Protein 6JWS (pdb70)

Organism: Plasmodium falciparum (NCBI:txid5833)

InterPro domains:
  IPR000489 Pterin-binding domain [PF00809] (393-620)
  IPR000489 Pterin-binding domain [PS00793] (425-438)
  IPR000489 Pterin-binding domain [PS50972] (389-698)
  IPR000550 7,8-Dihydro-6-hydroxymethylpterin-pyrophosphokinase, HPPK [PF01288] (160-219)
  IPR006390 Dihydropteroate synthase domain [TIGR01496] (391-618)
  IPR011005 Dihydropteroate synthase-like superfamily [G3DSA:3.20.20.20] (385-706)
  IPR011005 Dihydropteroate synthase-like superfamily [SSF51717] (377-703)
  IPR035907 7,8-Dihydro-6-hydroxymethylpterin-pyrophosphokinase HPPK superfamily [G3DSA:3.30.70.560] (131-362)
  IPR035907 7,8-Dihydro-6-hydroxymethylpterin-pyrophosphokinase HPPK superfamily [SSF55083] (159-226)
  IPR045031 Dihydropteroate synthase-like [PTHR20941] (89-705)

Solvent-accessible surface area: 53868 Å² total; per-residue (Å²): 202,68,122,21,41,26,162,104,136,73,64,13,3,0,0,0,10,0,6,6,83,51,120,183,38,1,6,60,9,0,13,1,0,1,16,0,0,24,53,0,0,8,36,2,2,10,2,0,7,0,3,9,6,56,124,118,91,87,8,72,110,28,20,139,130,27,18,109,18,108,70,146,91,97,139,118,43,44,118,123,6,113,71,21,54,38,12,62,143,74,24,204,54,95,141,21,69,16,178,80,41,91,57,115,73,10,89,117,33,7,83,92,42,26,80,145,55,97,132,127,173,214,121,106,90,0,7,0,0,0,0,0,42,1,34,0,22,1,0,8,1,0,21,0,0,0,40,1,0,24,30,26,2,132,115,18,72,2,25,7,0,0,0,10,43,10,9,0,18,50,118,127,17,157,23,114,133,85,30,1,92,97,1,0,24,35,0,0,90,31,159,129,8,130,107,8,9,78,75,1,34,123,65,9,109,65,7,10,0,1,37,9,36,2,42,88,115,15,14,4,1,13,0,0,19,29,12,3,29,131,2,80,0,85,11,16,135,48,36,0,99,53,26,14,72,116,50,36,64,135,51,116,160,109,133,131,79,86,22,115,132,68,11,69,42,0,3,0,8,57,81,140,29,25,43,18,37,96,126,15,8,5,0,0,8,8,70,0,77,71,112,51,138,150,0,4,113,68,0,49,77,0,26,113,22,24,8,31,1,0,1,0,5,1,99,42,25,30,52,106,44,153,99,67,137,195,72,60,17,82,66,16,0,0,39,1,2,77,40,4,53,115,47,32,77,66,72,150,124,108,135,130,96,95,124,37,74,5,29,5,0,0,17,3,45,58,69,123,7,0,80,46,0,4,86,65,89,9,6,17,3,0,4,1,20,7,0,0,63,93,47,48,66,0,2,49,14,1,52,79,179,56,80,10,2,0,0,0,2,7,9,47,83,37,68,37,90,49,5,32,148,74,20,130,34,156,25,14,5,18,51,0,39,74,52,1,48,107,34,5,87,41,0,4,26,6,4,0,2,26,0,7,0,0,2,6,0,1,0,12,18,0,5,115,54,84,36,0,8,67,4,1,28,15,4,71,13,4,78,92,38,0,2,4,0,4,4,12,85,47,86,3,0,52,80,12,27,116,180,157,177,114,89,79,100,68,27,59,25,8,0,0,5,5,0,0,0,0,14,0,38,72,79,112,2,0,1,0,40,3,40,13,0,6,0,3,54,2,0,12,19,0,0,71,53,8,84,85,120,169,188,155,131,106,9,54,31,170,124,152,38,67,4,3,0,0,0,10,0,7,5,71,56,124,167,24,0,7,65,8,0,12,1,0,1,12,0,0,31,60,0,0,10,40,4,2,10,2,0,7,0,2,10,8,31,22,82,154,135,140,102,61,4,84,106,27,30,138,116,35,23,123,17,99,73,153,100,73,93,122,45,41,125,125,7,102,74,26,51,33,9,65,136,84,29,168,44,107,118,21,55,16,176,91,44,88,60,107,70,7,65,105,36,6,78,80,22,20,91,109,60,71,104,95,126,162,150,113,112,77,0,8,0,0,0,0,0,47,2,35,0,4,1,0,6,0,0,18,0,0,0,40,2,0,31,49,28,5,164,106,17,77,2,25,7,0,0,0,6,51,4,8,0,14,51,137,142,22,154,26,102,115,94,33,1,109,104,2,0,27,38,1,0,102,37,167,81,109,128,24,4,68,86,1,37,100,71,4,113,66,6,10,0,0,34,13,29,4,66,75,87,4,9,4,3,9,0,0,19,26,14,4,28,124,2,83,2,83,13,10,136,48,27,0,98,49,22,15,80,78,45,31,48,127,30,117,134,130,153,118,66,70,28,104,117,87,12,68,45,0,2,0,9,58,70,131,29,26,44,19,37,99,117,14,9,4,0,0,13,2,38,1,18,84,23,4,38,29,70,65,31,126,149,40,66,48,158,104,2,7,124,57,0,60,81,0,30,130,41,22,8,32,1,0,1,0,8,2,85,32,24,30,52,118,52,142,60,46,126,193,47,58,25,83,59,3,0,0,43,0,2,73,31,5,57,115,70,40,99,97,95,200,47,184,154,129,105,75,140,54,82,6,28,6,0,0,15,3,60,57,57,110,7,0,84,47,0,3,82,69,82,8,6,18,3,0,4,0,20,6,0,0,66,81,45,46,65,0,0,53,20,0,25,75,183,55,81,8,2,0,0,1,1,7,10,56,80,32,74,28,91,63,5,30,181,68,23,131,32,146,73,17,9,102,48,0,40,71,68,1,40,127,34,4,83,37,0,4,23,3,5,0,1,21,0,5,0,0,1,7,0,1,0,10,20,0,5,102,50,81,35,0,9,97,4,1,33,33,4,87,15,3,77,93,32,0,4,4,0,5,4,14,68,46,90,2,0,56,81,5,35,156,75,16,101,6,16,156,77,44,122,161,31,131,108,140,53,21,59,98,72,1,56,18,7,0,0,4,4,0,0,0,1,17,0,35,76,80,116,2,0,1,0,51,2,53,12,0,7,10,3,46,2,0,12,21,0,1,71,48,8,80,106,81,212,69,117,84,22,44,73,85,32,127,110,47,39,86,134,196

Nearest PDB structures (foldseek):
  6jws-assembly1_B  TM=1.002E+00  e=0.000E+00  Plasmodium falciparum
  6jwt-assembly1_B  TM=9.919E-01  e=3.885E-101  Plasmodium falciparum
  6jwq-assembly1_B  TM=9.812E-01  e=7.278E-102  Plasmodium falciparum
  6jws-assembly1_A  TM=9.919E-01  e=5.835E-97  Plasmodium falciparum
  6kck-assembly1_A  TM=9.871E-01  e=2.348E-94  Plasmodium falciparum

Secondary structure (DSSP, 8-state):
--STT------EEEEEEEEE--STTHHHHHHHHHHHHHHHTEEEEEE--EEEE----HHHHHHHSPPPBSS-------S--HHHHHHHTT---PPPSSPP--HHHHHHHHHHHHHHHHTT----EEEEEEEEEE--SSHHHHHHHHHHHHHHT---EEEEEEETT--EEE-S----HHHHHHHHHHHB-----TTTHHHHHHH-S-EEES-TTTTT-HHHHHHHHHH-TT---TT-SS-HHHHHHHHHHHHHHHHS--GGGT-EEEE-SSSS-EETTS--EEEEEEE----HHHHHHHHHHHHHHT-SEEEEESS--STTPPP-SSS-HHHHHHHHHHHHHHHHHHTTSSGGGSS-PPEEEEE---HHHHHHHHHTT--SEEEETTTT-S-GGGGGGGEETTEE-EEEEE---S-TTTGGG----SSHHHHHHHHHHHHHHHHHHTT--GGGEEEE--TTSS--HHHHHHHHHTGGGGTTS-BEE--TT-HHHHTT-----HHHHHHHHHHHHHHHHHHHHHHT-SEEEES-HHHHHHHHHHHHHHH----/--GGG------EEEEEEEEES-STTHHHHHHHHHHHHHHHTEEEEEE--EEEE--S-----HHHHHHS-PPBSS-------S--HHHHHHHTT---PPPSSPPPPHHHHHHHHHHHHHHHHHHHH---EEEEEEEEEE--SSHHHHHHHHHHHHHHT---EEEEEEETB--EEE------HHHHHHHHHTTB-----HHHHHHTTT---EEES-TTTTT-HHHHHHHHHH-TT---TT-SS-HHHHHHHHHHHHHHHH---TTTTEEEEEESSSSEEETTS--EEEEEEEHHHHHHTTS--S--HHHHHHHHHHHHHHT-SEEEEESS--STTPPP-TTS-HHHHHHHHHHHHHHHHHS---SSSSSS-PPEEEEE---HHHHHHHHHTT--SEEEETTTT-S-GGGGGGGB-SS-B-EEEEE---S-TTTGGG----SSHHHHHHHHHHHHHHHHHHTT--GGGEEEE--TTSS--HHHHHHHHHTGGGGTTS-BEE--TT-HHHHTT------S--SS---HHHHHHHHHHHHHHHHHHHHHHHHT-SEEEES-HHHHHHHHHHHHHHH--S-TTHHHHHHHHHHT-

Structure (mmCIF, N/CA/C/O backbone):
data_6JWS
#
_entry.id   6JWS
#
_cell.length_a   100.909
_cell.length_b   136.761
_cell.length_c   138.958
_cell.angle_alpha   90.000
_cell.angle_beta   90.000
_cell.angle_gamma   90.000
#
_symmetry.space_group_name_H-M   'P 21 21 21'
#
loop_
_entity.id
_entity.type
_entity.pdbx_description
1 polymer '7,8-dihydro-6-hydroxymethylpterin pyrophosphokinase-dihydropteroate synthase'
2 non-polymer 'PTEROIC ACID'
3 non-polymer "ADENOSINE-5'-TRIPHOSPHATE"
4 non-polymer 'MAGNESIUM ION'
5 non-polymer 'CALCIUM ION'
6 non-polymer 'ACETATE ION'
7 water water
#
loop_
_atom_site.group_PDB
_atom_site.id
_atom_site.type_symbol
_atom_site.label_atom_id
_atom_site.label_alt_id
_atom_site.label_comp_id
_atom_site.label_asym_id
_atom_site.label_entity_id
_atom_site.label_seq_id
_atom_site.pdbx_PDB_ins_code
_atom_site.Cartn_x
_atom_site.Cartn_y
_atom_site.Cartn_z
_atom_site.occupancy
_atom_site.B_iso_or_equiv
_atom_site.auth_seq_id
_atom_site.auth_comp_id
_atom_site.auth_asym_id
_atom_site.auth_atom_id
_atom_site.pdbx_PDB_model_num
ATOM 1 N N . GLN A 1 5 ? -44.209 110.978 74.804 1.00 101.37 5 GLN A N 1
ATOM 2 C CA . GLN A 1 5 ? -44.277 109.776 73.917 1.00 102.62 5 GLN A CA 1
ATOM 3 C C . GLN A 1 5 ? -43.656 110.104 72.559 1.00 109.85 5 GLN A C 1
ATOM 4 O O . GLN A 1 5 ? -43.530 109.226 71.701 1.00 113.82 5 GLN A O 1
ATOM 10 N N . GLU A 1 6 ? -43.264 111.375 72.386 1.00 106.62 6 GLU A N 1
ATOM 11 C CA . GLU A 1 6 ? -42.754 111.883 71.121 1.00 102.54 6 GLU A CA 1
ATOM 12 C C . GLU A 1 6 ? -41.562 112.807 71.369 1.00 96.08 6 GLU A C 1
ATOM 13 O O . GLU A 1 6 ? -41.546 113.953 70.919 1.00 86.70 6 GLU A O 1
ATOM 19 N N . LEU A 1 7 ? -40.569 112.287 72.099 1.00 91.99 7 LEU A N 1
ATOM 20 C CA . LEU A 1 7 ? -39.250 112.897 72.173 1.00 89.15 7 LEU A CA 1
ATOM 21 C C . LEU A 1 7 ? -38.383 112.278 71.076 1.00 82.02 7 LEU A C 1
ATOM 22 O O . LEU A 1 7 ? -37.271 112.738 70.805 1.00 80.13 7 LEU A O 1
ATOM 27 N N . ILE A 1 8 ? -38.928 111.224 70.456 1.00 70.28 8 ILE A N 1
ATOM 28 C CA . ILE A 1 8 ? -38.324 110.529 69.334 1.00 59.85 8 ILE A CA 1
ATOM 29 C C . ILE A 1 8 ? -38.380 111.418 68.091 1.00 59.13 8 ILE A C 1
ATOM 30 O O . ILE A 1 8 ? -37.428 111.454 67.309 1.00 57.27 8 ILE A O 1
ATOM 35 N N . LEU A 1 9 ? -39.498 112.136 67.915 1.00 55.13 9 LEU A N 1
ATOM 36 C CA . LEU A 1 9 ? -39.691 112.944 66.722 1.00 56.14 9 LEU A CA 1
ATOM 37 C C . LEU A 1 9 ? -39.233 114.381 66.970 1.00 60.89 9 LEU A C 1
ATOM 38 O O . LEU A 1 9 ? -39.569 115.280 66.202 1.00 58.70 9 LEU A O 1
ATOM 43 N N . SER A 1 10 ? -38.436 114.573 68.030 1.00 68.69 10 SER A N 1
ATOM 44 C CA . SER A 1 10 ? -37.851 115.857 68.388 1.00 76.28 10 SER A CA 1
ATOM 45 C C . SER A 1 10 ? -37.072 116.434 67.208 1.00 82.32 10 SER A C 1
ATOM 46 O O . SER A 1 10 ? -36.348 115.709 66.526 1.00 80.43 10 SER A O 1
ATOM 49 N N . GLU A 1 11 ? -37.212 117.752 67.004 1.00 89.60 11 GLU A N 1
ATOM 50 C CA . GLU A 1 11 ? -36.654 118.427 65.840 1.00 92.85 11 GLU A CA 1
ATOM 51 C C . GLU A 1 11 ? -35.258 118.975 66.137 1.00 88.21 11 GLU A C 1
ATOM 52 O O . GLU A 1 11 ? -34.745 119.789 65.372 1.00 81.42 11 GLU A O 1
ATOM 58 N N . GLU A 1 12 ? -34.654 118.512 67.243 1.00 91.61 12 GLU A N 1
ATOM 59 C CA . GLU A 1 12 ? -33.259 118.784 67.561 1.00 91.08 12 GLU A CA 1
ATOM 60 C C . GLU A 1 12 ? -32.371 118.036 66.568 1.00 83.82 12 GLU A C 1
ATOM 61 O O . GLU A 1 12 ? -32.124 116.842 66.732 1.00 80.99 12 GLU A O 1
ATOM 67 N N . ASN A 1 13 ? -31.913 118.754 65.533 1.00 76.13 13 ASN A N 1
ATOM 68 C CA . ASN A 1 13 ? -31.036 118.208 64.509 1.00 73.47 13 ASN A CA 1
ATOM 69 C C . ASN A 1 13 ? -29.703 117.814 65.142 1.00 68.29 13 ASN A C 1
ATOM 70 O O . ASN A 1 13 ? -28.949 118.656 65.634 1.00 64.51 13 ASN A O 1
ATOM 75 N N . LYS A 1 14 ? -29.442 116.505 65.140 1.00 61.62 14 LYS A N 1
ATOM 76 C CA . LYS A 1 14 ? -28.296 115.945 65.836 1.00 57.83 14 LYS A CA 1
ATOM 77 C C . LYS A 1 14 ? -27.447 115.168 64.842 1.00 44.38 14 LYS A C 1
ATOM 78 O O . LYS A 1 14 ? -27.937 114.779 63.791 1.00 42.61 14 LYS A O 1
ATOM 84 N N . THR A 1 15 ? -26.172 114.984 65.191 1.00 39.47 15 THR A N 1
ATOM 85 C CA . THR A 1 15 ? -25.251 114.203 64.388 1.00 36.28 15 THR A CA 1
ATOM 86 C C . THR A 1 15 ? -24.715 113.060 65.240 1.00 31.67 15 THR A C 1
ATOM 87 O O . THR A 1 15 ? -23.979 113.297 66.196 1.00 30.01 15 THR A O 1
ATOM 91 N N . ASN A 1 16 ? -25.074 111.830 64.863 1.00 23.65 16 ASN A N 1
ATOM 92 C CA . ASN A 1 16 ? -24.609 110.666 65.594 1.00 20.79 16 ASN A CA 1
ATOM 93 C C . ASN A 1 16 ? -23.720 109.823 64.687 1.00 20.21 16 ASN A C 1
ATOM 94 O O . ASN A 1 16 ? -23.628 110.091 63.484 1.00 21.74 16 ASN A O 1
ATOM 99 N N . ILE A 1 17 ? -23.081 108.818 65.291 1.00 17.23 17 ILE A N 1
ATOM 100 C CA . ILE A 1 17 ? -22.266 107.848 64.592 1.00 17.09 17 ILE A CA 1
ATOM 101 C C . ILE A 1 17 ? -22.882 106.472 64.802 1.00 17.49 17 ILE A C 1
ATOM 102 O O . ILE A 1 17 ? -22.953 106.015 65.940 1.00 18.61 17 ILE A O 1
ATOM 107 N N . ALA A 1 18 ? -23.194 105.788 63.693 1.00 16.89 18 ALA A N 1
ATOM 108 C CA . ALA A 1 18 ? -23.697 104.419 63.717 1.00 17.96 18 ALA A CA 1
ATOM 109 C C . ALA A 1 18 ? -22.773 103.512 62.903 1.00 17.96 18 ALA A C 1
ATOM 110 O O . ALA A 1 18 ? -22.191 103.944 61.904 1.00 19.03 18 ALA A O 1
ATOM 112 N N . VAL A 1 19 ? -22.666 102.255 63.344 1.00 17.55 19 VAL A N 1
ATOM 113 C CA . VAL A 1 19 ? -21.896 101.233 62.661 1.00 18.00 19 VAL A CA 1
ATOM 114 C C . VAL A 1 19 ? -22.866 100.122 62.267 1.00 19.48 19 VAL A C 1
ATOM 115 O O . VAL A 1 19 ? -23.566 99.592 63.126 1.00 20.25 19 VAL A O 1
ATOM 119 N N . LEU A 1 20 ? -22.926 99.809 60.967 1.00 19.15 20 LEU A N 1
ATOM 120 C CA . LEU A 1 20 ? -23.883 98.856 60.432 1.00 18.73 20 LEU A CA 1
ATOM 121 C C . LEU A 1 20 ? -23.174 97.618 59.900 1.00 19.98 20 LEU A C 1
ATOM 122 O O . LEU A 1 20 ? -22.048 97.703 59.428 1.00 19.61 20 LEU A O 1
ATOM 127 N N . ASN A 1 21 ? -23.895 96.488 59.914 1.00 20.50 21 ASN A N 1
ATOM 128 C CA . ASN A 1 21 ? -23.474 95.282 59.234 1.00 21.88 21 ASN A CA 1
ATOM 129 C C . ASN A 1 21 ? -24.463 95.037 58.100 1.00 23.26 21 ASN A C 1
ATOM 130 O O . ASN A 1 21 ? -25.669 95.062 58.318 1.00 25.69 21 ASN A O 1
ATOM 135 N N . LEU A 1 22 ? -23.956 94.859 56.876 1.00 24.08 22 LEU A N 1
ATOM 136 C CA . LEU A 1 22 ? -24.805 94.501 55.747 1.00 24.22 22 LEU A CA 1
ATOM 137 C C . LEU A 1 22 ? -24.460 93.061 55.377 1.00 24.73 22 LEU A C 1
ATOM 138 O O . LEU A 1 22 ? -23.282 92.749 55.222 1.00 25.28 22 LEU A O 1
ATOM 143 N N . GLY A 1 23 ? -25.487 92.206 55.232 1.00 25.92 23 GLY A N 1
ATOM 144 C CA . GLY A 1 23 ? -25.305 90.796 54.923 1.00 25.82 23 GLY A CA 1
ATOM 145 C C . GLY A 1 23 ? -26.288 90.292 53.867 1.00 28.49 23 GLY A C 1
ATOM 146 O O . GLY A 1 23 ? -27.443 90.706 53.822 1.00 29.28 23 GLY A O 1
ATOM 147 N N . THR A 1 24 ? -25.809 89.384 53.015 1.00 29.77 24 THR A N 1
ATOM 148 C CA . THR A 1 24 ? -26.636 88.699 52.036 1.00 31.93 24 THR A CA 1
ATOM 149 C C . THR A 1 24 ? -26.092 87.286 51.848 1.00 34.18 24 THR A C 1
ATOM 150 O O . THR A 1 24 ? -24.963 87.000 52.242 1.00 32.76 24 THR A O 1
ATOM 154 N N . ASN A 1 25 ? -26.900 86.413 51.241 1.00 37.65 25 ASN A N 1
ATOM 155 C CA . ASN A 1 25 ? -26.473 85.042 51.025 1.00 44.69 25 ASN A CA 1
ATOM 156 C C . ASN A 1 25 ? -26.443 84.740 49.531 1.00 44.48 25 ASN A C 1
ATOM 157 O O . ASN A 1 25 ? -26.025 83.655 49.144 1.00 49.90 25 ASN A O 1
ATOM 162 N N . ASP A 1 26 ? -26.869 85.702 48.703 1.00 44.04 26 ASP A N 1
ATOM 163 C CA . ASP A 1 26 ? -26.854 85.520 47.256 1.00 46.17 26 ASP A CA 1
ATOM 164 C C . ASP A 1 26 ? -25.488 85.918 46.701 1.00 47.86 26 ASP A C 1
ATOM 165 O O . ASP A 1 26 ? -25.200 87.103 46.544 1.00 46.08 26 ASP A O 1
ATOM 170 N N . ARG A 1 27 ? -24.683 84.907 46.354 1.00 49.85 27 ARG A N 1
ATOM 171 C CA . ARG A 1 27 ? -23.321 85.085 45.877 1.00 51.28 27 ARG A CA 1
ATOM 172 C C . ARG A 1 27 ? -23.321 85.792 44.526 1.00 49.53 27 ARG A C 1
ATOM 173 O O . ARG A 1 27 ? -22.487 86.657 44.270 1.00 49.69 27 ARG A O 1
ATOM 181 N N . ARG A 1 28 ? -24.254 85.401 43.658 1.00 54.24 28 ARG A N 1
ATOM 182 C CA . ARG A 1 28 ? -24.240 85.847 42.276 1.00 54.59 28 ARG A CA 1
ATOM 183 C C . ARG A 1 28 ? -24.517 87.349 42.216 1.00 50.11 28 ARG A C 1
ATOM 184 O O . ARG A 1 28 ? -23.960 88.040 41.365 1.00 49.26 28 ARG A O 1
ATOM 192 N N . ASN A 1 29 ? -25.366 87.846 43.127 1.00 45.32 29 ASN A N 1
ATOM 193 C CA . ASN A 1 29 ? -25.750 89.252 43.110 1.00 46.83 29 ASN A CA 1
ATOM 194 C C . ASN A 1 29 ? -25.284 89.988 44.371 1.00 42.25 29 ASN A C 1
ATOM 195 O O . ASN A 1 29 ? -25.789 91.070 44.660 1.00 43.55 29 ASN A O 1
ATOM 200 N N . ALA A 1 30 ? -24.310 89.427 45.103 1.00 35.24 30 ALA A N 1
ATOM 201 C CA . ALA A 1 30 ? -23.912 89.983 46.391 1.00 33.01 30 ALA A CA 1
ATOM 202 C C . ALA A 1 30 ? -23.538 91.462 46.271 1.00 30.61 30 ALA A C 1
ATOM 203 O O . ALA A 1 30 ? -23.883 92.265 47.132 1.00 30.69 30 ALA A O 1
ATOM 205 N N . VAL A 1 31 ? -22.856 91.817 45.181 1.00 29.77 31 VAL A N 1
ATOM 206 C CA . VAL A 1 31 ? -22.318 93.155 45.015 1.00 28.91 31 VAL A CA 1
ATOM 207 C C . VAL A 1 31 ? -23.468 94.121 44.757 1.00 29.92 31 VAL A C 1
ATOM 208 O O . VAL A 1 31 ? -23.557 95.169 45.405 1.00 28.28 31 VAL A O 1
ATOM 212 N N . LEU A 1 32 ? -24.357 93.745 43.829 1.00 29.35 32 LEU A N 1
ATOM 213 C CA . LEU A 1 32 ? -25.475 94.611 43.486 1.00 30.55 32 LEU A CA 1
ATOM 214 C C . LEU A 1 32 ? -26.360 94.848 44.711 1.00 27.44 32 LEU A C 1
ATOM 215 O O . LEU A 1 32 ? -26.824 95.967 44.931 1.00 26.72 32 LEU A O 1
ATOM 220 N N . ILE A 1 33 ? -26.573 93.781 45.491 1.00 25.08 33 ILE A N 1
ATOM 221 C CA . ILE A 1 33 ? -27.463 93.800 46.638 1.00 26.31 33 ILE A CA 1
ATOM 222 C C . ILE A 1 33 ? -26.868 94.669 47.745 1.00 24.89 33 ILE A C 1
ATOM 223 O O . ILE A 1 33 ? -27.551 95.549 48.256 1.00 25.50 33 ILE A O 1
ATOM 228 N N . LEU A 1 34 ? -25.600 94.423 48.107 1.00 23.78 34 LEU A N 1
ATOM 229 C CA . LEU A 1 34 ? -24.958 95.152 49.196 1.00 23.24 34 LEU A CA 1
ATOM 230 C C . LEU A 1 34 ? -24.718 96.615 48.818 1.00 22.53 34 LEU A C 1
ATOM 231 O O . LEU A 1 34 ? -24.887 97.510 49.644 1.00 22.28 34 LEU A O 1
ATOM 236 N N . GLU A 1 35 ? -24.381 96.869 47.552 1.00 22.76 35 GLU A N 1
ATOM 237 C CA . GLU A 1 35 ? -24.127 98.240 47.122 1.00 22.79 35 GLU A CA 1
ATOM 238 C C . GLU A 1 35 ? -25.444 98.991 46.978 1.00 23.25 35 GLU A C 1
ATOM 239 O O . GLU A 1 35 ? -25.476 100.203 47.208 1.00 22.21 35 GLU A O 1
ATOM 245 N N . THR A 1 36 ? -26.509 98.269 46.576 1.00 22.29 36 THR A N 1
ATOM 246 C CA . THR A 1 36 ? -27.839 98.866 46.587 1.00 22.32 36 THR A CA 1
ATOM 247 C C . THR A 1 36 ? -28.132 99.375 47.995 1.00 19.67 36 THR A C 1
ATOM 248 O O . THR A 1 36 ? -28.539 100.524 48.155 1.00 19.74 36 THR A O 1
ATOM 252 N N . ALA A 1 37 ? -27.871 98.526 48.998 1.00 19.13 37 ALA A N 1
ATOM 253 C CA . ALA A 1 37 ? -28.060 98.881 50.397 1.00 18.91 37 ALA A CA 1
ATOM 254 C C . ALA A 1 37 ? -27.201 100.094 50.785 1.00 19.48 37 ALA A C 1
ATOM 255 O O . ALA A 1 37 ? -27.703 100.999 51.441 1.00 20.33 37 ALA A O 1
ATOM 257 N N . LEU A 1 38 ? -25.924 100.141 50.362 1.00 19.76 38 LEU A N 1
ATOM 258 C CA . LEU A 1 38 ? -25.061 101.293 50.626 1.00 20.80 38 LEU A CA 1
ATOM 259 C C . LEU A 1 38 ? -25.676 102.588 50.085 1.00 20.91 38 LEU A C 1
ATOM 260 O O . LEU A 1 38 ? -25.728 103.604 50.780 1.00 20.06 38 LEU A O 1
ATOM 265 N N . HIS A 1 39 ? -26.148 102.540 48.839 1.00 21.25 39 HIS A N 1
ATOM 266 C CA . HIS A 1 39 ? -26.792 103.694 48.228 1.00 23.21 39 HIS A CA 1
ATOM 267 C C . HIS A 1 39 ? -27.962 104.165 49.084 1.00 23.85 39 HIS A C 1
ATOM 268 O O . HIS A 1 39 ? -28.124 105.366 49.283 1.00 22.52 39 HIS A O 1
ATOM 275 N N . LEU A 1 40 ? -28.739 103.202 49.609 1.00 22.42 40 LEU A N 1
ATOM 276 C CA . LEU A 1 40 ? -29.960 103.535 50.326 1.00 22.56 40 LEU A CA 1
ATOM 277 C C . LEU A 1 40 ? -29.610 104.055 51.715 1.00 21.35 40 LEU A C 1
ATOM 278 O O . LEU A 1 40 ? -30.338 104.887 52.246 1.00 22.02 40 LEU A O 1
ATOM 283 N N . VAL A 1 41 ? -28.489 103.576 52.263 1.00 19.22 41 VAL A N 1
ATOM 284 C CA . VAL A 1 41 ? -27.962 104.112 53.507 1.00 19.26 41 VAL A CA 1
ATOM 285 C C . VAL A 1 41 ? -27.518 105.561 53.308 1.00 19.70 41 VAL A C 1
ATOM 286 O O . VAL A 1 41 ? -27.772 106.399 54.170 1.00 18.98 41 VAL A O 1
ATOM 290 N N . GLU A 1 42 ? -26.809 105.834 52.199 1.00 20.84 42 GLU A N 1
ATOM 291 C CA . GLU A 1 42 ? -26.299 107.171 51.931 1.00 20.72 42 GLU A CA 1
ATOM 292 C C . GLU A 1 42 ? -27.480 108.106 51.707 1.00 20.49 42 GLU A C 1
ATOM 293 O O . GLU A 1 42 ? -27.423 109.276 52.069 1.00 20.05 42 GLU A O 1
ATOM 299 N N . LYS A 1 43 ? -28.544 107.578 51.084 1.00 21.36 43 LYS A N 1
ATOM 300 C CA . LYS A 1 43 ? -29.708 108.391 50.756 1.00 22.79 43 LYS A CA 1
ATOM 301 C C . LYS A 1 43 ? -30.539 108.679 52.010 1.00 22.57 43 LYS A C 1
ATOM 302 O O . LYS A 1 43 ? -30.973 109.809 52.205 1.00 21.61 43 LYS A O 1
ATOM 308 N N . TYR A 1 44 ? -30.741 107.651 52.850 1.00 20.79 44 TYR A N 1
ATOM 309 C CA . TYR A 1 44 ? -31.779 107.685 53.863 1.00 21.24 44 TYR A CA 1
ATOM 310 C C . TYR A 1 44 ? -31.234 107.883 55.284 1.00 21.09 44 TYR A C 1
ATOM 311 O O . TYR A 1 44 ? -32.005 108.271 56.166 1.00 20.13 44 TYR A O 1
ATOM 320 N N . LEU A 1 45 ? -29.934 107.627 55.520 1.00 19.33 45 LEU A N 1
ATOM 321 C CA . LEU A 1 45 ? -29.433 107.579 56.894 1.00 19.61 45 LEU A CA 1
ATOM 322 C C . LEU A 1 45 ? -28.355 108.626 57.197 1.00 19.30 45 LEU A C 1
ATOM 323 O O . LEU A 1 45 ? -28.162 108.989 58.351 1.00 20.66 45 LEU A O 1
ATOM 328 N N . GLY A 1 46 ? -27.594 109.060 56.195 1.00 19.39 46 GLY A N 1
ATOM 329 C CA . GLY A 1 46 ? -26.589 110.088 56.427 1.00 18.43 46 GLY A CA 1
ATOM 330 C C . GLY A 1 46 ? -25.396 109.908 55.497 1.00 17.22 46 GLY A C 1
ATOM 331 O O . GLY A 1 46 ? -25.585 109.676 54.313 1.00 17.72 46 GLY A O 1
ATOM 332 N N . LYS A 1 47 ? -24.182 109.976 56.049 1.00 15.97 47 LYS A N 1
ATOM 333 C CA . LYS A 1 47 ? -22.988 109.940 55.231 1.00 16.54 47 LYS A CA 1
ATOM 334 C C . LYS A 1 47 ? -22.111 108.748 55.616 1.00 16.18 47 LYS A C 1
ATOM 335 O O . LYS A 1 47 ? -21.729 108.617 56.779 1.00 16.77 47 LYS A O 1
ATOM 341 N N . ILE A 1 48 ? -21.755 107.918 54.624 1.00 14.16 48 ILE A N 1
ATOM 342 C CA . ILE A 1 48 ? -20.780 106.850 54.823 1.00 14.05 48 ILE A CA 1
ATOM 343 C C . ILE A 1 48 ? -19.371 107.450 54.864 1.00 13.54 48 ILE A C 1
ATOM 344 O O . ILE A 1 48 ? -18.949 108.145 53.934 1.00 14.34 48 ILE A O 1
ATOM 349 N N . ILE A 1 49 ? -18.639 107.151 55.940 1.00 12.68 49 ILE A N 1
ATOM 350 C CA . ILE A 1 49 ? -17.311 107.686 56.196 1.00 11.71 49 ILE A CA 1
ATOM 351 C C . ILE A 1 49 ? -16.345 106.539 56.498 1.00 12.26 49 ILE A C 1
ATOM 352 O O . ILE A 1 49 ? -15.195 106.777 56.890 1.00 12.44 49 ILE A O 1
ATOM 357 N N . ASN A 1 50 ? -16.811 105.291 56.368 1.00 11.73 50 ASN A N 1
ATOM 358 C CA . ASN A 1 50 ? -15.888 104.177 56.510 1.00 12.40 50 ASN A CA 1
ATOM 359 C C . ASN A 1 50 ? -16.569 102.907 56.040 1.00 13.22 50 ASN A C 1
ATOM 360 O O . ASN A 1 50 ? -17.790 102.807 56.133 1.00 14.57 50 ASN A O 1
ATOM 365 N N . THR A 1 51 ? -15.785 101.993 55.461 1.00 13.39 51 THR A N 1
ATOM 366 C CA . THR A 1 51 ? -16.305 100.718 54.992 1.00 14.18 51 THR A CA 1
ATOM 367 C C . THR A 1 51 ? -15.225 99.677 55.221 1.00 14.57 51 THR A C 1
ATOM 368 O O . THR A 1 51 ? -14.045 100.026 55.282 1.00 17.21 51 THR A O 1
ATOM 372 N N . SER A 1 52 ? -15.638 98.418 55.370 1.00 14.03 52 SER A N 1
ATOM 373 C CA . SER A 1 52 ? -14.712 97.305 55.474 1.00 13.89 52 SER A CA 1
ATOM 374 C C . SER A 1 52 ? -14.518 96.729 54.067 1.00 13.70 52 SER A C 1
ATOM 375 O O . SER A 1 52 ? -15.148 97.200 53.116 1.00 12.42 52 SER A O 1
ATOM 378 N N . TYR A 1 53 ? -13.648 95.719 53.931 1.00 13.24 53 TYR A N 1
ATOM 379 C CA . TYR A 1 53 ? -13.695 94.901 52.731 1.00 14.75 53 TYR A CA 1
ATOM 380 C C . TYR A 1 53 ? -15.012 94.128 52.725 1.00 16.22 53 TYR A C 1
ATOM 381 O O . TYR A 1 53 ? -15.718 94.072 53.732 1.00 16.40 53 TYR A O 1
ATOM 390 N N . LEU A 1 54 ? -15.350 93.596 51.553 1.00 18.29 54 LEU A N 1
ATOM 391 C CA . LEU A 1 54 ? -16.357 92.569 51.365 1.00 20.06 54 LEU A CA 1
ATOM 392 C C . LEU A 1 54 ? -15.747 91.209 51.728 1.00 20.22 54 LEU A C 1
ATOM 393 O O . LEU A 1 54 ? -14.590 90.950 51.389 1.00 20.23 54 LEU A O 1
ATOM 398 N N . TYR A 1 55 ? -16.535 90.328 52.367 1.00 20.14 55 TYR A N 1
ATOM 399 C CA . TYR A 1 55 ? -16.073 88.988 52.745 1.00 20.55 55 TYR A CA 1
ATOM 400 C C . TYR A 1 55 ? -17.082 87.894 52.413 1.00 21.68 55 TYR A C 1
ATOM 401 O O . TYR A 1 55 ? -18.292 88.079 52.527 1.00 19.96 55 TYR A O 1
ATOM 410 N N . GLU A 1 56 ? -16.542 86.762 51.944 1.00 24.05 56 GLU A N 1
ATOM 411 C CA . GLU A 1 56 ? -17.308 85.543 51.791 1.00 25.30 56 GLU A CA 1
ATOM 412 C C . GLU A 1 56 ? -17.078 84.723 53.046 1.00 28.68 56 GLU A C 1
ATOM 413 O O . GLU A 1 56 ? -15.948 84.355 53.355 1.00 27.72 56 GLU A O 1
ATOM 419 N N . THR A 1 57 ? -18.154 84.482 53.786 1.00 33.22 57 THR A N 1
ATOM 420 C CA . THR A 1 57 ? -17.965 83.934 55.113 1.00 40.80 57 THR A CA 1
ATOM 421 C C . THR A 1 57 ? -18.775 82.648 55.266 1.00 43.70 57 THR A C 1
ATOM 422 O O . THR A 1 57 ? -19.900 82.547 54.781 1.00 42.04 57 THR A O 1
ATOM 426 N N . VAL A 1 58 ? -18.143 81.649 55.886 1.00 50.42 58 VAL A N 1
ATOM 427 C CA . VAL A 1 58 ? -18.778 80.386 56.230 1.00 59.36 58 VAL A CA 1
ATOM 428 C C . VAL A 1 58 ? -19.233 80.473 57.687 1.00 63.90 58 VAL A C 1
ATOM 429 O O . VAL A 1 58 ? -18.405 80.687 58.573 1.00 65.16 58 VAL A O 1
ATOM 433 N N . PRO A 1 59 ? -20.550 80.306 57.973 1.00 67.89 59 PRO A N 1
ATOM 434 C CA . PRO A 1 59 ? -21.120 80.633 59.287 1.00 71.89 59 PRO A CA 1
ATOM 435 C C . PRO A 1 59 ? -20.715 79.733 60.470 1.00 72.70 59 PRO A C 1
ATOM 436 O O . PRO A 1 59 ? -20.187 78.657 60.234 1.00 75.46 59 PRO A O 1
ATOM 440 N N . VAL A 1 82 ? -33.923 90.190 41.240 1.00 89.27 82 VAL A N 1
ATOM 441 C CA . VAL A 1 82 ? -32.757 89.876 40.360 1.00 88.73 82 VAL A CA 1
ATOM 442 C C . VAL A 1 82 ? -32.393 91.119 39.541 1.00 90.07 82 VAL A C 1
ATOM 443 O O . VAL A 1 82 ? -31.217 91.456 39.412 1.00 84.17 82 VAL A O 1
ATOM 447 N N . ASN A 1 83 ? -33.418 91.814 39.028 1.00 91.80 83 ASN A N 1
ATOM 448 C CA . ASN A 1 83 ? -33.243 92.960 38.148 1.00 95.40 83 ASN A CA 1
ATOM 449 C C . ASN A 1 83 ? -34.345 93.993 38.399 1.00 94.55 83 ASN A C 1
ATOM 450 O O . ASN A 1 83 ? -34.385 95.041 37.752 1.00 87.17 83 ASN A O 1
ATOM 455 N N . TYR A 1 84 ? -35.245 93.684 39.341 1.00 93.28 84 TYR A N 1
ATOM 456 C CA . TYR A 1 84 ? -36.259 94.629 39.781 1.00 88.84 84 TYR A CA 1
ATOM 457 C C . TYR A 1 84 ? -35.620 95.683 40.681 1.00 80.95 84 TYR A C 1
ATOM 458 O O . TYR A 1 84 ? -36.244 96.697 40.992 1.00 74.35 84 TYR A O 1
ATOM 467 N N . ILE A 1 85 ? -34.376 95.412 41.096 1.00 72.80 85 ILE A N 1
ATOM 468 C CA . ILE A 1 85 ? -33.574 96.343 41.868 1.00 69.39 85 ILE A CA 1
ATOM 469 C C . ILE A 1 85 ? -33.350 97.594 41.022 1.00 66.10 85 ILE A C 1
ATOM 470 O O . ILE A 1 85 ? -33.483 98.711 41.522 1.00 63.73 85 ILE A O 1
ATOM 475 N N . ASN A 1 86 ? -33.080 97.385 39.726 1.00 63.51 86 ASN A N 1
ATOM 476 C CA . ASN A 1 86 ? -32.848 98.478 38.795 1.00 66.63 86 ASN A CA 1
ATOM 477 C C . ASN A 1 86 ? -34.065 99.400 38.742 1.00 64.46 86 ASN A C 1
ATOM 478 O O . ASN A 1 86 ? -33.910 100.618 38.724 1.00 61.53 86 ASN A O 1
ATOM 483 N N . GLU A 1 87 ? -35.261 98.798 38.722 1.00 65.12 87 GLU A N 1
ATOM 484 C CA . GLU A 1 87 ? -36.521 99.527 38.728 1.00 65.42 87 GLU A CA 1
ATOM 485 C C . GLU A 1 87 ? -36.666 100.308 40.034 1.00 55.71 87 GLU A C 1
ATOM 486 O O . GLU A 1 87 ? -36.870 101.520 40.004 1.00 54.73 87 GLU A O 1
ATOM 492 N N . LEU A 1 88 ? -36.560 99.605 41.170 1.00 45.47 88 LEU A N 1
ATOM 493 C CA . LEU A 1 88 ? -36.619 100.230 42.485 1.00 43.58 88 LEU A CA 1
ATOM 494 C C . LEU A 1 88 ? -35.821 101.536 42.498 1.00 39.66 88 LEU A C 1
ATOM 495 O O . LEU A 1 88 ? -36.362 102.590 42.821 1.00 34.01 88 LEU A O 1
ATOM 500 N N . MET A 1 89 ? -34.550 101.466 42.081 1.00 41.62 89 MET A N 1
ATOM 501 C CA . MET A 1 89 ? -33.652 102.609 42.180 1.00 46.53 89 MET A CA 1
ATOM 502 C C . MET A 1 89 ? -34.136 103.808 41.354 1.00 47.25 89 MET A C 1
ATOM 503 O O . MET A 1 89 ? -33.736 104.934 41.625 1.00 51.48 89 MET A O 1
ATOM 508 N N . GLN A 1 90 ? -35.031 103.584 40.383 1.00 50.03 90 GLN A N 1
ATOM 509 C CA . GLN A 1 90 ? -35.508 104.660 39.521 1.00 50.58 90 GLN A CA 1
ATOM 510 C C . GLN A 1 90 ? -36.669 105.423 40.163 1.00 48.25 90 GLN A C 1
ATOM 511 O O . GLN A 1 90 ? -36.945 106.555 39.775 1.00 54.25 90 GLN A O 1
ATOM 517 N N . ASN A 1 91 ? -37.343 104.808 41.146 1.00 48.98 91 ASN A N 1
ATOM 518 C CA . ASN A 1 91 ? -38.580 105.358 41.688 1.00 49.75 91 ASN A CA 1
ATOM 519 C C . ASN A 1 91 ? -38.536 105.447 43.214 1.00 44.73 91 ASN A C 1
ATOM 520 O O . ASN A 1 91 ? -39.488 105.062 43.888 1.00 44.27 91 ASN A O 1
ATOM 525 N N . LEU A 1 92 ? -37.439 105.979 43.758 1.00 40.23 92 LEU A N 1
ATOM 526 C CA . LEU A 1 92 ? -37.310 106.078 45.202 1.00 37.07 92 LEU A CA 1
ATOM 527 C C . LEU A 1 92 ? -37.997 107.349 45.670 1.00 34.23 92 LEU A C 1
ATOM 528 O O . LEU A 1 92 ? -37.971 108.359 44.978 1.00 31.93 92 LEU A O 1
ATOM 533 N N . GLU A 1 93 ? -38.570 107.279 46.868 1.00 35.12 93 GLU A N 1
ATOM 534 C CA . GLU A 1 93 ? -39.014 108.479 47.551 1.00 39.54 93 GLU A CA 1
ATOM 535 C C . GLU A 1 93 ? -37.776 109.269 47.969 1.00 36.44 93 GLU A C 1
ATOM 536 O O . GLU A 1 93 ? -36.768 108.669 48.327 1.00 36.68 93 GLU A O 1
ATOM 542 N N . GLU A 1 94 ? -37.853 110.603 47.894 1.00 36.11 94 GLU A N 1
ATOM 543 C CA . GLU A 1 94 ? -36.769 111.490 48.297 1.00 36.33 94 GLU A CA 1
ATOM 544 C C . GLU A 1 94 ? -36.621 111.471 49.819 1.00 33.03 94 GLU A C 1
ATOM 545 O O . GLU A 1 94 ? -37.607 111.359 50.541 1.00 30.85 94 GLU A O 1
ATOM 551 N N . SER A 1 95 ? -35.374 111.617 50.283 1.00 30.14 95 SER A N 1
ATOM 552 C CA . SER A 1 95 ? -35.057 111.907 51.673 1.00 28.70 95 SER A CA 1
ATOM 553 C C . SER A 1 95 ? -35.449 113.351 51.970 1.00 27.91 95 SER A C 1
ATOM 554 O O . SER A 1 95 ? -35.533 114.156 51.055 1.00 28.44 95 SER A O 1
ATOM 557 N N . LYS A 1 96 ? -35.645 113.667 53.249 1.00 27.13 96 LYS A N 1
ATOM 558 C CA . LYS A 1 96 ? -35.908 115.031 53.679 1.00 29.53 96 LYS A CA 1
ATOM 559 C C . LYS A 1 96 ? -34.597 115.685 54.101 1.00 28.40 96 LYS A C 1
ATOM 560 O O . LYS A 1 96 ? -34.576 116.851 54.479 1.00 27.32 96 LYS A O 1
ATOM 566 N N . TYR A 1 97 ? -33.502 114.915 54.073 1.00 27.59 97 TYR A N 1
ATOM 567 C CA . TYR A 1 97 ? -32.216 115.472 54.461 1.00 27.05 97 TYR A CA 1
ATOM 568 C C . TYR A 1 97 ? -31.314 115.629 53.238 1.00 27.17 97 TYR A C 1
ATOM 569 O O . TYR A 1 97 ? -31.382 114.823 52.303 1.00 23.90 97 TYR A O 1
ATOM 578 N N . GLU A 1 98 ? -30.434 116.641 53.297 1.00 27.10 98 GLU A N 1
ATOM 579 C CA . GLU A 1 98 ? -29.630 117.015 52.140 1.00 28.64 98 GLU A CA 1
ATOM 580 C C . GLU A 1 98 ? -28.441 116.068 51.972 1.00 29.35 98 GLU A C 1
ATOM 581 O O . GLU A 1 98 ? -27.997 115.420 52.923 1.00 27.49 98 GLU A O 1
ATOM 587 N N . GLU A 1 99 ? -27.953 115.992 50.728 1.00 27.31 99 GLU A N 1
ATOM 588 C CA . GLU A 1 99 ? -26.786 115.207 50.371 1.00 26.17 99 GLU A CA 1
ATOM 589 C C . GLU A 1 99 ? -25.651 116.136 49.909 1.00 26.98 99 GLU A C 1
ATOM 590 O O . GLU A 1 99 ? -25.692 116.625 48.781 1.00 31.89 99 GLU A O 1
ATOM 596 N N . ASN A 1 100 ? -24.627 116.355 50.753 1.00 24.80 100 ASN A N 1
ATOM 597 C CA . ASN A 1 100 ? -23.480 117.211 50.438 1.00 23.81 100 ASN A CA 1
ATOM 598 C C . ASN A 1 100 ? -22.295 116.387 49.926 1.00 23.72 100 ASN A C 1
ATOM 599 O O . ASN A 1 100 ? -21.838 115.465 50.583 1.00 23.23 100 ASN A O 1
ATOM 604 N N . LYS A 1 101 ? -21.751 116.742 48.760 1.00 23.38 101 LYS A N 1
ATOM 605 C CA . LYS A 1 101 ? -20.698 115.912 48.191 1.00 22.05 101 LYS A CA 1
ATOM 606 C C . LYS A 1 101 ? -19.303 116.494 48.390 1.00 19.93 101 LYS A C 1
ATOM 607 O O . LYS A 1 101 ? -18.334 115.872 47.977 1.00 20.57 101 LYS A O 1
ATOM 613 N N . GLU A 1 102 ? -19.174 117.697 48.965 1.00 19.66 102 GLU A N 1
ATOM 614 C CA . GLU A 1 102 ? -17.845 118.285 49.050 1.00 19.92 102 GLU A CA 1
ATOM 615 C C . GLU A 1 102 ? -16.927 117.315 49.786 1.00 18.94 102 GLU A C 1
ATOM 616 O O . GLU A 1 102 ? -17.372 116.584 50.661 1.00 18.23 102 GLU A O 1
ATOM 622 N N . LEU A 1 103 ? -15.652 117.290 49.399 1.00 18.91 103 LEU A N 1
ATOM 623 C CA . LEU A 1 103 ? -14.705 116.418 50.066 1.00 18.73 103 LEU A CA 1
ATOM 624 C C . LEU A 1 103 ? -14.498 116.918 51.488 1.00 19.61 103 LEU A C 1
ATOM 625 O O . LEU A 1 103 ? -14.497 118.119 51.719 1.00 19.53 103 LEU A O 1
ATOM 630 N N . ILE A 1 104 ? -14.352 115.982 52.431 1.00 19.41 104 ILE A N 1
ATOM 631 C CA . ILE A 1 104 ? -13.960 116.300 53.794 1.00 19.41 104 ILE A CA 1
ATOM 632 C C . ILE A 1 104 ? -12.598 115.663 54.034 1.00 20.40 104 ILE A C 1
ATOM 633 O O . ILE A 1 104 ? -12.230 114.692 53.366 1.00 20.44 104 ILE A O 1
ATOM 638 N N . ASP A 1 105 ? -11.872 116.201 55.009 1.00 21.86 105 ASP A N 1
ATOM 639 C CA . ASP A 1 105 ? -10.586 115.640 55.369 1.00 26.65 105 ASP A CA 1
ATOM 640 C C . ASP A 1 105 ? -10.612 115.143 56.814 1.00 27.52 105 ASP A C 1
ATOM 641 O O . ASP A 1 105 ? -9.682 114.460 57.235 1.00 27.37 105 ASP A O 1
ATOM 646 N N . LYS A 1 106 ? -11.705 115.439 57.536 1.00 30.47 106 LYS A N 1
ATOM 647 C CA . LYS A 1 106 ? -11.870 115.106 58.944 1.00 32.88 106 LYS A CA 1
ATOM 648 C C . LYS A 1 106 ? -13.360 115.013 59.282 1.00 30.71 106 LYS A C 1
ATOM 649 O O . LYS A 1 106 ? -14.185 115.665 58.646 1.00 28.68 106 LYS A O 1
ATOM 655 N N . CYS A 1 107 ? -13.695 114.214 60.302 1.00 27.07 107 CYS A N 1
ATOM 656 C CA . CYS A 1 107 ? -15.030 114.205 60.882 1.00 26.52 107 CYS A CA 1
ATOM 657 C C . CYS A 1 107 ? -14.927 114.160 62.405 1.00 26.25 107 CYS A C 1
ATOM 658 O O . CYS A 1 107 ? -14.528 113.143 62.981 1.00 24.13 107 CYS A O 1
ATOM 661 N N . GLU A 1 108 ? -15.282 115.282 63.048 1.00 29.34 108 GLU A N 1
ATOM 662 C CA . GLU A 1 108 ? -15.095 115.472 64.483 1.00 30.35 108 GLU A CA 1
ATOM 663 C C . GLU A 1 108 ? -15.890 114.438 65.282 1.00 27.34 108 GLU A C 1
ATOM 664 O O . GLU A 1 108 ? -15.366 113.807 66.200 1.00 26.02 108 GLU A O 1
ATOM 670 N N . GLU A 1 109 ? -17.162 114.255 64.919 1.00 25.73 109 GLU A N 1
ATOM 671 C CA . GLU A 1 109 ? -18.020 113.328 65.639 1.00 25.97 109 GLU A CA 1
ATOM 672 C C . GLU A 1 109 ? -17.440 111.918 65.562 1.00 25.82 109 GLU A C 1
ATOM 673 O O . GLU A 1 109 ? -17.532 111.151 66.516 1.00 25.00 109 GLU A O 1
ATOM 679 N N . TYR A 1 110 ? -16.836 111.588 64.414 1.00 24.33 110 TYR A N 1
ATOM 680 C CA . TYR A 1 110 ? -16.247 110.276 64.240 1.00 23.78 110 TYR A CA 1
ATOM 681 C C . TYR A 1 110 ? -15.068 110.116 65.189 1.00 23.07 110 TYR A C 1
ATOM 682 O O . TYR A 1 110 ? -14.936 109.073 65.813 1.00 23.01 110 TYR A O 1
ATOM 691 N N . GLU A 1 111 ? -14.213 111.139 65.274 1.00 24.51 111 GLU A N 1
ATOM 692 C CA . GLU A 1 111 ? -13.058 111.066 66.156 1.00 29.06 111 GLU A CA 1
ATOM 693 C C . GLU A 1 111 ? -13.548 110.931 67.594 1.00 27.90 111 GLU A C 1
ATOM 694 O O . GLU A 1 111 ? -12.914 110.261 68.400 1.00 27.39 111 GLU A O 1
ATOM 700 N N . THR A 1 112 ? -14.653 111.622 67.910 1.00 28.21 112 THR A N 1
ATOM 701 C CA . THR A 1 112 ? -15.236 111.553 69.235 1.00 28.85 112 THR A CA 1
ATOM 702 C C . THR A 1 112 ? -15.636 110.109 69.499 1.00 28.83 112 THR A C 1
ATOM 703 O O . THR A 1 112 ? -15.405 109.594 70.581 1.00 28.74 112 THR A O 1
ATOM 707 N N . PHE A 1 113 ? -16.223 109.470 68.482 1.00 27.38 113 PHE A N 1
ATOM 708 C CA . PHE A 1 113 ? -16.710 108.109 68.596 1.00 27.13 113 PHE A CA 1
ATOM 709 C C . PHE A 1 113 ? -15.547 107.133 68.758 1.00 28.60 113 PHE A C 1
ATOM 710 O O . PHE A 1 113 ? -15.643 106.203 69.556 1.00 29.95 113 PHE A O 1
ATOM 718 N N . LEU A 1 114 ? -14.453 107.347 68.013 1.00 29.05 114 LEU A N 1
ATOM 719 C CA . LEU A 1 114 ? -13.309 106.441 68.062 1.00 30.55 114 LEU A CA 1
ATOM 720 C C . LEU A 1 114 ? -12.675 106.413 69.451 1.00 34.22 114 LEU A C 1
ATOM 721 O O . LEU A 1 114 ? -12.326 105.342 69.940 1.00 34.93 114 LEU A O 1
ATOM 726 N N . LYS A 1 115 ? -12.473 107.588 70.057 1.00 39.04 115 LYS A N 1
ATOM 727 C CA . LYS A 1 115 ? -12.247 107.646 71.492 1.00 51.87 115 LYS A CA 1
ATOM 728 C C . LYS A 1 115 ? -13.595 107.340 72.137 1.00 56.84 115 LYS A C 1
ATOM 729 O O . LYS A 1 115 ? -14.573 107.133 71.429 1.00 68.66 115 LYS A O 1
ATOM 735 N N . ASN A 1 116 ? -13.685 107.295 73.464 1.00 59.01 116 ASN A N 1
ATOM 736 C CA . ASN A 1 116 ? -15.033 107.298 74.017 1.00 58.57 116 ASN A CA 1
ATOM 737 C C . ASN A 1 116 ? -15.317 108.698 74.547 1.00 56.63 116 ASN A C 1
ATOM 738 O O . ASN A 1 116 ? -15.566 108.892 75.736 1.00 55.88 116 ASN A O 1
ATOM 743 N N . GLY A 1 117 ? -15.226 109.668 73.629 1.00 51.33 117 GLY A N 1
ATOM 744 C CA . GLY A 1 117 ? -15.474 111.065 73.931 1.00 47.56 117 GLY A CA 1
ATOM 745 C C . GLY A 1 117 ? -16.909 111.276 74.401 1.00 52.40 117 GLY A C 1
ATOM 746 O O . GLY A 1 117 ? -17.752 110.379 74.268 1.00 45.57 117 GLY A O 1
ATOM 747 N N . LYS A 1 118 ? -17.156 112.481 74.934 1.00 53.93 118 LYS A N 1
ATOM 748 C CA . LYS A 1 118 ? -18.432 112.854 75.520 1.00 58.86 118 LYS A CA 1
ATOM 749 C C . LYS A 1 118 ? -19.435 113.138 74.406 1.00 55.02 118 LYS A C 1
ATOM 750 O O . LYS A 1 118 ? -19.164 113.933 73.506 1.00 54.98 118 LYS A O 1
ATOM 756 N N . VAL A 1 119 ? -20.593 112.473 74.481 1.00 49.65 119 VAL A N 1
ATOM 757 C CA . VAL A 1 119 ? -21.685 112.720 73.552 1.00 51.24 119 VAL A CA 1
ATOM 758 C C . VAL A 1 119 ? -22.976 112.929 74.343 1.00 50.74 119 VAL A C 1
ATOM 759 O O . VAL A 1 119 ? -23.051 112.555 75.514 1.00 46.27 119 VAL A O 1
ATOM 763 N N . ASP A 1 120 ? -23.977 113.530 73.678 1.00 50.17 120 ASP A N 1
ATOM 764 C CA . ASP A 1 120 ? -25.309 113.741 74.230 1.00 51.42 120 ASP A CA 1
ATOM 765 C C . ASP A 1 120 ? -25.866 112.419 74.760 1.00 49.57 120 ASP A C 1
ATOM 766 O O . ASP A 1 120 ? -25.587 111.350 74.206 1.00 44.58 120 ASP A O 1
ATOM 771 N N . ASN A 1 121 ? -26.671 112.519 75.829 1.00 45.02 121 ASN A N 1
ATOM 772 C CA . ASN A 1 121 ? -27.310 111.368 76.445 1.00 42.64 121 ASN A CA 1
ATOM 773 C C . ASN A 1 121 ? -28.279 110.738 75.445 1.00 37.89 121 ASN A C 1
ATOM 774 O O . ASN A 1 121 ? -28.898 111.418 74.622 1.00 31.25 121 ASN A O 1
ATOM 779 N N . SER A 1 122 ? -28.358 109.412 75.524 1.00 33.05 122 SER A N 1
ATOM 780 C CA . SER A 1 122 ? -29.267 108.602 74.740 1.00 30.11 122 SER A CA 1
ATOM 781 C C . SER A 1 122 ? -30.712 108.994 75.031 1.00 32.06 122 SER A C 1
ATOM 782 O O . SER A 1 122 ? -31.085 109.198 76.187 1.00 34.97 122 SER A O 1
ATOM 785 N N . ILE A 1 123 ? -31.527 109.098 73.976 1.00 32.83 123 ILE A N 1
ATOM 786 C CA . ILE A 1 123 ? -32.934 109.384 74.197 1.00 33.74 123 ILE A CA 1
ATOM 787 C C . ILE A 1 123 ? -33.669 108.088 74.533 1.00 33.36 123 ILE A C 1
ATOM 788 O O . ILE A 1 123 ? -34.746 108.139 75.119 1.00 35.52 123 ILE A O 1
ATOM 793 N N . LEU A 1 124 ? -33.089 106.946 74.149 1.00 31.12 124 LEU A N 1
ATOM 794 C CA . LEU A 1 124 ? -33.578 105.646 74.574 1.00 30.96 124 LEU A CA 1
ATOM 795 C C . LEU A 1 124 ? -32.882 105.264 75.877 1.00 33.16 124 LEU A C 1
ATOM 796 O O . LEU A 1 124 ? -31.681 105.498 76.040 1.00 33.46 124 LEU A O 1
ATOM 801 N N . LYS A 1 125 ? -33.658 104.658 76.785 1.00 31.58 125 LYS A N 1
ATOM 802 C CA . LYS A 1 125 ? -33.183 104.250 78.101 1.00 30.25 125 LYS A CA 1
ATOM 803 C C . LYS A 1 125 ? -32.082 103.204 77.950 1.00 27.27 125 LYS A C 1
ATOM 804 O O . LYS A 1 125 ? -32.241 102.236 77.202 1.00 25.91 125 LYS A O 1
ATOM 810 N N . GLU A 1 126 ? -30.998 103.399 78.706 1.00 26.00 126 GLU A N 1
ATOM 811 C CA . GLU A 1 126 ? -29.853 102.500 78.680 1.00 30.99 126 GLU A CA 1
ATOM 812 C C . GLU A 1 126 ? -29.980 101.442 79.777 1.00 35.28 126 GLU A C 1
ATOM 813 O O . GLU A 1 126 ? -30.707 101.639 80.751 1.00 40.62 126 GLU A O 1
ATOM 819 N N . VAL A 1 127 ? -29.282 100.313 79.577 1.00 37.35 127 VAL A N 1
ATOM 820 C CA . VAL A 1 127 ? -29.039 99.293 80.588 1.00 38.04 127 VAL A CA 1
ATOM 821 C C . VAL A 1 127 ? -27.549 99.300 80.929 1.00 42.07 127 VAL A C 1
ATOM 822 O O . VAL A 1 127 ? -26.735 99.752 80.128 1.00 42.95 127 VAL A O 1
ATOM 826 N N . ASN A 1 128 ? -27.193 98.788 82.118 1.00 42.68 128 ASN A N 1
ATOM 827 C CA . ASN A 1 128 ? -25.795 98.645 82.497 1.00 40.56 128 ASN A CA 1
ATOM 828 C C . ASN A 1 128 ? -25.216 97.365 81.896 1.00 40.44 128 ASN A C 1
ATOM 829 O O . ASN A 1 128 ? -25.933 96.571 81.277 1.00 35.10 128 ASN A O 1
ATOM 834 N N . VAL A 1 129 ? -23.904 97.188 82.113 1.00 42.28 129 VAL A N 1
ATOM 835 C CA . VAL A 1 129 ? -23.092 96.159 81.477 1.00 42.19 129 VAL A CA 1
ATOM 836 C C . VAL A 1 129 ? -23.632 94.779 81.845 1.00 44.76 129 VAL A C 1
ATOM 837 O O . VAL A 1 129 ? -23.866 93.946 80.965 1.00 45.35 129 VAL A O 1
ATOM 841 N N . GLU A 1 130 ? -23.854 94.571 83.154 1.00 50.12 130 GLU A N 1
ATOM 842 C CA . GLU A 1 130 ? -24.284 93.303 83.724 1.00 49.30 130 GLU A CA 1
ATOM 843 C C . GLU A 1 130 ? -25.603 92.880 83.087 1.00 48.35 130 GLU A C 1
ATOM 844 O O . GLU A 1 130 ? -25.726 91.749 82.621 1.00 45.90 130 GLU A O 1
ATOM 850 N N . ASN A 1 131 ? -26.576 93.804 83.077 1.00 47.18 131 ASN A N 1
ATOM 851 C CA . ASN A 1 131 ? -27.887 93.545 82.501 1.00 47.55 131 ASN A CA 1
ATOM 852 C C . ASN A 1 131 ? -27.755 93.231 81.014 1.00 47.17 131 ASN A C 1
ATOM 853 O O . ASN A 1 131 ? -28.357 92.265 80.537 1.00 45.60 131 ASN A O 1
ATOM 858 N N . TYR A 1 132 ? -26.966 94.057 80.305 1.00 44.31 132 TYR A N 1
ATOM 859 C CA . TYR A 1 132 ? -26.721 93.869 78.885 1.00 40.55 132 TYR A CA 1
ATOM 860 C C . TYR A 1 132 ? -26.124 92.488 78.656 1.00 36.69 132 TYR A C 1
ATOM 861 O O . TYR A 1 132 ? -26.625 91.722 77.832 1.00 32.16 132 TYR A O 1
ATOM 870 N N . LEU A 1 133 ? -25.052 92.181 79.396 1.00 37.88 133 LEU A N 1
ATOM 871 C CA . LEU A 1 133 ? -24.383 90.902 79.209 1.00 42.89 133 LEU A CA 1
ATOM 872 C C . LEU A 1 133 ? -25.352 89.757 79.497 1.00 45.84 133 LEU A C 1
ATOM 873 O O . LEU A 1 133 ? -25.293 88.712 78.846 1.00 49.42 133 LEU A O 1
ATOM 878 N N . LEU A 1 134 ? -26.255 89.977 80.459 1.00 48.16 134 LEU A N 1
ATOM 879 C CA . LEU A 1 134 ? -27.175 88.940 80.894 1.00 55.58 134 LEU A CA 1
ATOM 880 C C . LEU A 1 134 ? -28.223 88.715 79.805 1.00 53.20 134 LEU A C 1
ATOM 881 O O . LEU A 1 134 ? -28.480 87.576 79.415 1.00 54.05 134 LEU A O 1
ATOM 886 N N . GLU A 1 135 ? -28.793 89.817 79.299 1.00 50.95 135 GLU A N 1
ATOM 887 C CA . GLU A 1 135 ? -29.839 89.762 78.288 1.00 49.50 135 GLU A CA 1
ATOM 888 C C . GLU A 1 135 ? -29.280 89.253 76.961 1.00 47.77 135 GLU A C 1
ATOM 889 O O . GLU A 1 135 ? -29.974 88.543 76.234 1.00 44.81 135 GLU A O 1
ATOM 895 N N . CYS A 1 136 ? -28.034 89.630 76.644 1.00 48.02 136 CYS A N 1
ATOM 896 C CA . CYS A 1 136 ? -27.406 89.155 75.420 1.00 53.75 136 CYS A CA 1
ATOM 897 C C . CYS A 1 136 ? -27.211 87.642 75.480 1.00 52.38 136 CYS A C 1
ATOM 898 O O . CYS A 1 136 ? -27.588 86.929 74.551 1.00 47.25 136 CYS A O 1
ATOM 901 N N . ASN A 1 137 ? -26.634 87.168 76.592 1.00 57.54 137 ASN A N 1
ATOM 902 C CA . ASN A 1 137 ? -26.391 85.747 76.796 1.00 62.85 137 ASN A CA 1
ATOM 903 C C . ASN A 1 137 ? -27.712 84.982 76.719 1.00 58.54 137 ASN A C 1
ATOM 904 O O . ASN A 1 137 ? -27.757 83.879 76.185 1.00 64.18 137 ASN A O 1
ATOM 909 N N . ASN A 1 138 ? -28.790 85.595 77.215 1.00 59.25 138 ASN A N 1
ATOM 910 C CA . ASN A 1 138 ? -30.109 84.983 77.170 1.00 60.98 138 ASN A CA 1
ATOM 911 C C . ASN A 1 138 ? -30.563 84.753 75.730 1.00 59.49 138 ASN A C 1
ATOM 912 O O . ASN A 1 138 ? -31.105 83.693 75.420 1.00 63.76 138 ASN A O 1
ATOM 917 N N . ILE A 1 139 ? -30.347 85.750 74.860 1.00 57.50 139 ILE A N 1
ATOM 918 C CA . ILE A 1 139 ? -30.723 85.660 73.456 1.00 51.46 139 ILE A CA 1
ATOM 919 C C . ILE A 1 139 ? -29.869 84.599 72.761 1.00 50.08 139 ILE A C 1
ATOM 920 O O . ILE A 1 139 ? -30.366 83.867 71.904 1.00 49.63 139 ILE A O 1
ATOM 925 N N . ILE A 1 140 ? -28.584 84.515 73.129 1.00 48.94 140 ILE A N 1
ATOM 926 C CA . ILE A 1 140 ? -27.688 83.612 72.425 1.00 54.59 140 ILE A CA 1
ATOM 927 C C . ILE A 1 140 ? -28.099 82.167 72.706 1.00 57.43 140 ILE A C 1
ATOM 928 O O . ILE A 1 140 ? -28.268 81.391 71.769 1.00 55.99 140 ILE A O 1
ATOM 933 N N . VAL A 1 141 ? -28.281 81.826 73.990 1.00 61.92 141 VAL A N 1
ATOM 934 C CA . VAL A 1 141 ? -28.543 80.447 74.387 1.00 64.17 141 VAL A CA 1
ATOM 935 C C . VAL A 1 141 ? -29.866 79.979 73.780 1.00 64.58 141 VAL A C 1
ATOM 936 O O . VAL A 1 141 ? -29.935 78.889 73.209 1.00 63.75 141 VAL A O 1
ATOM 940 N N . LYS A 1 142 ? -30.886 80.841 73.858 1.00 65.79 142 LYS A N 1
ATOM 941 C CA . LYS A 1 142 ? -32.193 80.586 73.273 1.00 74.06 142 LYS A CA 1
ATOM 942 C C . LYS A 1 142 ? -32.070 80.303 71.772 1.00 79.04 142 LYS A C 1
ATOM 943 O O . LYS A 1 142 ? -32.909 79.605 71.205 1.00 78.07 142 LYS A O 1
ATOM 949 N N . ASN A 1 143 ? -31.016 80.838 71.138 1.00 85.62 143 ASN A N 1
ATOM 950 C CA . ASN A 1 143 ? -30.807 80.698 69.704 1.00 84.37 143 ASN A CA 1
ATOM 951 C C . ASN A 1 143 ? -29.940 79.475 69.403 1.00 83.74 143 ASN A C 1
ATOM 952 O O . ASN A 1 143 ? -30.099 78.859 68.351 1.00 78.97 143 ASN A O 1
ATOM 957 N N . ASP A 1 144 ? -29.033 79.137 70.331 1.00 89.84 144 ASP A N 1
ATOM 958 C CA . ASP A 1 144 ? -28.086 78.041 70.167 1.00 102.21 144 ASP A CA 1
ATOM 959 C C . ASP A 1 144 ? -28.813 76.708 69.985 1.00 110.86 144 ASP A C 1
ATOM 960 O O . ASP A 1 144 ? -28.303 75.815 69.308 1.00 113.13 144 ASP A O 1
ATOM 965 N N . GLU A 1 145 ? -30.003 76.583 70.590 1.00 115.22 145 GLU A N 1
ATOM 966 C CA . GLU A 1 145 ? -30.712 75.313 70.627 1.00 116.74 145 GLU A CA 1
ATOM 967 C C . GLU A 1 145 ? -31.831 75.271 69.586 1.00 113.03 145 GLU A C 1
ATOM 968 O O . GLU A 1 145 ? -32.342 74.194 69.282 1.00 111.80 145 GLU A O 1
ATOM 974 N N . ILE A 1 146 ? -32.210 76.439 69.048 1.00 108.14 146 ILE A N 1
ATOM 975 C CA . ILE A 1 146 ? -33.167 76.495 67.952 1.00 108.33 146 ILE A CA 1
ATOM 976 C C . ILE A 1 146 ? -32.506 75.924 66.699 1.00 113.73 146 ILE A C 1
ATOM 977 O O . ILE A 1 146 ? -33.129 75.164 65.958 1.00 115.33 146 ILE A O 1
ATOM 982 N N . MET A 1 147 ? -31.232 76.284 66.493 1.00 117.42 147 MET A N 1
ATOM 983 C CA . MET A 1 147 ? -30.461 75.819 65.351 1.00 120.00 147 MET A CA 1
ATOM 984 C C . MET A 1 147 ? -30.110 74.340 65.520 1.00 120.00 147 MET A C 1
ATOM 985 O O . MET A 1 147 ? -29.881 73.643 64.532 1.00 120.00 147 MET A O 1
ATOM 990 N N . LYS A 1 148 ? -30.071 73.877 66.777 1.00 120.00 148 LYS A N 1
ATOM 991 C CA . LYS A 1 148 ? -29.824 72.477 67.085 1.00 120.00 148 LYS A CA 1
ATOM 992 C C . LYS A 1 148 ? -31.159 71.774 67.372 1.00 120.00 148 LYS A C 1
ATOM 993 O O . LYS A 1 148 ? -32.035 71.815 66.481 1.00 118.99 148 LYS A O 1
ATOM 999 N N . SER A 1 161 ? -24.610 77.205 52.931 1.00 74.66 161 SER A N 1
ATOM 1000 C CA . SER A 1 161 ? -24.564 78.420 52.071 1.00 79.93 161 SER A CA 1
ATOM 1001 C C . SER A 1 161 ? -23.650 79.484 52.682 1.00 73.64 161 SER A C 1
ATOM 1002 O O . SER A 1 161 ? -23.539 79.603 53.902 1.00 77.37 161 SER A O 1
ATOM 1005 N N . TYR A 1 162 ? -23.000 80.256 51.805 1.00 65.58 162 TYR A N 1
ATOM 1006 C CA . TYR A 1 162 ? -22.056 81.289 52.201 1.00 54.85 162 TYR A CA 1
ATOM 1007 C C . TYR A 1 162 ? -22.783 82.607 52.469 1.00 44.33 162 TYR A C 1
ATOM 1008 O O . TYR A 1 162 ? -23.806 82.900 51.845 1.00 37.47 162 TYR A O 1
ATOM 1017 N N . PHE A 1 163 ? -22.217 83.402 53.386 1.00 38.70 163 PHE A N 1
ATOM 1018 C CA . PHE A 1 163 ? -22.646 84.775 53.604 1.00 40.80 163 PHE A CA 1
ATOM 1019 C C . PHE A 1 163 ? -21.626 85.764 53.031 1.00 35.20 163 PHE A C 1
ATOM 1020 O O . PHE A 1 163 ? -20.416 85.558 53.136 1.00 31.82 163 PHE A O 1
ATOM 1028 N N . TYR A 1 164 ? -22.155 86.855 52.470 1.00 30.17 164 TYR A N 1
ATOM 1029 C CA . TYR A 1 164 ? -21.397 87.993 51.978 1.00 29.42 164 TYR A CA 1
ATOM 1030 C C . TYR A 1 164 ? -21.669 89.187 52.885 1.00 27.07 164 TYR A C 1
ATOM 1031 O O . TYR A 1 164 ? -22.803 89.640 52.960 1.00 28.97 164 TYR A O 1
ATOM 1040 N N . ASN A 1 165 ? -20.612 89.692 53.530 1.00 25.16 165 ASN A N 1
ATOM 1041 C CA . ASN A 1 165 ? -20.694 90.640 54.631 1.00 26.37 165 ASN A CA 1
ATOM 1042 C C . ASN A 1 165 ? -19.887 91.908 54.338 1.00 24.78 165 ASN A C 1
ATOM 1043 O O . ASN A 1 165 ? -18.877 91.875 53.639 1.00 21.29 165 ASN A O 1
ATOM 1048 N N . LEU A 1 166 ? -20.300 93.008 54.970 1.00 22.84 166 LEU A N 1
ATOM 1049 C CA . LEU A 1 166 ? -19.654 94.296 54.834 1.00 24.85 166 LEU A CA 1
ATOM 1050 C C . LEU A 1 166 ? -20.151 95.167 55.977 1.00 23.17 166 LEU A C 1
ATOM 1051 O O . LEU A 1 166 ? -21.356 95.190 56.224 1.00 25.13 166 LEU A O 1
ATOM 1056 N N . THR A 1 167 ? -19.227 95.832 56.687 1.00 20.68 167 THR A N 1
ATOM 1057 C CA . THR A 1 167 ? -19.608 96.872 57.631 1.00 19.09 167 THR A CA 1
ATOM 1058 C C . THR A 1 167 ? -19.392 98.267 57.034 1.00 19.61 167 THR A C 1
ATOM 1059 O O . THR A 1 167 ? -18.592 98.438 56.116 1.00 18.45 167 THR A O 1
ATOM 1063 N N . VAL A 1 168 ? -20.159 99.242 57.552 1.00 19.01 168 VAL A N 1
ATOM 1064 C CA . VAL A 1 168 ? -20.089 100.649 57.205 1.00 20.49 168 VAL A CA 1
ATOM 1065 C C . VAL A 1 168 ? -20.209 101.477 58.485 1.00 19.35 168 VAL A C 1
ATOM 1066 O O . VAL A 1 168 ? -20.912 101.081 59.416 1.00 19.10 168 VAL A O 1
ATOM 1070 N N . VAL A 1 169 ? -19.480 102.603 58.526 1.00 17.89 169 VAL A N 1
ATOM 1071 C CA . VAL A 1 169 ? -19.685 103.659 59.511 1.00 17.09 169 VAL A CA 1
ATOM 1072 C C . VAL A 1 169 ? -20.488 104.768 58.842 1.00 17.41 169 VAL A C 1
ATOM 1073 O O . VAL A 1 169 ? -20.118 105.229 57.767 1.00 16.65 169 VAL A O 1
ATOM 1077 N N . VAL A 1 170 ? -21.573 105.185 59.500 1.00 18.19 170 VAL A N 1
ATOM 1078 C CA . VAL A 1 170 ? -22.472 106.197 58.982 1.00 18.44 170 VAL A CA 1
ATOM 1079 C C . VAL A 1 170 ? -22.554 107.336 59.987 1.00 20.10 170 VAL A C 1
ATOM 1080 O O . VAL A 1 170 ? -22.905 107.112 61.150 1.00 22.61 170 VAL A O 1
ATOM 1084 N N . LYS A 1 171 ? -22.236 108.556 59.526 1.00 19.88 171 LYS A N 1
ATOM 1085 C CA . LYS A 1 171 ? -22.539 109.756 60.286 1.00 19.49 171 LYS A CA 1
ATOM 1086 C C . LYS A 1 171 ? -23.996 110.069 59.990 1.00 20.21 171 LYS A C 1
ATOM 1087 O O . LYS A 1 171 ? -24.328 110.351 58.837 1.00 19.20 171 LYS A O 1
ATOM 1093 N N . THR A 1 172 ? -24.864 109.940 61.007 1.00 19.94 172 THR A N 1
ATOM 1094 C CA . THR A 1 172 ? -26.290 109.854 60.721 1.00 20.17 172 THR A CA 1
ATOM 1095 C C . THR A 1 172 ? -27.040 111.042 61.309 1.00 20.10 172 THR A C 1
ATOM 1096 O O . THR A 1 172 ? -26.694 111.533 62.373 1.00 20.96 172 THR A O 1
ATOM 1100 N N . PHE A 1 173 ? -28.075 111.485 60.589 1.00 19.81 173 PHE A N 1
ATOM 1101 C CA . PHE A 1 173 ? -28.983 112.508 61.083 1.00 21.17 173 PHE A CA 1
ATOM 1102 C C . PHE A 1 173 ? -30.161 111.869 61.835 1.00 23.01 173 PHE A C 1
ATOM 1103 O O . PHE A 1 173 ? -31.066 112.567 62.295 1.00 24.53 173 PHE A O 1
ATOM 1111 N N . VAL A 1 174 ? -30.160 110.539 61.960 1.00 22.05 174 VAL A N 1
ATOM 1112 C CA . VAL A 1 174 ? -31.213 109.859 62.703 1.00 23.55 174 VAL A CA 1
ATOM 1113 C C . VAL A 1 174 ? -30.946 109.994 64.207 1.00 23.23 174 VAL A C 1
ATOM 1114 O O . VAL A 1 174 ? -29.812 109.851 64.680 1.00 19.63 174 VAL A O 1
ATOM 1118 N N . ASN A 1 175 ? -32.022 110.329 64.937 1.00 25.88 175 ASN A N 1
ATOM 1119 C CA . ASN A 1 175 ? -31.971 110.772 66.327 1.00 26.71 175 ASN A CA 1
ATOM 1120 C C . ASN A 1 175 ? -31.495 109.651 67.252 1.00 23.38 175 ASN A C 1
ATOM 1121 O O . ASN A 1 175 ? -30.801 109.905 68.238 1.00 22.84 175 ASN A O 1
ATOM 1126 N N . ASP A 1 176 ? -31.912 108.415 66.952 1.00 20.72 176 ASP A N 1
ATOM 1127 C CA . ASP A 1 176 ? -31.737 107.318 67.890 1.00 20.62 176 ASP A CA 1
ATOM 1128 C C . ASP A 1 176 ? -31.740 105.997 67.134 1.00 19.04 176 ASP A C 1
ATOM 1129 O O . ASP A 1 176 ? -32.299 105.891 66.037 1.00 18.01 176 ASP A O 1
ATOM 1134 N N . PRO A 1 177 ? -31.116 104.951 67.724 1.00 19.09 177 PRO A N 1
ATOM 1135 C CA . PRO A 1 177 ? -31.067 103.627 67.111 1.00 18.64 177 PRO A CA 1
ATOM 1136 C C . PRO A 1 177 ? -32.389 102.923 66.796 1.00 20.50 177 PRO A C 1
ATOM 1137 O O . PRO A 1 177 ? -32.427 102.101 65.872 1.00 20.11 177 PRO A O 1
ATOM 1141 N N . LEU A 1 178 ? -33.472 103.254 67.524 1.00 20.57 178 LEU A N 1
ATOM 1142 C CA . LEU A 1 178 ? -34.765 102.652 67.210 1.00 20.45 178 LEU A CA 1
ATOM 1143 C C . LEU A 1 178 ? -35.362 103.306 65.965 1.00 20.32 178 LEU A C 1
ATOM 1144 O O . LEU A 1 178 ? -35.900 102.608 65.101 1.00 21.23 178 LEU A O 1
ATOM 1149 N N . SER A 1 179 ? -35.270 104.639 65.866 1.00 19.43 179 SER A N 1
ATOM 1150 C CA . SER A 1 179 ? -35.657 105.301 64.630 1.00 20.31 179 SER A CA 1
ATOM 1151 C C . SER A 1 179 ? -34.860 104.740 63.452 1.00 21.16 179 SER A C 1
ATOM 1152 O O . SER A 1 179 ? -35.411 104.493 62.374 1.00 21.86 179 SER A O 1
ATOM 1155 N N . MET A 1 180 ? -33.555 104.539 63.670 1.00 22.21 180 MET A N 1
ATOM 1156 C CA . MET A 1 180 ? -32.690 104.033 62.617 1.00 23.81 180 MET A CA 1
ATOM 1157 C C . MET A 1 180 ? -33.149 102.637 62.201 1.00 23.65 180 MET A C 1
ATOM 1158 O O . MET A 1 180 ? -33.245 102.369 61.001 1.00 24.43 180 MET A O 1
ATOM 1163 N N . LEU A 1 181 ? -33.473 101.766 63.180 1.00 22.71 181 LEU A N 1
ATOM 1164 C CA . LEU A 1 181 ? -33.956 100.434 62.830 1.00 23.09 181 LEU A CA 1
ATOM 1165 C C . LEU A 1 181 ? -35.238 100.507 62.004 1.00 22.61 181 LEU A C 1
ATOM 1166 O O . LEU A 1 181 ? -35.393 99.750 61.045 1.00 23.65 181 LEU A O 1
ATOM 1171 N N . VAL A 1 182 ? -36.134 101.447 62.333 1.00 22.12 182 VAL A N 1
ATOM 1172 C CA . VAL A 1 182 ? -37.363 101.594 61.561 1.00 22.85 182 VAL A CA 1
ATOM 1173 C C . VAL A 1 182 ? -36.997 101.906 60.102 1.00 24.56 182 VAL A C 1
ATOM 1174 O O . VAL A 1 182 ? -37.405 101.200 59.176 1.00 24.57 182 VAL A O 1
ATOM 1178 N N . VAL A 1 183 ? -36.157 102.925 59.899 1.00 23.97 183 VAL A N 1
ATOM 1179 C CA . VAL A 1 183 ? -35.740 103.285 58.552 1.00 24.12 183 VAL A CA 1
ATOM 1180 C C . VAL A 1 183 ? -35.049 102.119 57.844 1.00 24.49 183 VAL A C 1
ATOM 1181 O O . VAL A 1 183 ? -35.251 101.925 56.642 1.00 25.71 183 VAL A O 1
ATOM 1185 N N . ILE A 1 184 ? -34.227 101.354 58.581 1.00 23.66 184 ILE A N 1
ATOM 1186 C CA . ILE A 1 184 ? -33.549 100.197 58.006 1.00 23.52 184 ILE A CA 1
ATOM 1187 C C . ILE A 1 184 ? -34.544 99.118 57.552 1.00 26.18 184 ILE A C 1
ATOM 1188 O O . ILE A 1 184 ? -34.338 98.484 56.510 1.00 28.25 184 ILE A O 1
ATOM 1193 N N . LYS A 1 185 ? -35.612 98.889 58.333 1.00 26.18 185 LYS A N 1
ATOM 1194 C CA . LYS A 1 185 ? -36.561 97.831 58.007 1.00 29.23 185 LYS A CA 1
ATOM 1195 C C . LYS A 1 185 ? -37.333 98.223 56.748 1.00 30.08 185 LYS A C 1
ATOM 1196 O O . LYS A 1 185 ? -37.746 97.380 55.957 1.00 30.65 185 LYS A O 1
ATOM 1202 N N . TYR A 1 186 ? -37.488 99.531 56.565 1.00 30.38 186 TYR A N 1
ATOM 1203 C CA . TYR A 1 186 ? -38.072 100.077 55.360 1.00 33.30 186 TYR A CA 1
ATOM 1204 C C . TYR A 1 186 ? -37.163 99.782 54.165 1.00 33.79 186 TYR A C 1
ATOM 1205 O O . TYR A 1 186 ? -37.628 99.308 53.121 1.00 33.29 186 TYR A O 1
ATOM 1214 N N . ILE A 1 187 ? -35.858 100.046 54.337 1.00 32.94 187 ILE A N 1
ATOM 1215 C CA . ILE A 1 187 ? -34.877 99.790 53.289 1.00 30.44 187 ILE A CA 1
ATOM 1216 C C . ILE A 1 187 ? -34.927 98.312 52.901 1.00 29.08 187 ILE A C 1
ATOM 1217 O O . ILE A 1 187 ? -34.983 97.986 51.716 1.00 25.70 187 ILE A O 1
ATOM 1222 N N . GLU A 1 188 ? -34.946 97.426 53.905 1.00 30.96 188 GLU A N 1
ATOM 1223 C CA . GLU A 1 188 ? -35.021 95.990 53.653 1.00 33.36 188 GLU A CA 1
ATOM 1224 C C . GLU A 1 188 ? -36.289 95.629 52.874 1.00 34.56 188 GLU A C 1
ATOM 1225 O O . GLU A 1 188 ? -36.242 94.770 51.996 1.00 33.49 188 GLU A O 1
ATOM 1231 N N . GLU A 1 189 ? -37.408 96.302 53.188 1.00 35.65 189 GLU A N 1
ATOM 1232 C CA . GLU A 1 189 ? -38.690 96.028 52.556 1.00 35.79 189 GLU A CA 1
ATOM 1233 C C . GLU A 1 189 ? -38.692 96.499 51.104 1.00 36.87 189 GLU A C 1
ATOM 1234 O O . GLU A 1 189 ? -39.118 95.740 50.233 1.00 34.87 189 GLU A O 1
ATOM 1240 N N . LEU A 1 190 ? -38.191 97.726 50.857 1.00 33.76 190 LEU A N 1
ATOM 1241 C CA . LEU A 1 190 ? -37.975 98.258 49.516 1.00 33.14 190 LEU A CA 1
ATOM 1242 C C . LEU A 1 190 ? -37.203 97.261 48.650 1.00 34.19 190 LEU A C 1
ATOM 1243 O O . LEU A 1 190 ? -37.474 97.120 47.464 1.00 34.76 190 LEU A O 1
ATOM 1248 N N . MET A 1 191 ? -36.212 96.586 49.234 1.00 35.97 191 MET A N 1
ATOM 1249 C CA . MET A 1 191 ? -35.402 95.663 48.459 1.00 39.35 191 MET A CA 1
ATOM 1250 C C . MET A 1 191 ? -36.117 94.310 48.335 1.00 42.31 191 MET A C 1
ATOM 1251 O O . MET A 1 191 ? -35.694 93.465 47.551 1.00 40.00 191 MET A O 1
ATOM 1256 N N . LYS A 1 192 ? -37.207 94.148 49.110 1.00 46.90 192 LYS A N 1
ATOM 1257 C CA . LYS A 1 192 ? -38.226 93.099 49.034 1.00 54.41 192 LYS A CA 1
ATOM 1258 C C . LYS A 1 192 ? -37.746 91.835 49.753 1.00 58.00 192 LYS A C 1
ATOM 1259 O O . LYS A 1 192 ? -37.804 91.857 50.999 1.00 60.73 192 LYS A O 1
ATOM 1265 N N . ILE A 1 206 ? -32.782 88.218 51.487 1.00 53.59 206 ILE A N 1
ATOM 1266 C CA . ILE A 1 206 ? -32.151 89.042 50.408 1.00 52.00 206 ILE A CA 1
ATOM 1267 C C . ILE A 1 206 ? -31.103 89.984 51.013 1.00 46.26 206 ILE A C 1
ATOM 1268 O O . ILE A 1 206 ? -29.974 90.032 50.537 1.00 41.23 206 ILE A O 1
ATOM 1273 N N . ILE A 1 207 ? -31.461 90.694 52.089 1.00 39.58 207 ILE A N 1
ATOM 1274 C CA . ILE A 1 207 ? -30.545 91.609 52.749 1.00 36.68 207 ILE A CA 1
ATOM 1275 C C . ILE A 1 207 ? -30.880 91.655 54.241 1.00 35.14 207 ILE A C 1
ATOM 1276 O O . ILE A 1 207 ? -32.049 91.665 54.619 1.00 35.72 207 ILE A O 1
ATOM 1281 N N . ASP A 1 208 ? -29.838 91.618 55.086 1.00 32.26 208 ASP A N 1
ATOM 1282 C CA . ASP A 1 208 ? -29.955 91.823 56.524 1.00 28.99 208 ASP A CA 1
ATOM 1283 C C . ASP A 1 208 ? -29.015 92.956 56.931 1.00 28.65 208 ASP A C 1
ATOM 1284 O O . ASP A 1 208 ? -27.814 92.863 56.706 1.00 31.77 208 ASP A O 1
ATOM 1289 N N . ILE A 1 209 ? -29.570 94.019 57.524 1.00 27.67 209 ILE A N 1
ATOM 1290 C CA . ILE A 1 209 ? -28.809 95.190 57.932 1.00 26.24 209 ILE A CA 1
ATOM 1291 C C . ILE A 1 209 ? -28.949 95.374 59.441 1.00 26.42 209 ILE A C 1
ATOM 1292 O O . ILE A 1 209 ? -30.008 95.775 59.916 1.00 30.82 209 ILE A O 1
ATOM 1297 N N . ASP A 1 210 ? -27.853 95.175 60.174 1.00 24.93 210 ASP A N 1
ATOM 1298 C CA . ASP A 1 210 ? -27.854 95.279 61.623 1.00 25.11 210 ASP A CA 1
ATOM 1299 C C . ASP A 1 210 ? -27.188 96.571 62.094 1.00 25.66 210 ASP A C 1
ATOM 1300 O O . ASP A 1 210 ? -26.320 97.114 61.424 1.00 25.32 210 ASP A O 1
ATOM 1305 N N . ILE A 1 211 ? -27.585 97.051 63.275 1.00 25.25 211 ILE A N 1
ATOM 1306 C CA . ILE A 1 211 ? -26.897 98.164 63.897 1.00 23.19 211 ILE A CA 1
ATOM 1307 C C . ILE A 1 211 ? -25.962 97.562 64.922 1.00 26.67 211 ILE A C 1
ATOM 1308 O O . ILE A 1 211 ? -26.435 96.974 65.899 1.00 30.20 211 ILE A O 1
ATOM 1313 N N . LEU A 1 212 ? -24.652 97.657 64.647 1.00 25.06 212 LEU A N 1
ATOM 1314 C CA . LEU A 1 212 ? -23.671 97.106 65.563 1.00 23.60 212 LEU A CA 1
ATOM 1315 C C . LEU A 1 212 ? -23.443 98.088 66.710 1.00 24.16 212 LEU A C 1
ATOM 1316 O O . LEU A 1 212 ? -23.430 97.687 67.864 1.00 25.73 212 LEU A O 1
ATOM 1321 N N . PHE A 1 213 ? -23.234 99.368 66.396 1.00 22.73 213 PHE A N 1
ATOM 1322 C CA . PHE A 1 213 ? -23.013 100.366 67.433 1.00 21.37 213 PHE A CA 1
ATOM 1323 C C . PHE A 1 213 ? -23.776 101.620 67.054 1.00 21.70 213 PHE A C 1
ATOM 1324 O O . PHE A 1 213 ? -24.028 101.870 65.878 1.00 24.21 213 PHE A O 1
ATOM 1332 N N . PHE A 1 214 ? -24.153 102.384 68.069 1.00 21.09 214 PHE A N 1
ATOM 1333 C CA . PHE A 1 214 ? -24.785 103.676 67.887 1.00 21.81 214 PHE A CA 1
ATOM 1334 C C . PHE A 1 214 ? -24.280 104.562 69.012 1.00 22.20 214 PHE A C 1
ATOM 1335 O O . PHE A 1 214 ? -24.658 104.343 70.155 1.00 25.43 214 PHE A O 1
ATOM 1343 N N . ASN A 1 215 ? -23.385 105.502 68.682 1.00 23.48 215 ASN A N 1
ATOM 1344 C CA . ASN A 1 215 ? -22.608 106.263 69.655 1.00 25.27 215 ASN A CA 1
ATOM 1345 C C . ASN A 1 215 ? -22.019 105.303 70.684 1.00 26.24 215 ASN A C 1
ATOM 1346 O O . ASN A 1 215 ? -21.696 104.170 70.339 1.00 27.28 215 ASN A O 1
ATOM 1351 N N . ASP A 1 216 ? -21.922 105.750 71.943 1.00 27.84 216 ASP A N 1
ATOM 1352 C CA . ASP A 1 216 ? -21.377 104.932 73.021 1.00 30.87 216 ASP A CA 1
ATOM 1353 C C . ASP A 1 216 ? -22.493 104.238 73.823 1.00 32.50 216 ASP A C 1
ATOM 1354 O O . ASP A 1 216 ? -22.264 103.806 74.950 1.00 32.47 216 ASP A O 1
ATOM 1359 N N . PHE A 1 217 ? -23.703 104.131 73.256 1.00 28.58 217 PHE A N 1
ATOM 1360 C CA . PHE A 1 217 ? -24.874 103.686 73.997 1.00 26.85 217 PHE A CA 1
ATOM 1361 C C . PHE A 1 217 ? -24.853 102.177 74.264 1.00 27.27 217 PHE A C 1
ATOM 1362 O O . PHE A 1 217 ? -24.388 101.396 73.436 1.00 25.92 217 PHE A O 1
ATOM 1370 N N . THR A 1 218 ? -25.373 101.783 75.441 1.00 28.61 218 THR A N 1
ATOM 1371 C CA . THR A 1 218 ? -25.687 100.393 75.766 1.00 30.11 218 THR A CA 1
ATOM 1372 C C . THR A 1 218 ? -27.184 100.270 76.035 1.00 30.63 218 THR A C 1
ATOM 1373 O O . THR A 1 218 ? -27.676 100.839 77.006 1.00 33.90 218 THR A O 1
ATOM 1377 N N . ILE A 1 219 ? -27.899 99.539 75.173 1.00 29.21 219 ILE A N 1
ATOM 1378 C CA . ILE A 1 219 ? -29.356 99.528 75.188 1.00 29.62 219 ILE A CA 1
ATOM 1379 C C . ILE A 1 219 ? -29.826 98.082 75.037 1.00 31.65 219 ILE A C 1
ATOM 1380 O O . ILE A 1 219 ? -29.319 97.371 74.179 1.00 30.16 219 ILE A O 1
ATOM 1385 N N . PHE A 1 220 ? -30.793 97.664 75.876 1.00 33.76 220 PHE A N 1
ATOM 1386 C CA . PHE A 1 220 ? -31.510 96.416 75.672 1.00 33.80 220 PHE A CA 1
ATOM 1387 C C . PHE A 1 220 ? -32.997 96.596 75.988 1.00 36.17 220 PHE A C 1
ATOM 1388 O O . PHE A 1 220 ? -33.404 96.576 77.146 1.00 37.84 220 PHE A O 1
ATOM 1396 N N . MET A 1 221 ? -33.797 96.755 74.934 1.00 35.05 221 MET A N 1
ATOM 1397 C CA . MET A 1 221 ? -35.218 97.012 75.052 1.00 41.18 221 MET A CA 1
ATOM 1398 C C . MET A 1 221 ? -35.964 95.766 74.595 1.00 45.44 221 MET A C 1
ATOM 1399 O O . MET A 1 221 ? -35.755 95.309 73.472 1.00 42.90 221 MET A O 1
ATOM 1404 N N . LYS A 1 222 ? -36.846 95.259 75.473 1.00 50.84 222 LYS A N 1
ATOM 1405 C CA . LYS A 1 222 ? -37.334 93.890 75.403 1.00 57.27 222 LYS A CA 1
ATOM 1406 C C . LYS A 1 222 ? -38.547 93.767 74.484 1.00 55.48 222 LYS A C 1
ATOM 1407 O O . LYS A 1 222 ? -38.514 93.019 73.512 1.00 63.85 222 LYS A O 1
ATOM 1413 N N . ASN A 1 223 ? -39.636 94.463 74.806 1.00 53.30 223 ASN A N 1
ATOM 1414 C CA . ASN A 1 223 ? -40.909 94.060 74.229 1.00 56.72 223 ASN A CA 1
ATOM 1415 C C . ASN A 1 223 ? -41.450 95.192 73.369 1.00 56.45 223 ASN A C 1
ATOM 1416 O O . ASN A 1 223 ? -42.457 95.815 73.705 1.00 57.16 223 ASN A O 1
ATOM 1421 N N . ILE A 1 224 ? -40.762 95.435 72.253 1.00 53.66 224 ILE A N 1
ATOM 1422 C CA . ILE A 1 224 ? -41.034 96.612 71.451 1.00 52.24 224 ILE A CA 1
ATOM 1423 C C . ILE A 1 224 ? -42.311 96.382 70.652 1.00 49.66 224 ILE A C 1
ATOM 1424 O O . ILE A 1 224 ? -42.411 95.441 69.864 1.00 48.28 224 ILE A O 1
ATOM 1429 N N . LYS A 1 225 ? -43.294 97.244 70.913 1.00 53.97 225 LYS A N 1
ATOM 1430 C CA . LYS A 1 225 ? -44.449 97.349 70.043 1.00 63.02 225 LYS A CA 1
ATOM 1431 C C . LYS A 1 225 ? -44.542 98.788 69.561 1.00 62.29 225 LYS A C 1
ATOM 1432 O O . LYS A 1 225 ? -44.503 99.726 70.361 1.00 53.27 225 LYS A O 1
ATOM 1438 N N . LEU A 1 226 ? -44.609 98.917 68.233 1.00 59.35 226 LEU A N 1
ATOM 1439 C CA . LEU A 1 226 ? -44.735 100.200 67.572 1.00 62.19 226 LEU A CA 1
ATOM 1440 C C . LEU A 1 226 ? -46.016 100.172 66.748 1.00 68.01 226 LEU A C 1
ATOM 1441 O O . LEU A 1 226 ? -46.152 99.355 65.836 1.00 65.08 226 LEU A O 1
ATOM 1446 N N . GLU A 1 227 ? -46.945 101.072 67.094 1.00 76.92 227 GLU A N 1
ATOM 1447 C CA . GLU A 1 227 ? -48.164 101.278 66.327 1.00 81.10 227 GLU A CA 1
ATOM 1448 C C . GLU A 1 227 ? -47.789 101.673 64.897 1.00 75.09 227 GLU A C 1
ATOM 1449 O O . GLU A 1 227 ? -46.800 102.375 64.691 1.00 65.03 227 GLU A O 1
ATOM 1455 N N . LYS A 1 228 ? -48.577 101.201 63.920 1.00 71.51 228 LYS A N 1
ATOM 1456 C CA . LYS A 1 228 ? -48.260 101.394 62.511 1.00 73.43 228 LYS A CA 1
ATOM 1457 C C . LYS A 1 228 ? -48.269 102.883 62.153 1.00 70.33 228 LYS A C 1
ATOM 1458 O O . LYS A 1 228 ? -47.668 103.280 61.157 1.00 67.32 228 LYS A O 1
ATOM 1464 N N . ASN A 1 229 ? -48.930 103.701 62.985 1.00 68.28 229 ASN A N 1
ATOM 1465 C CA . ASN A 1 229 ? -48.991 105.141 62.785 1.00 63.18 229 ASN A CA 1
ATOM 1466 C C . ASN A 1 229 ? -47.691 105.774 63.284 1.00 58.03 229 ASN A C 1
ATOM 1467 O O . ASN A 1 229 ? -47.280 106.829 62.805 1.00 53.99 229 ASN A O 1
ATOM 1472 N N . MET A 1 230 ? -47.053 105.117 64.257 1.00 48.61 230 MET A N 1
ATOM 1473 C CA . MET A 1 230 ? -45.800 105.599 64.808 1.00 48.21 230 MET A CA 1
ATOM 1474 C C . MET A 1 230 ? -44.646 105.316 63.835 1.00 43.19 230 MET A C 1
ATOM 1475 O O . MET A 1 230 ? -43.713 106.110 63.736 1.00 38.30 230 MET A O 1
ATOM 1480 N N . ILE A 1 231 ? -44.722 104.189 63.114 1.00 39.19 231 ILE A N 1
ATOM 1481 C CA . ILE A 1 231 ? -43.734 103.807 62.116 1.00 39.14 231 ILE A CA 1
ATOM 1482 C C . ILE A 1 231 ? -43.826 104.777 60.941 1.00 41.61 231 ILE A C 1
ATOM 1483 O O . ILE A 1 231 ? -42.811 105.273 60.451 1.00 42.87 231 ILE A O 1
ATOM 1488 N N . TYR A 1 232 ? -45.063 105.078 60.538 1.00 41.65 232 TYR A N 1
ATOM 1489 C CA . TYR A 1 232 ? -45.309 106.053 59.496 1.00 40.12 232 TYR A CA 1
ATOM 1490 C C . TYR A 1 232 ? -44.725 107.401 59.913 1.00 39.54 232 TYR A C 1
ATOM 1491 O O . TYR A 1 232 ? -44.184 108.120 59.081 1.00 39.34 232 TYR A O 1
ATOM 1500 N N . LYS A 1 233 ? -44.849 107.742 61.198 1.00 38.89 233 LYS A N 1
ATOM 1501 C CA . LYS A 1 233 ? -44.473 109.072 61.638 1.00 39.77 233 LYS A CA 1
ATOM 1502 C C . LYS A 1 233 ? -42.955 109.186 61.671 1.00 38.09 233 LYS A C 1
ATOM 1503 O O . LYS A 1 233 ? -42.411 110.268 61.434 1.00 36.84 233 LYS A O 1
ATOM 1509 N N . ILE A 1 234 ? -42.295 108.065 61.985 1.00 34.71 234 ILE A N 1
ATOM 1510 C CA . ILE A 1 234 ? -40.844 108.045 62.030 1.00 33.89 234 ILE A CA 1
ATOM 1511 C C . ILE A 1 234 ? -40.326 108.143 60.598 1.00 33.56 234 ILE A C 1
ATOM 1512 O O . ILE A 1 234 ? -39.484 108.992 60.316 1.00 34.19 234 ILE A O 1
ATOM 1517 N N . LEU A 1 235 ? -40.887 107.315 59.707 1.00 31.56 235 LEU A N 1
ATOM 1518 C CA . LEU A 1 235 ? -40.511 107.276 58.304 1.00 32.72 235 LEU A CA 1
ATOM 1519 C C . LEU A 1 235 ? -40.633 108.670 57.685 1.00 33.49 235 LEU A C 1
ATOM 1520 O O . LEU A 1 235 ? -39.696 109.125 57.033 1.00 32.32 235 LEU A O 1
ATOM 1525 N N . SER A 1 236 ? -41.760 109.348 57.954 1.00 32.58 236 SER A N 1
ATOM 1526 C CA . SER A 1 236 ? -42.098 110.653 57.403 1.00 33.63 236 SER A CA 1
ATOM 1527 C C . SER A 1 236 ? -41.148 111.729 57.910 1.00 31.25 236 SER A C 1
ATOM 1528 O O . SER A 1 236 ? -41.009 112.771 57.275 1.00 32.99 236 SER A O 1
ATOM 1531 N N . LYS A 1 237 ? -40.540 111.499 59.074 1.00 28.24 237 LYS A N 1
ATOM 1532 C CA . LYS A 1 237 ? -39.585 112.463 59.589 1.00 28.96 237 LYS A CA 1
ATOM 1533 C C . LYS A 1 237 ? -38.333 112.506 58.705 1.00 29.50 237 LYS A C 1
ATOM 1534 O O . LYS A 1 237 ? -37.662 113.539 58.657 1.00 33.39 237 LYS A O 1
ATOM 1540 N N . TYR A 1 238 ? -38.028 111.399 58.007 1.00 25.96 238 TYR A N 1
ATOM 1541 C CA . TYR A 1 238 ? -36.775 111.292 57.269 1.00 26.83 238 TYR A CA 1
ATOM 1542 C C . TYR A 1 238 ? -37.012 111.125 55.774 1.00 27.01 238 TYR A C 1
ATOM 1543 O O . TYR A 1 238 ? -36.077 111.312 55.011 1.00 29.05 238 TYR A O 1
ATOM 1552 N N . ILE A 1 239 ? -38.242 110.780 55.359 1.00 27.77 239 ILE A N 1
ATOM 1553 C CA . ILE A 1 239 ? -38.527 110.461 53.965 1.00 30.68 239 ILE A CA 1
ATOM 1554 C C . ILE A 1 239 ? -39.842 111.125 53.548 1.00 36.43 239 ILE A C 1
ATOM 1555 O O . ILE A 1 239 ? -40.824 111.057 54.288 1.00 40.87 239 ILE A O 1
ATOM 1560 N N . HIS A 1 240 ? -39.850 111.747 52.355 1.00 37.63 240 HIS A N 1
ATOM 1561 C CA . HIS A 1 240 ? -41.059 112.232 51.699 1.00 39.66 240 HIS A CA 1
ATOM 1562 C C . HIS A 1 240 ? -41.891 111.046 51.209 1.00 43.07 240 HIS A C 1
ATOM 1563 O O . HIS A 1 240 ? -41.792 110.652 50.045 1.00 45.10 240 HIS A O 1
ATOM 1570 N N . LEU A 1 241 ? -42.719 110.480 52.096 1.00 45.96 241 LEU A N 1
ATOM 1571 C CA . LEU A 1 241 ? -43.525 109.326 51.734 1.00 50.85 241 LEU A CA 1
ATOM 1572 C C . LEU A 1 241 ? -44.643 109.769 50.793 1.00 60.78 241 LEU A C 1
ATOM 1573 O O . LEU A 1 241 ? -45.443 110.636 51.144 1.00 60.78 241 LEU A O 1
ATOM 1578 N N . GLU A 1 242 ? -44.679 109.163 49.598 1.00 73.11 242 GLU A N 1
ATOM 1579 C CA . GLU A 1 242 ? -45.571 109.589 48.529 1.00 85.73 242 GLU A CA 1
ATOM 1580 C C . GLU A 1 242 ? -46.928 108.886 48.670 1.00 92.54 242 GLU A C 1
ATOM 1581 O O . GLU A 1 242 ? -46.925 107.641 48.779 1.00 96.92 242 GLU A O 1
ATOM 1587 N N . ASP A 1 301 ? -45.104 101.654 46.549 1.00 116.48 301 ASP A N 1
ATOM 1588 C CA . ASP A 1 301 ? -46.148 102.087 47.520 1.00 120.00 301 ASP A CA 1
ATOM 1589 C C . ASP A 1 301 ? -45.635 101.863 48.943 1.00 120.00 301 ASP A C 1
ATOM 1590 O O . ASP A 1 301 ? -44.912 100.897 49.188 1.00 120.00 301 ASP A O 1
ATOM 1595 N N . PRO A 1 302 ? -45.956 102.760 49.910 1.00 120.00 302 PRO A N 1
ATOM 1596 C CA . PRO A 1 302 ? -45.516 102.613 51.300 1.00 120.00 302 PRO A CA 1
ATOM 1597 C C . PRO A 1 302 ? -46.431 101.880 52.285 1.00 120.00 302 PRO A C 1
ATOM 1598 O O . PRO A 1 302 ? -45.942 101.251 53.223 1.00 118.02 302 PRO A O 1
ATOM 1602 N N . GLN A 1 303 ? -47.753 101.963 52.076 1.00 120.00 303 GLN A N 1
ATOM 1603 C CA . GLN A 1 303 ? -48.718 101.673 53.131 1.00 120.00 303 GLN A CA 1
ATOM 1604 C C . GLN A 1 303 ? -48.979 100.173 53.287 1.00 118.64 303 GLN A C 1
ATOM 1605 O O . GLN A 1 303 ? -49.407 99.735 54.353 1.00 111.62 303 GLN A O 1
ATOM 1611 N N . GLU A 1 304 ? -48.718 99.385 52.237 1.00 115.79 304 GLU A N 1
ATOM 1612 C CA . GLU A 1 304 ? -48.784 97.938 52.381 1.00 114.60 304 GLU A CA 1
ATOM 1613 C C . GLU A 1 304 ? -47.372 97.382 52.574 1.00 108.78 304 GLU A C 1
ATOM 1614 O O . GLU A 1 304 ? -47.105 96.220 52.272 1.00 112.24 304 GLU A O 1
ATOM 1620 N N . ILE A 1 305 ? -46.481 98.236 53.099 1.00 103.21 305 ILE A N 1
ATOM 1621 C CA . ILE A 1 305 ? -45.116 97.874 53.456 1.00 91.33 305 ILE A CA 1
ATOM 1622 C C . ILE A 1 305 ? -44.937 98.038 54.964 1.00 81.88 305 ILE A C 1
ATOM 1623 O O . ILE A 1 305 ? -44.242 97.244 55.595 1.00 79.20 305 ILE A O 1
ATOM 1628 N N . ILE A 1 306 ? -45.590 99.064 55.525 1.00 77.78 306 ILE A N 1
ATOM 1629 C CA . ILE A 1 306 ? -45.497 99.393 56.939 1.00 74.05 306 ILE A CA 1
ATOM 1630 C C . ILE A 1 306 ? -45.989 98.221 57.792 1.00 77.84 306 ILE A C 1
ATOM 1631 O O . ILE A 1 306 ? -45.423 97.948 58.850 1.00 78.47 306 ILE A O 1
ATOM 1636 N N . ASN A 1 307 ? -47.025 97.517 57.318 1.00 84.01 307 ASN A N 1
ATOM 1637 C CA . ASN A 1 307 ? -47.660 96.464 58.101 1.00 84.84 307 ASN A CA 1
ATOM 1638 C C . ASN A 1 307 ? -46.731 95.257 58.247 1.00 83.14 307 ASN A C 1
ATOM 1639 O O . ASN A 1 307 ? -46.751 94.600 59.289 1.00 83.05 307 ASN A O 1
ATOM 1644 N N . ASN A 1 308 ? -45.909 94.998 57.215 1.00 83.22 308 ASN A N 1
ATOM 1645 C CA . ASN A 1 308 ? -44.854 93.990 57.250 1.00 78.40 308 ASN A CA 1
ATOM 1646 C C . ASN A 1 308 ? -43.893 94.279 58.399 1.00 76.73 308 ASN A C 1
ATOM 1647 O O . ASN A 1 308 ? -43.464 93.359 59.093 1.00 78.69 308 ASN A O 1
ATOM 1652 N N . MET A 1 309 ? -43.584 95.573 58.572 1.00 70.46 309 MET A N 1
ATOM 1653 C CA . MET A 1 309 ? -42.543 96.070 59.456 1.00 65.76 309 MET A CA 1
ATOM 1654 C C . MET A 1 309 ? -42.958 95.921 60.917 1.00 68.98 309 MET A C 1
ATOM 1655 O O . MET A 1 309 ? -42.100 95.761 61.784 1.00 73.49 309 MET A O 1
ATOM 1660 N N . VAL A 1 310 ? -44.271 95.976 61.177 1.00 72.57 310 VAL A N 1
ATOM 1661 C CA . VAL A 1 310 ? -44.812 95.989 62.531 1.00 78.22 310 VAL A CA 1
ATOM 1662 C C . VAL A 1 310 ? -44.374 94.729 63.282 1.00 77.74 310 VAL A C 1
ATOM 1663 O O . VAL A 1 310 ? -44.073 94.792 64.474 1.00 74.15 310 VAL A O 1
ATOM 1667 N N . ASP A 1 311 ? -44.325 93.600 62.562 1.00 77.21 311 ASP A N 1
ATOM 1668 C CA . ASP A 1 311 ? -43.898 92.322 63.108 1.00 82.82 311 ASP A CA 1
ATOM 1669 C C . ASP A 1 311 ? -42.424 92.382 63.513 1.00 79.78 311 ASP A C 1
ATOM 1670 O O . ASP A 1 311 ? -42.034 91.789 64.518 1.00 83.69 311 ASP A O 1
ATOM 1675 N N . ASN A 1 312 ? -41.627 93.140 62.746 1.00 74.01 312 ASN A N 1
ATOM 1676 C CA . ASN A 1 312 ? -40.196 92.904 62.596 1.00 70.35 312 ASN A CA 1
ATOM 1677 C C . ASN A 1 312 ? -39.399 93.285 63.847 1.00 63.21 312 ASN A C 1
ATOM 1678 O O . ASN A 1 312 ? -38.571 92.502 64.309 1.00 65.75 312 ASN A O 1
ATOM 1683 N N . ILE A 1 313 ? -39.639 94.482 64.391 1.00 56.43 313 ILE A N 1
ATOM 1684 C CA . ILE A 1 313 ? -38.863 94.957 65.526 1.00 52.05 313 ILE A CA 1
ATOM 1685 C C . ILE A 1 313 ? -39.478 94.422 66.819 1.00 50.05 313 ILE A C 1
ATOM 1686 O O . ILE A 1 313 ? -40.472 94.955 67.315 1.00 54.34 313 ILE A O 1
ATOM 1691 N N . GLU A 1 314 ? -38.864 93.358 67.345 1.00 49.28 314 GLU A N 1
ATOM 1692 C CA . GLU A 1 314 ? -39.295 92.709 68.574 1.00 54.68 314 GLU A CA 1
ATOM 1693 C C . GLU A 1 314 ? -38.557 93.352 69.744 1.00 50.82 314 GLU A C 1
ATOM 1694 O O . GLU A 1 314 ? -39.167 93.660 70.764 1.00 51.72 314 GLU A O 1
ATOM 1700 N N . PHE A 1 315 ? -37.240 93.542 69.568 1.00 45.29 315 PHE A N 1
ATOM 1701 C CA . PHE A 1 315 ? -36.355 94.077 70.591 1.00 39.66 315 PHE A CA 1
ATOM 1702 C C . PHE A 1 315 ? -35.233 94.876 69.922 1.00 37.06 315 PHE A C 1
ATOM 1703 O O . PHE A 1 315 ? -35.046 94.783 68.709 1.00 38.49 315 PHE A O 1
ATOM 1711 N N . LEU A 1 316 ? -34.502 95.666 70.721 1.00 33.49 316 LEU A N 1
ATOM 1712 C CA . LEU A 1 316 ? -33.365 96.429 70.230 1.00 31.80 316 LEU A CA 1
ATOM 1713 C C . LEU A 1 316 ? -32.196 96.298 71.197 1.00 30.80 316 LEU A C 1
ATOM 1714 O O . LEU A 1 316 ? -32.273 96.788 72.321 1.00 29.86 316 LEU A O 1
ATOM 1719 N N . SER A 1 317 ? -31.104 95.681 70.716 1.00 28.81 317 SER A N 1
ATOM 1720 C CA . SER A 1 317 ? -29.860 95.587 71.463 1.00 27.77 317 SER A CA 1
ATOM 1721 C C . SER A 1 317 ? -28.760 96.416 70.797 1.00 26.47 317 SER A C 1
ATOM 1722 O O . SER A 1 317 ? -28.476 96.222 69.618 1.00 27.70 317 SER A O 1
ATOM 1725 N N . ILE A 1 318 ? -28.134 97.312 71.568 1.00 26.48 318 ILE A N 1
ATOM 1726 C CA . ILE A 1 318 ? -26.945 98.055 71.165 1.00 26.50 318 ILE A CA 1
ATOM 1727 C C . ILE A 1 318 ? -25.908 97.930 72.279 1.00 26.49 318 ILE A C 1
ATOM 1728 O O . ILE A 1 318 ? -26.157 98.410 73.387 1.00 25.51 318 ILE A O 1
ATOM 1733 N N . PRO A 1 319 ? -24.694 97.371 72.031 1.00 25.80 319 PRO A N 1
ATOM 1734 C CA . PRO A 1 319 ? -24.320 96.753 70.754 1.00 24.59 319 PRO A CA 1
ATOM 1735 C C . PRO A 1 319 ? -25.207 95.592 70.309 1.00 26.62 319 PRO A C 1
ATOM 1736 O O . PRO A 1 319 ? -25.942 95.020 71.109 1.00 28.79 319 PRO A O 1
ATOM 1740 N N . HIS A 1 320 ? -25.136 95.247 69.021 1.00 25.44 320 HIS A N 1
ATOM 1741 C CA . HIS A 1 320 ? -25.861 94.090 68.515 1.00 27.09 320 HIS A CA 1
ATOM 1742 C C . HIS A 1 320 ? -25.412 92.825 69.255 1.00 28.46 320 HIS A C 1
ATOM 1743 O O . HIS A 1 320 ? -24.243 92.664 69.592 1.00 25.83 320 HIS A O 1
ATOM 1750 N N . VAL A 1 321 ? -26.372 91.939 69.538 1.00 31.93 321 VAL A N 1
ATOM 1751 C CA . VAL A 1 321 ? -26.165 90.783 70.403 1.00 32.14 321 VAL A CA 1
ATOM 1752 C C . VAL A 1 321 ? -24.896 90.046 69.968 1.00 32.33 321 VAL A C 1
ATOM 1753 O O . VAL A 1 321 ? -24.068 89.667 70.797 1.00 28.56 321 VAL A O 1
ATOM 1757 N N . TYR A 1 322 ? -24.741 89.894 68.646 1.00 32.52 322 TYR A N 1
ATOM 1758 C CA . TYR A 1 322 ? -23.776 88.970 68.078 1.00 35.71 322 TYR A CA 1
ATOM 1759 C C . TYR A 1 322 ? -22.440 89.633 67.749 1.00 35.33 322 TYR A C 1
ATOM 1760 O O . TYR A 1 322 ? -21.526 88.960 67.283 1.00 37.86 322 TYR A O 1
ATOM 1769 N N . THR A 1 323 ? -22.324 90.932 68.031 1.00 36.06 323 THR A N 1
ATOM 1770 C CA . THR A 1 323 ? -21.178 91.741 67.642 1.00 38.32 323 THR A CA 1
ATOM 1771 C C . THR A 1 323 ? -19.877 90.983 67.901 1.00 41.36 323 THR A C 1
ATOM 1772 O O . THR A 1 323 ? -19.050 90.843 67.008 1.00 41.18 323 THR A O 1
ATOM 1776 N N . THR A 1 324 ? -19.732 90.480 69.127 1.00 46.03 324 THR A N 1
ATOM 1777 C CA . THR A 1 324 ? -18.470 89.981 69.645 1.00 49.18 324 THR A CA 1
ATOM 1778 C C . THR A 1 324 ? -18.386 88.461 69.446 1.00 49.49 324 THR A C 1
ATOM 1779 O O . THR A 1 324 ? -17.381 87.833 69.796 1.00 47.36 324 THR A O 1
ATOM 1783 N N . HIS A 1 325 ? -19.436 87.886 68.837 1.00 45.69 325 HIS A N 1
ATOM 1784 C CA . HIS A 1 325 ? -19.619 86.443 68.804 1.00 46.78 325 HIS A CA 1
ATOM 1785 C C . HIS A 1 325 ? -19.523 85.879 67.388 1.00 44.19 325 HIS A C 1
ATOM 1786 O O . HIS A 1 325 ? -19.314 84.680 67.236 1.00 46.00 325 HIS A O 1
ATOM 1793 N N . ARG A 1 326 ? -19.694 86.722 66.359 1.00 40.39 326 ARG A N 1
ATOM 1794 C CA . ARG A 1 326 ? -19.527 86.272 64.982 1.00 39.85 326 ARG A CA 1
ATOM 1795 C C . ARG A 1 326 ? -18.177 86.742 64.440 1.00 37.61 326 ARG A C 1
ATOM 1796 O O . ARG A 1 326 ? -17.816 87.917 64.545 1.00 36.76 326 ARG A O 1
ATOM 1804 N N . TYR A 1 327 ? -17.424 85.798 63.872 1.00 34.26 327 TYR A N 1
ATOM 1805 C CA . TYR A 1 327 ? -16.117 86.099 63.313 1.00 33.40 327 TYR A CA 1
ATOM 1806 C C . TYR A 1 327 ? -16.285 87.114 62.181 1.00 30.64 327 TYR A C 1
ATOM 1807 O O . TYR A 1 327 ? -15.576 88.113 62.131 1.00 28.28 327 TYR A O 1
ATOM 1816 N N . SER A 1 328 ? -17.263 86.860 61.310 1.00 28.78 328 SER A N 1
ATOM 1817 C CA . SER A 1 328 ? -17.522 87.703 60.158 1.00 32.62 328 SER A CA 1
ATOM 1818 C C . SER A 1 328 ? -17.668 89.169 60.573 1.00 31.81 328 SER A C 1
ATOM 1819 O O . SER A 1 328 ? -17.253 90.060 59.832 1.00 33.90 328 SER A O 1
ATOM 1822 N N . ILE A 1 329 ? -18.254 89.416 61.751 1.00 27.60 329 ILE A N 1
ATOM 1823 C CA . ILE A 1 329 ? -18.484 90.780 62.202 1.00 26.19 329 ILE A CA 1
ATOM 1824 C C . ILE A 1 329 ? -17.159 91.413 62.612 1.00 24.97 329 ILE A C 1
ATOM 1825 O O . ILE A 1 329 ? -16.841 92.514 62.160 1.00 23.71 329 ILE A O 1
ATOM 1830 N N . LEU A 1 330 ? -16.400 90.700 63.458 1.00 24.86 330 LEU A N 1
ATOM 1831 C CA . LEU A 1 330 ? -15.111 91.153 63.959 1.00 25.32 330 LEU A CA 1
ATOM 1832 C C . LEU A 1 330 ? -14.128 91.341 62.807 1.00 23.78 330 LEU A C 1
ATOM 1833 O O . LEU A 1 330 ? -13.265 92.204 62.874 1.00 25.06 330 LEU A O 1
ATOM 1838 N N . LEU A 1 331 ? -14.261 90.515 61.769 1.00 22.50 331 LEU A N 1
ATOM 1839 C CA . LEU A 1 331 ? -13.401 90.570 60.602 1.00 23.65 331 LEU A CA 1
ATOM 1840 C C . LEU A 1 331 ? -13.613 91.903 59.876 1.00 24.19 331 LEU A C 1
ATOM 1841 O O . LEU A 1 331 ? -12.647 92.585 59.538 1.00 24.53 331 LEU A O 1
ATOM 1846 N N . CYS A 1 332 ? -14.878 92.287 59.671 1.00 21.93 332 CYS A N 1
ATOM 1847 C CA . CYS A 1 332 ? -15.209 93.561 59.050 1.00 21.06 332 CYS A CA 1
ATOM 1848 C C . CYS A 1 332 ? -14.788 94.733 59.936 1.00 20.78 332 CYS A C 1
ATOM 1849 O O . CYS A 1 332 ? -14.122 95.646 59.469 1.00 22.12 332 CYS A O 1
ATOM 1852 N N . LEU A 1 333 ? -15.152 94.692 61.217 1.00 20.92 333 LEU A N 1
ATOM 1853 C CA . LEU A 1 333 ? -14.871 95.787 62.134 1.00 20.93 333 LEU A CA 1
ATOM 1854 C C . LEU A 1 333 ? -13.370 96.025 62.270 1.00 20.02 333 LEU A C 1
ATOM 1855 O O . LEU A 1 333 ? -12.941 97.143 62.531 1.00 21.95 333 LEU A O 1
ATOM 1860 N N . ASN A 1 334 ? -12.573 94.966 62.132 1.00 21.18 334 ASN A N 1
ATOM 1861 C CA . ASN A 1 334 ? -11.128 95.066 62.273 1.00 21.68 334 ASN A CA 1
ATOM 1862 C C . ASN A 1 334 ? -10.530 95.888 61.132 1.00 21.48 334 ASN A C 1
ATOM 1863 O O . ASN A 1 334 ? -9.517 96.541 61.322 1.00 22.11 334 ASN A O 1
ATOM 1868 N N . ASP A 1 335 ? -11.156 95.856 59.947 1.00 21.54 335 ASP A N 1
ATOM 1869 C CA . ASP A 1 335 ? -10.711 96.683 58.840 1.00 21.90 335 ASP A CA 1
ATOM 1870 C C . ASP A 1 335 ? -10.884 98.164 59.154 1.00 21.99 335 ASP A C 1
ATOM 1871 O O . ASP A 1 335 ? -10.067 98.946 58.695 1.00 25.33 335 ASP A O 1
ATOM 1876 N N . MET A 1 336 ? -11.948 98.538 59.890 1.00 21.50 336 MET A N 1
ATOM 1877 C CA . MET A 1 336 ? -12.451 99.913 59.924 1.00 20.50 336 MET A CA 1
ATOM 1878 C C . MET A 1 336 ? -11.992 100.603 61.197 1.00 21.10 336 MET A C 1
ATOM 1879 O O . MET A 1 336 ? -11.528 101.735 61.154 1.00 18.91 336 MET A O 1
ATOM 1884 N N . ILE A 1 337 ? -12.224 99.940 62.339 1.00 23.33 337 ILE A N 1
ATOM 1885 C CA . ILE A 1 337 ? -12.062 100.587 63.630 1.00 23.63 337 ILE A CA 1
ATOM 1886 C C . ILE A 1 337 ? -11.340 99.629 64.577 1.00 26.21 337 ILE A C 1
ATOM 1887 O O . ILE A 1 337 ? -11.834 99.316 65.659 1.00 25.45 337 ILE A O 1
ATOM 1892 N N . PRO A 1 338 ? -10.114 99.185 64.231 1.00 28.10 338 PRO A N 1
ATOM 1893 C CA . PRO A 1 338 ? -9.405 98.195 65.053 1.00 29.03 338 PRO A CA 1
ATOM 1894 C C . PRO A 1 338 ? -9.147 98.601 66.508 1.00 31.02 338 PRO A C 1
ATOM 1895 O O . PRO A 1 338 ? -9.062 97.742 67.386 1.00 32.69 338 PRO A O 1
ATOM 1899 N N . GLU A 1 339 ? -9.045 99.909 66.766 1.00 32.37 339 GLU A N 1
ATOM 1900 C CA . GLU A 1 339 ? -8.622 100.421 68.065 1.00 34.67 339 GLU A CA 1
ATOM 1901 C C . GLU A 1 339 ? -9.822 100.719 68.970 1.00 33.69 339 GLU A C 1
ATOM 1902 O O . GLU A 1 339 ? -9.652 101.116 70.120 1.00 33.93 339 GLU A O 1
ATOM 1908 N N . TYR A 1 340 ? -11.035 100.531 68.446 1.00 31.96 340 TYR A N 1
ATOM 1909 C CA . TYR A 1 340 ? -12.249 100.950 69.123 1.00 31.77 340 TYR A CA 1
ATOM 1910 C C . TYR A 1 340 ? -12.566 99.986 70.266 1.00 29.92 340 TYR A C 1
ATOM 1911 O O . TYR A 1 340 ? -12.504 98.774 70.084 1.00 30.54 340 TYR A O 1
ATOM 1920 N N . LYS A 1 341 ? -12.905 100.539 71.435 1.00 31.32 341 LYS A N 1
ATOM 1921 C CA . LYS A 1 341 ? -13.352 99.742 72.571 1.00 35.32 341 LYS A CA 1
ATOM 1922 C C . LYS A 1 341 ? -14.656 100.321 73.120 1.00 35.32 341 LYS A C 1
ATOM 1923 O O . LYS A 1 341 ? -14.667 101.407 73.693 1.00 35.17 341 LYS A O 1
ATOM 1929 N N . HIS A 1 342 ? -15.757 99.589 72.930 1.00 33.95 342 HIS A N 1
ATOM 1930 C CA . HIS A 1 342 ? -17.030 99.947 73.532 1.00 37.02 342 HIS A CA 1
ATOM 1931 C C . HIS A 1 342 ? -17.027 99.554 75.014 1.00 38.97 342 HIS A C 1
ATOM 1932 O O . HIS A 1 342 ? -16.326 98.619 75.397 1.00 40.57 342 HIS A O 1
ATOM 1939 N N . ASN A 1 343 ? -17.842 100.246 75.825 1.00 40.41 343 ASN A N 1
ATOM 1940 C CA . ASN A 1 343 ? -17.934 100.046 77.270 1.00 44.51 343 ASN A CA 1
ATOM 1941 C C . ASN A 1 343 ? -18.161 98.584 77.647 1.00 41.14 343 ASN A C 1
ATOM 1942 O O . ASN A 1 343 ? -17.712 98.139 78.700 1.00 40.86 343 ASN A O 1
ATOM 1947 N N . VAL A 1 344 ? -18.854 97.857 76.772 1.00 39.44 344 VAL A N 1
ATOM 1948 C CA . VAL A 1 344 ? -19.438 96.564 77.073 1.00 40.63 344 VAL A CA 1
ATOM 1949 C C . VAL A 1 344 ? -18.535 95.447 76.545 1.00 42.62 344 VAL A C 1
ATOM 1950 O O . VAL A 1 344 ? -18.885 94.265 76.626 1.00 38.47 344 VAL A O 1
ATOM 1954 N N . LEU A 1 345 ? -17.358 95.838 76.026 1.00 45.63 345 LEU A N 1
ATOM 1955 C CA . LEU A 1 345 ? -16.385 94.911 75.456 1.00 46.27 345 LEU A CA 1
ATOM 1956 C C . LEU A 1 345 ? -15.121 94.863 76.319 1.00 42.66 345 LEU A C 1
ATOM 1957 O O . LEU A 1 345 ? -14.706 95.880 76.873 1.00 40.57 345 LEU A O 1
ATOM 1962 N N . ASN A 1 346 ? -14.506 93.673 76.397 1.00 46.95 346 ASN A N 1
ATOM 1963 C CA . ASN A 1 346 ? -13.363 93.415 77.270 1.00 55.94 346 ASN A CA 1
ATOM 1964 C C . ASN A 1 346 ? -12.110 94.084 76.708 1.00 54.86 346 ASN A C 1
ATOM 1965 O O . ASN A 1 346 ? -11.264 94.576 77.456 1.00 54.97 346 ASN A O 1
ATOM 1970 N N . ASN A 1 347 ? -12.004 94.062 75.376 1.00 51.39 347 ASN A N 1
ATOM 1971 C CA . ASN A 1 347 ? -10.830 94.529 74.664 1.00 49.68 347 ASN A CA 1
ATOM 1972 C C . ASN A 1 347 ? -11.284 95.309 73.436 1.00 45.85 347 ASN A C 1
ATOM 1973 O O . ASN A 1 347 ? -12.464 95.284 73.093 1.00 45.55 347 ASN A O 1
ATOM 1978 N N . THR A 1 348 ? -10.328 96.001 72.801 1.00 41.02 348 THR A N 1
ATOM 1979 C CA . THR A 1 348 ? -10.515 96.650 71.514 1.00 37.12 348 THR A CA 1
ATOM 1980 C C . THR A 1 348 ? -10.931 95.621 70.467 1.00 34.92 348 THR A C 1
ATOM 1981 O O . THR A 1 348 ? -10.713 94.421 70.647 1.00 34.63 348 THR A O 1
ATOM 1985 N N . ILE A 1 349 ? -11.491 96.128 69.359 1.00 31.93 349 ILE A N 1
ATOM 1986 C CA . ILE A 1 349 ? -11.861 95.328 68.200 1.00 29.30 349 ILE A CA 1
ATOM 1987 C C . ILE A 1 349 ? -10.705 94.430 67.743 1.00 30.56 349 ILE A C 1
ATOM 1988 O O . ILE A 1 349 ? -10.922 93.240 67.500 1.00 30.77 349 ILE A O 1
ATOM 1993 N N . ARG A 1 350 ? -9.499 95.002 67.572 1.00 31.15 350 ARG A N 1
ATOM 1994 C CA . ARG A 1 350 ? -8.371 94.236 67.056 1.00 34.76 350 ARG A CA 1
ATOM 1995 C C . ARG A 1 350 ? -8.033 93.071 67.991 1.00 36.15 350 ARG A C 1
ATOM 1996 O O . ARG A 1 350 ? -7.798 91.962 67.520 1.00 35.42 350 ARG A O 1
ATOM 2004 N N . CYS A 1 351 ? -7.992 93.324 69.307 1.00 38.56 351 CYS A N 1
ATOM 2005 C CA . CYS A 1 351 ? -7.689 92.260 70.256 1.00 41.51 351 CYS A CA 1
ATOM 2006 C C . CYS A 1 351 ? -8.747 91.166 70.182 1.00 41.14 351 CYS A C 1
ATOM 2007 O O . CYS A 1 351 ? -8.405 89.995 70.032 1.00 42.02 351 CYS A O 1
ATOM 2010 N N . LEU A 1 352 ? -10.030 91.552 70.251 1.00 39.95 352 LEU A N 1
ATOM 2011 C CA . LEU A 1 352 ? -11.097 90.566 70.140 1.00 37.85 352 LEU A CA 1
ATOM 2012 C C . LEU A 1 352 ? -10.925 89.754 68.859 1.00 35.67 352 LEU A C 1
ATOM 2013 O O . LEU A 1 352 ? -11.096 88.535 68.872 1.00 37.01 352 LEU A O 1
ATOM 2018 N N . TYR A 1 353 ? -10.580 90.444 67.762 1.00 32.99 353 TYR A N 1
ATOM 2019 C CA . TYR A 1 353 ? -10.378 89.776 66.484 1.00 31.41 353 TYR A CA 1
ATOM 2020 C C . TYR A 1 353 ? -9.232 88.769 66.605 1.00 29.43 353 TYR A C 1
ATOM 2021 O O . TYR A 1 353 ? -9.410 87.607 66.273 1.00 26.23 353 TYR A O 1
ATOM 2030 N N . ASN A 1 354 ? -8.073 89.229 67.089 1.00 32.13 354 ASN A N 1
ATOM 2031 C CA . ASN A 1 354 ? -6.876 88.411 67.220 1.00 39.73 354 ASN A CA 1
ATOM 2032 C C . ASN A 1 354 ? -7.103 87.205 68.130 1.00 43.69 354 ASN A C 1
ATOM 2033 O O . ASN A 1 354 ? -6.710 86.094 67.784 1.00 44.53 354 ASN A O 1
ATOM 2038 N N . LYS A 1 355 ? -7.759 87.438 69.271 1.00 49.77 355 LYS A N 1
ATOM 2039 C CA . LYS A 1 355 ? -7.973 86.412 70.278 1.00 52.84 355 LYS A CA 1
ATOM 2040 C C . LYS A 1 355 ? -9.088 85.459 69.854 1.00 51.30 355 LYS A C 1
ATOM 2041 O O . LYS A 1 355 ? -9.418 84.540 70.593 1.00 63.70 355 LYS A O 1
ATOM 2047 N N . TYR A 1 356 ? -9.668 85.678 68.672 1.00 48.10 356 TYR A N 1
ATOM 2048 C CA . TYR A 1 356 ? -10.658 84.767 68.114 1.00 47.42 356 TYR A CA 1
ATOM 2049 C C . TYR A 1 356 ? -10.001 83.885 67.056 1.00 51.39 356 TYR A C 1
ATOM 2050 O O . TYR A 1 356 ? -10.445 82.763 66.810 1.00 46.77 356 TYR A O 1
ATOM 2059 N N . VAL A 1 357 ? -8.970 84.439 66.406 1.00 52.54 357 VAL A N 1
ATOM 2060 C CA . VAL A 1 357 ? -8.189 83.731 65.407 1.00 58.55 357 VAL A CA 1
ATOM 2061 C C . VAL A 1 357 ? -7.273 82.738 66.120 1.00 62.14 357 VAL A C 1
ATOM 2062 O O . VAL A 1 357 ? -7.099 81.614 65.654 1.00 63.83 357 VAL A O 1
ATOM 2066 N N . SER A 1 358 ? -6.694 83.172 67.249 1.00 66.86 358 SER A N 1
ATOM 2067 C CA . SER A 1 358 ? -5.727 82.378 67.990 1.00 70.10 358 SER A CA 1
ATOM 2068 C C . SER A 1 358 ? -6.429 81.262 68.763 1.00 73.29 358 SER A C 1
ATOM 2069 O O . SER A 1 358 ? -5.875 80.174 68.908 1.00 77.87 358 SER A O 1
ATOM 2072 N N . ARG A 1 359 ? -7.646 81.544 69.245 1.00 73.86 359 ARG A N 1
ATOM 2073 C CA . ARG A 1 359 ? -8.471 80.554 69.921 1.00 78.24 359 ARG A CA 1
ATOM 2074 C C . ARG A 1 359 ? -8.840 79.436 68.948 1.00 81.61 359 ARG A C 1
ATOM 2075 O O . ARG A 1 359 ? -8.704 78.262 69.281 1.00 85.56 359 ARG A O 1
ATOM 2083 N N . MET A 1 360 ? -9.285 79.812 67.743 1.00 81.92 360 MET A N 1
ATOM 2084 C CA . MET A 1 360 ? -9.808 78.857 66.778 1.00 79.96 360 MET A CA 1
ATOM 2085 C C . MET A 1 360 ? -8.684 77.956 66.259 1.00 81.86 360 MET A C 1
ATOM 2086 O O . MET A 1 360 ? -8.938 76.841 65.804 1.00 75.53 360 MET A O 1
ATOM 2091 N N . LYS A 1 361 ? -7.441 78.446 66.348 1.00 85.31 361 LYS A N 1
ATOM 2092 C CA . LYS A 1 361 ? -6.265 77.729 65.878 1.00 91.52 361 LYS A CA 1
ATOM 2093 C C . LYS A 1 361 ? -5.793 76.746 66.948 1.00 98.93 361 LYS A C 1
ATOM 2094 O O . LYS A 1 361 ? -5.457 75.603 66.639 1.00 102.10 361 LYS A O 1
ATOM 2100 N N . GLU A 1 362 ? -5.767 77.212 68.203 1.00 99.41 362 GLU A N 1
ATOM 2101 C CA . GLU A 1 362 ? -5.176 76.478 69.310 1.00 98.08 362 GLU A CA 1
ATOM 2102 C C . GLU A 1 362 ? -6.230 75.598 69.982 1.00 92.51 362 GLU A C 1
ATOM 2103 O O . GLU A 1 362 ? -5.913 74.846 70.900 1.00 95.12 362 GLU A O 1
ATOM 2109 N N . GLN A 1 363 ? -7.482 75.692 69.520 1.00 88.35 363 GLN A N 1
ATOM 2110 C CA . GLN A 1 363 ? -8.569 74.933 70.117 1.00 83.78 363 GLN A CA 1
ATOM 2111 C C . GLN A 1 363 ? -9.147 73.938 69.114 1.00 83.70 363 GLN A C 1
ATOM 2112 O O . GLN A 1 363 ? -9.817 72.992 69.520 1.00 87.07 363 GLN A O 1
ATOM 2118 N N . TYR A 1 364 ? -8.906 74.151 67.814 1.00 82.81 364 TYR A N 1
ATOM 2119 C CA . TYR A 1 364 ? -9.566 73.312 66.824 1.00 88.27 364 TYR A CA 1
ATOM 2120 C C . TYR A 1 364 ? -8.636 72.898 65.686 1.00 86.97 364 TYR A C 1
ATOM 2121 O O . TYR A 1 364 ? -9.007 72.047 64.878 1.00 86.32 364 TYR A O 1
ATOM 2130 N N . ASN A 1 365 ? -7.439 73.496 65.626 1.00 88.95 365 ASN A N 1
ATOM 2131 C CA . ASN A 1 365 ? -6.518 73.291 64.516 1.00 98.76 365 ASN A CA 1
ATOM 2132 C C . ASN A 1 365 ? -7.174 73.756 63.210 1.00 101.90 365 ASN A C 1
ATOM 2133 O O . ASN A 1 365 ? -6.865 73.244 62.132 1.00 100.80 365 ASN A O 1
ATOM 2138 N N . ILE A 1 366 ? -8.083 74.738 63.325 1.00 100.55 366 ILE A N 1
ATOM 2139 C CA . ILE A 1 366 ? -8.805 75.303 62.195 1.00 96.11 366 ILE A CA 1
ATOM 2140 C C . ILE A 1 366 ? -8.281 76.712 61.929 1.00 94.53 366 ILE A C 1
ATOM 2141 O O . ILE A 1 366 ? -8.345 77.571 62.806 1.00 96.54 366 ILE A O 1
ATOM 2146 N N . ASN A 1 367 ? -7.762 76.932 60.713 1.00 94.02 367 ASN A N 1
ATOM 2147 C CA . ASN A 1 367 ? -7.446 78.269 60.232 1.00 93.57 367 ASN A CA 1
ATOM 2148 C C . ASN A 1 367 ? -8.733 78.916 59.723 1.00 85.00 367 ASN A C 1
ATOM 2149 O O . ASN A 1 367 ? -9.255 78.538 58.675 1.00 74.88 367 ASN A O 1
ATOM 2154 N N . ILE A 1 368 ? -9.244 79.885 60.491 1.00 79.00 368 ILE A N 1
ATOM 2155 C CA . ILE A 1 368 ? -10.537 80.489 60.208 1.00 75.47 368 ILE A CA 1
ATOM 2156 C C . ILE A 1 368 ? -10.428 81.363 58.958 1.00 72.48 368 ILE A C 1
ATOM 2157 O O . ILE A 1 368 ? -11.418 81.592 58.268 1.00 73.96 368 ILE A O 1
ATOM 2162 N N . LYS A 1 369 ? -9.201 81.788 58.639 1.00 73.14 369 LYS A N 1
ATOM 2163 C CA . LYS A 1 369 ? -8.934 82.591 57.455 1.00 75.58 369 LYS A CA 1
ATOM 2164 C C . LYS A 1 369 ? -9.138 81.775 56.175 1.00 72.62 369 LYS A C 1
ATOM 2165 O O . LYS A 1 369 ? -9.283 82.354 55.102 1.00 75.67 369 LYS A O 1
ATOM 2171 N N . GLU A 1 370 ? -9.160 80.441 56.294 1.00 67.99 370 GLU A N 1
ATOM 2172 C CA . GLU A 1 370 ? -9.229 79.545 55.147 1.00 69.45 370 GLU A CA 1
ATOM 2173 C C . GLU A 1 370 ? -10.604 79.629 54.481 1.00 63.64 370 GLU A C 1
ATOM 2174 O O . GLU A 1 370 ? -10.700 79.598 53.255 1.00 64.30 370 GLU A O 1
ATOM 2180 N N . ASN A 1 371 ? -11.660 79.739 55.298 1.00 56.81 371 ASN A N 1
ATOM 2181 C CA . ASN A 1 371 ? -13.029 79.688 54.811 1.00 53.39 371 ASN A CA 1
ATOM 2182 C C . ASN A 1 371 ? -13.606 81.097 54.665 1.00 47.60 371 ASN A C 1
ATOM 2183 O O . ASN A 1 371 ? -14.663 81.267 54.062 1.00 46.42 371 ASN A O 1
ATOM 2188 N N . ASN A 1 372 ? -12.907 82.100 55.207 1.00 41.85 372 ASN A N 1
ATOM 2189 C CA . ASN A 1 372 ? -13.369 83.483 55.179 1.00 39.47 372 ASN A CA 1
ATOM 2190 C C . ASN A 1 372 ? -12.511 84.321 54.227 1.00 36.36 372 ASN A C 1
ATOM 2191 O O . ASN A 1 372 ? -11.384 84.687 54.559 1.00 44.29 372 ASN A O 1
ATOM 2196 N N . LYS A 1 373 ? -13.053 84.648 53.051 1.00 28.61 373 LYS A N 1
ATOM 2197 C CA . LYS A 1 373 ? -12.231 85.244 52.007 1.00 25.34 373 LYS A CA 1
ATOM 2198 C C . LYS A 1 373 ? -12.513 86.738 51.859 1.00 23.33 373 LYS A C 1
ATOM 2199 O O . LYS A 1 373 ? -13.663 87.153 51.710 1.00 22.69 373 LYS A O 1
ATOM 2205 N N . ARG A 1 374 ? -11.435 87.531 51.855 1.00 21.60 374 ARG A N 1
ATOM 2206 C CA . ARG A 1 374 ? -11.501 88.945 51.515 1.00 19.77 374 ARG A CA 1
ATOM 2207 C C . ARG A 1 374 ? -11.788 89.124 50.028 1.00 18.47 374 ARG A C 1
ATOM 2208 O O . ARG A 1 374 ? -11.206 88.415 49.210 1.00 17.63 374 ARG A O 1
ATOM 2216 N N . ILE A 1 375 ? -12.679 90.076 49.699 1.00 16.60 375 ILE A N 1
ATOM 2217 C CA . ILE A 1 375 ? -13.120 90.306 48.330 1.00 15.93 375 ILE A CA 1
ATOM 2218 C C . ILE A 1 375 ? -12.795 91.749 47.932 1.00 15.35 375 ILE A C 1
ATOM 2219 O O . ILE A 1 375 ? -12.922 92.651 48.752 1.00 14.93 375 ILE A O 1
ATOM 2224 N N . TYR A 1 376 ? -12.417 91.951 46.661 1.00 14.25 376 TYR A N 1
ATOM 2225 C CA . TYR A 1 376 ? -12.341 93.270 46.049 1.00 14.06 376 TYR A CA 1
ATOM 2226 C C . TYR A 1 376 ? -13.232 93.251 44.812 1.00 14.57 376 TYR A C 1
ATOM 2227 O O . TYR A 1 376 ? -13.514 92.169 44.293 1.00 14.85 376 TYR A O 1
ATOM 2236 N N . VAL A 1 377 ? -13.663 94.433 44.341 1.00 14.63 377 VAL A N 1
ATOM 2237 C CA . VAL A 1 377 ? -14.542 94.499 43.178 1.00 14.83 377 VAL A CA 1
ATOM 2238 C C . VAL A 1 377 ? -13.941 95.406 42.105 1.00 16.07 377 VAL A C 1
ATOM 2239 O O . VAL A 1 377 ? -13.671 96.578 42.368 1.00 16.18 377 VAL A O 1
ATOM 2243 N N . LEU A 1 378 ? -13.779 94.865 40.889 1.00 15.18 378 LEU A N 1
ATOM 2244 C CA . LEU A 1 378 ? -13.300 95.638 39.757 1.00 15.70 378 LEU A CA 1
ATOM 2245 C C . LEU A 1 378 ? -14.446 96.400 39.095 1.00 16.93 378 LEU A C 1
ATOM 2246 O O . LEU A 1 378 ? -14.326 97.590 38.809 1.00 17.09 378 LEU A O 1
ATOM 2251 N N . LYS A 1 379 ? -15.546 95.699 38.819 1.00 18.07 379 LYS A N 1
ATOM 2252 C CA . LYS A 1 379 ? -16.678 96.299 38.139 1.00 19.44 379 LYS A CA 1
ATOM 2253 C C . LYS A 1 379 ? -17.950 95.962 38.919 1.00 21.57 379 LYS A C 1
ATOM 2254 O O . LYS A 1 379 ? -18.389 96.764 39.743 1.00 21.31 379 LYS A O 1
ATOM 2260 N N . ASP A 1 380 ? -18.504 94.757 38.692 1.00 24.12 380 ASP A N 1
ATOM 2261 C CA . ASP A 1 380 ? -19.758 94.372 39.319 1.00 27.12 380 ASP A CA 1
ATOM 2262 C C . ASP A 1 380 ? -19.725 92.954 39.902 1.00 26.44 380 ASP A C 1
ATOM 2263 O O . ASP A 1 380 ? -20.714 92.525 40.477 1.00 25.73 380 ASP A O 1
ATOM 2268 N N . ARG A 1 381 ? -18.598 92.238 39.800 1.00 25.70 381 ARG A N 1
ATOM 2269 C CA . ARG A 1 381 ? -18.545 90.862 40.270 1.00 26.17 381 ARG A CA 1
ATOM 2270 C C . ARG A 1 381 ? -17.567 90.729 41.439 1.00 24.53 381 ARG A C 1
ATOM 2271 O O . ARG A 1 381 ? -16.754 91.608 41.697 1.00 22.61 381 ARG A O 1
ATOM 2279 N N . ILE A 1 382 ? -17.649 89.603 42.145 1.00 22.84 382 ILE A N 1
ATOM 2280 C CA . ILE A 1 382 ? -16.745 89.256 43.229 1.00 22.41 382 ILE A CA 1
ATOM 2281 C C . ILE A 1 382 ? -15.401 88.838 42.640 1.00 20.14 382 ILE A C 1
ATOM 2282 O O . ILE A 1 382 ? -15.357 88.101 41.668 1.00 18.96 382 ILE A O 1
ATOM 2287 N N . SER A 1 383 ? -14.315 89.373 43.212 1.00 19.71 383 SER A N 1
ATOM 2288 C CA . SER A 1 383 ? -12.965 88.869 43.009 1.00 18.08 383 SER A CA 1
ATOM 2289 C C . SER A 1 383 ? -12.443 88.493 44.382 1.00 17.89 383 SER A C 1
ATOM 2290 O O . SER A 1 383 ? -12.556 89.290 45.314 1.00 17.10 383 SER A O 1
ATOM 2293 N N . TYR A 1 384 ? -11.931 87.264 44.499 1.00 17.44 384 TYR A N 1
ATOM 2294 C CA . TYR A 1 384 ? -11.298 86.844 45.734 1.00 17.78 384 TYR A CA 1
ATOM 2295 C C . TYR A 1 384 ? -9.864 87.367 45.730 1.00 16.24 384 TYR A C 1
ATOM 2296 O O . TYR A 1 384 ? -9.094 87.062 44.820 1.00 15.60 384 TYR A O 1
ATOM 2305 N N . LEU A 1 385 ? -9.524 88.141 46.758 1.00 14.98 385 LEU A N 1
ATOM 2306 C CA . LEU A 1 385 ? -8.190 88.701 46.871 1.00 15.57 385 LEU A CA 1
ATOM 2307 C C . LEU A 1 385 ? -7.164 87.573 46.853 1.00 15.34 385 LEU A C 1
ATOM 2308 O O . LEU A 1 385 ? -7.310 86.577 47.560 1.00 15.00 385 LEU A O 1
ATOM 2313 N N . LYS A 1 386 ? -6.121 87.776 46.047 1.00 14.87 386 LYS A N 1
ATOM 2314 C CA . LYS A 1 386 ? -4.960 86.900 45.959 1.00 15.66 386 LYS A CA 1
ATOM 2315 C C . LYS A 1 386 ? -5.280 85.579 45.244 1.00 16.74 386 LYS A C 1
ATOM 2316 O O . LYS A 1 386 ? -4.461 84.673 45.285 1.00 16.80 386 LYS A O 1
ATOM 2322 N N . GLU A 1 387 ? -6.431 85.461 44.562 1.00 17.22 387 GLU A N 1
ATOM 2323 C CA . GLU A 1 387 ? -6.805 84.177 43.971 1.00 18.97 387 GLU A CA 1
ATOM 2324 C C . GLU A 1 387 ? -6.595 84.131 42.458 1.00 19.28 387 GLU A C 1
ATOM 2325 O O . GLU A 1 387 ? -6.697 83.063 41.878 1.00 21.30 387 GLU A O 1
ATOM 2331 N N . LYS A 1 388 ? -6.298 85.268 41.823 1.00 19.54 388 LYS A N 1
ATOM 2332 C CA . LYS A 1 388 ? -6.023 85.286 40.397 1.00 20.71 388 LYS A CA 1
ATOM 2333 C C . LYS A 1 388 ? -5.163 86.503 40.048 1.00 17.73 388 LYS A C 1
ATOM 2334 O O . LYS A 1 388 ? -5.384 87.589 40.573 1.00 16.93 388 LYS A O 1
ATOM 2340 N N . THR A 1 389 ? -4.191 86.297 39.159 1.00 15.17 389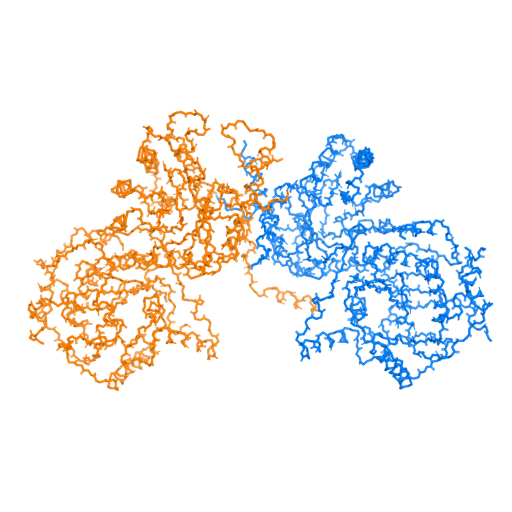 THR A N 1
ATOM 2341 C CA . THR A 1 389 ? -3.452 87.370 38.524 1.00 15.17 389 THR A CA 1
ATOM 2342 C C . THR A 1 389 ? -4.152 87.755 37.221 1.00 15.80 389 THR A C 1
ATOM 2343 O O . THR A 1 389 ? -4.026 87.072 36.204 1.00 15.84 389 THR A O 1
ATOM 2347 N N . ASN A 1 390 ? -4.868 88.886 37.260 1.00 16.40 390 ASN A N 1
ATOM 2348 C CA . ASN A 1 390 ? -5.611 89.405 36.124 1.00 16.67 390 ASN A CA 1
ATOM 2349 C C . ASN A 1 390 ? -4.671 90.175 35.198 1.00 15.34 390 ASN A C 1
ATOM 2350 O O . ASN A 1 390 ? -3.781 90.874 35.675 1.00 15.48 390 ASN A O 1
ATOM 2355 N N . ILE A 1 391 ? -4.890 90.072 33.881 1.00 13.62 391 ILE A N 1
ATOM 2356 C CA . ILE A 1 391 ? -4.094 90.820 32.922 1.00 13.36 391 ILE A CA 1
ATOM 2357 C C . ILE A 1 391 ? -4.845 92.091 32.539 1.00 13.42 391 ILE A C 1
ATOM 2358 O O . ILE A 1 391 ? -6.040 92.047 32.216 1.00 12.41 391 ILE A O 1
ATOM 2363 N N . VAL A 1 392 ? -4.123 93.220 32.606 1.00 12.40 392 VAL A N 1
ATOM 2364 C CA . VAL A 1 392 ? -4.663 94.488 32.156 1.00 11.60 392 VAL A CA 1
ATOM 2365 C C . VAL A 1 392 ? -3.907 94.862 30.888 1.00 11.39 392 VAL A C 1
ATOM 2366 O O . VAL A 1 392 ? -2.709 95.138 30.947 1.00 12.24 392 VAL A O 1
ATOM 2370 N N . GLY A 1 393 ? -4.592 94.835 29.742 1.00 11.33 393 GLY A N 1
ATOM 2371 C CA . GLY A 1 393 ? -3.949 95.195 28.489 1.00 11.54 393 GLY A CA 1
ATOM 2372 C C . GLY A 1 393 ? -3.888 96.710 28.299 1.00 12.21 393 GLY A C 1
ATOM 2373 O O . GLY A 1 393 ? -4.870 97.410 28.530 1.00 12.16 393 GLY A O 1
ATOM 2374 N N . ILE A 1 394 ? -2.733 97.203 27.850 1.00 13.17 394 ILE A N 1
ATOM 2375 C CA . ILE A 1 394 ? -2.478 98.626 27.663 1.00 13.97 394 ILE A CA 1
ATOM 2376 C C . ILE A 1 394 ? -2.877 99.035 26.247 1.00 15.20 394 ILE A C 1
ATOM 2377 O O . ILE A 1 394 ? -2.396 98.459 25.279 1.00 14.62 394 ILE A O 1
ATOM 2382 N N . LEU A 1 395 ? -3.701 100.081 26.134 1.00 17.69 395 LEU A N 1
ATOM 2383 C CA . LEU A 1 395 ? -3.960 100.735 24.859 1.00 19.37 395 LEU A CA 1
ATOM 2384 C C . LEU A 1 395 ? -3.551 102.197 24.990 1.00 20.55 395 LEU A C 1
ATOM 2385 O O . LEU A 1 395 ? -4.242 102.992 25.618 1.00 20.52 395 LEU A O 1
ATOM 2390 N N . ASN A 1 396 ? -2.378 102.530 24.463 1.00 24.26 396 ASN A N 1
ATOM 2391 C CA . ASN A 1 396 ? -1.961 103.917 24.352 1.00 27.99 396 ASN A CA 1
ATOM 2392 C C . ASN A 1 396 ? -2.492 104.473 23.033 1.00 29.96 396 ASN A C 1
ATOM 2393 O O . ASN A 1 396 ? -2.027 104.089 21.962 1.00 26.95 396 ASN A O 1
ATOM 2398 N N . VAL A 1 397 ? -3.512 105.331 23.139 1.00 31.70 397 VAL A N 1
ATOM 2399 C CA . VAL A 1 397 ? -4.042 106.095 22.022 1.00 35.71 397 VAL A CA 1
ATOM 2400 C C . VAL A 1 397 ? -3.302 107.431 21.981 1.00 43.25 397 VAL A C 1
ATOM 2401 O O . VAL A 1 397 ? -3.851 108.453 22.388 1.00 54.31 397 VAL A O 1
ATOM 2405 N N . ASN A 1 398 ? -2.035 107.411 21.543 1.00 49.14 398 ASN A N 1
ATOM 2406 C CA . ASN A 1 398 ? -1.187 108.600 21.541 1.00 55.56 398 ASN A CA 1
ATOM 2407 C C . ASN A 1 398 ? 0.106 108.355 20.743 1.00 55.00 398 ASN A C 1
ATOM 2408 O O . ASN A 1 398 ? 0.068 107.524 19.806 1.00 57.30 398 ASN A O 1
ATOM 2413 N N . VAL A 1 409 ? -2.978 107.070 17.089 1.00 62.50 409 VAL A N 1
ATOM 2414 C CA . VAL A 1 409 ? -3.788 105.863 16.737 1.00 64.58 409 VAL A CA 1
ATOM 2415 C C . VAL A 1 409 ? -5.197 106.316 16.354 1.00 65.31 409 VAL A C 1
ATOM 2416 O O . VAL A 1 409 ? -5.797 107.144 17.038 1.00 69.52 409 VAL A O 1
ATOM 2420 N N . GLU A 1 410 ? -5.704 105.744 15.252 1.00 64.26 410 GLU A N 1
ATOM 2421 C CA . GLU A 1 410 ? -6.973 106.085 14.624 1.00 54.50 410 GLU A CA 1
ATOM 2422 C C . GLU A 1 410 ? -8.083 105.204 15.202 1.00 49.25 410 GLU A C 1
ATOM 2423 O O . GLU A 1 410 ? -7.902 103.996 15.368 1.00 45.84 410 GLU A O 1
ATOM 2429 N N . PRO A 1 411 ? -9.281 105.760 15.515 1.00 43.60 411 PRO A N 1
ATOM 2430 C CA . PRO A 1 411 ? -10.247 105.061 16.368 1.00 38.93 411 PRO A CA 1
ATOM 2431 C C . PRO A 1 411 ? -10.487 103.600 15.986 1.00 36.03 411 PRO A C 1
ATOM 2432 O O . PRO A 1 411 ? -10.423 102.725 16.842 1.00 34.58 411 PRO A O 1
ATOM 2436 N N . LYS A 1 412 ? -10.752 103.366 14.698 1.00 35.97 412 LYS A N 1
ATOM 2437 C CA . LYS A 1 412 ? -11.046 102.062 14.129 1.00 36.64 412 LYS A CA 1
ATOM 2438 C C . LYS A 1 412 ? -9.939 101.068 14.484 1.00 32.86 412 LYS A C 1
ATOM 2439 O O . LYS A 1 412 ? -10.233 99.984 14.971 1.00 29.37 412 LYS A O 1
ATOM 2445 N N . ARG A 1 413 ? -8.680 101.457 14.264 1.00 30.20 413 ARG A N 1
ATOM 2446 C CA . ARG A 1 413 ? -7.546 100.612 14.584 1.00 34.14 413 ARG A CA 1
ATOM 2447 C C . ARG A 1 413 ? -7.477 100.357 16.096 1.00 32.86 413 ARG A C 1
ATOM 2448 O O . ARG A 1 413 ? -7.359 99.208 16.536 1.00 31.81 413 ARG A O 1
ATOM 2456 N N . ALA A 1 414 ? -7.578 101.433 16.889 1.00 28.47 414 ALA A N 1
ATOM 2457 C CA . ALA A 1 414 ? -7.525 101.331 18.340 1.00 24.69 414 ALA A CA 1
ATOM 2458 C C . ALA A 1 414 ? -8.524 100.280 18.798 1.00 21.92 414 ALA A C 1
ATOM 2459 O O . ALA A 1 414 ? -8.183 99.424 19.609 1.00 22.20 414 ALA A O 1
ATOM 2461 N N . VAL A 1 415 ? -9.728 100.317 18.221 1.00 20.84 415 VAL A N 1
ATOM 2462 C CA . VAL A 1 415 ? -10.810 99.459 18.682 1.00 23.38 415 VAL A CA 1
ATOM 2463 C C . VAL A 1 415 ? -10.565 97.998 18.298 1.00 24.79 415 VAL A C 1
ATOM 2464 O O . VAL A 1 415 ? -10.910 97.100 19.064 1.00 22.90 415 VAL A O 1
ATOM 2468 N N . GLN A 1 416 ? -9.946 97.746 17.137 1.00 27.57 416 GLN A N 1
ATOM 2469 C CA . GLN A 1 416 ? -9.691 96.352 16.795 1.00 31.09 416 GLN A CA 1
ATOM 2470 C C . GLN A 1 416 ? -8.570 95.817 17.690 1.00 28.02 416 GLN A C 1
ATOM 2471 O O . GLN A 1 416 ? -8.605 94.655 18.077 1.00 28.37 416 GLN A O 1
ATOM 2477 N N . ARG A 1 417 ? -7.618 96.690 18.065 1.00 26.05 417 ARG A N 1
ATOM 2478 C CA . ARG A 1 417 ? -6.595 96.353 19.046 1.00 25.21 417 ARG A CA 1
ATOM 2479 C C . ARG A 1 417 ? -7.246 95.930 20.367 1.00 26.41 417 ARG A C 1
ATOM 2480 O O . ARG A 1 417 ? -6.834 94.936 20.971 1.00 26.53 417 ARG A O 1
ATOM 2488 N N . MET A 1 418 ? -8.309 96.647 20.777 1.00 25.76 418 MET A N 1
ATOM 2489 C CA . MET A 1 418 ? -9.041 96.315 21.993 1.00 24.86 418 MET A CA 1
ATOM 2490 C C . MET A 1 418 ? -9.612 94.905 21.889 1.00 23.54 418 MET A C 1
ATOM 2491 O O . MET A 1 418 ? -9.524 94.140 22.840 1.00 21.50 418 MET A O 1
ATOM 2496 N N . PHE A 1 419 ? -10.235 94.590 20.746 1.00 25.09 419 PHE A N 1
ATOM 2497 C CA . PHE A 1 419 ? -10.835 93.278 20.531 1.00 25.33 419 PHE A CA 1
ATOM 2498 C C . PHE A 1 419 ? -9.744 92.212 20.475 1.00 22.94 419 PHE A C 1
ATOM 2499 O O . PHE A 1 419 ? -9.887 91.150 21.057 1.00 21.90 419 PHE A O 1
ATOM 2507 N N . GLU A 1 420 ? -8.638 92.523 19.814 1.00 21.92 420 GLU A N 1
ATOM 2508 C CA . GLU A 1 420 ? -7.511 91.615 19.807 1.00 24.92 420 GLU A CA 1
ATOM 2509 C C . GLU A 1 420 ? -7.099 91.231 21.235 1.00 26.21 420 GLU A C 1
ATOM 2510 O O . GLU A 1 420 ? -6.887 90.045 21.505 1.00 27.64 420 GLU A O 1
ATOM 2516 N N . MET A 1 421 ? -6.996 92.225 22.138 1.00 23.21 421 MET A N 1
ATOM 2517 C CA . MET A 1 421 ? -6.455 92.020 23.475 1.00 22.04 421 MET A CA 1
ATOM 2518 C C . MET A 1 421 ? -7.408 91.161 24.302 1.00 21.89 421 MET A C 1
ATOM 2519 O O . MET A 1 421 ? -6.971 90.305 25.072 1.00 21.64 421 MET A O 1
ATOM 2524 N N . ILE A 1 422 ? -8.715 91.382 24.136 1.00 21.80 422 ILE A N 1
ATOM 2525 C CA . ILE A 1 422 ? -9.717 90.568 24.805 1.00 23.24 422 ILE A CA 1
ATOM 2526 C C . ILE A 1 422 ? -9.510 89.103 24.415 1.00 25.10 422 ILE A C 1
ATOM 2527 O O . ILE A 1 422 ? -9.566 88.192 25.249 1.00 24.87 422 ILE A O 1
ATOM 2532 N N . ASN A 1 423 ? -9.306 88.885 23.114 1.00 25.86 423 ASN A N 1
ATOM 2533 C CA . ASN A 1 423 ? -9.186 87.544 22.578 1.00 29.02 423 ASN A CA 1
ATOM 2534 C C . ASN A 1 423 ? -7.884 86.922 23.069 1.00 28.96 423 ASN A C 1
ATOM 2535 O O . ASN A 1 423 ? -7.802 85.704 23.186 1.00 30.11 423 ASN A O 1
ATOM 2540 N N . GLU A 1 424 ? -6.881 87.766 23.367 1.00 26.55 424 GLU A N 1
ATOM 2541 C CA . GLU A 1 424 ? -5.620 87.244 23.871 1.00 24.51 424 GLU A CA 1
ATOM 2542 C C . GLU A 1 424 ? -5.715 86.962 25.367 1.00 21.65 424 GLU A C 1
ATOM 2543 O O . GLU A 1 424 ? -4.802 86.376 25.927 1.00 22.46 424 GLU A O 1
ATOM 2549 N N . GLY A 1 425 ? -6.814 87.374 26.008 1.00 20.68 425 GLY A N 1
ATOM 2550 C CA . GLY A 1 425 ? -7.076 86.995 27.392 1.00 19.15 425 GLY A CA 1
ATOM 2551 C C . GLY A 1 425 ? -6.956 88.125 28.427 1.00 19.28 425 GLY A C 1
ATOM 2552 O O . GLY A 1 425 ? -6.880 87.842 29.628 1.00 18.87 425 GLY A O 1
ATOM 2553 N N . ALA A 1 426 ? -6.954 89.393 27.979 1.00 17.62 426 ALA A N 1
ATOM 2554 C CA . ALA A 1 426 ? -7.010 90.534 28.888 1.00 17.39 426 ALA A CA 1
ATOM 2555 C C . ALA A 1 426 ? -8.364 90.551 29.600 1.00 17.39 426 ALA A C 1
ATOM 2556 O O . ALA A 1 426 ? -9.401 90.467 28.950 1.00 18.37 426 ALA A O 1
ATOM 2558 N N . SER A 1 427 ? -8.338 90.641 30.935 1.00 17.55 427 SER A N 1
ATOM 2559 C CA . SER A 1 427 ? -9.521 90.858 31.759 1.00 18.11 427 SER A CA 1
ATOM 2560 C C . SER A 1 427 ? -9.982 92.316 31.715 1.00 16.53 427 SER A C 1
ATOM 2561 O O . SER A 1 427 ? -11.165 92.584 31.895 1.00 17.47 427 SER A O 1
ATOM 2564 N N . VAL A 1 428 ? -9.027 93.247 31.596 1.00 14.20 428 VAL A N 1
ATOM 2565 C CA . VAL A 1 428 ? -9.254 94.678 31.727 1.00 13.34 428 VAL A CA 1
ATOM 2566 C C . VAL A 1 428 ? -8.493 95.298 30.564 1.00 13.41 428 VAL A C 1
ATOM 2567 O O . VAL A 1 428 ? -7.443 94.769 30.191 1.00 13.74 428 VAL A O 1
ATOM 2571 N N . ILE A 1 429 ? -9.019 96.387 29.988 1.00 13.27 429 ILE A N 1
ATOM 2572 C CA . ILE A 1 429 ? -8.256 97.214 29.055 1.00 13.71 429 ILE A CA 1
ATOM 2573 C C . ILE A 1 429 ? -8.061 98.583 29.697 1.00 13.43 429 ILE A C 1
ATOM 2574 O O . ILE A 1 429 ? -9.039 99.160 30.147 1.00 13.38 429 ILE A O 1
ATOM 2579 N N . ASP A 1 430 ? -6.810 99.066 29.742 1.00 13.91 430 ASP A N 1
ATOM 2580 C CA . ASP A 1 430 ? -6.450 100.369 30.288 1.00 15.44 430 ASP A CA 1
ATOM 2581 C C . ASP A 1 430 ? -6.138 101.291 29.115 1.00 14.20 430 ASP A C 1
ATOM 2582 O O . ASP A 1 430 ? -5.114 101.127 28.452 1.00 12.44 430 ASP A O 1
ATOM 2587 N N . ILE A 1 431 ? -7.049 102.234 28.860 1.00 14.19 431 ILE A N 1
ATOM 2588 C CA . ILE A 1 431 ? -6.862 103.163 27.758 1.00 15.68 431 ILE A CA 1
ATOM 2589 C C . ILE A 1 431 ? -6.340 104.484 28.305 1.00 15.79 431 ILE A C 1
ATOM 2590 O O . ILE A 1 431 ? -6.818 104.969 29.319 1.00 16.25 431 ILE A O 1
ATOM 2595 N N . GLY A 1 432 ? -5.341 105.044 27.634 1.00 16.47 432 GLY A N 1
ATOM 2596 C CA . GLY A 1 432 ? -4.840 106.359 27.992 1.00 18.72 432 GLY A CA 1
ATOM 2597 C C . GLY A 1 432 ? -4.459 107.148 26.741 1.00 21.18 432 GLY A C 1
ATOM 2598 O O . GLY A 1 432 ? -4.120 106.555 25.715 1.00 18.76 432 GLY A O 1
ATOM 2599 N N . GLY A 1 433 ? -4.572 108.481 26.835 1.00 22.37 433 GLY A N 1
ATOM 2600 C CA . GLY A 1 433 ? -4.198 109.387 25.761 1.00 26.94 433 GLY A CA 1
ATOM 2601 C C . GLY A 1 433 ? -3.230 110.455 26.256 1.00 31.65 433 GLY A C 1
ATOM 2602 O O . GLY A 1 433 ? -3.043 111.472 25.604 1.00 37.78 433 GLY A O 1
ATOM 2603 N N . GLU A 1 434 ? -2.650 110.229 27.438 1.00 37.40 434 GLU A N 1
ATOM 2604 C CA . GLU A 1 434 ? -1.612 111.084 27.980 1.00 44.34 434 GLU A CA 1
ATOM 2605 C C . GLU A 1 434 ? -0.457 110.204 28.431 1.00 47.21 434 GLU A C 1
ATOM 2606 O O . GLU A 1 434 ? -0.570 109.491 29.426 1.00 52.71 434 GLU A O 1
ATOM 2612 N N . SER A 1 435 ? 0.644 110.260 27.679 1.00 48.67 435 SER A N 1
ATOM 2613 C CA . SER A 1 435 ? 1.832 109.515 28.052 1.00 48.31 435 SER A CA 1
ATOM 2614 C C . SER A 1 435 ? 2.421 110.092 29.342 1.00 46.04 435 SER A C 1
ATOM 2615 O O . SER A 1 435 ? 2.450 111.309 29.534 1.00 42.34 435 SER A O 1
ATOM 2618 N N . SER A 1 436 ? 2.865 109.196 30.232 1.00 41.01 436 SER A N 1
ATOM 2619 C CA . SER A 1 436 ? 3.456 109.591 31.501 1.00 40.57 436 SER A CA 1
ATOM 2620 C C . SER A 1 436 ? 4.864 109.002 31.651 1.00 38.72 436 SER A C 1
ATOM 2621 O O . SER A 1 436 ? 5.535 109.240 32.660 1.00 37.44 436 SER A O 1
ATOM 2624 N N . GLY A 1 437 ? 5.318 108.267 30.622 1.00 35.79 437 GLY A N 1
ATOM 2625 C CA . GLY A 1 437 ? 6.672 107.734 30.583 1.00 34.42 437 GLY A CA 1
ATOM 2626 C C . GLY A 1 437 ? 7.725 108.841 30.621 1.00 35.19 437 GLY A C 1
ATOM 2627 O O . GLY A 1 437 ? 7.408 109.997 30.364 1.00 30.63 437 GLY A O 1
ATOM 2628 N N . PRO A 1 438 ? 9.018 108.524 30.871 1.00 38.09 438 PRO A N 1
ATOM 2629 C CA . PRO A 1 438 ? 10.022 109.555 31.156 1.00 42.49 438 PRO A CA 1
ATOM 2630 C C . PRO A 1 438 ? 10.278 110.520 29.997 1.00 46.97 438 PRO A C 1
ATOM 2631 O O . PRO A 1 438 ? 10.261 110.122 28.827 1.00 44.98 438 PRO A O 1
ATOM 2635 N N . PHE A 1 439 ? 10.458 111.800 30.363 1.00 56.51 439 PHE A N 1
ATOM 2636 C CA . PHE A 1 439 ? 10.853 112.911 29.502 1.00 62.58 439 PHE A CA 1
ATOM 2637 C C . PHE A 1 439 ? 9.989 113.005 28.246 1.00 65.37 439 PHE A C 1
ATOM 2638 O O . PHE A 1 439 ? 10.434 113.553 27.238 1.00 65.64 439 PHE A O 1
ATOM 2646 N N . VAL A 1 440 ? 8.751 112.498 28.317 1.00 75.28 440 VAL A N 1
ATOM 2647 C CA . VAL A 1 440 ? 7.949 112.283 27.121 1.00 85.97 440 VAL A CA 1
ATOM 2648 C C . VAL A 1 440 ? 7.530 113.625 26.516 1.00 96.07 440 VAL A C 1
ATOM 2649 O O . VAL A 1 440 ? 7.093 114.537 27.222 1.00 88.47 440 VAL A O 1
ATOM 2653 N N . ILE A 1 441 ? 7.707 113.724 25.192 1.00 106.01 441 ILE A N 1
ATOM 2654 C CA . ILE A 1 441 ? 7.342 114.900 24.420 1.00 114.74 441 ILE A CA 1
ATOM 2655 C C . ILE A 1 441 ? 5.821 114.900 24.272 1.00 114.96 441 ILE A C 1
ATOM 2656 O O . ILE A 1 441 ? 5.248 113.917 23.809 1.00 120.00 441 ILE A O 1
ATOM 2661 N N . PRO A 1 442 ? 5.119 115.981 24.687 1.00 114.02 442 PRO A N 1
ATOM 2662 C CA . PRO A 1 442 ? 3.658 116.030 24.593 1.00 114.64 442 PRO A CA 1
ATOM 2663 C C . PRO A 1 442 ? 3.187 116.375 23.180 1.00 113.48 442 PRO A C 1
ATOM 2664 O O . PRO A 1 442 ? 3.958 116.896 22.376 1.00 118.00 442 PRO A O 1
ATOM 2668 N N . ASN A 1 443 ? 1.913 116.074 22.896 1.00 110.83 443 ASN A N 1
ATOM 2669 C CA . ASN A 1 443 ? 1.312 116.286 21.586 1.00 110.97 443 ASN A CA 1
ATOM 2670 C C . ASN A 1 443 ? 0.465 117.559 21.596 1.00 105.41 443 ASN A C 1
ATOM 2671 O O . ASN A 1 443 ? -0.581 117.602 22.243 1.00 110.04 443 ASN A O 1
ATOM 2676 N N . PRO A 1 444 ? 0.875 118.638 20.886 1.00 98.24 444 PRO A N 1
ATOM 2677 C CA . PRO A 1 444 ? 0.086 119.871 20.846 1.00 92.70 444 PRO A CA 1
ATOM 2678 C C . PRO A 1 444 ? -1.118 119.778 19.909 1.00 83.33 444 PRO A C 1
ATOM 2679 O O . PRO A 1 444 ? -2.022 120.609 19.980 1.00 77.35 444 PRO A O 1
ATOM 2683 N N . LYS A 1 445 ? -1.122 118.736 19.066 1.00 77.86 445 LYS A N 1
ATOM 2684 C CA . LYS A 1 445 ? -2.048 118.588 17.952 1.00 73.29 445 LYS A CA 1
ATOM 2685 C C . LYS A 1 445 ? -3.453 118.220 18.432 1.00 69.91 445 LYS A C 1
ATOM 2686 O O . LYS A 1 445 ? -4.434 118.738 17.898 1.00 67.38 445 LYS A O 1
ATOM 2692 N N . ILE A 1 446 ? -3.553 117.298 19.404 1.00 57.69 446 ILE A N 1
ATOM 2693 C CA . ILE A 1 446 ? -4.852 116.753 19.781 1.00 47.63 446 ILE A CA 1
ATOM 2694 C C . ILE A 1 446 ? -4.930 116.541 21.297 1.00 41.07 446 ILE A C 1
ATOM 2695 O O . ILE A 1 446 ? -3.964 116.105 21.914 1.00 43.58 446 ILE A O 1
ATOM 2700 N N . SER A 1 447 ? -6.081 116.889 21.897 1.00 33.75 447 SER A N 1
ATOM 2701 C CA . SER A 1 447 ? -6.262 116.769 23.338 1.00 31.19 447 SER A CA 1
ATOM 2702 C C . SER A 1 447 ? -6.446 115.305 23.753 1.00 27.24 447 SER A C 1
ATOM 2703 O O . SER A 1 447 ? -6.790 114.443 22.936 1.00 25.40 447 SER A O 1
ATOM 2706 N N . GLU A 1 448 ? -6.181 115.047 25.037 1.00 24.56 448 GLU A N 1
ATOM 2707 C CA . GLU A 1 448 ? -6.456 113.773 25.688 1.00 23.63 448 GLU A CA 1
ATOM 2708 C C . GLU A 1 448 ? -7.880 113.331 25.363 1.00 22.37 448 GLU A C 1
ATOM 2709 O O . GLU A 1 448 ? -8.094 112.207 24.920 1.00 23.89 448 GLU A O 1
ATOM 2715 N N . ARG A 1 449 ? -8.839 114.239 25.564 1.00 21.13 449 ARG A N 1
ATOM 2716 C CA . ARG A 1 449 ? -10.251 113.952 25.384 1.00 21.09 449 ARG A CA 1
ATOM 2717 C C . ARG A 1 449 ? -10.493 113.424 23.971 1.00 22.85 449 ARG A C 1
ATOM 2718 O O . ARG A 1 449 ? -11.160 112.406 23.798 1.00 23.84 449 ARG A O 1
ATOM 2726 N N . ASP A 1 450 ? -9.948 114.132 22.971 1.00 22.90 450 ASP A N 1
ATOM 2727 C CA . ASP A 1 450 ? -10.194 113.818 21.575 1.00 24.16 450 ASP A CA 1
ATOM 2728 C C . ASP A 1 450 ? -9.498 112.509 21.189 1.00 24.26 450 ASP A C 1
ATOM 2729 O O . ASP A 1 450 ? -9.897 111.860 20.227 1.00 21.66 450 ASP A O 1
ATOM 2734 N N . LEU A 1 451 ? -8.469 112.109 21.947 1.00 22.81 451 LEU A N 1
ATOM 2735 C CA . LEU A 1 451 ? -7.837 110.827 21.680 1.00 21.18 451 LEU A CA 1
ATOM 2736 C C . LEU A 1 451 ? -8.669 109.687 22.245 1.00 22.08 451 LEU A C 1
ATOM 2737 O O . LEU A 1 451 ? -8.902 108.704 21.547 1.00 22.92 451 LEU A O 1
ATOM 2742 N N . VAL A 1 452 ? -9.139 109.823 23.493 1.00 21.12 452 VAL A N 1
ATOM 2743 C CA . VAL A 1 452 ? -9.674 108.654 24.166 1.00 20.69 452 VAL A CA 1
ATOM 2744 C C . VAL A 1 452 ? -11.181 108.507 23.966 1.00 19.34 452 VAL A C 1
ATOM 2745 O O . VAL A 1 452 ? -11.665 107.410 23.691 1.00 22.01 452 VAL A O 1
ATOM 2749 N N . VAL A 1 453 ? -11.938 109.584 24.131 1.00 18.72 453 VAL A N 1
ATOM 2750 C CA . VAL A 1 453 ? -13.390 109.450 24.166 1.00 18.56 453 VAL A CA 1
ATOM 2751 C C . VAL A 1 453 ? -13.915 108.810 22.875 1.00 18.13 453 VAL A C 1
ATOM 2752 O O . VAL A 1 453 ? -14.793 107.950 22.946 1.00 18.32 453 VAL A O 1
ATOM 2756 N N . PRO A 1 454 ? -13.465 109.210 21.656 1.00 19.40 454 PRO A N 1
ATOM 2757 C CA . PRO A 1 454 ? -13.987 108.609 20.425 1.00 20.63 454 PRO A CA 1
ATOM 2758 C C . PRO A 1 454 ? -13.681 107.115 20.334 1.00 21.30 454 PRO A C 1
ATOM 2759 O O . PRO A 1 454 ? -14.531 106.326 19.916 1.00 23.01 454 PRO A O 1
ATOM 2763 N N . VAL A 1 455 ? -12.470 106.732 20.747 1.00 19.70 455 VAL A N 1
ATOM 2764 C CA . VAL A 1 455 ? -12.142 105.322 20.822 1.00 18.77 455 VAL A CA 1
ATOM 2765 C C . VAL A 1 455 ? -13.148 104.604 21.717 1.00 19.69 455 VAL A C 1
ATOM 2766 O O . VAL A 1 455 ? -13.741 103.599 21.315 1.00 20.16 455 VAL A O 1
ATOM 2770 N N . LEU A 1 456 ? -13.350 105.129 22.930 1.00 19.55 456 LEU A N 1
ATOM 2771 C CA . LEU A 1 456 ? -14.250 104.472 23.872 1.00 20.18 456 LEU A CA 1
ATOM 2772 C C . LEU A 1 456 ? -15.678 104.429 23.332 1.00 21.39 456 LEU A C 1
ATOM 2773 O O . LEU A 1 456 ? -16.385 103.460 23.594 1.00 20.99 456 LEU A O 1
ATOM 2778 N N . GLN A 1 457 ? -16.096 105.483 22.611 1.00 23.15 457 GLN A N 1
ATOM 2779 C CA . GLN A 1 457 ? -17.430 105.536 22.021 1.00 24.67 457 GLN A CA 1
ATOM 2780 C C . GLN A 1 457 ? -17.569 104.457 20.954 1.00 22.00 457 GLN A C 1
ATOM 2781 O O . GLN A 1 457 ? -18.569 103.750 20.933 1.00 22.91 457 GLN A O 1
ATOM 2787 N N . LEU A 1 458 ? -16.549 104.301 20.105 1.00 21.17 458 LEU A N 1
ATOM 2788 C CA . LEU A 1 458 ? -16.606 103.300 19.046 1.00 23.53 458 LEU A CA 1
ATOM 2789 C C . LEU A 1 458 ? -16.613 101.891 19.646 1.00 26.74 458 LEU A C 1
ATOM 2790 O O . LEU A 1 458 ? -17.367 101.037 19.172 1.00 28.45 458 LEU A O 1
ATOM 2795 N N . PHE A 1 459 ? -15.823 101.666 20.717 1.00 24.65 459 PHE A N 1
ATOM 2796 C CA . PHE A 1 459 ? -15.765 100.357 21.353 1.00 22.77 459 PHE A CA 1
ATOM 2797 C C . PHE A 1 459 ? -17.136 99.963 21.879 1.00 25.65 459 PHE A C 1
ATOM 2798 O O . PHE A 1 459 ? -17.561 98.832 21.673 1.00 26.61 459 PHE A O 1
ATOM 2806 N N . GLN A 1 460 ? -17.781 100.875 22.614 1.00 27.19 460 GLN A N 1
ATOM 2807 C CA . GLN A 1 460 ? -19.096 100.642 23.190 1.00 31.19 460 GLN A CA 1
ATOM 2808 C C . GLN A 1 460 ? -20.083 100.251 22.080 1.00 32.74 460 GLN A C 1
ATOM 2809 O O . GLN A 1 460 ? -20.862 99.313 22.233 1.00 32.54 460 GLN A O 1
ATOM 2815 N N . LYS A 1 461 ? -20.033 100.971 20.949 1.00 35.17 461 LYS A N 1
ATOM 2816 C CA . LYS A 1 461 ? -20.927 100.738 19.822 1.00 38.62 461 LYS A CA 1
ATOM 2817 C C . LYS A 1 461 ? -20.638 99.373 19.193 1.00 37.17 461 LYS A C 1
ATOM 2818 O O . LYS A 1 461 ? -21.551 98.566 19.014 1.00 34.00 461 LYS A O 1
ATOM 2824 N N . GLU A 1 462 ? -19.358 99.128 18.884 1.00 36.45 462 GLU A N 1
ATOM 2825 C CA . GLU A 1 462 ? -18.912 97.889 18.268 1.00 39.04 462 GLU A CA 1
ATOM 2826 C C . GLU A 1 462 ? -19.249 96.694 19.164 1.00 37.37 462 GLU A C 1
ATOM 2827 O O . GLU A 1 462 ? -19.696 95.663 18.662 1.00 36.42 462 GLU A O 1
ATOM 2833 N N . TRP A 1 463 ? -19.073 96.838 20.488 1.00 37.44 463 TRP A N 1
ATOM 2834 C CA . TRP A 1 463 ? -19.425 95.774 21.422 1.00 37.03 463 TRP A CA 1
ATOM 2835 C C . TRP A 1 463 ? -20.923 95.474 21.385 1.00 41.75 463 TRP A C 1
ATOM 2836 O O . TRP A 1 463 ? -21.316 94.308 21.462 1.00 42.65 463 TRP A O 1
ATOM 2847 N N . ASN A 1 464 ? -21.750 96.526 21.294 1.00 43.16 464 ASN A N 1
ATOM 2848 C CA . ASN A 1 464 ? -23.196 96.364 21.344 1.00 46.14 464 ASN A CA 1
ATOM 2849 C C . ASN A 1 464 ? -23.722 95.746 20.049 1.00 47.29 464 ASN A C 1
ATOM 2850 O O . ASN A 1 464 ? -24.760 95.101 20.071 1.00 49.03 464 ASN A O 1
ATOM 2855 N N . ASP A 1 465 ? -23.003 95.951 18.936 1.00 53.74 465 ASP A N 1
ATOM 2856 C CA . ASP A 1 465 ? -23.349 95.400 17.633 1.00 60.28 465 ASP A CA 1
ATOM 2857 C C . ASP A 1 465 ? -23.185 93.884 17.631 1.00 67.52 465 ASP A C 1
ATOM 2858 O O . ASP A 1 465 ? -23.739 93.210 16.768 1.00 74.64 465 ASP A O 1
ATOM 2863 N N . ILE A 1 466 ? -22.397 93.369 18.581 1.00 73.68 466 ILE A N 1
ATOM 2864 C CA . ILE A 1 466 ? -22.254 91.940 18.804 1.00 79.76 466 ILE A CA 1
ATOM 2865 C C . ILE A 1 466 ? -23.305 91.512 19.831 1.00 88.93 466 ILE A C 1
ATOM 2866 O O . ILE A 1 466 ? -23.006 90.793 20.784 1.00 90.77 466 ILE A O 1
ATOM 2871 N N . LYS A 1 467 ? -24.540 91.989 19.627 1.00 102.33 467 LYS A N 1
ATOM 2872 C CA . LYS A 1 467 ? -25.716 91.505 20.338 1.00 111.94 467 LYS A CA 1
ATOM 2873 C C . LYS A 1 467 ? -26.213 90.226 19.661 1.00 119.09 467 LYS A C 1
ATOM 2874 O O . LYS A 1 467 ? -27.087 89.536 20.190 1.00 108.85 467 LYS A O 1
ATOM 2880 N N . ASN A 1 468 ? -25.634 89.941 18.484 1.00 120.00 468 ASN A N 1
ATOM 2881 C CA . ASN A 1 468 ? -25.903 88.762 17.674 1.00 120.00 468 ASN A CA 1
ATOM 2882 C C . ASN A 1 468 ? -25.463 87.517 18.442 1.00 120.00 468 ASN A C 1
ATOM 2883 O O . ASN A 1 468 ? -26.228 86.567 18.597 1.00 120.00 468 ASN A O 1
ATOM 2888 N N . LYS A 1 469 ? -24.212 87.546 18.911 1.00 120.00 469 LYS A N 1
ATOM 2889 C CA . LYS A 1 469 ? -23.641 86.509 19.752 1.00 120.00 469 LYS A CA 1
ATOM 2890 C C . LYS A 1 469 ? -24.036 86.800 21.200 1.00 120.00 469 LYS A C 1
ATOM 2891 O O . LYS A 1 469 ? -23.218 87.283 21.982 1.00 120.00 469 LYS A O 1
ATOM 2897 N N . ILE A 1 470 ? -25.301 86.511 21.541 1.00 120.00 470 ILE A N 1
ATOM 2898 C CA . ILE A 1 470 ? -25.874 86.849 22.839 1.00 120.00 470 ILE A CA 1
ATOM 2899 C C . ILE A 1 470 ? -25.211 86.008 23.931 1.00 120.00 470 ILE A C 1
ATOM 2900 O O . ILE A 1 470 ? -25.239 86.386 25.102 1.00 120.00 470 ILE A O 1
ATOM 2905 N N . VAL A 1 471 ? -24.617 84.875 23.526 1.00 120.00 471 VAL A N 1
ATOM 2906 C CA . VAL A 1 471 ? -24.043 83.887 24.430 1.00 120.00 471 VAL A CA 1
ATOM 2907 C C . VAL A 1 471 ? -22.742 84.420 25.040 1.00 120.00 471 VAL A C 1
ATOM 2908 O O . VAL A 1 471 ? -22.318 83.949 26.095 1.00 120.00 471 VAL A O 1
ATOM 2912 N N . LYS A 1 472 ? -22.124 85.408 24.374 1.00 120.00 472 LYS A N 1
ATOM 2913 C CA . LYS A 1 472 ? -20.929 86.072 24.880 1.00 120.00 472 LYS A CA 1
ATOM 2914 C C . LYS A 1 472 ? -21.291 87.474 25.372 1.00 120.00 472 LYS A C 1
ATOM 2915 O O . LYS A 1 472 ? -20.725 88.469 24.918 1.00 120.00 472 LYS A O 1
ATOM 2921 N N . CYS A 1 473 ? -22.239 87.526 26.319 1.00 120.00 473 CYS A N 1
ATOM 2922 C CA . CYS A 1 473 ? -22.749 88.760 26.898 1.00 120.00 473 CYS A CA 1
ATOM 2923 C C . CYS A 1 473 ? -22.057 89.028 28.236 1.00 120.00 473 CYS A C 1
ATOM 2924 O O . CYS A 1 473 ? -22.201 90.110 28.805 1.00 120.00 473 CYS A O 1
ATOM 2927 N N . ASP A 1 474 ? -21.312 88.030 28.730 1.00 112.78 474 ASP A N 1
ATOM 2928 C CA . ASP A 1 474 ? -20.586 88.134 29.989 1.00 100.94 474 ASP A CA 1
ATOM 2929 C C . ASP A 1 474 ? -19.077 88.081 29.737 1.00 90.43 474 ASP A C 1
ATOM 2930 O O . ASP A 1 474 ? -18.285 88.000 30.677 1.00 86.04 474 ASP A O 1
ATOM 2935 N N . ALA A 1 475 ? -18.691 88.154 28.456 1.00 73.98 475 ALA A N 1
ATOM 2936 C CA . ALA A 1 475 ? -17.294 88.181 28.053 1.00 60.52 475 ALA A CA 1
ATOM 2937 C C . ALA A 1 475 ? -16.795 89.625 27.965 1.00 52.33 475 ALA A C 1
ATOM 2938 O O . ALA A 1 475 ? -15.732 89.877 27.395 1.00 46.30 475 ALA A O 1
ATOM 2940 N N . LYS A 1 476 ? -17.567 90.573 28.522 1.00 45.36 476 LYS A N 1
ATOM 2941 C CA . LYS A 1 476 ? -17.245 91.983 28.344 1.00 41.48 476 LYS A CA 1
ATOM 2942 C C . LYS A 1 476 ? -16.068 92.360 29.239 1.00 34.27 476 LYS A C 1
ATOM 2943 O O . LYS A 1 476 ? -16.085 92.108 30.443 1.00 31.46 476 LYS A O 1
ATOM 2949 N N . PRO A 1 477 ? -14.999 92.948 28.666 1.00 28.76 477 PRO A N 1
ATOM 2950 C CA . PRO A 1 477 ? -13.856 93.375 29.462 1.00 28.29 477 PRO A CA 1
ATOM 2951 C C . PRO A 1 477 ? -14.276 94.540 30.348 1.00 24.11 477 PRO A C 1
ATOM 2952 O O . PRO A 1 477 ? -15.184 95.307 30.032 1.00 24.95 477 PRO A O 1
ATOM 2956 N N . ILE A 1 478 ? -13.627 94.598 31.494 1.00 20.09 478 ILE A N 1
ATOM 2957 C CA . ILE A 1 478 ? -13.593 95.790 32.311 1.00 17.00 478 ILE A CA 1
ATOM 2958 C C . ILE A 1 478 ? -12.751 96.840 31.577 1.00 15.68 478 ILE A C 1
ATOM 2959 O O . ILE A 1 478 ? -11.689 96.530 31.010 1.00 14.42 478 ILE A O 1
ATOM 2964 N N . ILE A 1 479 ? -13.276 98.072 31.535 1.00 14.35 479 ILE A N 1
ATOM 2965 C CA . ILE A 1 479 ? -12.584 99.192 30.920 1.00 13.47 479 ILE A CA 1
ATOM 2966 C C . ILE A 1 479 ? -12.068 100.152 32.001 1.00 12.78 479 ILE A C 1
ATOM 2967 O O . ILE A 1 479 ? -12.796 100.597 32.892 1.00 11.54 479 ILE A O 1
ATOM 2972 N N . SER A 1 480 ? -10.784 100.476 31.869 1.00 11.89 480 SER A N 1
ATOM 2973 C CA . SER A 1 480 ? -10.065 101.349 32.769 1.00 12.42 480 SER A CA 1
ATOM 2974 C C . SER A 1 480 ? -9.536 102.542 31.965 1.00 11.75 480 SER A C 1
ATOM 2975 O O . SER A 1 480 ? -9.024 102.361 30.853 1.00 11.14 480 SER A O 1
ATOM 2978 N N . ILE A 1 481 ? -9.737 103.758 32.495 1.00 11.10 481 ILE A N 1
ATOM 2979 C CA . ILE A 1 481 ? -9.154 104.937 31.863 1.00 11.24 481 ILE A CA 1
ATOM 2980 C C . ILE A 1 481 ? -8.007 105.478 32.714 1.00 10.87 481 ILE A C 1
ATOM 2981 O O . ILE A 1 481 ? -8.175 105.738 33.902 1.00 9.88 481 ILE A O 1
ATOM 2986 N N . ASP A 1 482 ? -6.845 105.621 32.074 1.00 11.39 482 ASP A N 1
ATOM 2987 C CA . ASP A 1 482 ? -5.640 106.181 32.655 1.00 12.73 482 ASP A CA 1
ATOM 2988 C C . ASP A 1 482 ? -5.658 107.702 32.449 1.00 13.27 482 ASP A C 1
ATOM 2989 O O . ASP A 1 482 ? -5.201 108.221 31.429 1.00 12.70 482 ASP A O 1
ATOM 2994 N N . THR A 1 483 ? -6.222 108.425 33.423 1.00 13.04 483 THR A N 1
ATOM 2995 C CA . THR A 1 483 ? -6.288 109.873 33.357 1.00 13.02 483 THR A CA 1
ATOM 2996 C C . THR A 1 483 ? -6.172 110.427 34.769 1.00 13.12 483 THR A C 1
ATOM 2997 O O . THR A 1 483 ? -6.481 109.734 35.738 1.00 13.18 483 THR A O 1
ATOM 3001 N N . ILE A 1 484 ? -5.769 111.695 34.855 1.00 13.20 484 ILE A N 1
ATOM 3002 C CA . ILE A 1 484 ? -5.835 112.448 36.095 1.00 14.42 484 ILE A CA 1
ATOM 3003 C C . ILE A 1 484 ? -6.766 113.636 35.886 1.00 15.64 484 ILE A C 1
ATOM 3004 O O . ILE A 1 484 ? -6.913 114.425 36.811 1.00 17.10 484 ILE A O 1
ATOM 3009 N N . ASN A 1 485 ? -7.425 113.713 34.713 1.00 16.24 485 ASN A N 1
ATOM 3010 C CA . ASN A 1 485 ? -8.161 114.892 34.285 1.00 16.69 485 ASN A CA 1
ATOM 3011 C C . ASN A 1 485 ? -9.666 114.721 34.512 1.00 15.31 485 ASN A C 1
ATOM 3012 O O . ASN A 1 485 ? -10.326 113.854 33.940 1.00 14.69 485 ASN A O 1
ATOM 3017 N N . TYR A 1 486 ? -10.200 115.586 35.378 1.00 13.51 486 TYR A N 1
ATOM 3018 C CA . TYR A 1 486 ? -11.600 115.610 35.751 1.00 12.66 486 TYR A CA 1
ATOM 3019 C C . TYR A 1 486 ? -12.510 115.652 34.518 1.00 12.63 486 TYR A C 1
ATOM 3020 O O . TYR A 1 486 ? -13.479 114.893 34.456 1.00 12.46 486 TYR A O 1
ATOM 3029 N N . ASN A 1 487 ? -12.213 116.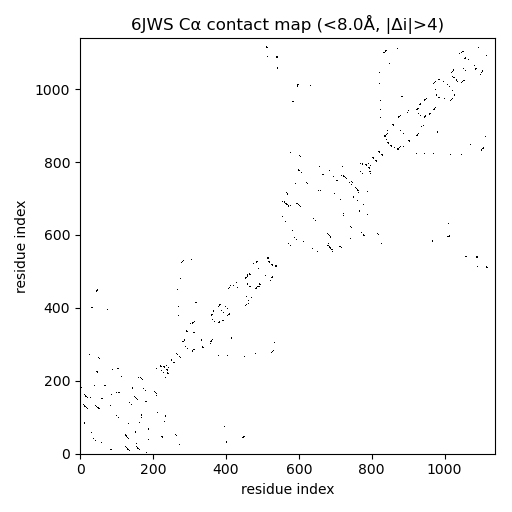540 33.555 1.00 11.43 487 ASN A N 1
ATOM 3030 C CA . ASN A 1 487 ? -13.074 116.710 32.386 1.00 11.41 487 ASN A CA 1
ATOM 3031 C C . ASN A 1 487 ? -13.175 115.408 31.578 1.00 12.45 487 ASN A C 1
ATOM 3032 O O . ASN A 1 487 ? -14.249 115.070 31.070 1.00 11.29 487 ASN A O 1
ATOM 3037 N N . VAL A 1 488 ? -12.046 114.699 31.443 1.00 12.65 488 VAL A N 1
ATOM 3038 C CA . VAL A 1 488 ? -11.996 113.464 30.679 1.00 13.51 488 VAL A CA 1
ATOM 3039 C C . VAL A 1 488 ? -12.834 112.380 31.380 1.00 14.04 488 VAL A C 1
ATOM 3040 O O . VAL A 1 488 ? -13.732 111.766 30.773 1.00 13.81 488 VAL A O 1
ATOM 3044 N N . PHE A 1 489 ? -12.562 112.169 32.674 1.00 12.87 489 PHE A N 1
ATOM 3045 C CA . PHE A 1 489 ? -13.283 111.166 33.433 1.00 13.32 489 PHE A CA 1
ATOM 3046 C C . PHE A 1 489 ? -14.777 111.472 33.468 1.00 13.86 489 PHE A C 1
ATOM 3047 O O . PHE A 1 489 ? -15.584 110.552 33.386 1.00 14.24 489 PHE A O 1
ATOM 3055 N N . LYS A 1 490 ? -15.131 112.755 33.638 1.00 13.87 490 LYS A N 1
ATOM 3056 C CA . LYS A 1 490 ? -16.524 113.163 33.722 1.00 14.69 490 LYS A CA 1
ATOM 3057 C C . LYS A 1 490 ? -17.268 112.785 32.439 1.00 14.55 490 LYS A C 1
ATOM 3058 O O . LYS A 1 490 ? -18.397 112.307 32.481 1.00 14.42 490 LYS A O 1
ATOM 3064 N N . GLU A 1 491 ? -16.646 113.020 31.285 1.00 14.58 491 GLU A N 1
ATOM 3065 C CA . GLU A 1 491 ? -17.283 112.621 30.047 1.00 16.22 491 GLU A CA 1
ATOM 3066 C C . GLU A 1 491 ? -17.424 111.088 29.975 1.00 16.42 491 GLU A C 1
ATOM 3067 O O . GLU A 1 491 ? -18.465 110.568 29.581 1.00 15.88 491 GLU A O 1
ATOM 3073 N N . CYS A 1 492 ? -16.393 110.352 30.395 1.00 16.70 492 CYS A N 1
ATOM 3074 C CA . CYS A 1 492 ? -16.451 108.891 30.415 1.00 17.43 492 CYS A CA 1
ATOM 3075 C C . CYS A 1 492 ? -17.630 108.367 31.239 1.00 17.67 492 CYS A C 1
ATOM 3076 O O . CYS A 1 492 ? -18.409 107.553 30.739 1.00 15.85 492 CYS A O 1
ATOM 3079 N N . VAL A 1 493 ? -17.789 108.876 32.468 1.00 17.78 493 VAL A N 1
ATOM 3080 C CA . VAL A 1 493 ? -18.796 108.309 33.355 1.00 18.97 493 VAL A CA 1
ATOM 3081 C C . VAL A 1 493 ? -20.203 108.724 32.929 1.00 20.79 493 VAL A C 1
ATOM 3082 O O . VAL A 1 493 ? -21.131 107.926 33.032 1.00 22.27 493 VAL A O 1
ATOM 3086 N N . ASP A 1 494 ? -20.349 109.958 32.435 1.00 23.91 494 ASP A N 1
ATOM 3087 C CA . ASP A 1 494 ? -21.631 110.452 31.965 1.00 24.32 494 ASP A CA 1
ATOM 3088 C C . ASP A 1 494 ? -22.150 109.551 30.846 1.00 23.86 494 ASP A C 1
ATOM 3089 O O . ASP A 1 494 ? -23.351 109.359 30.713 1.00 23.12 494 ASP A O 1
ATOM 3094 N N . ASN A 1 495 ? -21.237 109.030 30.024 1.00 24.19 495 ASN A N 1
ATOM 3095 C CA . ASN A 1 495 ? -21.618 108.291 28.833 1.00 23.23 495 ASN A CA 1
ATOM 3096 C C . ASN A 1 495 ? -21.432 106.784 29.038 1.00 24.97 495 ASN A C 1
ATOM 3097 O O . ASN A 1 495 ? -21.421 106.035 28.061 1.00 25.94 495 ASN A O 1
ATOM 3102 N N . ASP A 1 496 ? -21.262 106.357 30.299 1.00 24.47 496 ASP A N 1
ATOM 3103 C CA . ASP A 1 496 ? -21.044 104.961 30.668 1.00 26.49 496 ASP A CA 1
ATOM 3104 C C . ASP A 1 496 ? -19.947 104.299 29.818 1.00 22.43 496 ASP A C 1
ATOM 3105 O O . ASP A 1 496 ? -20.121 103.182 29.334 1.00 19.78 496 ASP A O 1
ATOM 3110 N N . LEU A 1 497 ? -18.802 104.967 29.647 1.00 18.48 497 LEU A N 1
ATOM 3111 C CA . LEU A 1 497 ? -17.777 104.446 28.749 1.00 16.51 497 LEU A CA 1
ATOM 3112 C C . LEU A 1 497 ? -16.702 103.635 29.488 1.00 14.99 497 LEU A C 1
ATOM 3113 O O . LEU A 1 497 ? -15.897 102.981 28.826 1.00 14.89 497 LEU A O 1
ATOM 3118 N N . VAL A 1 498 ? -16.660 103.694 30.833 1.00 12.66 498 VAL A N 1
ATOM 3119 C CA . VAL A 1 498 ? -15.569 103.108 31.598 1.00 11.62 498 VAL A CA 1
ATOM 3120 C C . VAL A 1 498 ? -16.097 102.502 32.890 1.00 11.72 498 VAL A C 1
ATOM 3121 O O . VAL A 1 498 ? -17.197 102.832 33.337 1.00 10.49 498 VAL A O 1
ATOM 3125 N N . ASP A 1 499 ? -15.249 101.663 33.513 1.00 12.12 499 ASP A N 1
ATOM 3126 C CA . ASP A 1 499 ? -15.545 101.068 34.808 1.00 12.34 499 ASP A CA 1
ATOM 3127 C C . ASP A 1 499 ? -14.568 101.550 35.874 1.00 12.01 499 ASP A C 1
ATOM 3128 O O . ASP A 1 499 ? -14.928 101.614 37.049 1.00 12.52 499 ASP A O 1
ATOM 3133 N N . ILE A 1 500 ? -13.327 101.839 35.474 1.00 11.05 500 ILE A N 1
ATOM 3134 C CA . ILE A 1 500 ? -12.284 102.098 36.452 1.00 10.48 500 ILE A CA 1
ATOM 3135 C C . ILE A 1 500 ? -11.524 103.380 36.099 1.00 10.33 500 ILE A C 1
ATOM 3136 O O . ILE A 1 500 ? -11.131 103.618 34.949 1.00 9.77 500 ILE A O 1
ATOM 3141 N N . LEU A 1 501 ? -11.275 104.178 37.142 1.00 10.05 501 LEU A N 1
ATOM 3142 C CA . LEU A 1 501 ? -10.330 105.275 37.053 1.00 9.49 501 LEU A CA 1
ATOM 3143 C C . LEU A 1 501 ? -8.958 104.748 37.464 1.00 9.30 501 LEU A C 1
ATOM 3144 O O . LEU A 1 501 ? -8.779 104.300 38.589 1.00 9.71 501 LEU A O 1
ATOM 3149 N N . ASN A 1 502 ? -8.001 104.827 36.549 1.00 9.20 502 ASN A N 1
ATOM 3150 C CA . ASN A 1 502 ? -6.600 104.627 36.863 1.00 9.63 502 ASN A CA 1
ATOM 3151 C C . ASN A 1 502 ? -5.961 106.005 37.024 1.00 9.68 502 ASN A C 1
ATOM 3152 O O . ASN A 1 502 ? -5.677 106.666 36.023 1.00 9.13 502 ASN A O 1
ATOM 3157 N N . ASP A 1 503 ? -5.763 106.436 38.281 1.00 9.64 503 ASP A N 1
ATOM 3158 C CA . ASP A 1 503 ? -5.257 107.776 38.567 1.00 9.59 503 ASP A CA 1
ATOM 3159 C C . ASP A 1 503 ? -3.823 107.674 39.064 1.00 9.19 503 ASP A C 1
ATOM 3160 O O . ASP A 1 503 ? -3.581 107.367 40.227 1.00 8.48 503 ASP A O 1
ATOM 3165 N N . ILE A 1 504 ? -2.872 107.997 38.187 1.00 9.25 504 ILE A N 1
ATOM 3166 C CA . ILE A 1 504 ? -1.473 107.822 38.543 1.00 9.57 504 ILE A CA 1
ATOM 3167 C C . ILE A 1 504 ? -1.032 108.852 39.586 1.00 9.82 504 ILE A C 1
ATOM 3168 O O . ILE A 1 504 ? 0.092 108.767 40.081 1.00 10.21 504 ILE A O 1
ATOM 3173 N N . SER A 1 505 ? -1.897 109.815 39.921 1.00 9.32 505 SER A N 1
ATOM 3174 C CA . SER A 1 505 ? -1.572 110.728 41.006 1.00 10.02 505 SER A CA 1
ATOM 3175 C C . SER A 1 505 ? -2.254 110.325 42.325 1.00 10.42 505 SER A C 1
ATOM 3176 O O . SER A 1 505 ? -2.178 111.055 43.318 1.00 10.89 505 SER A O 1
ATOM 3179 N N . ALA A 1 506 ? -2.886 109.139 42.351 1.00 9.77 506 ALA A N 1
ATOM 3180 C CA . ALA A 1 506 ? -3.666 108.721 43.504 1.00 9.49 506 ALA A CA 1
ATOM 3181 C C . ALA A 1 506 ? -4.718 109.777 43.858 1.00 9.66 506 ALA A C 1
ATOM 3182 O O . ALA A 1 506 ? -5.039 109.995 45.023 1.00 9.93 506 ALA A O 1
ATOM 3184 N N . CYS A 1 507 ? -5.239 110.456 42.835 1.00 10.26 507 CYS A N 1
ATOM 3185 C CA . CYS A 1 507 ? -6.317 111.413 43.023 1.00 11.13 507 CYS A CA 1
ATOM 3186 C C . CYS A 1 507 ? -5.843 112.661 43.781 1.00 11.64 507 CYS A C 1
ATOM 3187 O O . CYS A 1 507 ? -6.674 113.398 44.299 1.00 12.97 507 CYS A O 1
ATOM 3190 N N . THR A 1 508 ? -4.533 112.947 43.817 1.00 11.75 508 THR A N 1
ATOM 3191 C CA . THR A 1 508 ? -4.069 114.157 44.502 1.00 11.97 508 THR A CA 1
ATOM 3192 C C . THR A 1 508 ? -4.002 115.374 43.574 1.00 12.79 508 THR A C 1
ATOM 3193 O O . THR A 1 508 ? -3.915 116.509 44.057 1.00 13.39 508 THR A O 1
ATOM 3197 N N . ASN A 1 509 ? -3.968 115.138 42.260 1.00 12.31 509 ASN A N 1
ATOM 3198 C CA . ASN A 1 509 ? -3.779 116.217 41.305 1.00 13.37 509 ASN A CA 1
ATOM 3199 C C . ASN A 1 509 ? -5.032 117.094 41.285 1.00 13.75 509 ASN A C 1
ATOM 3200 O O . ASN A 1 509 ? -4.949 118.327 41.316 1.00 13.16 509 ASN A O 1
ATOM 3205 N N . ASN A 1 510 ? -6.193 116.441 41.186 1.00 12.04 510 ASN A N 1
ATOM 3206 C CA . ASN A 1 510 ? -7.458 117.124 41.360 1.00 11.55 510 ASN A CA 1
ATOM 3207 C C . ASN A 1 510 ? -8.374 116.223 42.186 1.00 11.49 510 ASN A C 1
ATOM 3208 O O . ASN A 1 510 ? -9.082 115.385 41.627 1.00 11.73 510 ASN A O 1
ATOM 3213 N N . PRO A 1 511 ? -8.375 116.345 43.537 1.00 11.57 511 PRO A N 1
ATOM 3214 C CA . PRO A 1 511 ? -9.217 115.496 44.386 1.00 11.46 511 PRO A CA 1
ATOM 3215 C C . PRO A 1 511 ? -10.718 115.522 44.079 1.00 11.70 511 PRO A C 1
ATOM 3216 O O . PRO A 1 511 ? -11.445 114.641 44.529 1.00 11.66 511 PRO A O 1
ATOM 3220 N N . GLU A 1 512 ? -11.171 116.513 43.298 1.00 11.84 512 GLU A N 1
ATOM 3221 C CA . GLU A 1 512 ? -12.575 116.651 42.936 1.00 12.22 512 GLU A CA 1
ATOM 3222 C C . GLU A 1 512 ? -13.012 115.433 42.128 1.00 11.33 512 GLU A C 1
ATOM 3223 O O . GLU A 1 512 ? -14.181 115.100 42.085 1.00 11.23 512 GLU A O 1
ATOM 3229 N N . ILE A 1 513 ? -12.063 114.775 41.464 1.00 10.69 513 ILE A N 1
ATOM 3230 C CA . ILE A 1 513 ? -12.368 113.601 40.663 1.00 10.17 513 ILE A CA 1
ATOM 3231 C C . ILE A 1 513 ? -13.008 112.491 41.513 1.00 10.83 513 ILE A C 1
ATOM 3232 O O . ILE A 1 513 ? -13.756 111.673 40.978 1.00 10.72 513 ILE A O 1
ATOM 3237 N N . ILE A 1 514 ? -12.716 112.455 42.828 1.00 11.58 514 ILE A N 1
ATOM 3238 C CA . ILE A 1 514 ? -13.204 111.410 43.715 1.00 11.86 514 ILE A CA 1
ATOM 3239 C C . ILE A 1 514 ? -14.733 111.447 43.734 1.00 13.70 514 ILE A C 1
ATOM 3240 O O . ILE A 1 514 ? -15.385 110.418 43.911 1.00 15.00 514 ILE A O 1
ATOM 3245 N N . LYS A 1 515 ? -15.309 112.640 43.581 1.00 14.73 515 LYS A N 1
ATOM 3246 C CA . LYS A 1 515 ? -16.759 112.794 43.567 1.00 16.97 515 LYS A CA 1
ATOM 3247 C C . LYS A 1 515 ? -17.350 112.047 42.366 1.00 16.18 515 LYS A C 1
ATOM 3248 O O . LYS A 1 515 ? -18.522 111.692 42.371 1.00 16.10 515 LYS A O 1
ATOM 3254 N N . LEU A 1 516 ? -16.550 111.868 41.308 1.00 14.67 516 LEU A N 1
ATOM 3255 C CA . LEU A 1 516 ? -17.041 111.201 40.120 1.00 14.09 516 LEU A CA 1
ATOM 3256 C C . LEU A 1 516 ? -17.038 109.671 40.281 1.00 13.42 516 LEU A C 1
ATOM 3257 O O . LEU A 1 516 ? -17.548 108.972 39.403 1.00 13.33 516 LEU A O 1
ATOM 3262 N N . LEU A 1 517 ? -16.504 109.140 41.393 1.00 12.91 517 LEU A N 1
ATOM 3263 C CA . LEU A 1 517 ? -16.443 107.689 41.584 1.00 13.86 517 LEU A CA 1
ATOM 3264 C C . LEU A 1 517 ? -17.7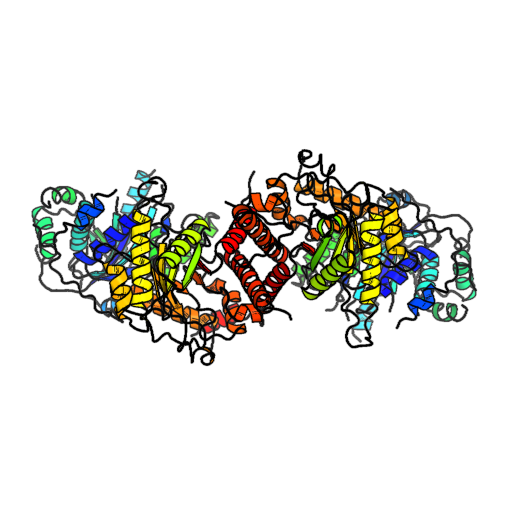67 107.147 42.138 1.00 15.28 517 LEU A C 1
ATOM 3265 O O . LEU A 1 517 ? -17.892 105.940 42.380 1.00 15.80 517 LEU A O 1
ATOM 3270 N N . LYS A 1 518 ? -18.756 108.028 42.310 1.00 16.74 518 LYS A N 1
ATOM 3271 C CA . LYS A 1 518 ? -20.048 107.667 42.878 1.00 21.22 518 LYS A CA 1
ATOM 3272 C C . LYS A 1 518 ? -21.180 108.287 42.064 1.00 22.87 518 LYS A C 1
ATOM 3273 O O . LYS A 1 518 ? -21.095 109.467 41.714 1.00 25.02 518 LYS A O 1
ATOM 3279 N N . LYS A 1 519 ? -22.229 107.487 41.806 1.00 24.31 519 LYS A N 1
ATOM 3280 C CA . LYS A 1 519 ? -23.529 107.950 41.337 1.00 26.17 519 LYS A CA 1
ATOM 3281 C C . LYS A 1 519 ? -24.599 107.477 42.321 1.00 27.67 519 LYS A C 1
ATOM 3282 O O . LYS A 1 519 ? -24.298 106.768 43.273 1.00 28.99 519 LYS A O 1
ATOM 3288 N N . LYS A 1 520 ? -25.851 107.884 42.096 1.00 30.01 520 LYS A N 1
ATOM 3289 C CA . LYS A 1 520 ? -26.976 107.466 42.925 1.00 30.09 520 LYS A CA 1
ATOM 3290 C C . LYS A 1 520 ? -27.121 105.946 42.914 1.00 29.62 520 LYS A C 1
ATOM 3291 O O . LYS A 1 520 ? -27.514 105.355 43.911 1.00 31.21 520 LYS A O 1
ATOM 3297 N N . ASN A 1 521 ? -26.799 105.302 41.793 1.00 30.71 521 ASN A N 1
ATOM 3298 C CA . ASN A 1 521 ? -26.954 103.857 41.752 1.00 32.75 521 ASN A CA 1
ATOM 3299 C C . ASN A 1 521 ? -25.707 103.214 41.149 1.00 31.34 521 ASN A C 1
ATOM 3300 O O . ASN A 1 521 ? -25.822 102.260 40.383 1.00 29.81 521 ASN A O 1
ATOM 3305 N N . LYS A 1 522 ? -24.523 103.744 41.491 1.00 27.88 522 LYS A N 1
ATOM 3306 C CA . LYS A 1 522 ? -23.295 103.188 40.950 1.00 25.04 522 LYS A CA 1
ATOM 3307 C C . LYS A 1 522 ? -22.072 103.639 41.743 1.00 21.87 522 LYS A C 1
ATOM 3308 O O . LYS A 1 522 ? -21.980 104.783 42.181 1.00 20.19 522 LYS A O 1
ATOM 3314 N N . PHE A 1 523 ? -21.122 102.713 41.895 1.00 20.05 523 PHE A N 1
ATOM 3315 C CA . PHE A 1 523 ? -19.784 103.001 42.382 1.00 18.37 523 PHE A CA 1
ATOM 3316 C C . PHE A 1 523 ? -18.785 102.581 41.314 1.00 17.94 523 PHE A C 1
ATOM 3317 O O . PHE A 1 523 ? -19.016 101.596 40.608 1.00 20.50 523 PHE A O 1
ATOM 3325 N N . TYR A 1 524 ? -17.690 103.343 41.177 1.00 16.16 524 TYR A N 1
ATOM 3326 C CA . TYR A 1 524 ? -16.606 102.967 40.282 1.00 14.77 524 TYR A CA 1
ATOM 3327 C C . TYR A 1 524 ? -15.383 102.611 41.116 1.00 14.11 524 TYR A C 1
ATOM 3328 O O . TYR A 1 524 ? -15.169 103.210 42.168 1.00 15.23 524 TYR A O 1
ATOM 3337 N N . SER A 1 525 ? -14.585 101.650 40.637 1.00 12.18 525 SER A N 1
ATOM 3338 C CA . SER A 1 525 ? -13.324 101.337 41.288 1.00 11.17 525 SER A CA 1
ATOM 3339 C C . SER A 1 525 ? -12.223 102.281 40.801 1.00 10.29 525 SER A C 1
ATOM 3340 O O . SER A 1 525 ? -12.366 102.953 39.788 1.00 10.08 525 SER A O 1
ATOM 3343 N N . VAL A 1 526 ? -11.117 102.318 41.541 1.00 9.38 526 VAL A N 1
ATOM 3344 C CA . VAL A 1 526 ? -10.072 103.283 41.286 1.00 8.85 526 VAL A CA 1
ATOM 3345 C C . VAL A 1 526 ? -8.751 102.590 41.593 1.00 8.42 526 VAL A C 1
ATOM 3346 O O . VAL A 1 526 ? -8.671 101.850 42.573 1.00 8.61 526 VAL A O 1
ATOM 3350 N N . VAL A 1 527 ? -7.740 102.832 40.753 1.00 7.77 527 VAL A N 1
ATOM 3351 C CA . VAL A 1 527 ? -6.368 102.485 41.087 1.00 7.66 527 VAL A CA 1
ATOM 3352 C C . VAL A 1 527 ? -5.666 103.733 41.603 1.00 7.70 527 VAL A C 1
ATOM 3353 O O . VAL A 1 527 ? -5.685 104.756 40.932 1.00 8.05 527 VAL A O 1
ATOM 3357 N N . LEU A 1 528 ? -5.046 103.643 42.777 1.00 7.72 528 LEU A N 1
ATOM 3358 C CA . LEU A 1 528 ? -4.220 104.717 43.321 1.00 8.03 528 LEU A CA 1
ATOM 3359 C C . LEU A 1 528 ? -2.763 104.319 43.166 1.00 8.41 528 LEU A C 1
ATOM 3360 O O . LEU A 1 528 ? -2.343 103.308 43.729 1.00 8.12 528 LEU A O 1
ATOM 3365 N N . MET A 1 529 ? -2.016 105.132 42.413 1.00 8.61 529 MET A N 1
ATOM 3366 C CA . MET A 1 529 ? -0.618 104.856 42.156 1.00 9.15 529 MET A CA 1
ATOM 3367 C C . MET A 1 529 ? 0.246 105.901 42.858 1.00 9.46 529 MET A C 1
ATOM 3368 O O . MET A 1 529 ? -0.160 107.061 42.962 1.00 10.17 529 MET A O 1
ATOM 3373 N N . HIS A 1 530 ? 1.446 105.495 43.290 1.00 9.19 530 HIS A N 1
ATOM 3374 C CA . HIS A 1 530 ? 2.437 106.406 43.834 1.00 9.49 530 HIS A CA 1
ATOM 3375 C C . HIS A 1 530 ? 3.384 106.918 42.743 1.00 10.33 530 HIS A C 1
ATOM 3376 O O . HIS A 1 530 ? 3.906 106.149 41.926 1.00 9.83 530 HIS A O 1
ATOM 3383 N N . LYS A 1 531 ? 3.607 108.240 42.759 1.00 11.28 531 LYS A N 1
ATOM 3384 C CA . LYS A 1 531 ? 4.701 108.884 42.040 1.00 12.62 531 LYS A CA 1
ATOM 3385 C C . LYS A 1 531 ? 5.058 110.199 42.737 1.00 13.55 531 LYS A C 1
ATOM 3386 O O . LYS A 1 531 ? 4.377 110.628 43.674 1.00 13.19 531 LYS A O 1
ATOM 3392 N N . ARG A 1 532 ? 6.146 110.817 42.273 1.00 14.34 532 ARG A N 1
ATOM 3393 C CA . ARG A 1 532 ? 6.476 112.192 42.606 1.00 14.73 532 ARG A CA 1
ATOM 3394 C C . ARG A 1 532 ? 6.722 112.942 41.305 1.00 16.21 532 ARG A C 1
ATOM 3395 O O . ARG A 1 532 ? 7.120 112.337 40.306 1.00 15.98 532 ARG A O 1
ATOM 3403 N N . GLY A 1 533 ? 6.462 114.253 41.320 1.00 18.10 533 GLY A N 1
ATOM 3404 C CA . GLY A 1 533 ? 6.870 115.099 40.211 1.00 19.73 533 GLY A CA 1
ATOM 3405 C C . GLY A 1 533 ? 6.096 114.806 38.927 1.00 22.33 533 GLY A C 1
ATOM 3406 O O . GLY A 1 533 ? 4.925 114.417 38.950 1.00 24.81 533 GLY A O 1
ATOM 3407 N N . ASN A 1 534 ? 6.753 115.021 37.791 1.00 22.79 534 ASN A N 1
ATOM 3408 C CA . ASN A 1 534 ? 6.069 114.856 36.526 1.00 22.94 534 ASN A CA 1
ATOM 3409 C C . ASN A 1 534 ? 7.025 114.120 35.613 1.00 21.98 534 ASN A C 1
ATOM 3410 O O . ASN A 1 534 ? 8.141 113.805 36.032 1.00 23.62 534 ASN A O 1
ATOM 3415 N N . PRO A 1 535 ? 6.638 113.863 34.347 1.00 21.58 535 PRO A N 1
ATOM 3416 C CA . PRO A 1 535 ? 7.499 113.110 33.435 1.00 24.07 535 PRO A CA 1
ATOM 3417 C C . PRO A 1 535 ? 8.910 113.675 33.279 1.00 27.14 535 PRO A C 1
ATOM 3418 O O . PRO A 1 535 ? 9.837 112.922 32.985 1.00 28.77 535 PRO A O 1
ATOM 3422 N N . HIS A 1 536 ? 9.082 114.981 33.532 1.00 27.74 536 HIS A N 1
ATOM 3423 C CA . HIS A 1 536 ? 10.362 115.634 33.297 1.00 29.67 536 HIS A CA 1
ATOM 3424 C C . HIS A 1 536 ? 11.213 115.687 34.563 1.00 28.39 536 HIS A C 1
ATOM 3425 O O . HIS A 1 536 ? 12.436 115.756 34.473 1.00 31.10 536 HIS A O 1
ATOM 3432 N N . THR A 1 537 ? 10.570 115.671 35.733 1.00 24.55 537 THR A N 1
ATOM 3433 C CA . THR A 1 537 ? 11.281 115.863 36.986 1.00 21.53 537 THR A CA 1
ATOM 3434 C C . THR A 1 537 ? 11.348 114.556 37.780 1.00 20.89 537 THR A C 1
ATOM 3435 O O . THR A 1 537 ? 12.155 114.448 38.696 1.00 21.39 537 THR A O 1
ATOM 3439 N N . MET A 1 538 ? 10.524 113.556 37.432 1.00 19.50 538 MET A N 1
ATOM 3440 C CA . MET A 1 538 ? 10.361 112.406 38.318 1.00 19.21 538 MET A CA 1
ATOM 3441 C C . MET A 1 538 ? 11.675 111.661 38.544 1.00 19.03 538 MET A C 1
ATOM 3442 O O . MET A 1 538 ? 11.958 111.270 39.677 1.00 18.21 538 MET A O 1
ATOM 3447 N N . ASP A 1 539 ? 12.500 111.536 37.498 1.00 19.31 539 ASP A N 1
ATOM 3448 C CA . ASP A 1 539 ? 13.796 110.870 37.597 1.00 21.26 539 ASP A CA 1
ATOM 3449 C C . ASP A 1 539 ? 14.732 111.517 38.620 1.00 22.04 539 ASP A C 1
ATOM 3450 O O . ASP A 1 539 ? 15.722 110.908 39.016 1.00 21.24 539 ASP A O 1
ATOM 3455 N N . LYS A 1 540 ? 14.431 112.732 39.088 1.00 24.47 540 LYS A N 1
ATOM 3456 C CA . LYS A 1 540 ? 15.335 113.341 40.058 1.00 28.35 540 LYS A CA 1
ATOM 3457 C C . LYS A 1 540 ? 14.767 113.298 41.478 1.00 29.20 540 LYS A C 1
ATOM 3458 O O . LYS A 1 540 ? 15.452 113.715 42.404 1.00 32.05 540 LYS A O 1
ATOM 3464 N N . LEU A 1 541 ? 13.522 112.829 41.662 1.00 27.03 541 LEU A N 1
ATOM 3465 C CA . LEU A 1 541 ? 12.889 112.917 42.971 1.00 24.22 541 LEU A CA 1
ATOM 3466 C C . LEU A 1 541 ? 12.922 111.559 43.684 1.00 23.07 541 LEU A C 1
ATOM 3467 O O . LEU A 1 541 ? 11.898 111.002 44.038 1.00 23.31 541 LEU A O 1
ATOM 3472 N N . THR A 1 542 ? 14.127 111.111 44.040 1.00 22.97 542 THR A N 1
ATOM 3473 C CA . THR A 1 542 ? 14.440 109.703 44.204 1.00 22.30 542 THR A CA 1
ATOM 3474 C C . THR A 1 542 ? 14.908 109.406 45.633 1.00 22.75 542 THR A C 1
ATOM 3475 O O . THR A 1 542 ? 15.268 108.277 45.957 1.00 22.44 542 THR A O 1
ATOM 3479 N N . ASN A 1 543 ? 14.845 110.403 46.522 1.00 22.64 543 ASN A N 1
ATOM 3480 C CA . ASN A 1 543 ? 15.321 110.208 47.882 1.00 23.73 543 ASN A CA 1
ATOM 3481 C C . ASN A 1 543 ? 14.176 109.786 48.782 1.00 20.43 543 ASN A C 1
ATOM 3482 O O . ASN A 1 543 ? 13.202 110.513 48.934 1.00 21.98 543 ASN A O 1
ATOM 3487 N N . TYR A 1 544 ? 14.344 108.644 49.435 1.00 17.37 544 TYR A N 1
ATOM 3488 C CA . TYR A 1 544 ? 13.336 108.160 50.351 1.00 17.51 544 TYR A CA 1
ATOM 3489 C C . TYR A 1 544 ? 14.045 107.736 51.634 1.00 18.85 544 TYR A C 1
ATOM 3490 O O . TYR A 1 544 ? 15.092 107.093 51.563 1.00 20.29 544 TYR A O 1
ATOM 3499 N N . ASP A 1 545 ? 13.449 108.055 52.787 1.00 19.36 545 ASP A N 1
ATOM 3500 C CA . ASP A 1 545 ? 13.991 107.605 54.054 1.00 21.68 545 ASP A CA 1
ATOM 3501 C C . ASP A 1 545 ? 13.777 106.108 54.221 1.00 21.04 545 ASP A C 1
ATOM 3502 O O . ASP A 1 545 ? 14.652 105.426 54.738 1.00 19.61 545 ASP A O 1
ATOM 3507 N N . ASN A 1 546 ? 12.594 105.623 53.818 1.00 20.42 546 ASN A N 1
ATOM 3508 C CA . ASN A 1 546 ? 12.244 104.221 53.965 1.00 19.37 546 ASN A CA 1
ATOM 3509 C C . ASN A 1 546 ? 11.364 103.810 52.778 1.00 17.58 546 ASN A C 1
ATOM 3510 O O . ASN A 1 546 ? 10.155 103.638 52.912 1.00 17.64 546 ASN A O 1
ATOM 3515 N N . LEU A 1 547 ? 11.995 103.644 51.614 1.00 15.29 547 LEU A N 1
ATOM 3516 C CA . LEU A 1 547 ? 11.333 103.515 50.323 1.00 14.49 547 LEU A CA 1
ATOM 3517 C C . LEU A 1 547 ? 10.066 102.652 50.400 1.00 14.77 547 LEU A C 1
ATOM 3518 O O . LEU A 1 547 ? 8.981 103.118 50.060 1.00 15.25 547 LEU A O 1
ATOM 3523 N N . VAL A 1 548 ? 10.188 101.425 50.919 1.00 14.43 548 VAL A N 1
ATOM 3524 C CA . VAL A 1 548 ? 9.113 100.451 50.847 1.00 13.58 548 VAL A CA 1
ATOM 3525 C C . VAL A 1 548 ? 7.918 100.902 51.690 1.00 13.83 548 VAL A C 1
ATOM 3526 O O . VAL A 1 548 ? 6.778 100.815 51.231 1.00 14.20 548 VAL A O 1
ATOM 3530 N N . TYR A 1 549 ? 8.185 101.408 52.899 1.00 13.95 549 TYR A N 1
ATOM 3531 C CA . TYR A 1 549 ? 7.156 101.795 53.858 1.00 13.49 549 TYR A CA 1
ATOM 3532 C C . TYR A 1 549 ? 6.622 103.206 53.636 1.00 13.11 549 TYR A C 1
ATOM 3533 O O . TYR A 1 549 ? 5.449 103.460 53.897 1.00 12.76 549 TYR A O 1
ATOM 3542 N N . ASP A 1 550 ? 7.453 104.094 53.087 1.00 12.92 550 ASP A N 1
ATOM 3543 C CA . ASP A 1 550 ? 7.015 105.417 52.658 1.00 14.11 550 ASP A CA 1
ATOM 3544 C C . ASP A 1 550 ? 5.921 105.284 51.595 1.00 13.84 550 ASP A C 1
ATOM 3545 O O . ASP A 1 550 ? 4.871 105.919 51.683 1.00 14.23 550 ASP A O 1
ATOM 3550 N N . ILE A 1 551 ? 6.173 104.449 50.587 1.00 12.65 551 ILE A N 1
ATOM 3551 C CA . ILE A 1 551 ? 5.206 104.289 49.515 1.00 12.22 551 ILE A CA 1
ATOM 3552 C C . ILE A 1 551 ? 3.958 103.598 50.066 1.00 12.19 551 ILE A C 1
ATOM 3553 O O . ILE A 1 551 ? 2.843 104.060 49.854 1.00 11.36 551 ILE A O 1
ATOM 3558 N N . LYS A 1 552 ? 4.151 102.528 50.839 1.00 12.27 552 LYS A N 1
ATOM 3559 C CA . LYS A 1 552 ? 2.999 101.837 51.391 1.00 13.66 552 LYS A CA 1
ATOM 3560 C C . LYS A 1 552 ? 2.147 102.783 52.246 1.00 13.69 552 LYS A C 1
ATOM 3561 O O . LYS A 1 552 ? 0.918 102.774 52.122 1.00 12.18 552 LYS A O 1
ATOM 3567 N N . ASN A 1 553 ? 2.809 103.585 53.102 1.00 13.10 553 ASN A N 1
ATOM 3568 C CA . ASN A 1 553 ? 2.109 104.474 54.015 1.00 14.43 553 ASN A CA 1
ATOM 3569 C C . ASN A 1 553 ? 1.362 105.536 53.214 1.00 12.72 553 ASN A C 1
ATOM 3570 O O . ASN A 1 553 ? 0.230 105.867 53.531 1.00 12.01 553 ASN A O 1
ATOM 3575 N N . TYR A 1 554 ? 2.001 106.044 52.162 1.00 11.73 554 TYR A N 1
ATOM 3576 C CA . TYR A 1 554 ? 1.371 107.006 51.269 1.00 12.09 554 TYR A CA 1
ATOM 3577 C C . TYR A 1 554 ? 0.071 106.440 50.671 1.00 12.00 554 TYR A C 1
ATOM 3578 O O . TYR A 1 554 ? -0.974 107.098 50.696 1.00 12.37 554 TYR A O 1
ATOM 3587 N N . LEU A 1 555 ? 0.131 105.212 50.140 1.00 10.85 555 LEU A N 1
ATOM 3588 C CA . LEU A 1 555 ? -1.040 104.591 49.535 1.00 11.11 555 LEU A CA 1
ATOM 3589 C C . LEU A 1 555 ? -2.146 104.397 50.576 1.00 10.92 555 LEU A C 1
ATOM 3590 O O . LEU A 1 555 ? -3.310 104.661 50.290 1.00 10.41 555 LEU A O 1
ATOM 3595 N N . GLU A 1 556 ? -1.776 103.977 51.786 1.00 11.19 556 GLU A N 1
ATOM 3596 C CA . GLU A 1 556 ? -2.732 103.849 52.875 1.00 13.24 556 GLU A CA 1
ATOM 3597 C C . GLU A 1 556 ? -3.385 105.193 53.224 1.00 13.92 556 GLU A C 1
ATOM 3598 O O . GLU A 1 556 ? -4.595 105.238 53.458 1.00 13.63 556 GLU A O 1
ATOM 3604 N N . GLN A 1 557 ? -2.599 106.278 53.270 1.00 14.09 557 GLN A N 1
ATOM 3605 C CA . GLN A 1 557 ? -3.155 107.600 53.530 1.00 16.54 557 GLN A CA 1
ATOM 3606 C C . GLN A 1 557 ? -4.196 107.957 52.463 1.00 15.49 557 GLN A C 1
ATOM 3607 O O . GLN A 1 557 ? -5.261 108.502 52.777 1.00 16.37 557 GLN A O 1
ATOM 3613 N N . ARG A 1 558 ? -3.878 107.658 51.195 1.00 12.41 558 ARG A N 1
ATOM 3614 C CA . ARG A 1 558 ? -4.763 107.960 50.079 1.00 11.38 558 ARG A CA 1
ATOM 3615 C C . ARG A 1 558 ? -6.057 107.167 50.222 1.00 11.13 558 ARG A C 1
ATOM 3616 O O . ARG A 1 558 ? -7.155 107.723 50.110 1.00 11.32 558 ARG A O 1
ATOM 3624 N N . LEU A 1 559 ? -5.917 105.871 50.508 1.00 10.69 559 LEU A N 1
ATOM 3625 C CA . LEU A 1 559 ? -7.084 105.034 50.719 1.00 10.85 559 LEU A CA 1
ATOM 3626 C C . LEU A 1 559 ? -7.927 105.586 51.875 1.00 11.27 559 LEU A C 1
ATOM 3627 O O . LEU A 1 559 ? -9.154 105.618 51.756 1.00 12.16 559 LEU A O 1
ATOM 3632 N N . ASN A 1 560 ? -7.294 106.032 52.975 1.00 10.94 560 ASN A N 1
ATOM 3633 C CA . ASN A 1 560 ? -8.060 106.510 54.126 1.00 11.51 560 ASN A CA 1
ATOM 3634 C C . ASN A 1 560 ? -8.903 107.722 53.715 1.00 11.56 560 ASN A C 1
ATOM 3635 O O . ASN A 1 560 ? -10.063 107.853 54.120 1.00 11.47 560 ASN A O 1
ATOM 3640 N N . PHE A 1 561 ? -8.317 108.597 52.877 1.00 11.23 561 PHE A N 1
ATOM 3641 C CA . PHE A 1 561 ? -8.997 109.789 52.387 1.00 10.04 561 PHE A CA 1
ATOM 3642 C C . PHE A 1 561 ? -10.215 109.410 51.537 1.00 9.81 561 PHE A C 1
ATOM 3643 O O . PHE A 1 561 ? -11.294 109.985 51.674 1.00 9.95 561 PHE A O 1
ATOM 3651 N N . LEU A 1 562 ? -10.054 108.441 50.639 1.00 9.78 562 LEU A N 1
ATOM 3652 C CA . LEU A 1 562 ? -11.187 108.047 49.812 1.00 9.89 562 LEU A CA 1
ATOM 3653 C C . LEU A 1 562 ? -12.278 107.399 50.664 1.00 10.10 562 LEU A C 1
ATOM 3654 O O . LEU A 1 562 ? -13.463 107.690 50.482 1.00 9.72 562 LEU A O 1
ATOM 3659 N N . VAL A 1 563 ? -11.864 106.545 51.608 1.00 10.58 563 VAL A N 1
ATOM 3660 C CA . VAL A 1 563 ? -12.809 105.803 52.427 1.00 11.48 563 VAL A CA 1
ATOM 3661 C C . VAL A 1 563 ? -13.630 106.770 53.283 1.00 12.19 563 VAL A C 1
ATOM 3662 O O . VAL A 1 563 ? -14.854 106.617 53.401 1.00 12.02 563 VAL A O 1
ATOM 3666 N N . LEU A 1 564 ? -12.953 107.773 53.860 1.00 12.38 564 LEU A N 1
ATOM 3667 C CA . LEU A 1 564 ? -13.620 108.795 54.652 1.00 13.06 564 LEU A CA 1
ATOM 3668 C C . LEU A 1 564 ? -14.661 109.493 53.772 1.00 13.69 564 LEU A C 1
ATOM 3669 O O . LEU A 1 564 ? -15.688 109.991 54.247 1.00 13.17 564 LEU A O 1
ATOM 3674 N N . ASN A 1 565 ? -14.382 109.514 52.463 1.00 12.67 565 ASN A N 1
ATOM 3675 C CA . ASN A 1 565 ? -15.217 110.257 51.545 1.00 12.46 565 ASN A CA 1
ATOM 3676 C C . ASN A 1 565 ? -16.249 109.331 50.916 1.00 11.89 565 ASN A C 1
ATOM 3677 O O . ASN A 1 565 ? -16.937 109.731 49.982 1.00 12.03 565 ASN A O 1
ATOM 3682 N N . GLY A 1 566 ? -16.337 108.099 51.426 1.00 10.94 566 GLY A N 1
ATOM 3683 C CA . GLY A 1 566 ? -17.449 107.234 51.071 1.00 11.10 566 GLY A CA 1
ATOM 3684 C C . GLY A 1 566 ? -17.184 106.331 49.866 1.00 11.23 566 GLY A C 1
ATOM 3685 O O . GLY A 1 566 ? -18.127 105.738 49.340 1.00 12.30 566 GLY A O 1
ATOM 3686 N N . ILE A 1 567 ? -15.922 106.207 49.440 1.00 10.41 567 ILE A N 1
ATOM 3687 C CA . ILE A 1 567 ? -15.568 105.214 48.430 1.00 10.55 567 ILE A CA 1
ATOM 3688 C C . ILE A 1 567 ? -15.417 103.857 49.116 1.00 10.40 567 ILE A C 1
ATOM 3689 O O . ILE A 1 567 ? -14.652 103.719 50.066 1.00 10.13 567 ILE A O 1
ATOM 3694 N N . PRO A 1 568 ? -16.132 102.798 48.677 1.00 10.87 568 PRO A N 1
ATOM 3695 C CA . PRO A 1 568 ? -15.997 101.488 49.320 1.00 10.61 568 PRO A CA 1
ATOM 3696 C C . PRO A 1 568 ? -14.534 101.068 49.311 1.00 10.59 568 PRO A C 1
ATOM 3697 O O . PRO A 1 568 ? -13.885 101.147 48.276 1.00 11.08 568 PRO A O 1
ATOM 3701 N N . ARG A 1 569 ? -14.048 100.595 50.461 1.00 10.64 569 ARG A N 1
ATOM 3702 C CA . ARG A 1 569 ? -12.677 100.137 50.671 1.00 10.46 569 ARG A CA 1
ATOM 3703 C C . ARG A 1 569 ? -12.302 99.068 49.642 1.00 10.18 569 ARG A C 1
ATOM 3704 O O . ARG A 1 569 ? -11.166 99.036 49.168 1.00 10.48 569 ARG A O 1
ATOM 3712 N N . TYR A 1 570 ? -13.264 98.203 49.297 1.00 9.98 570 TYR A N 1
ATOM 3713 C CA . TYR A 1 570 ? -13.026 97.010 48.495 1.00 10.13 570 TYR A CA 1
ATOM 3714 C C . TYR A 1 570 ? -12.936 97.364 47.013 1.00 10.06 570 TYR A C 1
ATOM 3715 O O . TYR A 1 570 ? -12.691 96.471 46.206 1.00 10.05 570 TYR A O 1
ATOM 3724 N N . ARG A 1 571 ? -13.105 98.655 46.667 1.00 10.20 571 ARG A N 1
ATOM 3725 C CA . ARG A 1 571 ? -13.010 99.125 45.288 1.00 9.95 571 ARG A CA 1
ATOM 3726 C C . ARG A 1 571 ? -11.710 99.907 45.044 1.00 9.76 571 ARG A C 1
ATOM 3727 O O . ARG A 1 571 ? -11.518 100.494 43.973 1.00 9.13 571 ARG A O 1
ATOM 3735 N N . ILE A 1 572 ? -10.790 99.887 46.017 1.00 9.36 572 ILE A N 1
ATOM 3736 C CA . ILE A 1 572 ? -9.585 100.686 45.892 1.00 9.68 572 ILE A CA 1
ATOM 3737 C C . ILE A 1 572 ? -8.368 99.783 45.713 1.00 10.29 572 ILE A C 1
ATOM 3738 O O . ILE A 1 572 ? -8.096 98.923 46.556 1.00 10.15 572 ILE A O 1
ATOM 3743 N N . LEU A 1 573 ? -7.659 99.982 44.593 1.00 10.71 573 LEU A N 1
ATOM 3744 C CA . LEU A 1 573 ? -6.498 99.164 44.272 1.00 11.66 573 LEU A CA 1
ATOM 3745 C C . LEU A 1 573 ? -5.222 99.981 44.478 1.00 11.78 573 LEU A C 1
ATOM 3746 O O . LEU A 1 573 ? -5.206 101.169 44.154 1.00 11.23 573 LEU A O 1
ATOM 3751 N N . PHE A 1 574 ? -4.160 99.328 44.980 1.00 11.93 574 PHE A N 1
ATOM 3752 C CA . PHE A 1 574 ? -2.885 99.974 45.277 1.00 12.99 574 PHE A CA 1
ATOM 3753 C C . PHE A 1 574 ? -1.894 99.734 44.144 1.00 11.85 574 PHE A C 1
ATOM 3754 O O . PHE A 1 574 ? -1.819 98.621 43.630 1.00 12.53 574 PHE A O 1
ATOM 3762 N N . ASP A 1 575 ? -1.061 100.738 43.831 1.00 11.10 575 ASP A N 1
ATOM 3763 C CA . ASP A 1 575 ? -0.022 100.582 42.816 1.00 10.65 575 ASP A CA 1
ATOM 3764 C C . ASP A 1 575 ? 1.243 101.330 43.234 1.00 10.85 575 ASP A C 1
ATOM 3765 O O . ASP A 1 575 ? 1.215 102.545 43.461 1.00 11.23 575 ASP A O 1
ATOM 3770 N N . ILE A 1 576 ? 2.366 100.615 43.276 1.00 10.30 576 ILE A N 1
ATOM 3771 C CA . ILE A 1 576 ? 3.605 101.159 43.817 1.00 10.76 576 ILE A CA 1
ATOM 3772 C C . ILE A 1 576 ? 4.256 102.121 42.828 1.00 10.53 576 ILE A C 1
ATOM 3773 O O . ILE A 1 576 ? 5.248 102.746 43.181 1.00 10.54 576 ILE A O 1
ATOM 3778 N N . GLY A 1 577 ? 3.785 102.146 41.579 1.00 10.34 577 GLY A N 1
ATOM 3779 C CA . GLY A 1 577 ? 4.311 103.059 40.570 1.00 10.24 577 GLY A CA 1
ATOM 3780 C C . GLY A 1 577 ? 5.761 102.789 40.146 1.00 10.24 577 GLY A C 1
ATOM 3781 O O . GLY A 1 577 ? 6.589 103.702 40.172 1.00 10.03 577 GLY A O 1
ATOM 3782 N N . LEU A 1 578 ? 6.063 101.546 39.740 1.00 9.74 578 LEU A N 1
ATOM 3783 C CA . LEU A 1 578 ? 7.374 101.190 39.208 1.00 9.51 578 LEU A CA 1
ATOM 3784 C C . LEU A 1 578 ? 7.798 102.204 38.145 1.00 9.77 578 LEU A C 1
ATOM 3785 O O . LEU A 1 578 ? 6.984 102.607 37.310 1.00 10.26 578 LEU A O 1
ATOM 3790 N N . GLY A 1 579 ? 9.065 102.641 38.203 1.00 9.55 579 GLY A N 1
ATOM 3791 C CA . GLY A 1 579 ? 9.596 103.574 37.221 1.00 9.48 579 GLY A CA 1
ATOM 3792 C C . GLY A 1 579 ? 9.230 105.046 37.445 1.00 9.54 579 GLY A C 1
ATOM 3793 O O . GLY A 1 579 ? 9.699 105.913 36.711 1.00 9.60 579 GLY A O 1
ATOM 3794 N N . PHE A 1 580 ? 8.374 105.343 38.427 1.00 9.64 580 PHE A N 1
ATOM 3795 C CA . PHE A 1 580 ? 7.900 106.708 38.631 1.00 9.90 580 PHE A CA 1
ATOM 3796 C C . PHE A 1 580 ? 8.541 107.305 39.886 1.00 10.27 580 PHE A C 1
ATOM 3797 O O . PHE A 1 580 ? 8.067 107.081 41.003 1.00 10.32 580 PHE A O 1
ATOM 3805 N N . ALA A 1 581 ? 9.608 108.089 39.702 1.00 10.94 581 ALA A N 1
ATOM 3806 C CA . ALA A 1 581 ? 10.402 108.612 40.806 1.00 11.12 581 ALA A CA 1
ATOM 3807 C C . ALA A 1 581 ? 11.079 107.470 41.567 1.00 11.77 581 ALA A C 1
ATOM 3808 O O . ALA A 1 581 ? 11.141 107.461 42.800 1.00 12.28 581 ALA A O 1
ATOM 3810 N N . LYS A 1 582 ? 11.600 106.502 40.808 1.00 11.98 582 LYS A N 1
ATOM 3811 C CA . LYS A 1 582 ? 12.389 105.440 41.408 1.00 12.75 582 LYS A CA 1
ATOM 3812 C C . LYS A 1 582 ? 13.552 105.157 40.477 1.00 13.42 582 LYS A C 1
ATOM 3813 O O . LYS A 1 582 ? 13.333 105.028 39.284 1.00 13.60 582 LYS A O 1
ATOM 3819 N N . LYS A 1 583 ? 14.766 105.060 41.025 1.00 15.92 583 LYS A N 1
ATOM 3820 C CA . LYS A 1 583 ? 15.875 104.486 40.270 1.00 18.58 583 LYS A CA 1
ATOM 3821 C C . LYS A 1 583 ? 15.595 103.002 40.027 1.00 18.17 583 LYS A C 1
ATOM 3822 O O . LYS A 1 583 ? 14.790 102.383 40.721 1.00 19.42 583 LYS A O 1
ATOM 3828 N N . HIS A 1 584 ? 16.312 102.412 39.076 1.00 16.87 584 HIS A N 1
ATOM 3829 C CA . HIS A 1 584 ? 16.103 101.024 38.710 1.00 15.99 584 HIS A CA 1
ATOM 3830 C C . HIS A 1 584 ? 16.186 100.095 39.918 1.00 15.90 584 HIS A C 1
ATOM 3831 O O . HIS A 1 584 ? 15.340 99.209 40.039 1.00 15.02 584 HIS A O 1
ATOM 3838 N N . ASP A 1 585 ? 17.191 100.300 40.783 1.00 16.23 585 ASP A N 1
ATOM 3839 C CA . ASP A 1 585 ? 17.384 99.451 41.956 1.00 18.12 585 ASP A CA 1
ATOM 3840 C C . ASP A 1 585 ? 16.211 99.628 42.922 1.00 16.24 585 ASP A C 1
ATOM 3841 O O . ASP A 1 585 ? 15.836 98.686 43.592 1.00 17.01 585 ASP A O 1
ATOM 3846 N N . GLN A 1 586 ? 15.616 100.828 42.975 1.00 15.15 586 GLN A N 1
ATOM 3847 C CA . GLN A 1 586 ? 14.475 101.092 43.841 1.00 13.85 586 GLN A CA 1
ATOM 3848 C C . GLN A 1 586 ? 13.220 100.409 43.292 1.00 13.12 586 GLN A C 1
ATOM 3849 O O . GLN A 1 586 ? 12.446 99.826 44.043 1.00 14.01 586 GLN A O 1
ATOM 3855 N N . SER A 1 587 ? 13.049 100.424 41.972 1.00 12.38 587 SER A N 1
ATOM 3856 C CA . SER A 1 587 ? 11.994 99.664 41.307 1.00 12.67 587 SER A CA 1
ATOM 3857 C C . SER A 1 587 ? 12.072 98.164 41.640 1.00 13.00 587 SER A C 1
ATOM 3858 O O . SER A 1 587 ? 11.071 97.567 42.055 1.00 13.15 587 SER A O 1
ATOM 3861 N N . ILE A 1 588 ? 13.272 97.574 41.530 1.00 12.63 588 ILE A N 1
ATOM 3862 C CA . ILE A 1 588 ? 13.560 96.194 41.932 1.00 13.78 588 ILE A CA 1
ATOM 3863 C C . ILE A 1 588 ? 13.245 95.953 43.411 1.00 13.40 588 ILE A C 1
ATOM 3864 O O . ILE A 1 588 ? 12.615 94.944 43.767 1.00 12.90 588 ILE A O 1
ATOM 3869 N N . LYS A 1 589 ? 13.685 96.872 44.273 1.00 13.17 589 LYS A N 1
ATOM 3870 C CA . LYS A 1 589 ? 13.489 96.744 45.713 1.00 14.16 589 LYS A CA 1
ATOM 3871 C C . LYS A 1 589 ? 11.993 96.683 46.078 1.00 12.67 589 LYS A C 1
ATOM 3872 O O . LYS A 1 589 ? 11.582 95.946 46.977 1.00 12.64 589 LYS A O 1
ATOM 3878 N N . LEU A 1 590 ? 11.187 97.527 45.435 1.00 11.20 590 LEU A N 1
ATOM 3879 C CA . LEU A 1 590 ? 9.743 97.488 45.590 1.00 11.48 590 LEU A CA 1
ATOM 3880 C C . LEU A 1 590 ? 9.210 96.096 45.232 1.00 11.53 590 LEU A C 1
ATOM 3881 O O . LEU A 1 590 ? 8.439 95.509 45.992 1.00 11.60 590 LEU A O 1
ATOM 3886 N N . LEU A 1 591 ? 9.630 95.566 44.081 1.00 11.67 591 LEU A N 1
ATOM 3887 C CA . LEU A 1 591 ? 9.213 94.228 43.667 1.00 12.95 591 LEU A CA 1
ATOM 3888 C C . LEU A 1 591 ? 9.640 93.186 44.699 1.00 13.22 591 LEU A C 1
ATOM 3889 O O . LEU A 1 591 ? 8.849 92.328 45.063 1.00 14.45 591 LEU A O 1
ATOM 3894 N N . GLN A 1 592 ? 10.886 93.269 45.169 1.00 13.40 592 GLN A N 1
ATOM 3895 C CA . GLN A 1 592 ? 11.395 92.313 46.136 1.00 14.73 592 GLN A CA 1
ATOM 3896 C C . GLN A 1 592 ? 10.533 92.322 47.395 1.00 14.31 592 GLN A C 1
ATOM 3897 O O . GLN A 1 592 ? 10.455 91.317 48.097 1.00 14.04 592 GLN A O 1
ATOM 3903 N N . ASN A 1 593 ? 9.897 93.462 47.677 1.00 13.63 593 ASN A N 1
ATOM 3904 C CA . ASN A 1 593 ? 9.214 93.663 48.946 1.00 13.48 593 ASN A CA 1
ATOM 3905 C C . ASN A 1 593 ? 7.717 93.813 48.712 1.00 13.26 593 ASN A C 1
ATOM 3906 O O . ASN A 1 593 ? 7.016 94.429 49.508 1.00 14.71 593 ASN A O 1
ATOM 3911 N N . ILE A 1 594 ? 7.237 93.200 47.640 1.00 12.99 594 ILE A N 1
ATOM 3912 C CA . ILE A 1 594 ? 5.847 93.291 47.228 1.00 13.36 594 ILE A CA 1
ATOM 3913 C C . ILE A 1 594 ? 4.942 92.589 48.250 1.00 12.77 594 ILE A C 1
ATOM 3914 O O . ILE A 1 594 ? 3.751 92.870 48.303 1.00 12.07 594 ILE A O 1
ATOM 3919 N N . HIS A 1 595 ? 5.507 91.713 49.102 1.00 12.19 595 HIS A N 1
ATOM 3920 C CA . HIS A 1 595 ? 4.738 91.019 50.133 1.00 11.96 595 HIS A CA 1
ATOM 3921 C C . HIS A 1 595 ? 4.061 92.004 51.095 1.00 11.54 595 HIS A C 1
ATOM 3922 O O . HIS A 1 595 ? 3.108 91.627 51.781 1.00 10.76 595 HIS A O 1
ATOM 3929 N N . VAL A 1 596 ? 4.540 93.261 51.172 1.00 10.86 596 VAL A N 1
ATOM 3930 C CA . VAL A 1 596 ? 3.901 94.222 52.072 1.00 11.04 596 VAL A CA 1
ATOM 3931 C C . VAL A 1 596 ? 2.466 94.552 51.632 1.00 11.30 596 VAL A C 1
ATOM 3932 O O . VAL A 1 596 ? 1.733 95.137 52.423 1.00 11.96 596 VAL A O 1
ATOM 3936 N N . TYR A 1 597 ? 2.054 94.152 50.415 1.00 11.12 597 TYR A N 1
ATOM 3937 C CA . TYR A 1 597 ? 0.695 94.350 49.905 1.00 12.17 597 TYR A CA 1
ATOM 3938 C C . TYR A 1 597 ? -0.173 93.080 50.026 1.00 13.75 597 TYR A C 1
ATOM 3939 O O . TYR A 1 597 ? -1.219 92.968 49.375 1.00 12.84 597 TYR A O 1
ATOM 3948 N N . ASP A 1 598 ? 0.257 92.120 50.858 1.00 15.12 598 ASP A N 1
ATOM 3949 C CA . ASP A 1 598 ? -0.434 90.846 50.997 1.00 17.69 598 ASP A CA 1
ATOM 3950 C C . ASP A 1 598 ? -1.888 91.061 51.419 1.00 18.89 598 ASP A C 1
ATOM 3951 O O . ASP A 1 598 ? -2.740 90.232 51.124 1.00 19.82 598 ASP A O 1
ATOM 3956 N N . GLU A 1 599 ? -2.189 92.184 52.072 1.00 19.59 599 GLU A N 1
ATOM 3957 C CA . GLU A 1 599 ? -3.549 92.376 52.547 1.00 21.83 599 GLU A CA 1
ATOM 3958 C C . GLU A 1 599 ? -4.401 93.172 51.550 1.00 19.34 599 GLU A C 1
ATOM 3959 O O . GLU A 1 599 ? -5.596 93.316 51.764 1.00 19.35 599 GLU A O 1
ATOM 3965 N N . TYR A 1 600 ? -3.808 93.688 50.469 1.00 17.10 600 TYR A N 1
ATOM 3966 C CA . TYR A 1 600 ? -4.437 94.752 49.690 1.00 16.28 600 TYR A CA 1
ATOM 3967 C C . TYR A 1 600 ? -4.612 94.309 48.246 1.00 13.92 600 TYR A C 1
ATOM 3968 O O . TYR A 1 600 ? -3.843 93.487 47.787 1.00 13.25 600 TYR A O 1
ATOM 3977 N N . PRO A 1 601 ? -5.612 94.815 47.485 1.00 12.68 601 PRO A N 1
ATOM 3978 C CA . PRO A 1 601 ? -5.696 94.516 46.053 1.00 11.83 601 PRO A CA 1
ATOM 3979 C C . PRO A 1 601 ? -4.569 95.289 45.379 1.00 11.72 601 PRO A C 1
ATOM 3980 O O . PRO A 1 601 ? -4.449 96.491 45.571 1.00 12.38 601 PRO A O 1
ATOM 3984 N N . LEU A 1 602 ? -3.740 94.597 44.606 1.00 11.40 602 LEU A N 1
ATOM 3985 C CA . LEU A 1 602 ? -2.501 95.185 44.140 1.00 10.95 602 LEU A CA 1
ATOM 3986 C C . LEU A 1 602 ? -2.466 95.133 42.609 1.00 11.21 602 LEU A C 1
ATOM 3987 O O . LEU A 1 602 ? -2.751 94.091 42.001 1.00 11.44 602 LEU A O 1
ATOM 3992 N N . PHE A 1 603 ? -2.095 96.281 42.015 1.00 10.51 603 PHE A N 1
ATOM 3993 C CA . PHE A 1 603 ? -2.024 96.535 40.584 1.00 10.51 603 PHE A CA 1
ATOM 3994 C C . PHE A 1 603 ? -0.599 97.048 40.340 1.00 11.09 603 PHE A C 1
ATOM 3995 O O . PHE A 1 603 ? -0.113 97.921 41.057 1.00 10.44 603 PHE A O 1
ATOM 4003 N N . ILE A 1 604 ? 0.140 96.423 39.414 1.00 11.51 604 ILE A N 1
ATOM 4004 C CA . ILE A 1 604 ? 1.469 96.929 39.118 1.00 11.23 604 ILE A CA 1
ATOM 4005 C C . ILE A 1 604 ? 1.603 97.010 37.610 1.00 11.42 604 ILE A C 1
ATOM 4006 O O . ILE A 1 604 ? 0.934 96.265 36.893 1.00 11.02 604 ILE A O 1
ATOM 4011 N N . GLY A 1 605 ? 2.480 97.921 37.160 1.00 11.45 605 GLY A N 1
ATOM 4012 C CA . GLY A 1 605 ? 2.841 98.060 35.760 1.00 11.41 605 GLY A CA 1
ATOM 4013 C C . GLY A 1 605 ? 4.359 98.097 35.572 1.00 12.36 605 GLY A C 1
ATOM 4014 O O . GLY A 1 605 ? 4.997 99.102 35.883 1.00 13.02 605 GLY A O 1
ATOM 4015 N N . TYR A 1 606 ? 4.932 97.008 35.045 1.00 11.96 606 TYR A N 1
ATOM 4016 C CA . TYR A 1 606 ? 6.365 96.921 34.811 1.00 12.10 606 TYR A CA 1
ATOM 4017 C C . TYR A 1 606 ? 6.651 96.975 33.312 1.00 11.87 606 TYR A C 1
ATOM 4018 O O . TYR A 1 606 ? 7.790 97.119 32.900 1.00 12.49 606 TYR A O 1
ATOM 4027 N N . SER A 1 607 ? 5.611 96.837 32.499 1.00 11.90 607 SER A N 1
ATOM 4028 C CA . SER A 1 607 ? 5.735 96.463 31.100 1.00 12.98 607 SER A CA 1
ATOM 4029 C C . SER A 1 607 ? 6.583 97.441 30.288 1.00 13.90 607 SER A C 1
ATOM 4030 O O . SER A 1 607 ? 6.226 98.614 30.123 1.00 13.77 607 SER A O 1
ATOM 4033 N N . ARG A 1 608 ? 7.688 96.903 29.750 1.00 14.45 608 ARG A N 1
ATOM 4034 C CA . ARG A 1 608 ? 8.640 97.572 28.869 1.00 15.56 608 ARG A CA 1
ATOM 4035 C C . ARG A 1 608 ? 9.350 98.745 29.562 1.00 16.14 608 ARG A C 1
ATOM 4036 O O . ARG A 1 608 ? 9.798 99.667 28.889 1.00 18.52 608 ARG A O 1
ATOM 4044 N N . LYS A 1 609 ? 9.502 98.710 30.887 1.00 14.12 609 LYS A N 1
ATOM 4045 C CA . LYS A 1 609 ? 10.090 99.860 31.560 1.00 13.82 609 LYS A CA 1
ATOM 4046 C C . LYS A 1 609 ? 11.612 99.700 31.648 1.00 14.36 609 LYS A C 1
ATOM 4047 O O . LYS A 1 609 ? 12.140 98.588 31.666 1.00 13.38 609 LYS A O 1
ATOM 4053 N N . ARG A 1 610 ? 12.300 100.843 31.730 1.00 14.77 610 ARG A N 1
ATOM 4054 C CA . ARG A 1 610 ? 13.749 100.904 31.715 1.00 15.58 610 ARG A CA 1
ATOM 4055 C C . ARG A 1 610 ? 14.349 99.942 32.737 1.00 14.72 610 ARG A C 1
ATOM 4056 O O . ARG A 1 610 ? 15.407 99.384 32.470 1.00 14.60 610 ARG A O 1
ATOM 4064 N N . PHE A 1 611 ? 13.712 99.780 33.908 1.00 12.97 611 PHE A N 1
ATOM 4065 C CA . PHE A 1 611 ? 14.343 99.002 34.964 1.00 12.49 611 PHE A CA 1
ATOM 4066 C C . PHE A 1 611 ? 14.555 97.545 34.535 1.00 12.78 611 PHE A C 1
ATOM 4067 O O . PHE A 1 611 ? 15.421 96.873 35.085 1.00 11.99 611 PHE A O 1
ATOM 4075 N N . ILE A 1 612 ? 13.769 97.051 33.561 1.00 13.54 612 ILE A N 1
ATOM 4076 C CA . ILE A 1 612 ? 13.938 95.679 33.098 1.00 14.86 612 ILE A CA 1
ATOM 4077 C C . ILE A 1 612 ? 15.303 95.504 32.419 1.00 16.25 612 ILE A C 1
ATOM 4078 O O . ILE A 1 612 ? 16.053 94.580 32.772 1.00 14.99 612 ILE A O 1
ATOM 4083 N N . ALA A 1 613 ? 15.634 96.433 31.496 1.00 16.29 613 ALA A N 1
ATOM 4084 C CA . ALA A 1 613 ? 16.874 96.427 30.731 1.00 17.33 613 ALA A CA 1
ATOM 4085 C C . ALA A 1 613 ? 18.056 96.499 31.688 1.00 18.68 613 ALA A C 1
ATOM 4086 O O . ALA A 1 613 ? 19.105 95.910 31.430 1.00 20.50 613 ALA A O 1
ATOM 4088 N N . HIS A 1 614 ? 17.854 97.176 32.820 1.00 18.41 614 HIS A N 1
ATOM 4089 C CA . HIS A 1 614 ? 18.877 97.323 33.843 1.00 20.60 614 HIS A CA 1
ATOM 4090 C C . HIS A 1 614 ? 19.204 95.988 34.524 1.00 21.52 614 HIS A C 1
ATOM 4091 O O . HIS A 1 614 ? 20.221 95.870 35.208 1.00 22.13 614 HIS A O 1
ATOM 4098 N N . CYS A 1 615 ? 18.311 94.998 34.421 1.00 23.01 615 CYS A N 1
ATOM 4099 C CA . CYS A 1 615 ? 18.553 93.711 35.062 1.00 24.06 615 CYS A CA 1
ATOM 4100 C C . CYS A 1 615 ? 19.492 92.871 34.196 1.00 25.48 615 CYS A C 1
ATOM 4101 O O . CYS A 1 615 ? 20.059 91.887 34.648 1.00 28.50 615 CYS A O 1
ATOM 4104 N N . MET A 1 616 ? 19.671 93.273 32.944 1.00 28.21 616 MET A N 1
ATOM 4105 C CA . MET A 1 616 ? 20.286 92.368 31.999 1.00 33.85 616 MET A CA 1
ATOM 4106 C C . MET A 1 616 ? 21.789 92.558 31.848 1.00 42.96 616 MET A C 1
ATOM 4107 O O . MET A 1 616 ? 22.320 93.664 31.966 1.00 43.91 616 MET A O 1
ATOM 4112 N N . ASN A 1 617 ? 22.436 91.414 31.592 1.00 57.96 617 ASN A N 1
ATOM 4113 C CA . ASN A 1 617 ? 23.817 91.122 31.938 1.00 72.93 617 ASN A CA 1
ATOM 4114 C C . ASN A 1 617 ? 24.787 91.974 31.125 1.00 85.06 617 ASN A C 1
ATOM 4115 O O . ASN A 1 617 ? 25.639 92.654 31.702 1.00 86.27 617 ASN A O 1
ATOM 4120 N N . ASP A 1 618 ? 24.651 91.911 29.790 1.00 94.04 618 ASP A N 1
ATOM 4121 C CA . ASP A 1 618 ? 25.542 92.582 28.854 1.00 100.51 618 ASP A CA 1
ATOM 4122 C C . ASP A 1 618 ? 26.822 91.750 28.701 1.00 94.51 618 ASP A C 1
ATOM 4123 O O . ASP A 1 618 ? 27.394 91.786 27.596 1.00 87.63 618 ASP A O 1
ATOM 4128 N N . ASP A 1 657 ? 17.887 96.174 13.104 1.00 117.43 657 ASP A N 1
ATOM 4129 C CA . ASP A 1 657 ? 16.949 95.604 14.109 1.00 114.72 657 ASP A CA 1
ATOM 4130 C C . ASP A 1 657 ? 17.735 95.162 15.343 1.00 112.62 657 ASP A C 1
ATOM 4131 O O . ASP A 1 657 ? 17.468 94.099 15.903 1.00 108.96 657 ASP A O 1
ATOM 4136 N N . LYS A 1 658 ? 18.712 95.983 15.748 1.00 108.75 658 LYS A N 1
ATOM 4137 C CA . LYS A 1 658 ? 19.436 95.772 16.992 1.00 101.84 658 LYS A CA 1
ATOM 4138 C C . LYS A 1 658 ? 18.673 96.429 18.143 1.00 96.90 658 LYS A C 1
ATOM 4139 O O . LYS A 1 658 ? 18.978 96.192 19.310 1.00 93.71 658 LYS A O 1
ATOM 4145 N N . ASP A 1 659 ? 17.683 97.259 17.788 1.00 89.97 659 ASP A N 1
ATOM 4146 C CA . ASP A 1 659 ? 16.750 97.849 18.735 1.00 80.49 659 ASP A CA 1
ATOM 4147 C C . ASP A 1 659 ? 15.634 96.847 19.034 1.00 71.30 659 ASP A C 1
ATOM 4148 O O . ASP A 1 659 ? 15.065 96.875 20.123 1.00 68.44 659 ASP A O 1
ATOM 4153 N N . GLN A 1 660 ? 15.336 95.971 18.060 1.00 61.95 660 GLN A N 1
ATOM 4154 C CA . GLN A 1 660 ? 14.304 94.951 18.196 1.00 61.27 660 GLN A CA 1
ATOM 4155 C C . GLN A 1 660 ? 14.844 93.791 19.033 1.00 54.24 660 GLN A C 1
ATOM 4156 O O . GLN A 1 660 ? 14.099 92.884 19.388 1.00 48.53 660 GLN A O 1
ATOM 4162 N N . LEU A 1 661 ? 16.151 93.838 19.306 1.00 50.84 661 LEU A N 1
ATOM 4163 C CA . LEU A 1 661 ? 16.839 92.926 20.201 1.00 54.86 661 LEU A CA 1
ATOM 4164 C C . LEU A 1 661 ? 16.534 93.341 21.638 1.00 51.44 661 LEU A C 1
ATOM 4165 O O . LEU A 1 661 ? 16.070 92.527 22.434 1.00 48.83 661 LEU A O 1
ATOM 4170 N N . LEU A 1 662 ? 16.816 94.617 21.935 1.00 46.08 662 LEU A N 1
ATOM 4171 C CA . LEU A 1 662 ? 16.525 95.257 23.207 1.00 44.90 662 LEU A CA 1
ATOM 4172 C C . LEU A 1 662 ? 15.037 95.130 23.527 1.00 39.59 662 LEU A C 1
ATOM 4173 O O . LEU A 1 662 ? 14.665 94.884 24.669 1.00 34.66 662 LEU A O 1
ATOM 4178 N N . TYR A 1 663 ? 14.208 95.272 22.491 1.00 35.97 663 TYR A N 1
ATOM 4179 C CA . TYR A 1 663 ? 12.762 95.232 22.600 1.00 37.01 663 TYR A CA 1
ATOM 4180 C C . TYR A 1 663 ? 12.322 93.832 23.046 1.00 34.04 663 TYR A C 1
ATOM 4181 O O . TYR A 1 663 ? 11.479 93.691 23.935 1.00 34.96 663 TYR A O 1
ATOM 4190 N N . GLN A 1 664 ? 12.940 92.796 22.471 1.00 28.10 664 GLN A N 1
ATOM 4191 C CA . GLN A 1 664 ? 12.556 91.431 22.778 1.00 26.22 664 GLN A CA 1
ATOM 4192 C C . GLN A 1 664 ? 12.996 91.080 24.196 1.00 21.55 664 GLN A C 1
ATOM 4193 O O . GLN A 1 664 ? 12.217 90.496 24.945 1.00 19.73 664 GLN A O 1
ATOM 4199 N N . LYS A 1 665 ? 14.228 91.460 24.555 1.00 20.05 665 LYS A N 1
ATOM 4200 C CA . LYS A 1 665 ? 14.751 91.224 25.897 1.00 23.54 665 LYS A CA 1
ATOM 4201 C C . LYS A 1 665 ? 13.807 91.817 26.946 1.00 21.79 665 LYS A C 1
ATOM 4202 O O . LYS A 1 665 ? 13.501 91.185 27.950 1.00 21.46 665 LYS A O 1
ATOM 4208 N N . ASN A 1 666 ? 13.333 93.032 26.670 1.00 21.35 666 ASN A N 1
ATOM 4209 C CA . ASN A 1 666 ? 12.402 93.756 27.511 1.00 22.22 666 ASN A CA 1
ATOM 4210 C C . ASN A 1 666 ? 11.095 92.983 27.645 1.00 18.90 666 ASN A C 1
ATOM 4211 O O . ASN A 1 666 ? 10.594 92.793 28.741 1.00 18.26 666 ASN A O 1
ATOM 4216 N N . ILE A 1 667 ? 10.540 92.538 26.523 1.00 17.15 667 ILE A N 1
ATOM 4217 C CA . ILE A 1 667 ? 9.299 91.800 26.619 1.00 17.13 667 ILE A CA 1
ATOM 4218 C C . ILE A 1 667 ? 9.539 90.551 27.472 1.00 17.00 667 ILE A C 1
ATOM 4219 O O . ILE A 1 667 ? 8.730 90.252 28.358 1.00 16.66 667 ILE A O 1
ATOM 4224 N N . CYS A 1 668 ? 10.676 89.872 27.227 1.00 14.59 668 CYS A N 1
ATOM 4225 C CA . CYS A 1 668 ? 10.958 88.619 27.905 1.00 14.60 668 CYS A CA 1
ATOM 4226 C C . CYS A 1 668 ? 11.242 88.857 29.388 1.00 13.39 668 CYS A C 1
ATOM 4227 O O . CYS A 1 668 ? 10.773 88.083 30.223 1.00 12.69 668 CYS A O 1
ATOM 4230 N N . GLY A 1 669 ? 11.962 89.943 29.706 1.00 11.50 669 GLY A N 1
ATOM 4231 C CA . GLY A 1 669 ? 12.191 90.306 31.094 1.00 10.74 669 GLY A CA 1
ATOM 4232 C C . GLY A 1 669 ? 10.877 90.580 31.819 1.00 11.09 669 GLY A C 1
ATOM 4233 O O . GLY A 1 669 ? 10.725 90.254 32.993 1.00 11.63 669 GLY A O 1
ATOM 4234 N N . GLY A 1 670 ? 9.907 91.166 31.109 1.00 11.12 670 GLY A N 1
ATOM 4235 C CA . GLY A 1 670 ? 8.607 91.389 31.705 1.00 10.53 670 GLY A CA 1
ATOM 4236 C C . GLY A 1 670 ? 7.896 90.069 32.010 1.00 10.56 670 GLY A C 1
ATOM 4237 O O . GLY A 1 670 ? 7.181 89.970 33.007 1.00 10.81 670 GLY A O 1
ATOM 4238 N N . LEU A 1 671 ? 8.107 89.052 31.161 1.00 10.37 671 LEU A N 1
ATOM 4239 C CA . LEU A 1 671 ? 7.491 87.743 31.375 1.00 10.25 671 LEU A CA 1
ATOM 4240 C C . LEU A 1 671 ? 8.036 87.070 32.635 1.00 10.20 671 LEU A C 1
ATOM 4241 O O . LEU A 1 671 ? 7.305 86.343 33.304 1.00 10.84 671 LEU A O 1
ATOM 4246 N N . ALA A 1 672 ? 9.289 87.368 32.999 1.00 10.39 672 ALA A N 1
ATOM 4247 C CA . ALA A 1 672 ? 9.852 86.969 34.286 1.00 10.66 672 ALA A CA 1
ATOM 4248 C C . ALA A 1 672 ? 9.102 87.644 35.433 1.00 10.90 672 ALA A C 1
ATOM 4249 O O . ALA A 1 672 ? 8.782 87.005 36.450 1.00 12.35 672 ALA A O 1
ATOM 4251 N N . ILE A 1 673 ? 8.784 88.934 35.264 1.00 11.07 673 ILE A N 1
ATOM 4252 C CA . ILE A 1 673 ? 8.053 89.630 36.317 1.00 10.05 673 ILE A CA 1
ATOM 4253 C C . ILE A 1 673 ? 6.624 89.101 36.366 1.00 9.37 673 ILE A C 1
ATOM 4254 O O . ILE A 1 673 ? 6.066 88.981 37.454 1.00 9.13 673 ILE A O 1
ATOM 4259 N N . ALA A 1 674 ? 6.051 88.725 35.210 1.00 9.32 674 ALA A N 1
ATOM 4260 C CA . ALA A 1 674 ? 4.729 88.089 35.238 1.00 9.70 674 ALA A CA 1
ATOM 4261 C C . ALA A 1 674 ? 4.760 86.816 36.084 1.00 10.25 674 ALA A C 1
ATOM 4262 O O . ALA A 1 674 ? 3.828 86.579 36.845 1.00 10.07 674 ALA A O 1
ATOM 4264 N N . SER A 1 675 ? 5.846 86.023 35.958 1.00 11.12 675 SER A N 1
ATOM 4265 C CA . SER A 1 675 ? 6.010 84.776 36.708 1.00 11.54 675 SER A CA 1
ATOM 4266 C C . SER A 1 675 ? 6.104 85.087 38.195 1.00 11.40 675 SER A C 1
ATOM 4267 O O . SER A 1 675 ? 5.420 84.466 39.015 1.00 11.18 675 SER A O 1
ATOM 4270 N N . TYR A 1 676 ? 6.997 86.029 38.508 1.00 10.71 676 TYR A N 1
ATOM 4271 C CA . TYR A 1 676 ? 7.148 86.490 39.878 1.00 10.54 676 TYR A CA 1
ATOM 4272 C C . TYR A 1 676 ? 5.805 86.934 40.452 1.00 9.79 676 TYR A C 1
ATOM 4273 O O . TYR A 1 676 ? 5.457 86.555 41.566 1.00 10.23 676 TYR A O 1
ATOM 4282 N N . SER A 1 677 ? 5.046 87.710 39.681 1.00 9.88 677 SER A N 1
ATOM 4283 C CA . SER A 1 677 ? 3.775 88.269 40.129 1.00 10.31 677 SER A CA 1
ATOM 4284 C C . SER A 1 677 ? 2.762 87.168 40.404 1.00 10.70 677 SER A C 1
ATOM 4285 O O . SER A 1 677 ? 1.986 87.279 41.359 1.00 10.99 677 SER A O 1
ATOM 4288 N N . TYR A 1 678 ? 2.713 86.181 39.497 1.00 11.16 678 TYR A N 1
ATOM 4289 C CA . TYR A 1 678 ? 1.874 85.006 39.672 1.00 11.39 678 TYR A CA 1
ATOM 4290 C C . TYR A 1 678 ? 2.139 84.380 41.049 1.00 11.56 678 TYR A C 1
ATOM 4291 O O . TYR A 1 678 ? 1.211 84.105 41.811 1.00 11.42 678 TYR A O 1
ATOM 4300 N N . TYR A 1 679 ? 3.415 84.171 41.373 1.00 11.51 679 TYR A N 1
ATOM 4301 C CA . TYR A 1 679 ? 3.761 83.474 42.598 1.00 12.45 679 TYR A CA 1
ATOM 4302 C C . TYR A 1 679 ? 3.545 84.365 43.816 1.00 12.28 679 TYR A C 1
ATOM 4303 O O . TYR A 1 679 ? 3.341 83.839 44.905 1.00 11.85 679 TYR A O 1
ATOM 4312 N N . LYS A 1 680 ? 3.621 85.695 43.629 1.00 12.21 680 LYS A N 1
ATOM 4313 C CA . LYS A 1 680 ? 3.449 86.629 44.733 1.00 12.12 680 LYS A CA 1
ATOM 4314 C C . LYS A 1 680 ? 1.969 86.970 44.843 1.00 12.05 680 LYS A C 1
ATOM 4315 O O . LYS A 1 680 ? 1.576 87.720 45.731 1.00 12.43 680 LYS A O 1
ATOM 4321 N N . LYS A 1 681 ? 1.179 86.464 43.888 1.00 12.29 681 LYS A N 1
ATOM 4322 C CA . LYS A 1 681 ? -0.274 86.557 43.901 1.00 12.82 681 LYS A CA 1
ATOM 4323 C C . LYS A 1 681 ? -0.737 88.001 43.666 1.00 12.12 681 LYS A C 1
ATOM 4324 O O . LYS A 1 681 ? -1.759 88.431 44.214 1.00 11.56 681 LYS A O 1
ATOM 4330 N N . VAL A 1 682 ? 0.006 88.738 42.825 1.00 11.01 682 VAL A N 1
ATOM 4331 C CA . VAL A 1 682 ? -0.380 90.083 42.436 1.00 10.87 682 VAL A CA 1
ATOM 4332 C C . VAL A 1 682 ? -1.748 90.017 41.753 1.00 11.39 682 VAL A C 1
ATOM 4333 O O . VAL A 1 682 ? -2.000 89.149 40.921 1.00 12.58 682 VAL A O 1
ATOM 4337 N N . ASP A 1 683 ? -2.668 90.913 42.118 1.00 11.80 683 ASP A N 1
ATOM 4338 C CA . ASP A 1 683 ? -4.033 90.819 41.606 1.00 11.64 683 ASP A CA 1
ATOM 4339 C C . ASP A 1 683 ? -4.121 91.265 40.151 1.00 11.67 683 ASP A C 1
ATOM 4340 O O . ASP A 1 683 ? -4.890 90.695 39.384 1.00 12.73 683 ASP A O 1
ATOM 4345 N N . LEU A 1 684 ? -3.382 92.310 39.766 1.00 11.70 684 LEU A N 1
ATOM 4346 C CA . LEU A 1 684 ? -3.478 92.806 38.400 1.00 10.89 684 LEU A CA 1
ATOM 4347 C C . LEU A 1 684 ? -2.104 93.238 37.908 1.00 10.36 684 LEU A C 1
ATOM 4348 O O . LEU A 1 684 ? -1.340 93.881 38.641 1.00 9.46 684 LEU A O 1
ATOM 4353 N N . ILE A 1 685 ? -1.817 92.926 36.638 1.00 9.97 685 ILE A N 1
ATOM 4354 C CA . ILE A 1 685 ? -0.560 93.347 36.036 1.00 9.58 685 ILE A CA 1
ATOM 4355 C C . ILE A 1 685 ? -0.900 94.021 34.721 1.00 9.89 685 ILE A C 1
ATOM 4356 O O . ILE A 1 685 ? -1.652 93.472 33.917 1.00 10.34 685 ILE A O 1
ATOM 4361 N N . ARG A 1 686 ? -0.357 95.225 34.526 1.00 10.20 686 ARG A N 1
ATOM 4362 C CA . ARG A 1 686 ? -0.678 96.066 33.384 1.00 10.13 686 ARG A CA 1
ATOM 4363 C C . ARG A 1 686 ? 0.417 95.891 32.327 1.00 10.30 686 ARG A C 1
ATOM 4364 O O . ARG A 1 686 ? 1.563 96.283 32.550 1.00 9.81 686 ARG A O 1
ATOM 4372 N N . VAL A 1 687 ? 0.066 95.321 31.165 1.00 10.14 687 VAL A N 1
ATOM 4373 C CA . VAL A 1 687 ? 1.087 94.870 30.232 1.00 10.28 687 VAL A CA 1
ATOM 4374 C C . VAL A 1 687 ? 0.685 95.238 28.808 1.00 11.10 687 VAL A C 1
ATOM 4375 O O . VAL A 1 687 ? -0.499 95.350 28.511 1.00 11.76 687 VAL A O 1
ATOM 4379 N N . HIS A 1 688 ? 1.686 95.391 27.935 1.00 11.93 688 HIS A N 1
ATOM 4380 C CA . HIS A 1 688 ? 1.478 95.568 26.508 1.00 13.60 688 HIS A CA 1
ATOM 4381 C C . HIS A 1 688 ? 1.233 94.237 25.793 1.00 14.06 688 HIS A C 1
ATOM 4382 O O . HIS A 1 688 ? 0.469 94.201 24.839 1.00 13.34 688 HIS A O 1
ATOM 4389 N N . ASP A 1 689 ? 1.918 93.167 26.226 1.00 15.51 689 ASP A N 1
ATOM 4390 C CA . ASP A 1 689 ? 2.030 91.926 25.457 1.00 15.23 689 ASP A CA 1
ATOM 4391 C C . ASP A 1 689 ? 1.091 90.880 26.053 1.00 14.96 689 ASP A C 1
ATOM 4392 O O . ASP A 1 689 ? 1.473 90.096 26.923 1.00 14.67 689 ASP A O 1
ATOM 4397 N N . VAL A 1 690 ? -0.181 90.940 25.654 1.00 15.35 690 VAL A N 1
ATOM 4398 C CA . VAL A 1 690 ? -1.236 90.221 26.355 1.00 15.77 690 VAL A CA 1
ATOM 4399 C C . VAL A 1 690 ? -1.132 88.720 26.063 1.00 17.27 690 VAL A C 1
ATOM 4400 O O . VAL A 1 690 ? -1.154 87.933 27.005 1.00 16.90 690 VAL A O 1
ATOM 4404 N N . LEU A 1 691 ? -1.008 88.325 24.775 1.00 17.65 691 LEU A N 1
ATOM 4405 C CA . LEU A 1 691 ? -0.919 86.913 24.411 1.00 17.52 691 LEU A CA 1
ATOM 4406 C C . LEU A 1 691 ? 0.232 86.255 25.175 1.00 16.45 691 LEU A C 1
ATOM 4407 O O . LEU A 1 691 ? 0.061 85.195 25.756 1.00 16.44 691 LEU A O 1
ATOM 4412 N N . GLU A 1 692 ? 1.391 86.922 25.201 1.00 15.90 692 GLU A N 1
ATOM 4413 C CA . GLU A 1 692 ? 2.600 86.382 25.799 1.00 15.38 692 GLU A CA 1
ATOM 4414 C C . GLU A 1 692 ? 2.403 86.176 27.305 1.00 15.38 692 GLU A C 1
ATOM 4415 O O . GLU A 1 692 ? 2.847 85.165 27.850 1.00 14.41 692 GLU A O 1
ATOM 4421 N N . THR A 1 693 ? 1.724 87.129 27.971 1.00 13.46 693 THR A N 1
ATOM 4422 C CA . THR A 1 693 ? 1.600 87.086 29.418 1.00 12.87 693 THR A CA 1
ATOM 4423 C C . THR A 1 693 ? 0.615 85.988 29.808 1.00 12.84 693 THR A C 1
ATOM 4424 O O . THR A 1 693 ? 0.788 85.290 30.804 1.00 12.13 693 THR A O 1
ATOM 4428 N N . LYS A 1 694 ? -0.447 85.888 29.020 1.00 14.37 694 LYS A N 1
ATOM 4429 C CA . LYS A 1 694 ? -1.465 84.877 29.215 1.00 15.98 694 LYS A CA 1
ATOM 4430 C C . LYS A 1 694 ? -0.849 83.481 29.092 1.00 15.26 694 LYS A C 1
ATOM 4431 O O . LYS A 1 694 ? -1.196 82.609 29.869 1.00 15.56 694 LYS A O 1
ATOM 4437 N N . SER A 1 695 ? 0.066 83.290 28.135 1.00 14.53 695 SER A N 1
ATOM 4438 C CA . SER A 1 695 ? 0.738 82.008 27.941 1.00 14.91 695 SER A CA 1
ATOM 4439 C C . SER A 1 695 ? 1.517 81.605 29.192 1.00 15.37 695 SER A C 1
ATOM 4440 O O . SER A 1 695 ? 1.486 80.432 29.592 1.00 14.68 695 SER A O 1
ATOM 4443 N N . VAL A 1 696 ? 2.207 82.587 29.800 1.00 13.93 696 VAL A N 1
ATOM 4444 C CA . VAL A 1 696 ? 3.007 82.324 30.990 1.00 13.23 696 VAL A CA 1
ATOM 4445 C C . VAL A 1 696 ? 2.078 81.926 32.125 1.00 13.72 696 VAL A C 1
ATOM 4446 O O . VAL A 1 696 ? 2.314 80.919 32.798 1.00 14.40 696 VAL A O 1
ATOM 4450 N N . LEU A 1 697 ? 1.001 82.702 32.315 1.00 13.82 697 LEU A N 1
ATOM 4451 C CA . LEU A 1 697 ? 0.123 82.469 33.453 1.00 13.72 697 LEU A CA 1
ATOM 4452 C C . LEU A 1 697 ? -0.588 81.114 33.326 1.00 13.77 697 LEU A C 1
ATOM 4453 O O . LEU A 1 697 ? -0.754 80.431 34.331 1.00 12.83 697 LEU A O 1
ATOM 4458 N N . ASP A 1 698 ? -1.063 80.756 32.117 1.00 14.32 698 ASP A N 1
ATOM 4459 C CA . ASP A 1 698 ? -1.748 79.483 31.900 1.00 15.11 698 ASP A CA 1
ATOM 4460 C C . ASP A 1 698 ? -0.854 78.293 32.272 1.00 14.78 698 ASP A C 1
ATOM 4461 O O . ASP A 1 698 ? -1.333 77.350 32.900 1.00 14.64 698 ASP A O 1
ATOM 4466 N N . VAL A 1 699 ? 0.443 78.347 31.917 1.00 14.07 699 VAL A N 1
ATOM 4467 C CA . VAL A 1 699 ? 1.374 77.263 32.214 1.00 13.92 699 VAL A CA 1
ATOM 4468 C C . VAL A 1 699 ? 1.617 77.192 33.721 1.00 14.61 699 VAL A C 1
ATOM 4469 O O . VAL A 1 699 ? 1.576 76.114 34.323 1.00 14.15 699 VAL A O 1
ATOM 4473 N N . LEU A 1 700 ? 1.895 78.343 34.342 1.00 14.27 700 LEU A N 1
ATOM 4474 C CA . LEU A 1 700 ? 2.136 78.318 35.779 1.00 14.28 700 LEU A CA 1
ATOM 4475 C C . LEU A 1 700 ? 0.903 77.803 36.523 1.00 14.52 700 LEU A C 1
ATOM 4476 O O . LEU A 1 700 ? 1.036 77.105 37.526 1.00 13.75 700 LEU A O 1
ATOM 4481 N N . THR A 1 701 ? -0.288 78.186 36.052 1.00 15.55 701 THR A N 1
ATOM 4482 C CA . THR A 1 701 ? -1.536 77.749 36.662 1.00 17.50 701 THR A CA 1
ATOM 4483 C C . THR A 1 701 ? -1.678 76.227 36.519 1.00 17.22 701 THR A C 1
ATOM 4484 O O . THR A 1 701 ? -2.142 75.552 37.431 1.00 16.70 701 THR A O 1
ATOM 4488 N N . LYS A 1 702 ? -1.310 75.703 35.347 1.00 17.29 702 LYS A N 1
ATOM 4489 C CA . LYS A 1 702 ? -1.469 74.292 35.052 1.00 18.16 702 LYS A CA 1
ATOM 4490 C C . LYS A 1 702 ? -0.570 73.487 35.993 1.00 17.32 702 LYS A C 1
ATOM 4491 O O . LYS A 1 702 ? -1.010 72.510 36.582 1.00 16.58 702 LYS A O 1
ATOM 4497 N N . ILE A 1 703 ? 0.672 73.949 36.166 1.00 17.18 703 ILE A N 1
ATOM 4498 C CA . ILE A 1 703 ? 1.636 73.306 37.040 1.00 18.48 703 ILE A CA 1
ATOM 4499 C C . ILE A 1 703 ? 1.135 73.265 38.482 1.00 20.99 703 ILE A C 1
ATOM 4500 O O . ILE A 1 703 ? 1.411 72.284 39.174 1.00 20.25 703 ILE A O 1
ATOM 4505 N N . ASP A 1 704 ? 0.403 74.309 38.920 1.00 23.07 704 ASP A N 1
ATOM 4506 C CA . ASP A 1 704 ? -0.089 74.397 40.293 1.00 27.19 704 ASP A CA 1
ATOM 4507 C C . ASP A 1 704 ? -1.292 73.480 40.550 1.00 28.98 704 ASP A C 1
ATOM 4508 O O . ASP A 1 704 ? -1.611 73.221 41.702 1.00 31.73 704 ASP A O 1
ATOM 4513 N N . GLN A 1 705 ? -1.981 73.050 39.488 1.00 29.28 705 GLN A N 1
ATOM 4514 C CA . GLN A 1 705 ? -3.225 72.301 39.573 1.00 38.04 705 GLN A CA 1
ATOM 4515 C C . GLN A 1 705 ? -2.926 70.801 39.662 1.00 40.64 705 GLN A C 1
ATOM 4516 O O . GLN A 1 705 ? -2.553 70.173 38.668 1.00 41.18 705 GLN A O 1
ATOM 4522 N N . VAL A 1 706 ? -3.085 70.224 40.859 1.00 48.31 706 VAL A N 1
ATOM 4523 C CA . VAL A 1 706 ? -2.854 68.795 41.051 1.00 60.87 706 VAL A CA 1
ATOM 4524 C C . VAL A 1 706 ? -4.123 67.995 40.730 1.00 65.53 706 VAL A C 1
ATOM 4525 O O . VAL A 1 706 ? -5.209 68.299 41.226 1.00 63.13 706 VAL A O 1
ATOM 4529 N N . LYS A 1 707 ? -3.962 66.961 39.892 1.00 75.79 707 LYS A N 1
ATOM 4530 C CA . LYS A 1 707 ? -5.042 66.054 39.529 1.00 89.85 707 LYS A CA 1
ATOM 4531 C C . LYS A 1 707 ? -5.098 64.875 40.505 1.00 97.77 707 LYS A C 1
ATOM 4532 O O . LYS A 1 707 ? -4.716 65.008 41.667 1.00 101.02 707 LYS A O 1
ATOM 4538 N N . ASP A 1 708 ? -5.595 63.726 40.025 1.00 112.60 708 ASP A N 1
ATOM 4539 C CA . ASP A 1 708 ? -5.768 62.529 40.836 1.00 117.29 708 ASP A CA 1
ATOM 4540 C C . ASP A 1 708 ? -4.400 61.913 41.156 1.00 120.00 708 ASP A C 1
ATOM 4541 O O . ASP A 1 708 ? -4.342 61.129 42.126 1.00 119.67 708 ASP A O 1
ATOM 4546 N N . GLN B 1 5 ? 55.535 41.477 57.754 1.00 100.68 5 GLN B N 1
ATOM 4547 C CA . GLN B 1 5 ? 56.955 41.678 57.363 1.00 99.56 5 GLN B CA 1
ATOM 4548 C C . GLN B 1 5 ? 57.280 40.766 56.183 1.00 99.02 5 GLN B C 1
ATOM 4549 O O . GLN B 1 5 ? 57.931 41.189 55.229 1.00 94.04 5 GLN B O 1
ATOM 4555 N N . GLU B 1 6 ? 56.801 39.518 56.268 1.00 99.89 6 GLU B N 1
ATOM 4556 C CA . GLU B 1 6 ? 57.127 38.473 55.311 1.00 100.78 6 GLU B CA 1
ATOM 4557 C C . GLU B 1 6 ? 56.000 38.351 54.286 1.00 95.92 6 GLU B C 1
ATOM 4558 O O . GLU B 1 6 ? 56.251 38.336 53.080 1.00 89.52 6 GLU B O 1
ATOM 4564 N N . LEU B 1 7 ? 54.761 38.279 54.792 1.00 93.70 7 LEU B N 1
ATOM 4565 C CA . LEU B 1 7 ? 53.584 37.965 53.995 1.00 89.27 7 LEU B CA 1
ATOM 4566 C C . LEU B 1 7 ? 53.131 39.185 53.192 1.00 84.74 7 LEU B C 1
ATOM 4567 O O . LEU B 1 7 ? 52.251 39.070 52.341 1.00 79.90 7 LEU B O 1
ATOM 4572 N N . ILE B 1 8 ? 53.746 40.341 53.473 1.00 79.31 8 ILE B N 1
ATOM 4573 C CA . ILE B 1 8 ? 53.480 41.594 52.783 1.00 73.79 8 ILE B CA 1
ATOM 4574 C C . ILE B 1 8 ? 53.863 41.477 51.305 1.00 75.51 8 ILE B C 1
ATOM 4575 O O . ILE B 1 8 ? 53.184 42.050 50.451 1.00 73.38 8 ILE B O 1
ATOM 4580 N N . LEU B 1 9 ? 54.929 40.716 51.005 1.00 78.91 9 LEU B N 1
ATOM 4581 C CA . LEU B 1 9 ? 55.476 40.654 49.654 1.00 77.44 9 LEU B CA 1
ATOM 4582 C C . LEU B 1 9 ? 55.248 39.287 49.005 1.00 82.29 9 LEU B C 1
ATOM 4583 O O . LEU B 1 9 ? 55.823 39.013 47.953 1.00 89.80 9 LEU B O 1
ATOM 4588 N N . SER B 1 10 ? 54.406 38.437 49.612 1.00 87.06 10 SER B N 1
ATOM 4589 C CA . SER B 1 10 ? 54.088 37.145 49.019 1.00 93.64 10 SER B CA 1
ATOM 4590 C C . SER B 1 10 ? 53.296 37.351 47.728 1.00 101.16 10 SER B C 1
ATOM 4591 O O . SER B 1 10 ? 52.557 38.326 47.598 1.00 99.82 10 SER B O 1
ATOM 4594 N N . GLU B 1 11 ? 53.463 36.423 46.777 1.00 111.53 11 GLU B N 1
ATOM 4595 C CA . GLU B 1 11 ? 52.978 36.599 45.415 1.00 112.71 11 GLU B CA 1
ATOM 4596 C C . GLU B 1 11 ? 51.555 36.055 45.264 1.00 111.29 11 GLU B C 1
ATOM 4597 O O . GLU B 1 11 ? 51.153 35.684 44.163 1.00 109.01 11 GLU B O 1
ATOM 4603 N N . GLU B 1 12 ? 50.793 36.026 46.367 1.00 109.79 12 GLU B N 1
ATOM 4604 C CA . GLU B 1 12 ? 49.418 35.546 46.361 1.00 105.28 12 GLU B CA 1
ATOM 4605 C C . GLU B 1 12 ? 48.511 36.593 45.708 1.00 99.22 12 GLU B C 1
ATOM 4606 O O . GLU B 1 12 ? 48.368 37.702 46.221 1.00 97.81 12 GLU B O 1
ATOM 4612 N N . ASN B 1 13 ? 47.902 36.223 44.571 1.00 95.02 13 ASN B N 1
ATOM 4613 C CA . ASN B 1 13 ? 47.049 37.129 43.811 1.00 89.73 13 ASN B CA 1
ATOM 4614 C C . ASN B 1 13 ? 45.763 37.405 44.594 1.00 82.79 13 ASN B C 1
ATOM 4615 O O . ASN B 1 13 ? 44.801 36.637 44.549 1.00 68.81 13 ASN B O 1
ATOM 4620 N N . LYS B 1 14 ? 45.777 38.531 45.313 1.00 76.60 14 LYS B N 1
ATOM 4621 C CA . LYS B 1 14 ? 44.755 38.868 46.288 1.00 72.56 14 LYS B CA 1
ATOM 4622 C C . LYS B 1 14 ? 43.813 39.914 45.692 1.00 60.10 14 LYS B C 1
ATOM 4623 O O . LYS B 1 14 ? 44.239 40.717 44.865 1.00 51.87 14 LYS B O 1
ATOM 4629 N N . THR B 1 15 ? 42.539 39.897 46.119 1.00 54.69 15 THR B N 1
ATOM 4630 C CA . THR B 1 15 ? 41.562 40.908 45.716 1.00 48.42 15 THR B CA 1
ATOM 4631 C C . THR B 1 15 ? 40.875 41.526 46.937 1.00 41.24 15 THR B C 1
ATOM 4632 O O . THR B 1 15 ? 40.095 40.862 47.620 1.00 36.16 15 THR B O 1
ATOM 4636 N N . ASN B 1 16 ? 41.158 42.815 47.186 1.00 37.25 16 ASN B N 1
ATOM 4637 C CA . ASN B 1 16 ? 40.710 43.492 48.399 1.00 35.90 16 ASN B CA 1
ATOM 4638 C C . ASN B 1 16 ? 39.851 44.718 48.062 1.00 34.66 16 ASN B C 1
ATOM 4639 O O . ASN B 1 16 ? 39.966 45.278 46.970 1.00 30.87 16 ASN B O 1
ATOM 4644 N N . ILE B 1 17 ? 39.018 45.137 49.037 1.00 30.94 17 ILE B N 1
ATOM 4645 C CA . ILE B 1 17 ? 38.210 46.349 48.957 1.00 29.21 17 ILE B CA 1
ATOM 4646 C C . ILE B 1 17 ? 38.740 47.422 49.912 1.00 27.68 17 ILE B C 1
ATOM 4647 O O . ILE B 1 17 ? 38.652 47.276 51.128 1.00 28.56 17 ILE B O 1
ATOM 4652 N N . ALA B 1 18 ? 39.204 48.540 49.349 1.00 26.38 18 ALA B N 1
ATOM 4653 C CA . ALA B 1 18 ? 39.591 49.717 50.114 1.00 25.19 18 ALA B CA 1
ATOM 4654 C C . ALA B 1 18 ? 38.672 50.895 49.790 1.00 24.20 18 ALA B C 1
ATOM 4655 O O . ALA B 1 18 ? 38.236 51.046 48.647 1.00 23.13 18 ALA B O 1
ATOM 4657 N N . VAL B 1 19 ? 38.464 51.761 50.795 1.00 22.48 19 VAL B N 1
ATOM 4658 C CA . VAL B 1 19 ? 37.733 53.006 50.653 1.00 20.95 19 VAL B CA 1
ATOM 4659 C C . VAL B 1 19 ? 38.697 54.145 50.961 1.00 21.84 19 VAL B C 1
ATOM 4660 O O . VAL B 1 19 ? 39.353 54.122 51.995 1.00 23.66 19 VAL B O 1
ATOM 4664 N N . LEU B 1 20 ? 38.807 55.104 50.033 1.00 21.87 20 LEU B N 1
ATOM 4665 C CA . LEU B 1 20 ? 39.748 56.206 50.144 1.00 22.54 20 LEU B CA 1
ATOM 4666 C C . LEU B 1 20 ? 39.032 57.552 50.245 1.00 23.37 20 LEU B C 1
ATOM 4667 O O . LEU B 1 20 ? 37.917 57.717 49.742 1.00 21.41 20 LEU B O 1
ATOM 4672 N N . ASN B 1 21 ? 39.730 58.506 50.885 1.00 23.21 21 ASN B N 1
ATOM 4673 C CA . ASN B 1 21 ? 39.411 59.921 50.863 1.00 23.50 21 ASN B CA 1
ATOM 4674 C C . ASN B 1 21 ? 40.496 60.671 50.085 1.00 25.24 21 ASN B C 1
ATOM 4675 O O . ASN B 1 21 ? 41.684 60.442 50.294 1.00 27.00 21 ASN B O 1
ATOM 4680 N N . LEU B 1 22 ? 40.072 61.560 49.174 1.00 24.81 22 LEU B N 1
ATOM 4681 C CA . LEU B 1 22 ? 40.951 62.409 48.383 1.00 26.06 22 LEU B CA 1
ATOM 4682 C C . LEU B 1 22 ? 40.581 63.859 48.686 1.00 26.18 22 LEU B C 1
ATOM 4683 O O . LEU B 1 22 ? 39.442 64.248 48.467 1.00 24.62 22 LEU B O 1
ATOM 4688 N N . GLY B 1 23 ? 41.546 64.655 49.171 1.00 27.92 23 GLY B N 1
ATOM 4689 C CA . GLY B 1 23 ? 41.275 66.021 49.597 1.00 27.10 23 GLY B CA 1
ATOM 4690 C C . GLY B 1 23 ? 42.307 66.999 49.047 1.00 28.27 23 GLY B C 1
ATOM 4691 O O . GLY B 1 23 ? 43.455 66.634 48.848 1.00 29.13 23 GLY B O 1
ATOM 4692 N N . THR B 1 24 ? 41.879 68.228 48.756 1.00 28.96 24 THR B N 1
ATOM 4693 C CA . THR B 1 24 ? 42.793 69.294 48.391 1.00 30.74 24 THR B CA 1
ATOM 4694 C C . THR B 1 24 ? 42.243 70.610 48.922 1.00 32.92 24 THR B C 1
ATOM 4695 O O . THR B 1 24 ? 41.044 70.718 49.146 1.00 35.50 24 THR B O 1
ATOM 4699 N N . ASN B 1 25 ? 43.124 71.601 49.098 1.00 38.81 25 ASN B N 1
ATOM 4700 C CA . ASN B 1 25 ? 42.750 72.925 49.575 1.00 42.94 25 ASN B CA 1
ATOM 4701 C C . ASN B 1 25 ? 42.702 73.912 48.412 1.00 41.66 25 ASN B C 1
ATOM 4702 O O . ASN B 1 25 ? 42.250 75.041 48.572 1.00 44.06 25 ASN B O 1
ATOM 4707 N N . ASP B 1 26 ? 43.171 73.474 47.244 1.00 44.17 26 ASP B N 1
ATOM 4708 C CA . ASP B 1 26 ? 43.305 74.326 46.073 1.00 48.11 26 ASP B CA 1
ATOM 4709 C C . ASP B 1 26 ? 41.984 74.341 45.301 1.00 46.48 26 ASP B C 1
ATOM 4710 O O . ASP B 1 26 ? 41.626 73.359 44.658 1.00 45.57 26 ASP B O 1
ATOM 4715 N N . ARG B 1 27 ? 41.281 75.480 45.345 1.00 48.80 27 ARG B N 1
ATOM 4716 C CA . ARG B 1 27 ? 39.948 75.616 44.776 1.00 49.88 27 ARG B CA 1
ATOM 4717 C C . ARG B 1 27 ? 39.989 75.657 43.245 1.00 51.68 27 ARG B C 1
ATOM 4718 O O . ARG B 1 27 ? 39.272 74.893 42.593 1.00 50.52 27 ARG B O 1
ATOM 4726 N N . ARG B 1 28 ? 40.817 76.551 42.676 1.00 53.50 28 ARG B N 1
ATOM 4727 C CA . ARG B 1 28 ? 40.864 76.771 41.234 1.00 52.96 28 ARG B CA 1
ATOM 4728 C C . ARG B 1 28 ? 41.154 75.448 40.538 1.00 45.01 28 ARG B C 1
ATOM 4729 O O . ARG B 1 28 ? 40.592 75.187 39.479 1.00 43.08 28 ARG B O 1
ATOM 4737 N N . ASN B 1 29 ? 41.998 74.616 41.167 1.00 43.34 29 ASN B N 1
ATOM 4738 C CA . ASN B 1 29 ? 42.484 73.395 40.543 1.00 40.54 29 ASN B CA 1
ATOM 4739 C C . ASN B 1 29 ? 41.881 72.146 41.178 1.00 38.13 29 ASN B C 1
ATOM 4740 O O . ASN B 1 29 ? 42.348 71.038 40.915 1.00 38.76 29 ASN B O 1
ATOM 4745 N N . ALA B 1 30 ? 40.822 72.311 41.978 1.00 37.05 30 ALA B N 1
ATOM 4746 C CA . ALA B 1 30 ? 40.292 71.196 42.759 1.00 33.24 30 ALA B CA 1
ATOM 4747 C C . ALA B 1 30 ? 39.976 69.994 41.868 1.00 30.46 30 ALA B C 1
ATOM 4748 O O . ALA B 1 30 ? 40.319 68.865 42.216 1.00 30.00 30 ALA B O 1
ATOM 4750 N N . VAL B 1 31 ? 39.355 70.250 40.707 1.00 29.36 31 VAL B N 1
ATOM 4751 C CA . VAL B 1 31 ? 38.929 69.206 39.783 1.00 29.49 31 VAL B CA 1
ATOM 4752 C C . VAL B 1 31 ? 40.138 68.501 39.178 1.00 29.96 31 VAL B C 1
ATOM 4753 O O . VAL B 1 31 ? 40.177 67.272 39.145 1.00 30.42 31 VAL B O 1
ATOM 4757 N N . LEU B 1 32 ? 41.102 69.280 38.671 1.00 32.99 32 LEU B N 1
ATOM 4758 C CA . LEU B 1 32 ? 42.265 68.710 38.000 1.00 32.47 32 LEU B CA 1
ATOM 4759 C C . LEU B 1 32 ? 43.062 67.858 38.988 1.00 28.62 32 LEU B C 1
ATOM 4760 O O . LEU B 1 32 ? 43.455 66.739 38.663 1.00 27.07 32 LEU B O 1
ATOM 4765 N N . ILE B 1 33 ? 43.239 68.376 40.210 1.00 27.92 33 ILE B N 1
ATOM 4766 C CA . ILE B 1 33 ? 44.018 67.697 41.231 1.00 28.36 33 ILE B CA 1
ATOM 4767 C C . ILE B 1 33 ? 43.350 66.367 41.560 1.00 27.63 33 ILE B C 1
ATOM 4768 O O . ILE B 1 33 ? 43.999 65.316 41.533 1.00 28.13 33 ILE B O 1
ATOM 4773 N N . LEU B 1 34 ? 42.045 66.415 41.858 1.00 27.48 34 LEU B N 1
ATOM 4774 C CA . LEU B 1 34 ? 41.371 65.228 42.366 1.00 27.59 34 LEU B CA 1
ATOM 4775 C C . LEU B 1 34 ? 41.189 64.184 41.264 1.00 26.26 34 LEU B C 1
ATOM 4776 O O . LEU B 1 34 ? 41.303 62.984 41.525 1.00 24.90 34 LEU B O 1
ATOM 4781 N N . GLU B 1 35 ? 40.975 64.635 40.023 1.00 25.45 35 GLU B N 1
ATOM 4782 C CA . GLU B 1 35 ? 40.846 63.683 38.925 1.00 28.93 35 GLU B CA 1
ATOM 4783 C C . GLU B 1 35 ? 42.193 63.043 38.551 1.00 29.42 35 GLU B C 1
ATOM 4784 O O . GLU B 1 35 ? 42.239 61.884 38.141 1.00 29.28 35 GLU B O 1
ATOM 4790 N N . THR B 1 36 ? 43.290 63.797 38.686 1.00 29.84 36 THR B N 1
ATOM 4791 C CA . THR B 1 36 ? 44.635 63.267 38.480 1.00 30.09 36 THR B CA 1
ATOM 4792 C C . THR B 1 36 ? 44.882 62.117 39.461 1.00 29.77 36 THR B C 1
ATOM 4793 O O . THR B 1 36 ? 45.334 61.042 39.066 1.00 29.10 36 THR B O 1
ATOM 4797 N N . ALA B 1 37 ? 44.546 62.340 40.741 1.00 29.30 37 ALA B N 1
ATOM 4798 C CA . ALA B 1 37 ? 44.652 61.300 41.755 1.00 27.32 37 ALA B CA 1
ATOM 4799 C C . ALA B 1 37 ? 43.738 60.124 41.430 1.00 27.08 37 ALA B C 1
ATOM 4800 O O . ALA B 1 37 ? 44.140 58.981 41.643 1.00 29.84 37 ALA B O 1
ATOM 4802 N N . LEU B 1 38 ? 42.523 60.384 40.915 1.00 27.59 38 LEU B N 1
ATOM 4803 C CA . LEU B 1 38 ? 41.644 59.276 40.534 1.00 27.58 38 LEU B CA 1
ATOM 4804 C C . LEU B 1 38 ? 42.331 58.396 39.496 1.00 27.61 38 LEU B C 1
ATOM 4805 O O . LEU B 1 38 ? 42.290 57.176 39.611 1.00 30.15 38 LEU B O 1
ATOM 4810 N N . HIS B 1 39 ? 42.915 59.026 38.468 1.00 28.63 39 HIS B N 1
ATOM 4811 C CA . HIS B 1 39 ? 43.638 58.309 37.430 1.00 30.82 39 HIS B CA 1
ATOM 4812 C C . HIS B 1 39 ? 44.765 57.475 38.033 1.00 29.60 39 HIS B C 1
ATOM 4813 O O . HIS B 1 39 ? 44.882 56.295 37.728 1.00 32.80 39 HIS B O 1
ATOM 4820 N N . LEU B 1 40 ? 45.581 58.095 38.896 1.00 29.50 40 LEU B N 1
ATOM 4821 C CA . LEU B 1 40 ? 46.725 57.411 39.480 1.00 28.19 40 LEU B CA 1
ATOM 4822 C C . LEU B 1 40 ? 46.270 56.249 40.354 1.00 28.72 40 LEU B C 1
ATOM 4823 O O . LEU B 1 40 ? 46.927 55.206 40.377 1.00 30.80 40 LEU B O 1
ATOM 4828 N N . VAL B 1 41 ? 45.119 56.409 41.021 1.00 28.44 41 VAL B N 1
ATOM 4829 C CA . VAL B 1 41 ? 44.519 55.318 41.782 1.00 29.29 41 VAL B CA 1
ATOM 4830 C C . VAL B 1 41 ? 44.123 54.173 40.837 1.00 31.21 41 VAL B C 1
ATOM 4831 O O . VAL B 1 41 ? 44.402 53.011 41.130 1.00 29.58 41 VAL B O 1
ATOM 4835 N N . GLU B 1 42 ? 43.448 54.497 39.717 1.00 33.37 42 GLU B N 1
ATOM 4836 C CA . GLU B 1 42 ? 43.016 53.508 38.731 1.00 36.58 42 GLU B CA 1
ATOM 4837 C C . GLU B 1 42 ? 44.222 52.762 38.161 1.00 37.40 42 GLU B C 1
ATOM 4838 O O . GLU B 1 42 ? 44.117 51.577 37.853 1.00 34.94 42 GLU B O 1
ATOM 4844 N N . LYS B 1 43 ? 45.331 53.494 37.958 1.00 37.24 43 LYS B N 1
ATOM 4845 C CA . LYS B 1 43 ? 46.551 52.986 37.341 1.00 36.90 43 LYS B CA 1
ATOM 4846 C C . LYS B 1 43 ? 47.308 52.058 38.294 1.00 35.28 43 LYS B C 1
ATOM 4847 O O . LYS B 1 43 ? 47.640 50.937 37.920 1.00 36.58 43 LYS B O 1
ATOM 4853 N N . TYR B 1 44 ? 47.533 52.514 39.536 1.00 34.91 44 TYR B N 1
ATOM 4854 C CA . TYR B 1 44 ? 48.492 51.889 40.434 1.00 33.20 44 TYR B CA 1
ATOM 4855 C C . TYR B 1 44 ? 47.846 51.055 41.541 1.00 33.97 44 TYR B C 1
ATOM 4856 O O . TYR B 1 44 ? 48.560 50.331 42.226 1.00 40.33 44 TYR B O 1
ATOM 4865 N N . LEU B 1 45 ? 46.522 51.131 41.733 1.00 33.02 45 LEU B N 1
ATOM 4866 C CA . LEU B 1 45 ? 45.930 50.494 42.904 1.00 29.99 45 LEU B CA 1
ATOM 4867 C C . LEU B 1 45 ? 44.891 49.435 42.554 1.00 28.18 45 LEU B C 1
ATOM 4868 O O . LEU B 1 45 ? 44.691 48.513 43.330 1.00 33.50 45 LEU B O 1
ATOM 4873 N N . GLY B 1 46 ? 44.184 49.579 41.433 1.00 27.50 46 GLY B N 1
ATOM 4874 C CA . GLY B 1 46 ? 43.127 48.627 41.121 1.00 26.44 46 GLY B CA 1
ATOM 4875 C C . GLY B 1 46 ? 41.990 49.263 40.321 1.00 28.35 46 GLY B C 1
ATOM 4876 O O . GLY B 1 46 ? 42.217 50.070 39.418 1.00 28.90 46 GLY B O 1
ATOM 4877 N N . LYS B 1 47 ? 40.755 48.896 40.665 1.00 27.61 47 LYS B N 1
ATOM 4878 C CA . LYS B 1 47 ? 39.621 49.426 39.936 1.00 26.58 47 LYS B CA 1
ATOM 4879 C C . LYS B 1 47 ? 38.707 50.267 40.831 1.00 24.09 47 LYS B C 1
ATOM 4880 O O . LYS B 1 47 ? 38.158 49.757 41.809 1.00 22.79 47 LYS B O 1
ATOM 4886 N N . ILE B 1 48 ? 38.474 51.523 40.424 1.00 21.32 48 ILE B N 1
ATOM 4887 C CA . ILE B 1 48 ? 37.472 52.367 41.060 1.00 22.05 48 ILE B CA 1
ATOM 4888 C C . ILE B 1 48 ? 36.068 51.870 40.716 1.00 21.81 48 ILE B C 1
ATOM 4889 O O . ILE B 1 48 ? 35.676 51.850 39.552 1.00 22.41 48 ILE B O 1
ATOM 4894 N N . ILE B 1 49 ? 35.300 51.501 41.746 1.00 19.91 49 ILE B N 1
ATOM 4895 C CA . ILE B 1 49 ? 33.981 50.926 41.552 1.00 17.17 49 ILE B CA 1
ATOM 4896 C C . ILE B 1 49 ? 32.930 51.743 42.298 1.00 17.18 49 ILE B C 1
ATOM 4897 O O . ILE B 1 49 ? 31.774 51.329 42.328 1.00 17.29 49 ILE B O 1
ATOM 4902 N N . ASN B 1 50 ? 33.327 52.863 42.933 1.00 16.38 50 ASN B N 1
ATOM 4903 C CA . ASN B 1 50 ? 32.379 53.770 43.563 1.00 15.90 50 ASN B CA 1
ATOM 4904 C C . ASN B 1 50 ? 33.039 55.131 43.801 1.00 16.13 50 ASN B C 1
ATOM 4905 O O . ASN B 1 50 ? 34.252 55.219 43.938 1.00 17.52 50 ASN B O 1
ATOM 4910 N N . THR B 1 51 ? 32.242 56.205 43.772 1.00 15.56 51 THR B N 1
ATOM 4911 C CA . THR B 1 51 ? 32.695 57.545 44.089 1.00 15.07 51 THR B CA 1
ATOM 4912 C C . THR B 1 51 ? 31.539 58.271 44.763 1.00 14.71 51 THR B C 1
ATOM 4913 O O . THR B 1 51 ? 30.385 57.898 44.579 1.00 16.35 51 THR B O 1
ATOM 4917 N N . SER B 1 52 ? 31.854 59.301 45.548 1.00 13.45 52 SER B N 1
ATOM 4918 C CA . SER B 1 52 ? 30.860 60.186 46.121 1.00 12.36 52 SER B CA 1
ATOM 4919 C C . SER B 1 52 ? 30.773 61.408 45.211 1.00 12.11 52 SER B C 1
ATOM 4920 O O . SER B 1 52 ? 31.539 61.499 44.257 1.00 11.31 52 SER B O 1
ATOM 4923 N N . TYR B 1 53 ? 29.862 62.347 45.519 1.00 11.29 53 TYR B N 1
ATOM 4924 C CA . TYR B 1 53 ? 29.985 63.682 44.971 1.00 11.27 53 TYR B CA 1
ATOM 4925 C C . TYR B 1 53 ? 31.306 64.305 45.422 1.00 12.20 53 TYR B C 1
ATOM 4926 O O . TYR B 1 53 ? 31.959 63.861 46.358 1.00 12.33 53 TYR B O 1
ATOM 4935 N N . LEU B 1 54 ? 31.665 65.386 44.750 1.00 14.07 54 LEU B N 1
ATOM 4936 C CA . LEU B 1 54 ? 32.675 66.314 45.206 1.00 15.81 54 LEU B CA 1
ATOM 4937 C C . LEU B 1 54 ? 31.998 67.273 46.180 1.00 15.66 54 LEU B C 1
ATOM 4938 O O . LEU B 1 54 ? 30.831 67.605 45.988 1.00 14.44 54 LEU B O 1
ATOM 4943 N N . TYR B 1 55 ? 32.739 67.733 47.202 1.00 16.36 55 TYR B N 1
ATOM 4944 C CA . TYR B 1 55 ? 32.166 68.627 48.201 1.00 16.49 55 TYR B CA 1
ATOM 4945 C C . TYR B 1 55 ? 33.136 69.739 48.568 1.00 17.63 55 TYR B C 1
ATOM 4946 O O . TYR B 1 55 ? 34.327 69.506 48.722 1.00 17.56 55 TYR B O 1
ATOM 4955 N N . GLU B 1 56 ? 32.600 70.948 48.723 1.00 19.78 56 GLU B N 1
ATOM 4956 C CA . GLU B 1 56 ? 33.364 72.030 49.312 1.00 20.27 56 GLU B CA 1
ATOM 4957 C C . GLU B 1 56 ? 33.007 72.126 50.792 1.00 23.04 56 GLU B C 1
ATOM 4958 O O . GLU B 1 56 ? 31.846 72.332 51.155 1.00 21.89 56 GLU B O 1
ATOM 4964 N N . THR B 1 57 ? 34.043 71.977 51.617 1.00 26.19 57 THR B N 1
ATOM 4965 C CA . THR B 1 57 ? 33.915 71.674 53.030 1.00 33.81 57 THR B CA 1
ATOM 4966 C C . THR B 1 57 ? 34.543 72.790 53.868 1.00 36.15 57 THR B C 1
ATOM 4967 O O . THR B 1 57 ? 35.639 73.270 53.576 1.00 34.63 57 THR B O 1
ATOM 4971 N N . VAL B 1 58 ? 33.823 73.197 54.913 1.00 41.71 58 VAL B N 1
ATOM 4972 C CA . VAL B 1 58 ? 34.372 74.060 55.950 1.00 52.64 58 VAL B CA 1
ATOM 4973 C C . VAL B 1 58 ? 34.737 73.179 57.146 1.00 59.34 58 VAL B C 1
ATOM 4974 O O . VAL B 1 58 ? 33.896 72.415 57.623 1.00 61.31 58 VAL B O 1
ATOM 4978 N N . PRO B 1 59 ? 35.993 73.240 57.656 1.00 64.13 59 PRO B N 1
ATOM 4979 C CA . PRO B 1 59 ? 36.411 72.401 58.785 1.00 67.32 59 PRO B CA 1
ATOM 4980 C C . PRO B 1 59 ? 35.552 72.541 60.045 1.00 73.97 59 PRO B C 1
ATOM 4981 O O . PRO B 1 59 ? 34.742 73.462 60.167 1.00 69.54 59 PRO B O 1
ATOM 4985 N N . GLU B 1 60 ? 35.756 71.604 60.980 1.00 84.52 60 GLU B N 1
ATOM 4986 C CA . GLU B 1 60 ? 34.893 71.390 62.133 1.00 96.52 60 GLU B CA 1
ATOM 4987 C C . GLU B 1 60 ? 34.810 72.642 63.007 1.00 100.05 60 GLU B C 1
ATOM 4988 O O . GLU B 1 60 ? 33.726 72.980 63.482 1.00 98.96 60 GLU B O 1
ATOM 4994 N N . TYR B 1 61 ? 35.952 73.326 63.194 1.00 98.38 61 TYR B N 1
ATOM 4995 C CA . TYR B 1 61 ? 36.082 74.415 64.155 1.00 98.13 61 TYR B CA 1
ATOM 4996 C C . TYR B 1 61 ? 35.145 75.580 63.829 1.00 98.14 61 TYR B C 1
ATOM 4997 O O . TYR B 1 61 ? 34.348 75.980 64.677 1.00 98.55 61 TYR B O 1
ATOM 5006 N N . ILE B 1 62 ? 35.246 76.111 62.605 1.00 97.31 62 ILE B N 1
ATOM 5007 C CA . ILE B 1 62 ? 34.309 77.109 62.106 1.00 95.01 62 ILE B CA 1
ATOM 5008 C C . ILE B 1 62 ? 32.972 76.413 61.804 1.00 94.80 62 ILE B C 1
ATOM 5009 O O . ILE B 1 62 ? 32.028 76.590 62.604 1.00 91.36 62 ILE B O 1
ATOM 5014 N N . VAL B 1 82 ? 50.931 74.813 39.118 1.00 98.84 82 VAL B N 1
ATOM 5015 C CA . VAL B 1 82 ? 50.959 75.184 37.670 1.00 105.66 82 VAL B CA 1
ATOM 5016 C C . VAL B 1 82 ? 50.560 73.954 36.845 1.00 109.60 82 VAL B C 1
ATOM 5017 O O . VAL B 1 82 ? 49.832 73.095 37.343 1.00 101.96 82 VAL B O 1
ATOM 5021 N N . ASN B 1 83 ? 51.022 73.882 35.586 1.00 114.63 83 ASN B N 1
ATOM 5022 C CA . ASN B 1 83 ? 50.633 72.831 34.655 1.00 108.49 83 ASN B CA 1
ATOM 5023 C C . ASN B 1 83 ? 51.792 71.860 34.414 1.00 105.31 83 ASN B C 1
ATOM 5024 O O . ASN B 1 83 ? 52.159 71.585 33.271 1.00 100.58 83 ASN B O 1
ATOM 5029 N N . TYR B 1 84 ? 52.350 71.325 35.507 1.00 102.48 84 TYR B N 1
ATOM 5030 C CA . TYR B 1 84 ? 53.374 70.293 35.436 1.00 100.13 84 TYR B CA 1
ATOM 5031 C C . TYR B 1 84 ? 52.723 68.914 35.526 1.00 95.43 84 TYR B C 1
ATOM 5032 O O . TYR B 1 84 ? 53.375 67.900 35.270 1.00 86.65 84 TYR B O 1
ATOM 5041 N N . ILE B 1 85 ? 51.443 68.896 35.924 1.00 87.86 85 ILE B N 1
ATOM 5042 C CA . ILE B 1 85 ? 50.644 67.682 35.982 1.00 80.86 85 ILE B CA 1
ATOM 5043 C C . ILE B 1 85 ? 50.488 67.143 34.561 1.00 77.40 85 ILE B C 1
ATOM 5044 O O . ILE B 1 85 ? 50.597 65.938 34.328 1.00 72.34 85 ILE B O 1
ATOM 5049 N N . ASN B 1 86 ? 50.283 68.063 33.613 1.00 76.83 86 ASN B N 1
ATOM 5050 C CA . ASN B 1 86 ? 50.150 67.720 32.208 1.00 83.87 86 ASN B CA 1
ATOM 5051 C C . ASN B 1 86 ? 51.323 66.833 31.784 1.00 85.42 86 ASN B C 1
ATOM 5052 O O . ASN B 1 86 ? 51.109 65.735 31.267 1.00 80.26 86 ASN B O 1
ATOM 5057 N N . GLU B 1 87 ? 52.551 67.306 32.050 1.00 86.57 87 GLU B N 1
ATOM 5058 C CA . GLU B 1 87 ? 53.770 66.623 31.635 1.00 85.46 87 GLU B CA 1
ATOM 5059 C C . GLU B 1 87 ? 53.950 65.339 32.446 1.00 76.57 87 GLU B C 1
ATOM 5060 O O . GLU B 1 87 ? 54.285 64.301 31.882 1.00 70.52 87 GLU B O 1
ATOM 5066 N N . LEU B 1 88 ? 53.703 65.422 33.762 1.00 70.04 88 LEU B N 1
ATOM 5067 C CA . LEU B 1 88 ? 53.804 64.289 34.671 1.00 64.10 88 LEU B CA 1
ATOM 5068 C C . LEU B 1 88 ? 53.062 63.075 34.112 1.00 63.34 88 LEU B C 1
ATOM 5069 O O . LEU B 1 88 ? 53.603 61.973 34.139 1.00 61.68 88 LEU B O 1
ATOM 5074 N N . MET B 1 89 ? 51.837 63.291 33.606 1.00 64.17 89 MET B N 1
ATOM 5075 C CA . MET B 1 89 ? 50.983 62.229 33.084 1.00 66.05 89 MET B CA 1
ATOM 5076 C C . MET B 1 89 ? 51.587 61.590 31.832 1.00 72.29 89 MET B C 1
ATOM 5077 O O . MET B 1 89 ? 51.306 60.427 31.535 1.00 71.91 89 MET B O 1
ATOM 5082 N N . GLN B 1 90 ? 52.402 62.360 31.095 1.00 78.45 90 GLN B N 1
ATOM 5083 C CA . GLN B 1 90 ? 52.981 61.884 29.847 1.00 87.06 90 GLN B CA 1
ATOM 5084 C C . GLN B 1 90 ? 54.115 60.893 30.116 1.00 84.84 90 GLN B C 1
ATOM 5085 O O . GLN B 1 90 ? 54.356 60.006 29.299 1.00 90.45 90 GLN B O 1
ATOM 5091 N N . ASN B 1 91 ? 54.791 61.041 31.265 1.00 82.56 91 ASN B N 1
ATOM 5092 C CA . ASN B 1 91 ? 55.971 60.250 31.595 1.00 79.92 91 ASN B CA 1
ATOM 5093 C C . ASN B 1 91 ? 55.775 59.559 32.943 1.00 72.54 91 ASN B C 1
ATOM 5094 O O . ASN B 1 91 ? 56.385 59.942 33.940 1.00 71.48 91 ASN B O 1
ATOM 5099 N N . LEU B 1 92 ? 54.920 58.535 32.964 1.00 66.30 92 LEU B N 1
ATOM 5100 C CA . LEU B 1 92 ? 54.660 57.797 34.189 1.00 63.24 92 LEU B CA 1
ATOM 5101 C C . LEU B 1 92 ? 55.207 56.387 34.030 1.00 61.87 92 LEU B C 1
ATOM 5102 O O . LEU B 1 92 ? 55.216 55.849 32.924 1.00 61.67 92 LEU B O 1
ATOM 5107 N N . GLU B 1 93 ? 55.609 55.791 35.156 1.00 62.85 93 GLU B N 1
ATOM 5108 C CA . GLU B 1 93 ? 56.061 54.411 35.175 1.00 66.51 93 GLU B CA 1
ATOM 5109 C C . GLU B 1 93 ? 54.847 53.510 34.994 1.00 64.02 93 GLU B C 1
ATOM 5110 O O . GLU B 1 93 ? 53.830 53.707 35.656 1.00 63.22 93 GLU B O 1
ATOM 5116 N N . GLU B 1 94 ? 54.975 52.529 34.094 1.00 60.24 94 GLU B N 1
ATOM 5117 C CA . GLU B 1 94 ? 53.920 51.555 33.859 1.00 57.03 94 GLU B CA 1
ATOM 5118 C C . GLU B 1 94 ? 53.649 50.784 35.149 1.00 51.27 94 GLU B C 1
ATOM 5119 O O . GLU B 1 94 ? 54.539 50.620 35.979 1.00 50.47 94 GLU B O 1
ATOM 5125 N N . SER B 1 95 ? 52.395 50.350 35.320 1.00 47.07 95 SER B N 1
ATOM 5126 C CA . SER B 1 95 ? 51.997 49.478 36.413 1.00 41.74 95 SER B CA 1
ATOM 5127 C C . SER B 1 95 ? 52.458 48.058 36.096 1.00 46.48 95 SER B C 1
ATOM 5128 O O . SER B 1 95 ? 52.783 47.763 34.949 1.00 48.57 95 SER B O 1
ATOM 5131 N N . LYS B 1 96 ? 52.484 47.187 37.115 1.00 46.45 96 LYS B N 1
ATOM 5132 C CA . LYS B 1 96 ? 52.822 45.788 36.915 1.00 48.00 96 LYS B CA 1
ATOM 5133 C C . LYS B 1 96 ? 51.541 44.971 36.799 1.00 48.30 96 LYS B C 1
ATOM 5134 O O . LYS B 1 96 ? 51.586 43.748 36.687 1.00 43.54 96 LYS B O 1
ATOM 5140 N N . TYR B 1 97 ? 50.394 45.661 36.848 1.00 52.37 97 TYR B N 1
ATOM 5141 C CA . TYR B 1 97 ? 49.119 44.964 36.821 1.00 50.86 97 TYR B CA 1
ATOM 5142 C C . TYR B 1 97 ? 48.328 45.366 35.586 1.00 50.98 97 TYR B C 1
ATOM 5143 O O . TYR B 1 97 ? 48.455 46.488 35.105 1.00 47.58 97 TYR B O 1
ATOM 5152 N N . GLU B 1 98 ? 47.531 44.414 35.088 1.00 59.36 98 GLU B N 1
ATOM 5153 C CA . GLU B 1 98 ? 46.717 44.608 33.901 1.00 63.98 98 GLU B CA 1
ATOM 5154 C C . GLU B 1 98 ? 45.637 45.649 34.191 1.00 60.61 98 GLU B C 1
ATOM 5155 O O . GLU B 1 98 ? 44.938 45.566 35.202 1.00 55.89 98 GLU B O 1
ATOM 5161 N N . GLU B 1 99 ? 45.567 46.655 33.314 1.00 56.63 99 GLU B N 1
ATOM 5162 C CA . GLU B 1 99 ? 44.457 47.589 33.245 1.00 52.78 99 GLU B CA 1
ATOM 5163 C C . GLU B 1 99 ? 43.500 47.109 32.160 1.00 52.95 99 GLU B C 1
ATOM 5164 O O . GLU B 1 99 ? 43.911 46.940 31.012 1.00 53.75 99 GLU B O 1
ATOM 5170 N N . ASN B 1 100 ? 42.233 46.868 32.520 1.00 51.39 100 ASN B N 1
ATOM 5171 C CA . ASN B 1 100 ? 41.229 46.640 31.488 1.00 52.70 100 ASN B CA 1
ATOM 5172 C C . ASN B 1 100 ? 39.979 47.481 31.730 1.00 49.54 100 ASN B C 1
ATOM 5173 O O . ASN B 1 100 ? 39.482 47.565 32.855 1.00 42.20 100 ASN B O 1
ATOM 5178 N N . LYS B 1 101 ? 39.477 48.063 30.631 1.00 48.36 101 LYS B N 1
ATOM 5179 C CA . LYS B 1 101 ? 38.368 49.006 30.650 1.00 49.60 101 LYS B CA 1
ATOM 5180 C C . LYS B 1 101 ? 37.023 48.290 30.497 1.00 44.69 101 LYS B C 1
ATOM 5181 O O . LYS B 1 101 ? 35.996 48.954 30.381 1.00 48.10 101 LYS B O 1
ATOM 5187 N N . GLU B 1 102 ? 37.037 46.949 30.517 1.00 39.16 102 GLU B N 1
ATOM 5188 C CA . GLU B 1 102 ? 35.845 46.129 30.350 1.00 39.77 102 GLU B CA 1
ATOM 5189 C C . GLU B 1 102 ? 34.749 46.555 31.328 1.00 35.07 102 GLU B C 1
ATOM 5190 O O . GLU B 1 102 ? 35.039 46.949 32.460 1.00 30.76 102 GLU B O 1
ATOM 5196 N N . LEU B 1 103 ? 33.492 46.386 30.895 1.00 29.26 103 LEU B N 1
ATOM 5197 C CA . LEU B 1 103 ? 32.320 46.706 31.693 1.00 28.41 103 LEU B CA 1
ATOM 5198 C C . LEU B 1 103 ? 32.006 45.538 32.616 1.00 26.84 103 LEU B C 1
ATOM 5199 O O . LEU B 1 103 ? 32.099 44.391 32.201 1.00 27.22 103 LEU B O 1
ATOM 5204 N N . ILE B 1 104 ? 31.568 45.865 33.839 1.00 25.81 104 ILE B N 1
ATOM 5205 C CA . ILE B 1 104 ? 31.057 44.907 34.804 1.00 25.05 104 ILE B CA 1
ATOM 5206 C C . ILE B 1 104 ? 29.651 45.347 35.216 1.00 27.05 104 ILE B C 1
ATOM 5207 O O . ILE B 1 104 ? 29.334 46.541 35.191 1.00 27.51 104 ILE B O 1
ATOM 5212 N N . ASP B 1 105 ? 28.804 44.378 35.574 1.00 25.75 105 ASP B N 1
ATOM 5213 C CA . ASP B 1 105 ? 27.489 44.697 36.098 1.00 27.45 105 ASP B CA 1
ATOM 5214 C C . ASP B 1 105 ? 27.403 44.319 37.576 1.00 27.68 105 ASP B C 1
ATOM 5215 O O . ASP B 1 105 ? 26.376 44.525 38.214 1.00 27.85 105 ASP B O 1
ATOM 5220 N N . LYS B 1 106 ? 28.495 43.789 38.129 1.00 28.95 106 LYS B N 1
ATOM 5221 C CA . LYS B 1 106 ? 28.521 43.424 39.532 1.00 32.26 106 LYS B CA 1
ATOM 5222 C C . LYS B 1 106 ? 29.956 43.143 39.947 1.00 33.00 106 LYS B C 1
ATOM 5223 O O . LYS B 1 106 ? 30.828 42.922 39.112 1.00 34.98 106 LYS B O 1
ATOM 5229 N N . CYS B 1 107 ? 30.179 43.156 41.260 1.00 34.13 107 CYS B N 1
ATOM 5230 C CA . CYS B 1 107 ? 31.484 42.879 41.819 1.00 33.38 107 CYS B CA 1
ATOM 5231 C C . CYS B 1 107 ? 31.299 42.200 43.172 1.00 35.09 107 CYS B C 1
ATOM 5232 O O . CYS B 1 107 ? 31.003 42.863 44.165 1.00 32.20 107 CYS B O 1
ATOM 5235 N N . GLU B 1 108 ? 31.490 40.871 43.177 1.00 35.92 108 GLU B N 1
ATOM 5236 C CA . GLU B 1 108 ? 31.204 40.002 44.313 1.00 36.24 108 GLU B CA 1
ATOM 5237 C C . GLU B 1 108 ? 32.003 40.408 45.553 1.00 31.64 108 GLU B C 1
ATOM 5238 O O . GLU B 1 108 ? 31.456 40.397 46.653 1.00 30.76 108 GLU B O 1
ATOM 5244 N N . GLU B 1 109 ? 33.286 40.751 45.385 1.00 29.68 109 GLU B N 1
ATOM 5245 C CA . GLU B 1 109 ? 34.106 41.169 46.514 1.00 32.96 109 GLU B CA 1
ATOM 5246 C C . GLU B 1 109 ? 33.548 42.453 47.143 1.00 35.33 109 GLU B C 1
ATOM 5247 O O . GLU B 1 109 ? 33.660 42.647 48.356 1.00 30.98 109 GLU B O 1
ATOM 5253 N N . TYR B 1 110 ? 32.972 43.335 46.304 1.00 32.20 110 TYR B N 1
ATOM 5254 C CA . TYR B 1 110 ? 32.325 44.540 46.796 1.00 30.97 110 TYR B CA 1
ATOM 5255 C C . TYR B 1 110 ? 31.083 44.150 47.583 1.00 28.70 110 TYR B C 1
ATOM 5256 O O . TYR B 1 110 ? 30.864 44.681 48.663 1.00 26.00 110 TYR B O 1
ATOM 5265 N N . GLU B 1 111 ? 30.290 43.228 47.025 1.00 30.82 111 GLU B N 1
ATOM 5266 C CA . GLU B 1 111 ? 29.056 42.749 47.635 1.00 36.03 111 GLU B CA 1
ATOM 5267 C C . GLU B 1 111 ? 29.378 42.204 49.030 1.00 36.79 111 GLU B C 1
ATOM 5268 O O . GLU B 1 111 ? 28.682 42.495 50.005 1.00 34.07 111 GLU B O 1
ATOM 5274 N N . THR B 1 112 ? 30.483 41.452 49.101 1.00 36.79 112 THR B N 1
ATOM 5275 C CA . THR B 1 112 ? 30.949 40.798 50.309 1.00 36.44 112 THR B CA 1
ATOM 5276 C C . THR B 1 112 ? 31.316 41.860 51.341 1.00 33.94 112 THR B C 1
ATOM 5277 O O . THR B 1 112 ? 30.914 41.769 52.495 1.00 30.71 112 THR B O 1
ATOM 5281 N N . PHE B 1 113 ? 32.083 42.867 50.904 1.00 31.76 113 PHE B N 1
ATOM 5282 C CA . PHE B 1 113 ? 32.491 43.955 51.772 1.00 30.80 113 PHE B CA 1
ATOM 5283 C C . PHE B 1 113 ? 31.272 44.671 52.360 1.00 32.79 113 PHE B C 1
ATOM 5284 O O . PHE B 1 113 ? 31.264 44.933 53.556 1.00 34.18 113 PHE B O 1
ATOM 5292 N N . LEU B 1 114 ? 30.238 44.935 51.541 1.00 34.27 114 LEU B N 1
ATOM 5293 C CA . LEU B 1 114 ? 29.057 45.693 51.951 1.00 36.25 114 LEU B CA 1
ATOM 5294 C C . LEU B 1 114 ? 28.221 44.948 52.991 1.00 36.41 114 LEU B C 1
ATOM 5295 O O . LEU B 1 114 ? 27.717 45.558 53.929 1.00 37.58 114 LEU B O 1
ATOM 5300 N N . LYS B 1 115 ? 28.007 43.646 52.793 1.00 41.62 115 LYS B N 1
ATOM 5301 C CA . LYS B 1 115 ? 27.527 42.816 53.885 1.00 48.42 115 LYS B CA 1
ATOM 5302 C C . LYS B 1 115 ? 28.731 42.667 54.811 1.00 50.42 115 LYS B C 1
ATOM 5303 O O . LYS B 1 115 ? 29.704 43.404 54.666 1.00 58.67 115 LYS B O 1
ATOM 5309 N N . ASN B 1 116 ? 28.725 41.724 55.743 1.00 48.01 116 ASN B N 1
ATOM 5310 C CA . ASN B 1 116 ? 30.022 41.496 56.363 1.00 53.85 116 ASN B CA 1
ATOM 5311 C C . ASN B 1 116 ? 30.455 40.051 56.148 1.00 54.50 116 ASN B C 1
ATOM 5312 O O . ASN B 1 116 ? 30.720 39.336 57.107 1.00 57.77 116 ASN B O 1
ATOM 5317 N N . GLY B 1 117 ? 30.529 39.656 54.871 1.00 54.31 117 GLY B N 1
ATOM 5318 C CA . GLY B 1 117 ? 30.800 38.282 54.484 1.00 56.23 117 GLY B CA 1
ATOM 5319 C C . GLY B 1 117 ? 32.221 37.880 54.864 1.00 54.86 117 GLY B C 1
ATOM 5320 O O . GLY B 1 117 ? 33.094 38.741 54.987 1.00 50.45 117 GLY B O 1
ATOM 5321 N N . LYS B 1 118 ? 32.430 36.571 55.061 1.00 55.33 118 LYS B N 1
ATOM 5322 C CA . LYS B 1 118 ? 33.736 36.079 55.468 1.00 58.03 118 LYS B CA 1
ATOM 5323 C C . LYS B 1 118 ? 34.761 36.469 54.405 1.00 50.59 118 LYS B C 1
ATOM 5324 O O . LYS B 1 118 ? 34.543 36.276 53.216 1.00 48.01 118 LYS B O 1
ATOM 5330 N N . VAL B 1 119 ? 35.854 37.071 54.868 1.00 48.94 119 VAL B N 1
ATOM 5331 C CA . VAL B 1 119 ? 36.999 37.432 54.054 1.00 51.06 119 VAL B CA 1
ATOM 5332 C C . VAL B 1 119 ? 38.222 36.821 54.739 1.00 53.69 119 VAL B C 1
ATOM 5333 O O . VAL B 1 119 ? 38.176 36.537 55.937 1.00 53.51 119 VAL B O 1
ATOM 5337 N N . ASP B 1 120 ? 39.309 36.623 53.980 1.00 54.56 120 ASP B N 1
ATOM 5338 C CA . ASP B 1 120 ? 40.562 36.136 54.541 1.00 58.85 120 ASP B CA 1
ATOM 5339 C C . ASP B 1 120 ? 40.992 37.017 55.719 1.00 62.02 120 ASP B C 1
ATOM 5340 O O . ASP B 1 120 ? 40.713 38.217 55.743 1.00 63.10 120 ASP B O 1
ATOM 5345 N N . ASN B 1 121 ? 41.670 36.400 56.700 1.00 60.57 121 ASN B N 1
ATOM 5346 C CA . ASN B 1 121 ? 42.144 37.090 57.892 1.00 55.16 121 ASN B CA 1
ATOM 5347 C C . ASN B 1 121 ? 43.201 38.120 57.501 1.00 48.20 121 ASN B C 1
ATOM 5348 O O . ASN B 1 121 ? 43.907 37.939 56.514 1.00 47.99 121 ASN B O 1
ATOM 5353 N N . SER B 1 122 ? 43.281 39.208 58.277 1.00 45.59 122 SER B N 1
ATOM 5354 C CA . SER B 1 122 ? 44.233 40.278 58.018 1.00 44.51 122 SER B CA 1
ATOM 5355 C C . SER B 1 122 ? 45.659 39.745 58.136 1.00 47.34 122 SER B C 1
ATOM 5356 O O . SER B 1 122 ? 45.969 39.012 59.074 1.00 46.97 122 SER B O 1
ATOM 5359 N N . ILE B 1 123 ? 46.527 40.113 57.186 1.00 46.88 123 ILE B N 1
ATOM 5360 C CA . ILE B 1 123 ? 47.916 39.718 57.332 1.00 50.73 123 ILE B CA 1
ATOM 5361 C C . ILE B 1 123 ? 48.576 40.628 58.364 1.00 52.60 123 ILE B C 1
ATOM 5362 O O . ILE B 1 123 ? 49.405 40.159 59.134 1.00 59.63 123 ILE B O 1
ATOM 5367 N N . LEU B 1 124 ? 48.194 41.913 58.394 1.00 48.49 124 LEU B N 1
ATOM 5368 C CA . LEU B 1 124 ? 48.663 42.794 59.453 1.00 48.22 124 LEU B CA 1
ATOM 5369 C C . LEU B 1 124 ? 47.947 42.426 60.750 1.00 49.55 124 LEU B C 1
ATOM 5370 O O . LEU B 1 124 ? 46.888 41.800 60.727 1.00 47.07 124 LEU B O 1
ATOM 5375 N N . LYS B 1 125 ? 48.552 42.800 61.881 1.00 51.23 125 LYS B N 1
ATOM 5376 C CA . LYS B 1 125 ? 47.992 42.458 63.179 1.00 56.44 125 LYS B CA 1
ATOM 5377 C C . LYS B 1 125 ? 46.828 43.397 63.482 1.00 51.64 125 LYS B C 1
ATOM 5378 O O . LYS B 1 125 ? 46.950 44.608 63.310 1.00 45.98 125 LYS B O 1
ATOM 5384 N N . GLU B 1 126 ? 45.712 42.820 63.945 1.00 49.25 126 GLU B N 1
ATOM 5385 C CA . GLU B 1 126 ? 44.522 43.584 64.296 1.00 49.06 126 GLU B CA 1
ATOM 5386 C C . GLU B 1 126 ? 44.493 43.909 65.790 1.00 48.93 126 GLU B C 1
ATOM 5387 O O . GLU B 1 126 ? 45.019 43.157 66.607 1.00 51.92 126 GLU B O 1
ATOM 5393 N N . VAL B 1 127 ? 43.862 45.043 66.124 1.00 45.61 127 VAL B N 1
ATOM 5394 C CA . VAL B 1 127 ? 43.511 45.421 67.488 1.00 45.72 127 VAL B CA 1
ATOM 5395 C C . VAL B 1 127 ? 42.025 45.123 67.710 1.00 46.83 127 VAL B C 1
ATOM 5396 O O . VAL B 1 127 ? 41.277 44.922 66.754 1.00 48.89 127 VAL B O 1
ATOM 5400 N N . ASN B 1 128 ? 41.607 45.050 68.980 1.00 46.98 128 ASN B N 1
ATOM 5401 C CA . ASN B 1 128 ? 40.201 44.880 69.324 1.00 46.32 128 ASN B CA 1
ATOM 5402 C C . ASN B 1 128 ? 39.509 46.241 69.275 1.00 41.58 128 ASN B C 1
ATOM 5403 O O . ASN B 1 128 ? 40.169 47.279 69.201 1.00 38.62 128 ASN B O 1
ATOM 5408 N N . VAL B 1 129 ? 38.174 46.220 69.361 1.00 42.48 129 VAL B N 1
ATOM 5409 C CA . VAL B 1 129 ? 37.368 47.425 69.243 1.00 46.73 129 VAL B CA 1
ATOM 5410 C C . VAL B 1 129 ? 37.775 48.452 70.301 1.00 48.63 129 VAL B C 1
ATOM 5411 O O . VAL B 1 129 ? 38.123 49.580 69.948 1.00 51.19 129 VAL B O 1
ATOM 5415 N N . GLU B 1 130 ? 37.736 48.061 71.587 1.00 46.80 130 GLU B N 1
ATOM 5416 C CA . GLU B 1 130 ? 37.992 48.999 72.674 1.00 47.42 130 GLU B CA 1
ATOM 5417 C C . GLU B 1 130 ? 39.365 49.660 72.537 1.00 42.55 130 GLU B C 1
ATOM 5418 O O . GLU B 1 130 ? 39.475 50.876 72.694 1.00 38.24 130 GLU B O 1
ATOM 5424 N N . ASN B 1 131 ? 40.398 48.863 72.225 1.00 42.06 131 ASN B N 1
ATOM 5425 C CA . ASN B 1 131 ? 41.750 49.387 72.081 1.00 44.43 131 ASN B CA 1
ATOM 5426 C C . ASN B 1 131 ? 41.811 50.366 70.910 1.00 42.50 131 ASN B C 1
ATOM 5427 O O . ASN B 1 131 ? 42.474 51.402 70.999 1.00 41.15 131 ASN B O 1
ATOM 5432 N N . TYR B 1 132 ? 41.097 50.027 69.825 1.00 40.64 132 TYR B N 1
ATOM 5433 C CA . TYR B 1 132 ? 41.007 50.884 68.653 1.00 37.71 132 TYR B CA 1
ATOM 5434 C C . TYR B 1 132 ? 40.445 52.253 69.039 1.00 35.02 132 TYR B C 1
ATOM 5435 O O . TYR B 1 132 ? 41.045 53.283 68.723 1.00 32.43 132 TYR B O 1
ATOM 5444 N N . LEU B 1 133 ? 39.307 52.256 69.745 1.00 35.87 133 LEU B N 1
ATOM 5445 C CA . LEU B 1 133 ? 38.599 53.494 70.052 1.00 39.46 133 LEU B CA 1
ATOM 5446 C C . LEU B 1 133 ? 39.442 54.402 70.948 1.00 40.76 133 LEU B C 1
ATOM 5447 O O . LEU B 1 133 ? 39.441 55.620 70.752 1.00 41.78 133 LEU B O 1
ATOM 5452 N N . LEU B 1 134 ? 40.201 53.801 71.881 1.00 41.24 134 LEU B N 1
ATOM 5453 C CA . LEU B 1 134 ? 41.085 54.559 72.764 1.00 38.01 134 LEU B CA 1
ATOM 5454 C C . LEU B 1 134 ? 42.232 55.189 71.971 1.00 35.76 134 LEU B C 1
ATOM 5455 O O . LEU B 1 134 ? 42.539 56.367 72.158 1.00 34.33 134 LEU B O 1
ATOM 5460 N N . GLU B 1 135 ? 42.843 54.422 71.058 1.00 35.63 135 GLU B N 1
ATOM 5461 C CA . GLU B 1 135 ? 43.955 54.950 70.274 1.00 37.69 135 GLU B CA 1
ATOM 5462 C C . GLU B 1 135 ? 43.485 56.112 69.389 1.00 38.05 135 GLU B C 1
ATOM 5463 O O . GLU B 1 135 ? 44.143 57.153 69.329 1.00 36.06 135 GLU B O 1
ATOM 5469 N N . CYS B 1 136 ? 42.324 55.953 68.732 1.00 37.07 136 CYS B N 1
ATOM 5470 C CA . CYS B 1 136 ? 41.785 57.016 67.888 1.00 36.21 136 CYS B CA 1
ATOM 5471 C C . CYS B 1 136 ? 41.452 58.245 68.739 1.00 33.73 136 CYS B C 1
ATOM 5472 O O . CYS B 1 136 ? 41.770 59.380 68.360 1.00 28.49 136 CYS B O 1
ATOM 5475 N N . ASN B 1 137 ? 40.831 58.022 69.908 1.00 34.02 137 ASN B N 1
ATOM 5476 C CA . ASN B 1 137 ? 40.473 59.154 70.755 1.00 35.51 137 ASN B CA 1
ATOM 5477 C C . ASN B 1 137 ? 41.739 59.924 71.125 1.00 35.58 137 ASN B C 1
ATOM 5478 O O . ASN B 1 137 ? 41.746 61.150 71.128 1.00 38.35 137 ASN B O 1
ATOM 5483 N N . ASN B 1 138 ? 42.816 59.183 71.404 1.00 35.60 138 ASN B N 1
ATOM 5484 C CA . ASN B 1 138 ? 44.079 59.785 71.781 1.00 35.91 138 ASN B CA 1
ATOM 5485 C C . ASN B 1 138 ? 44.547 60.729 70.682 1.00 34.45 138 ASN B C 1
ATOM 5486 O O . ASN B 1 138 ? 44.913 61.871 70.961 1.00 35.34 138 ASN B O 1
ATOM 5491 N N . ILE B 1 139 ? 44.527 60.244 69.434 1.00 33.88 139 ILE B N 1
ATOM 5492 C CA . ILE B 1 139 ? 44.977 61.052 68.311 1.00 32.21 139 ILE B CA 1
ATOM 5493 C C . ILE B 1 139 ? 44.136 62.324 68.233 1.00 32.31 139 ILE B C 1
ATOM 5494 O O . ILE B 1 139 ? 44.665 63.399 67.952 1.00 33.22 139 ILE B O 1
ATOM 5499 N N . ILE B 1 140 ? 42.828 62.187 68.492 1.00 34.78 140 ILE B N 1
ATOM 5500 C CA . ILE B 1 140 ? 41.892 63.289 68.331 1.00 37.30 140 ILE B CA 1
ATOM 5501 C C . ILE B 1 140 ? 42.181 64.352 69.385 1.00 38.58 140 ILE B C 1
ATOM 5502 O O . ILE B 1 140 ? 42.263 65.534 69.043 1.00 36.56 140 ILE B O 1
ATOM 5507 N N . VAL B 1 141 ? 42.358 63.925 70.650 1.00 42.19 141 VAL B N 1
ATOM 5508 C CA . VAL B 1 141 ? 42.571 64.883 71.732 1.00 43.13 141 VAL B CA 1
ATOM 5509 C C . VAL B 1 141 ? 43.926 65.567 71.540 1.00 43.64 141 VAL B C 1
ATOM 5510 O O . VAL B 1 141 ? 44.054 66.770 71.764 1.00 41.90 141 VAL B O 1
ATOM 5514 N N . LYS B 1 142 ? 44.913 64.791 71.069 1.00 47.65 142 LYS B N 1
ATOM 5515 C CA . LYS B 1 142 ? 46.259 65.276 70.811 1.00 49.49 142 LYS B CA 1
ATOM 5516 C C . LYS B 1 142 ? 46.250 66.318 69.689 1.00 49.67 142 LYS B C 1
ATOM 5517 O O . LYS B 1 142 ? 46.972 67.311 69.762 1.00 50.45 142 LYS B O 1
ATOM 5523 N N . ASN B 1 143 ? 45.446 66.097 68.638 1.00 50.39 143 ASN B N 1
ATOM 5524 C CA . ASN B 1 143 ? 45.419 67.044 67.528 1.00 49.34 143 ASN B CA 1
ATOM 5525 C C . ASN B 1 143 ? 44.647 68.296 67.948 1.00 50.40 143 ASN B C 1
ATOM 5526 O O . ASN B 1 143 ? 44.976 69.398 67.505 1.00 50.11 143 ASN B O 1
ATOM 5531 N N . ASP B 1 144 ? 43.633 68.101 68.811 1.00 50.50 144 ASP B N 1
ATOM 5532 C CA . ASP B 1 144 ? 42.846 69.171 69.413 1.00 56.02 144 ASP B CA 1
ATOM 5533 C C . ASP B 1 144 ? 43.762 70.144 70.148 1.00 58.00 144 ASP B C 1
ATOM 5534 O O . ASP B 1 144 ? 43.721 71.344 69.886 1.00 56.55 144 ASP B O 1
ATOM 5539 N N . GLU B 1 145 ? 44.565 69.601 71.074 1.00 64.74 145 GLU B N 1
ATOM 5540 C CA . GLU B 1 145 ? 45.525 70.358 71.866 1.00 72.61 145 GLU B CA 1
ATOM 5541 C C . GLU B 1 145 ? 46.432 71.184 70.950 1.00 72.11 145 GLU B C 1
ATOM 5542 O O . GLU B 1 145 ? 46.473 72.408 71.074 1.00 67.32 145 GLU B O 1
ATOM 5548 N N . ILE B 1 146 ? 47.129 70.514 70.019 1.00 70.21 146 ILE B N 1
ATOM 5549 C CA . ILE B 1 146 ? 48.111 71.162 69.158 1.00 73.55 146 ILE B CA 1
ATOM 5550 C C . ILE B 1 146 ? 47.495 72.384 68.474 1.00 81.07 146 ILE B C 1
ATOM 5551 O O . ILE B 1 146 ? 48.182 73.383 68.261 1.00 83.79 146 ILE B O 1
ATOM 5556 N N . MET B 1 147 ? 46.196 72.299 68.153 1.00 87.48 147 MET B N 1
ATOM 5557 C CA . MET B 1 147 ? 45.513 73.332 67.389 1.00 94.70 147 MET B CA 1
ATOM 5558 C C . MET B 1 147 ? 45.314 74.593 68.232 1.00 96.32 147 MET B C 1
ATOM 5559 O O . MET B 1 147 ? 45.356 75.698 67.690 1.00 94.15 147 MET B O 1
ATOM 5564 N N . LYS B 1 148 ? 45.116 74.417 69.549 1.00 99.35 148 LYS B N 1
ATOM 5565 C CA . LYS B 1 148 ? 44.948 75.530 70.476 1.00 102.12 148 LYS B CA 1
ATOM 5566 C C . LYS B 1 148 ? 46.140 76.483 70.372 1.00 102.15 148 LYS B C 1
ATOM 5567 O O . LYS B 1 148 ? 45.964 77.700 70.347 1.00 97.72 148 LYS B O 1
ATOM 5573 N N . ASN B 1 149 ? 47.350 75.912 70.312 1.00 103.74 149 ASN B N 1
ATOM 5574 C CA . ASN B 1 149 ? 48.551 76.662 69.979 1.00 106.62 149 ASN B CA 1
ATOM 5575 C C . ASN B 1 149 ? 48.438 77.140 68.525 1.00 111.00 149 ASN B C 1
ATOM 5576 O O . ASN B 1 149 ? 48.642 78.349 68.293 1.00 114.98 149 ASN B O 1
ATOM 5581 N N . SER B 1 161 ? 40.526 78.031 55.430 1.00 67.21 161 SER B N 1
ATOM 5582 C CA . SER B 1 161 ? 40.515 77.502 54.039 1.00 70.28 161 SER B CA 1
ATOM 5583 C C . SER B 1 161 ? 39.326 76.564 53.824 1.00 66.94 161 SER B C 1
ATOM 5584 O O . SER B 1 161 ? 38.804 75.973 54.768 1.00 68.42 161 SER B O 1
ATOM 5587 N N . TYR B 1 162 ? 38.912 76.440 52.559 1.00 59.80 162 TYR B N 1
ATOM 5588 C CA . TYR B 1 162 ? 37.944 75.439 52.146 1.00 52.81 162 TYR B CA 1
ATOM 5589 C C . TYR B 1 162 ? 38.669 74.139 51.805 1.00 45.41 162 TYR B C 1
ATOM 5590 O O . TYR B 1 162 ? 39.789 74.158 51.292 1.00 43.76 162 TYR B O 1
ATOM 5599 N N . PHE B 1 163 ? 38.011 73.010 52.086 1.00 40.24 163 PHE B N 1
ATOM 5600 C CA . PHE B 1 163 ? 38.496 71.711 51.652 1.00 38.46 163 PHE B CA 1
ATOM 5601 C C . PHE B 1 163 ? 37.598 71.175 50.534 1.00 34.95 163 PHE B C 1
ATOM 5602 O O . PHE B 1 163 ? 36.384 71.399 50.535 1.00 31.46 163 PHE B O 1
ATOM 5610 N N . TYR B 1 164 ? 38.229 70.475 49.585 1.00 29.93 164 TYR B N 1
ATOM 5611 C CA . TYR B 1 164 ? 37.574 69.825 48.464 1.00 27.25 164 TYR B CA 1
ATOM 5612 C C . TYR B 1 164 ? 37.852 68.337 48.583 1.00 27.77 164 TYR B C 1
ATOM 5613 O O . TYR B 1 164 ? 39.008 67.917 48.644 1.00 27.11 164 TYR B O 1
ATOM 5622 N N . ASN B 1 165 ? 36.767 67.563 48.613 1.00 26.53 165 ASN B N 1
ATOM 5623 C CA . ASN B 1 165 ? 36.796 66.215 49.140 1.00 27.47 165 ASN B CA 1
ATOM 5624 C C . ASN B 1 165 ? 36.009 65.285 48.229 1.00 23.97 165 ASN B C 1
ATOM 5625 O O . ASN B 1 165 ? 34.953 65.647 47.731 1.00 22.76 165 ASN B O 1
ATOM 5630 N N . LEU B 1 166 ? 36.469 64.044 48.146 1.00 22.90 166 LEU B N 1
ATOM 5631 C CA . LEU B 1 166 ? 35.790 63.017 47.386 1.00 24.13 166 LEU B CA 1
ATOM 5632 C C . LEU B 1 166 ? 36.234 61.672 47.945 1.00 21.55 166 LEU B C 1
ATOM 5633 O O . LEU B 1 166 ? 37.418 61.500 48.208 1.00 24.29 166 LEU B O 1
ATOM 5638 N N . THR B 1 167 ? 35.295 60.739 48.120 1.00 19.12 167 THR B N 1
ATOM 5639 C CA . THR B 1 167 ? 35.645 59.359 48.426 1.00 19.79 167 THR B CA 1
ATOM 5640 C C . THR B 1 167 ? 35.557 58.482 47.173 1.00 21.93 167 THR B C 1
ATOM 5641 O O . THR B 1 167 ? 34.916 58.860 46.188 1.00 19.61 167 THR B O 1
ATOM 5645 N N . VAL B 1 168 ? 36.250 57.328 47.221 1.00 23.01 168 VAL B N 1
ATOM 5646 C CA . VAL B 1 168 ? 36.265 56.320 46.173 1.00 24.09 168 VAL B CA 1
ATOM 5647 C C . VAL B 1 168 ? 36.339 54.943 46.827 1.00 24.96 168 VAL B C 1
ATOM 5648 O O . VAL B 1 168 ? 36.981 54.784 47.860 1.00 26.76 168 VAL B O 1
ATOM 5652 N N . VAL B 1 169 ? 35.650 53.962 46.229 1.00 22.85 169 VAL B N 1
ATOM 5653 C CA . VAL B 1 169 ? 35.869 52.565 46.564 1.00 21.69 169 VAL B CA 1
ATOM 5654 C C . VAL B 1 169 ? 36.733 51.943 45.465 1.00 24.22 169 VAL B C 1
ATOM 5655 O O . VAL B 1 169 ? 36.467 52.130 44.271 1.00 27.22 169 VAL B O 1
ATOM 5659 N N . VAL B 1 170 ? 37.785 51.226 45.888 1.00 25.67 170 VAL B N 1
ATOM 5660 C CA . VAL B 1 170 ? 38.749 50.575 45.012 1.00 25.36 170 VAL B CA 1
ATOM 5661 C C . VAL B 1 170 ? 38.715 49.067 45.262 1.00 26.78 170 VAL B C 1
ATOM 5662 O O . VAL B 1 170 ? 38.768 48.603 46.405 1.00 27.44 170 VAL B O 1
ATOM 5666 N N . LYS B 1 171 ? 38.588 48.300 44.175 1.00 28.81 171 LYS B N 1
ATOM 5667 C CA . LYS B 1 171 ? 38.902 46.876 44.210 1.00 29.62 171 LYS B CA 1
ATOM 5668 C C . LYS B 1 171 ? 40.390 46.765 43.887 1.00 30.61 171 LYS B C 1
ATOM 5669 O O . LYS B 1 171 ? 40.807 47.142 42.789 1.00 27.50 171 LYS B O 1
ATOM 5675 N N . THR B 1 172 ? 41.180 46.337 44.889 1.00 30.36 172 THR B N 1
ATOM 5676 C CA . THR B 1 172 ? 42.630 46.497 44.860 1.00 31.84 172 THR B CA 1
ATOM 5677 C C . THR B 1 172 ? 43.348 45.148 44.882 1.00 31.52 172 THR B C 1
ATOM 5678 O O . THR B 1 172 ? 42.851 44.162 45.425 1.00 31.11 172 THR B O 1
ATOM 5682 N N . PHE B 1 173 ? 44.536 45.133 44.272 1.00 35.34 173 PHE B N 1
ATOM 5683 C CA . PHE B 1 173 ? 45.360 43.930 44.182 1.00 36.84 173 PHE B CA 1
ATOM 5684 C C . PHE B 1 173 ? 46.455 43.987 45.248 1.00 38.96 173 PHE B C 1
ATOM 5685 O O . PHE B 1 173 ? 47.178 43.011 45.459 1.00 41.42 173 PHE B O 1
ATOM 5693 N N . VAL B 1 174 ? 46.571 45.150 45.905 1.00 38.46 174 VAL B N 1
ATOM 5694 C CA . VAL B 1 174 ? 47.527 45.350 46.980 1.00 37.32 174 VAL B CA 1
ATOM 5695 C C . VAL B 1 174 ? 47.117 44.471 48.157 1.00 37.38 174 VAL B C 1
ATOM 5696 O O . VAL B 1 174 ? 45.929 44.268 48.388 1.00 38.28 174 VAL B O 1
ATOM 5700 N N . ASN B 1 175 ? 48.112 43.917 48.865 1.00 38.79 175 ASN B N 1
ATOM 5701 C CA . ASN B 1 175 ? 47.869 42.859 49.836 1.00 39.86 175 ASN B CA 1
ATOM 5702 C C . ASN B 1 175 ? 47.344 43.391 51.168 1.00 37.88 175 ASN B C 1
ATOM 5703 O O . ASN B 1 175 ? 46.655 42.658 51.879 1.00 36.78 175 ASN B O 1
ATOM 5708 N N . ASP B 1 176 ? 47.684 44.643 51.515 1.00 37.59 176 ASP B N 1
ATOM 5709 C CA . ASP B 1 176 ? 47.383 45.146 52.847 1.00 35.07 176 ASP B CA 1
ATOM 5710 C C . ASP B 1 176 ? 47.354 46.671 52.848 1.00 34.22 176 ASP B C 1
ATOM 5711 O O . ASP B 1 176 ? 47.921 47.309 51.956 1.00 32.65 176 ASP B O 1
ATOM 5716 N N . PRO B 1 177 ? 46.718 47.293 53.875 1.00 35.80 177 PRO B N 1
ATOM 5717 C CA . PRO B 1 177 ? 46.656 48.751 53.983 1.00 34.46 177 PRO B CA 1
ATOM 5718 C C . PRO B 1 177 ? 48.007 49.434 54.161 1.00 36.16 177 PRO B C 1
ATOM 5719 O O . PRO B 1 177 ? 48.173 50.601 53.783 1.00 35.83 177 PRO B O 1
ATOM 5723 N N . LEU B 1 178 ? 48.979 48.707 54.730 1.00 37.82 178 LEU B N 1
ATOM 5724 C CA . LEU B 1 178 ? 50.293 49.320 54.883 1.00 34.88 178 LEU B CA 1
ATOM 5725 C C . LEU B 1 178 ? 50.968 49.410 53.520 1.00 31.16 178 LEU B C 1
ATOM 5726 O O . LEU B 1 178 ? 51.487 50.462 53.168 1.00 30.73 178 LEU B O 1
ATOM 5731 N N . SER B 1 179 ? 50.911 48.327 52.735 1.00 32.03 179 SER B N 1
ATOM 5732 C CA . SER B 1 179 ? 51.438 48.407 51.376 1.00 34.79 179 SER B CA 1
ATOM 5733 C C . SER B 1 179 ? 50.662 49.460 50.581 1.00 35.15 179 SER B C 1
ATOM 5734 O O . SER B 1 179 ? 51.258 50.248 49.842 1.00 35.15 179 SER B O 1
ATOM 5737 N N . MET B 1 180 ? 49.336 49.496 50.764 1.00 33.76 180 MET B N 1
ATOM 5738 C CA . MET B 1 180 ? 48.540 50.461 50.020 1.00 35.73 180 MET B CA 1
ATOM 5739 C C . MET B 1 180 ? 48.963 51.884 50.371 1.00 35.83 180 MET B C 1
ATOM 5740 O O . MET B 1 180 ? 49.128 52.722 49.479 1.00 37.61 180 MET B O 1
ATOM 5745 N N . LEU B 1 181 ? 49.152 52.153 51.669 1.00 34.76 181 LEU B N 1
ATOM 5746 C CA . LEU B 1 181 ? 49.527 53.496 52.081 1.00 33.64 181 LEU B CA 1
ATOM 5747 C C . LEU B 1 181 ? 50.870 53.893 51.465 1.00 33.63 181 LEU B C 1
ATOM 5748 O O . LEU B 1 181 ? 51.052 55.041 51.046 1.00 33.09 181 LEU B O 1
ATOM 5753 N N . VAL B 1 182 ? 51.799 52.931 51.382 1.00 32.37 182 VAL B N 1
ATOM 5754 C CA . VAL B 1 182 ? 53.100 53.199 50.782 1.00 33.33 182 VAL B CA 1
ATOM 5755 C C . VAL B 1 182 ? 52.904 53.666 49.340 1.00 32.62 182 VAL B C 1
ATOM 5756 O O . VAL B 1 182 ? 53.406 54.725 48.960 1.00 31.54 182 VAL B O 1
ATOM 5760 N N . VAL B 1 183 ? 52.141 52.890 48.552 1.00 32.45 183 VAL B N 1
ATOM 5761 C CA . VAL B 1 183 ? 51.861 53.266 47.170 1.00 33.73 183 VAL B CA 1
ATOM 5762 C C . VAL B 1 183 ? 51.132 54.611 47.107 1.00 34.82 183 VAL B C 1
ATOM 5763 O O . VAL B 1 183 ? 51.407 55.419 46.219 1.00 37.84 183 VAL B O 1
ATOM 5767 N N . ILE B 1 184 ? 50.215 54.858 48.053 1.00 33.47 184 ILE B N 1
ATOM 5768 C CA . ILE B 1 184 ? 49.484 56.115 48.076 1.00 33.64 184 ILE B CA 1
ATOM 5769 C C . ILE B 1 184 ? 50.463 57.263 48.311 1.00 37.45 184 ILE B C 1
ATOM 5770 O O . ILE B 1 184 ? 50.366 58.312 47.667 1.00 40.23 184 ILE B O 1
ATOM 5775 N N . LYS B 1 185 ? 51.404 57.055 49.245 1.00 40.38 185 LYS B N 1
ATOM 5776 C CA . LYS B 1 185 ? 52.437 58.040 49.542 1.00 41.08 185 LYS B CA 1
ATOM 5777 C C . LYS B 1 185 ? 53.270 58.310 48.294 1.00 39.06 185 LYS B C 1
ATOM 5778 O O . LYS B 1 185 ? 53.628 59.454 48.037 1.00 38.54 185 LYS B O 1
ATOM 5784 N N . TYR B 1 186 ? 53.531 57.258 47.508 1.00 40.72 186 TYR B N 1
ATOM 5785 C CA . TYR B 1 186 ? 54.209 57.413 46.231 1.00 44.75 186 TYR B CA 1
ATOM 5786 C C . TYR B 1 186 ? 53.386 58.323 45.319 1.00 45.58 186 TYR B C 1
ATOM 5787 O O . TYR B 1 186 ? 53.897 59.336 44.831 1.00 46.74 186 TYR B O 1
ATOM 5796 N N . ILE B 1 187 ? 52.101 57.974 45.138 1.00 43.79 187 ILE B N 1
ATOM 5797 C CA . ILE B 1 187 ? 51.176 58.755 44.325 1.00 39.81 187 ILE B CA 1
ATOM 5798 C C . ILE B 1 187 ? 51.198 60.226 44.750 1.00 38.42 187 ILE B C 1
ATOM 5799 O O . ILE B 1 187 ? 51.308 61.107 43.902 1.00 38.70 187 ILE B O 1
ATOM 5804 N N . GLU B 1 188 ? 51.123 60.499 46.061 1.00 38.10 188 GLU B N 1
ATOM 5805 C CA . GLU B 1 188 ? 51.106 61.884 46.520 1.00 41.42 188 GLU B CA 1
ATOM 5806 C C . GLU B 1 188 ? 52.365 62.603 46.049 1.00 42.27 188 GLU B C 1
ATOM 5807 O O . GLU B 1 188 ? 52.274 63.702 45.503 1.00 42.31 188 GLU B O 1
ATOM 5813 N N . GLU B 1 189 ? 53.524 61.965 46.274 1.00 45.97 189 GLU B N 1
ATOM 5814 C CA . GLU B 1 189 ? 54.824 62.526 45.936 1.00 45.73 189 GLU B CA 1
ATOM 5815 C C . GLU B 1 189 ? 54.908 62.792 44.436 1.00 42.78 189 GLU B C 1
ATOM 5816 O O . GLU B 1 189 ? 55.411 63.838 44.034 1.00 42.13 189 GLU B O 1
ATOM 5822 N N . LEU B 1 190 ? 54.394 61.858 43.621 1.00 44.32 190 LEU B N 1
ATOM 5823 C CA . LEU B 1 190 ? 54.405 62.026 42.173 1.00 45.55 190 LEU B CA 1
ATOM 5824 C C . LEU B 1 190 ? 53.730 63.342 41.795 1.00 47.07 190 LEU B C 1
ATOM 5825 O O . LEU B 1 190 ? 54.149 64.009 40.851 1.00 47.00 190 LEU B O 1
ATOM 5830 N N . MET B 1 191 ? 52.685 63.707 42.548 1.00 48.83 191 MET B N 1
ATOM 5831 C CA . MET B 1 191 ? 51.894 64.884 42.226 1.00 50.60 191 MET B CA 1
ATOM 5832 C C . MET B 1 191 ? 52.596 66.148 42.716 1.00 53.74 191 MET B C 1
ATOM 5833 O O . MET B 1 191 ? 52.115 67.257 42.463 1.00 48.86 191 MET B O 1
ATOM 5838 N N . LYS B 1 192 ? 53.742 65.944 43.392 1.00 60.86 192 LYS B N 1
ATOM 5839 C CA . LYS B 1 192 ? 54.715 66.969 43.770 1.00 63.01 192 LYS B CA 1
ATOM 5840 C C . LYS B 1 192 ? 54.138 67.880 44.857 1.00 59.91 192 LYS B C 1
ATOM 5841 O O . LYS B 1 192 ? 54.495 67.641 46.020 1.00 63.35 192 LYS B O 1
ATOM 5847 N N . ILE B 1 206 ? 48.407 69.954 49.128 1.00 52.83 206 ILE B N 1
ATOM 5848 C CA . ILE B 1 206 ? 47.946 70.021 47.705 1.00 55.86 206 ILE B CA 1
ATOM 5849 C C . ILE B 1 206 ? 47.098 68.793 47.361 1.00 49.75 206 ILE B C 1
ATOM 5850 O O . ILE B 1 206 ? 46.096 68.917 46.663 1.00 47.85 206 ILE B O 1
ATOM 5855 N N . ILE B 1 207 ? 47.520 67.612 47.834 1.00 44.48 207 ILE B N 1
ATOM 5856 C CA . ILE B 1 207 ? 46.697 66.411 47.804 1.00 40.52 207 ILE B CA 1
ATOM 5857 C C . ILE B 1 207 ? 46.951 65.608 49.079 1.00 38.84 207 ILE B C 1
ATOM 5858 O O . ILE B 1 207 ? 48.080 65.520 49.556 1.00 42.28 207 ILE B O 1
ATOM 5863 N N . ASP B 1 208 ? 45.873 65.042 49.628 1.00 36.36 208 ASP B N 1
ATOM 5864 C CA . ASP B 1 208 ? 45.888 64.218 50.823 1.00 32.83 208 ASP B CA 1
ATOM 5865 C C . ASP B 1 208 ? 44.991 63.019 50.535 1.00 31.74 208 ASP B C 1
ATOM 5866 O O . ASP B 1 208 ? 43.797 63.190 50.336 1.00 33.10 208 ASP B O 1
ATOM 5871 N N . ILE B 1 209 ? 45.587 61.824 50.467 1.00 30.49 209 ILE B N 1
ATOM 5872 C CA . ILE B 1 209 ? 44.861 60.595 50.200 1.00 29.11 209 ILE B CA 1
ATOM 5873 C C . ILE B 1 209 ? 44.930 59.692 51.430 1.00 29.83 209 ILE B C 1
ATOM 5874 O O . ILE B 1 209 ? 46.005 59.220 51.784 1.00 33.12 209 ILE B O 1
ATOM 5879 N N . ASP B 1 210 ? 43.765 59.422 52.035 1.00 29.59 210 ASP B N 1
ATOM 5880 C CA . ASP B 1 210 ? 43.651 58.681 53.281 1.00 28.23 210 ASP B CA 1
ATOM 5881 C C . ASP B 1 210 ? 43.002 57.346 52.987 1.00 26.84 210 ASP B C 1
ATOM 5882 O O . ASP B 1 210 ? 42.255 57.247 52.025 1.00 26.98 210 ASP B O 1
ATOM 5887 N N . ILE B 1 211 ? 43.296 56.333 53.811 1.00 25.62 211 ILE B N 1
ATOM 5888 C CA . ILE B 1 211 ? 42.578 55.080 53.685 1.00 25.40 211 ILE B CA 1
ATOM 5889 C C . ILE B 1 211 ? 41.525 55.064 54.778 1.00 26.30 211 ILE B C 1
ATOM 5890 O O . ILE B 1 211 ? 41.871 55.179 55.942 1.00 29.13 211 ILE B O 1
ATOM 5895 N N . LEU B 1 212 ? 40.252 54.961 54.396 1.00 25.00 212 LEU B N 1
ATOM 5896 C CA . LEU B 1 212 ? 39.196 55.022 55.389 1.00 24.35 212 LEU B CA 1
ATOM 5897 C C . LEU B 1 212 ? 38.873 53.607 55.846 1.00 24.25 212 LEU B C 1
ATOM 5898 O O . LEU B 1 212 ? 38.662 53.356 57.021 1.00 24.62 212 LEU B O 1
ATOM 5903 N N . PHE B 1 213 ? 38.784 52.683 54.896 1.00 24.22 213 PHE B N 1
ATOM 5904 C CA . PHE B 1 213 ? 38.461 51.317 55.240 1.00 23.78 213 PHE B CA 1
ATOM 5905 C C . PHE B 1 213 ? 39.305 50.402 54.370 1.00 25.18 213 PHE B C 1
ATOM 5906 O O . PHE B 1 213 ? 39.727 50.785 53.283 1.00 24.95 213 PHE B O 1
ATOM 5914 N N . PHE B 1 214 ? 39.533 49.192 54.871 1.00 25.63 214 PHE B N 1
ATOM 5915 C CA . PHE B 1 214 ? 40.219 48.156 54.115 1.00 27.14 214 PHE B CA 1
ATOM 5916 C C . PHE B 1 214 ? 39.650 46.822 54.580 1.00 27.64 214 PHE B C 1
ATOM 5917 O O . PHE B 1 214 ? 39.918 46.375 55.696 1.00 28.71 214 PHE B O 1
ATOM 5925 N N . ASN B 1 215 ? 38.821 46.223 53.730 1.00 28.33 215 ASN B N 1
ATOM 5926 C CA . ASN B 1 215 ? 38.046 45.073 54.144 1.00 30.52 215 ASN B CA 1
ATOM 5927 C C . ASN B 1 215 ? 37.384 45.416 55.475 1.00 32.47 215 ASN B C 1
ATOM 5928 O O . ASN B 1 215 ? 37.063 46.586 55.719 1.00 30.06 215 ASN B O 1
ATOM 5933 N N . ASP B 1 216 ? 37.214 44.393 56.325 1.00 31.92 216 ASP B N 1
ATOM 5934 C CA . ASP B 1 216 ? 36.582 44.550 57.625 1.00 32.17 216 ASP B CA 1
ATOM 5935 C C . ASP B 1 216 ? 37.641 44.669 58.723 1.00 31.31 216 ASP B C 1
ATOM 5936 O O . ASP B 1 216 ? 37.341 44.440 59.889 1.00 32.46 216 ASP B O 1
ATOM 5941 N N . PHE B 1 217 ? 38.872 45.039 58.352 1.00 30.96 217 PHE B N 1
ATOM 5942 C CA . PHE B 1 217 ? 39.986 45.040 59.293 1.00 31.40 217 PHE B CA 1
ATOM 5943 C C . PHE B 1 217 ? 39.833 46.161 60.322 1.00 35.66 217 PHE B C 1
ATOM 5944 O O . PHE B 1 217 ? 39.338 47.248 60.013 1.00 35.98 217 PHE B O 1
ATOM 5952 N N . THR B 1 218 ? 40.315 45.883 61.538 1.00 37.36 218 THR B N 1
ATOM 5953 C CA . THR B 1 218 ? 40.473 46.872 62.590 1.00 36.41 218 THR B CA 1
ATOM 5954 C C . THR B 1 218 ? 41.940 46.876 63.012 1.00 39.40 218 THR B C 1
ATOM 5955 O O . THR B 1 218 ? 42.396 45.943 63.670 1.00 41.27 218 THR B O 1
ATOM 5959 N N . ILE B 1 219 ? 42.661 47.938 62.641 1.00 37.77 219 ILE B N 1
ATOM 5960 C CA . ILE B 1 219 ? 44.104 48.011 62.805 1.00 37.72 219 ILE B CA 1
ATOM 5961 C C . ILE B 1 219 ? 44.469 49.348 63.448 1.00 40.88 219 ILE B C 1
ATOM 5962 O O . ILE B 1 219 ? 43.895 50.376 63.094 1.00 40.55 219 ILE B O 1
ATOM 5967 N N . PHE B 1 220 ? 45.425 49.312 64.395 1.00 41.21 220 PHE B N 1
ATOM 5968 C CA . PHE B 1 220 ? 46.129 50.499 64.858 1.00 41.36 220 PHE B CA 1
ATOM 5969 C C . PHE B 1 220 ? 47.583 50.128 65.143 1.00 45.06 220 PHE B C 1
ATOM 5970 O O . PHE B 1 220 ? 47.861 49.399 66.091 1.00 45.64 220 PHE B O 1
ATOM 5978 N N . MET B 1 221 ? 48.500 50.632 64.308 1.00 45.56 221 MET B N 1
ATOM 5979 C CA . MET B 1 221 ? 49.913 50.305 64.416 1.00 49.02 221 MET B CA 1
ATOM 5980 C C . MET B 1 221 ? 50.664 51.568 64.821 1.00 52.54 221 MET B C 1
ATOM 5981 O O . MET B 1 221 ? 50.739 52.509 64.034 1.00 51.24 221 MET B O 1
ATOM 5986 N N . LYS B 1 222 ? 51.230 51.556 66.038 1.00 57.63 222 LYS B N 1
ATOM 5987 C CA . LYS B 1 222 ? 51.520 52.772 66.787 1.00 59.80 222 LYS B CA 1
ATOM 5988 C C . LYS B 1 222 ? 52.819 53.437 66.337 1.00 61.65 222 LYS B C 1
ATOM 5989 O O . LYS B 1 222 ? 52.904 54.666 66.327 1.00 65.80 222 LYS B O 1
ATOM 5995 N N . ASN B 1 223 ? 53.835 52.639 65.997 1.00 58.92 223 ASN B N 1
ATOM 5996 C CA . ASN B 1 223 ? 55.094 53.227 65.566 1.00 64.36 223 ASN B CA 1
ATOM 5997 C C . ASN B 1 223 ? 55.681 52.439 64.402 1.00 68.81 223 ASN B C 1
ATOM 5998 O O . ASN B 1 223 ? 55.858 51.223 64.481 1.00 72.35 223 ASN B O 1
ATOM 6003 N N . ILE B 1 224 ? 55.975 53.182 63.330 1.00 68.05 224 ILE B N 1
ATOM 6004 C CA . ILE B 1 224 ? 56.338 52.626 62.041 1.00 65.85 224 ILE B CA 1
ATOM 6005 C C . ILE B 1 224 ? 57.528 53.415 61.504 1.00 67.69 224 ILE B C 1
ATOM 6006 O O . ILE B 1 224 ? 57.439 54.626 61.273 1.00 63.07 224 ILE B O 1
ATOM 6011 N N . LYS B 1 225 ? 58.645 52.695 61.353 1.00 71.34 225 LYS B N 1
ATOM 6012 C CA . LYS B 1 225 ? 59.856 53.195 60.727 1.00 77.23 225 LYS B CA 1
ATOM 6013 C C . LYS B 1 225 ? 60.259 52.190 59.652 1.00 78.31 225 LYS B C 1
ATOM 6014 O O . LYS B 1 225 ? 60.846 51.151 59.949 1.00 84.15 225 LYS B O 1
ATOM 6020 N N . LEU B 1 226 ? 59.880 52.494 58.409 1.00 76.02 226 LEU B N 1
ATOM 6021 C CA . LEU B 1 226 ? 60.219 51.652 57.275 1.00 77.33 226 LEU B CA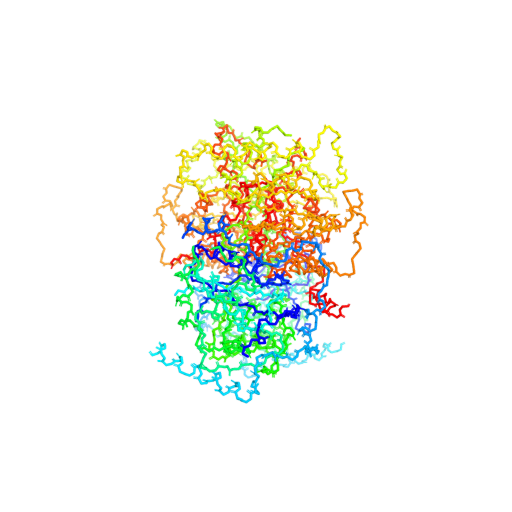 1
ATOM 6022 C C . LEU B 1 226 ? 61.507 52.187 56.659 1.00 78.19 226 LEU B C 1
ATOM 6023 O O . LEU B 1 226 ? 61.610 53.381 56.378 1.00 75.43 226 LEU B O 1
ATOM 6028 N N . GLU B 1 227 ? 62.485 51.293 56.468 1.00 81.71 227 GLU B N 1
ATOM 6029 C CA . GLU B 1 227 ? 63.728 51.652 55.805 1.00 86.58 227 GLU B CA 1
ATOM 6030 C C . GLU B 1 227 ? 63.462 51.799 54.309 1.00 80.72 227 GLU B C 1
ATOM 6031 O O . GLU B 1 227 ? 62.563 51.153 53.776 1.00 77.64 227 GLU B O 1
ATOM 6037 N N . LYS B 1 228 ? 64.253 52.660 53.656 1.00 77.38 228 LYS B N 1
ATOM 6038 C CA . LYS B 1 228 ? 64.169 52.912 52.225 1.00 79.41 228 LYS B CA 1
ATOM 6039 C C . LYS B 1 228 ? 64.169 51.588 51.457 1.00 75.85 228 LYS B C 1
ATOM 6040 O O . LYS B 1 228 ? 63.521 51.473 50.419 1.00 77.59 228 LYS B O 1
ATOM 6046 N N . ASN B 1 229 ? 64.906 50.599 51.975 1.00 73.09 229 ASN B N 1
ATOM 6047 C CA . ASN B 1 229 ? 64.943 49.253 51.423 1.00 75.51 229 ASN B CA 1
ATOM 6048 C C . ASN B 1 229 ? 63.514 48.732 51.270 1.00 67.94 229 ASN B C 1
ATOM 6049 O O . ASN B 1 229 ? 63.115 48.327 50.180 1.00 63.95 229 ASN B O 1
ATOM 6054 N N . MET B 1 230 ? 62.751 48.785 52.371 1.00 65.76 230 MET B N 1
ATOM 6055 C CA . MET B 1 230 ? 61.428 48.185 52.473 1.00 65.96 230 MET B CA 1
ATOM 6056 C C . MET B 1 230 ? 60.440 48.874 51.525 1.00 61.75 230 MET B C 1
ATOM 6057 O O . MET B 1 230 ? 59.676 48.203 50.832 1.00 56.80 230 MET B O 1
ATOM 6062 N N . ILE B 1 231 ? 60.480 50.211 51.491 1.00 56.04 231 ILE B N 1
ATOM 6063 C CA . ILE B 1 231 ? 59.616 51.004 50.634 1.00 58.60 231 ILE B CA 1
ATOM 6064 C C . ILE B 1 231 ? 59.813 50.565 49.182 1.00 63.42 231 ILE B C 1
ATOM 6065 O O . ILE B 1 231 ? 58.836 50.268 48.490 1.00 66.54 231 ILE B O 1
ATOM 6070 N N . TYR B 1 232 ? 61.081 50.483 48.754 1.00 61.94 232 TYR B N 1
ATOM 6071 C CA . TYR B 1 232 ? 61.434 50.116 47.390 1.00 62.67 232 TYR B CA 1
ATOM 6072 C C . TYR B 1 232 ? 60.807 48.774 47.007 1.00 58.85 232 TYR B C 1
ATOM 6073 O O . TYR B 1 232 ? 60.385 48.599 45.869 1.00 59.99 232 TYR B O 1
ATOM 6082 N N . LYS B 1 233 ? 60.744 47.835 47.956 1.00 57.93 233 LYS B N 1
ATOM 6083 C CA . LYS B 1 233 ? 60.337 46.469 47.652 1.00 60.29 233 LYS B CA 1
ATOM 6084 C C . LYS B 1 233 ? 58.818 46.383 47.504 1.00 57.03 233 LYS B C 1
ATOM 6085 O O . LYS B 1 233 ? 58.325 45.635 46.662 1.00 53.57 233 LYS B O 1
ATOM 6091 N N . ILE B 1 234 ? 58.096 47.134 48.351 1.00 54.13 234 ILE B N 1
ATOM 6092 C CA . ILE B 1 234 ? 56.648 47.239 48.293 1.00 48.90 234 ILE B CA 1
ATOM 6093 C C . ILE B 1 234 ? 56.264 47.861 46.952 1.00 49.39 234 ILE B C 1
ATOM 6094 O O . ILE B 1 234 ? 55.466 47.293 46.206 1.00 48.35 234 ILE B O 1
ATOM 6099 N N . LEU B 1 235 ? 56.871 49.015 46.648 1.00 45.68 235 LEU B N 1
ATOM 6100 C CA . LEU B 1 235 ? 56.626 49.711 45.400 1.00 48.06 235 LEU B CA 1
ATOM 6101 C C . LEU B 1 235 ? 56.896 48.781 44.213 1.00 53.52 235 LEU B C 1
ATOM 6102 O O . LEU B 1 235 ? 56.081 48.714 43.291 1.00 60.11 235 LEU B O 1
ATOM 6107 N N . SER B 1 236 ? 58.011 48.035 44.264 1.00 54.20 236 SER B N 1
ATOM 6108 C CA . SER B 1 236 ? 58.501 47.260 43.129 1.00 51.31 236 SER B CA 1
ATOM 6109 C C . SER B 1 236 ? 57.565 46.098 42.829 1.00 49.04 236 SER B C 1
ATOM 6110 O O . SER B 1 236 ? 57.556 45.573 41.719 1.00 54.26 236 SER B O 1
ATOM 6113 N N . LYS B 1 237 ? 56.793 45.700 43.842 1.00 45.68 237 LYS B N 1
ATOM 6114 C CA . LYS B 1 237 ? 55.851 44.606 43.716 1.00 44.11 237 LYS B CA 1
ATOM 6115 C C . LYS B 1 237 ? 54.670 45.046 42.850 1.00 44.89 237 LYS B C 1
ATOM 6116 O O . LYS B 1 237 ? 53.940 44.195 42.347 1.00 48.63 237 LYS B O 1
ATOM 6122 N N . TYR B 1 238 ? 54.493 46.366 42.674 1.00 40.84 238 TYR B N 1
ATOM 6123 C CA . TYR B 1 238 ? 53.297 46.885 42.026 1.00 40.05 238 TYR B CA 1
ATOM 6124 C C . TYR B 1 238 ? 53.637 47.818 40.866 1.00 41.44 238 TYR B C 1
ATOM 6125 O O . TYR B 1 238 ? 52.845 47.934 39.933 1.00 39.73 238 TYR B O 1
ATOM 6134 N N . ILE B 1 239 ? 54.799 48.482 40.929 1.00 42.75 239 ILE B N 1
ATOM 6135 C CA . ILE B 1 239 ? 55.185 49.421 39.885 1.00 47.89 239 ILE B CA 1
ATOM 6136 C C . ILE B 1 239 ? 56.522 48.988 39.273 1.00 52.78 239 ILE B C 1
ATOM 6137 O O . ILE B 1 239 ? 57.408 48.516 39.988 1.00 58.68 239 ILE B O 1
ATOM 6142 N N . HIS B 1 240 ? 56.640 49.120 37.942 1.00 49.66 240 HIS B N 1
ATOM 6143 C CA . HIS B 1 240 ? 57.899 48.963 37.224 1.00 53.29 240 HIS B CA 1
ATOM 6144 C C . HIS B 1 240 ? 58.728 50.228 37.414 1.00 57.42 240 HIS B C 1
ATOM 6145 O O . HIS B 1 240 ? 58.581 51.181 36.650 1.00 58.40 240 HIS B O 1
ATOM 6152 N N . LEU B 1 241 ? 59.603 50.229 38.427 1.00 64.72 241 LEU B N 1
ATOM 6153 C CA . LEU B 1 241 ? 60.307 51.445 38.812 1.00 75.48 241 LEU B CA 1
ATOM 6154 C C . LEU B 1 241 ? 61.512 51.707 37.907 1.00 84.14 241 LEU B C 1
ATOM 6155 O O . LEU B 1 241 ? 62.210 50.778 37.499 1.00 86.33 241 LEU B O 1
ATOM 6160 N N . GLU B 1 242 ? 61.737 52.997 37.621 1.00 91.94 242 GLU B N 1
ATOM 6161 C CA . GLU B 1 242 ? 62.834 53.479 36.795 1.00 100.60 242 GLU B CA 1
ATOM 6162 C C . GLU B 1 242 ? 64.152 53.326 37.568 1.00 101.76 242 GLU B C 1
ATOM 6163 O O . GLU B 1 242 ? 65.171 53.006 36.921 1.00 98.80 242 GLU B O 1
ATOM 6169 N N . PRO B 1 302 ? 63.051 59.478 40.364 1.00 120.00 302 PRO B N 1
ATOM 6170 C CA . PRO B 1 302 ? 62.716 58.071 40.626 1.00 120.00 302 PRO B CA 1
ATOM 6171 C C . PRO B 1 302 ? 63.297 57.538 41.935 1.00 120.00 302 PRO B C 1
ATOM 6172 O O . PRO B 1 302 ? 62.803 56.547 42.472 1.00 119.31 302 PRO B O 1
ATOM 6176 N N . GLN B 1 303 ? 64.344 58.211 42.435 1.00 120.00 303 GLN B N 1
ATOM 6177 C CA . GLN B 1 303 ? 65.038 57.823 43.656 1.00 120.00 303 GLN B CA 1
ATOM 6178 C C . GLN B 1 303 ? 64.850 58.901 44.724 1.00 116.96 303 GLN B C 1
ATOM 6179 O O . GLN B 1 303 ? 64.819 58.599 45.917 1.00 106.41 303 GLN B O 1
ATOM 6185 N N . GLU B 1 304 ? 64.708 60.152 44.267 1.00 115.30 304 GLU B N 1
ATOM 6186 C CA . GLU B 1 304 ? 64.589 61.329 45.115 1.00 115.07 304 GLU B CA 1
ATOM 6187 C C . GLU B 1 304 ? 63.285 61.294 45.914 1.00 115.61 304 GLU B C 1
ATOM 6188 O O . GLU B 1 304 ? 63.136 62.025 46.892 1.00 115.19 304 GLU B O 1
ATOM 6194 N N . ILE B 1 305 ? 62.353 60.430 45.491 1.00 112.57 305 ILE B N 1
ATOM 6195 C CA . ILE B 1 305 ? 60.999 60.392 46.023 1.00 104.30 305 ILE B CA 1
ATOM 6196 C C . ILE B 1 305 ? 60.965 59.563 47.308 1.00 95.23 305 ILE B C 1
ATOM 6197 O O . ILE B 1 305 ? 60.398 59.998 48.310 1.00 89.35 305 ILE B O 1
ATOM 6202 N N . ILE B 1 306 ? 61.593 58.381 47.268 1.00 90.29 306 ILE B N 1
ATOM 6203 C CA . ILE B 1 306 ? 61.544 57.404 48.349 1.00 90.66 306 ILE B CA 1
ATOM 6204 C C . ILE B 1 306 ? 62.042 58.036 49.651 1.00 92.75 306 ILE B C 1
ATOM 6205 O O . ILE B 1 306 ? 61.647 57.617 50.740 1.00 92.34 306 ILE B O 1
ATOM 6210 N N . ASN B 1 307 ? 62.882 59.068 49.522 1.00 97.89 307 ASN B N 1
ATOM 6211 C CA . ASN B 1 307 ? 63.529 59.715 50.654 1.00 103.60 307 ASN B CA 1
ATOM 6212 C C . ASN B 1 307 ? 62.494 60.411 51.539 1.00 101.48 307 ASN B C 1
ATOM 6213 O O . ASN B 1 307 ? 62.419 60.139 52.736 1.00 94.83 307 ASN B O 1
ATOM 6218 N N . ASN B 1 308 ? 61.692 61.293 50.927 1.00 101.41 308 ASN B N 1
ATOM 6219 C CA . ASN B 1 308 ? 60.683 62.080 51.620 1.00 96.43 308 ASN B CA 1
ATOM 6220 C C . ASN B 1 308 ? 59.685 61.164 52.323 1.00 91.60 308 ASN B C 1
ATOM 6221 O O . ASN B 1 308 ? 59.101 61.547 53.336 1.00 92.38 308 ASN B O 1
ATOM 6226 N N . MET B 1 309 ? 59.528 59.950 51.777 1.00 84.73 309 MET B N 1
ATOM 6227 C CA . MET B 1 309 ? 58.482 59.012 52.155 1.00 80.51 309 MET B CA 1
ATOM 6228 C C . MET B 1 309 ? 58.780 58.357 53.504 1.00 82.32 309 MET B C 1
ATOM 6229 O O . MET B 1 309 ? 57.848 57.983 54.213 1.00 81.57 309 MET B O 1
ATOM 6234 N N . VAL B 1 310 ? 60.068 58.232 53.858 1.00 88.55 310 VAL B N 1
ATOM 6235 C CA . VAL B 1 310 ? 60.499 57.414 54.988 1.00 92.41 310 VAL B CA 1
ATOM 6236 C C . VAL B 1 310 ? 59.780 57.813 56.280 1.00 89.60 310 VAL B C 1
ATOM 6237 O O . VAL B 1 310 ? 59.280 56.951 57.004 1.00 86.55 310 VAL B O 1
ATOM 6241 N N . ASP B 1 311 ? 59.730 59.123 56.551 1.00 90.68 311 ASP B N 1
ATOM 6242 C CA . ASP B 1 311 ? 59.237 59.649 57.814 1.00 93.44 311 ASP B CA 1
ATOM 6243 C C . ASP B 1 311 ? 57.718 59.809 57.779 1.00 92.66 311 ASP B C 1
ATOM 6244 O O . ASP B 1 311 ? 57.092 59.945 58.831 1.00 99.34 311 ASP B O 1
ATOM 6249 N N . ASN B 1 312 ? 57.141 59.762 56.570 1.00 83.59 312 ASN B N 1
ATOM 6250 C CA . ASN B 1 312 ? 55.781 60.216 56.316 1.00 74.20 312 ASN B CA 1
ATOM 6251 C C . ASN B 1 312 ? 54.747 59.292 56.955 1.00 67.65 312 ASN B C 1
ATOM 6252 O O . ASN B 1 312 ? 53.655 59.744 57.284 1.00 70.12 312 ASN B O 1
ATOM 6257 N N . ILE B 1 313 ? 55.100 58.014 57.136 1.00 58.95 313 ILE B N 1
ATOM 6258 C CA . ILE B 1 313 ? 54.180 57.033 57.683 1.00 54.12 313 ILE B CA 1
ATOM 6259 C C . ILE B 1 313 ? 54.567 56.749 59.131 1.00 57.08 313 ILE B C 1
ATOM 6260 O O . ILE B 1 313 ? 55.439 55.929 59.407 1.00 60.26 313 ILE B O 1
ATOM 6265 N N . GLU B 1 314 ? 53.885 57.437 60.048 1.00 61.58 314 GLU B N 1
ATOM 6266 C CA . GLU B 1 314 ? 54.184 57.356 61.466 1.00 59.75 314 GLU B CA 1
ATOM 6267 C C . GLU B 1 314 ? 53.363 56.238 62.100 1.00 56.01 314 GLU B C 1
ATOM 6268 O O . GLU B 1 314 ? 53.822 55.601 63.040 1.00 54.98 314 GLU B O 1
ATOM 6274 N N . PHE B 1 315 ? 52.142 56.025 61.593 1.00 49.94 315 PHE B N 1
ATOM 6275 C CA . PHE B 1 315 ? 51.262 54.992 62.120 1.00 44.52 315 PHE B CA 1
ATOM 6276 C C . PHE B 1 315 ? 50.208 54.644 61.071 1.00 42.00 315 PHE B C 1
ATOM 6277 O O . PHE B 1 315 ? 50.081 55.342 60.071 1.00 41.14 315 PHE B O 1
ATOM 6285 N N . LEU B 1 316 ? 49.484 53.544 61.301 1.00 38.54 316 LEU B N 1
ATOM 6286 C CA . LEU B 1 316 ? 48.380 53.162 60.444 1.00 36.98 316 LEU B CA 1
ATOM 6287 C C . LEU B 1 316 ? 47.122 52.938 61.277 1.00 34.71 316 LEU B C 1
ATOM 6288 O O . LEU B 1 316 ? 47.100 52.076 62.151 1.00 33.29 316 LEU B O 1
ATOM 6293 N N . SER B 1 317 ? 46.058 53.681 60.947 1.00 33.18 317 SER B N 1
ATOM 6294 C CA . SER B 1 317 ? 44.770 53.476 61.591 1.00 30.84 317 SER B CA 1
ATOM 6295 C C . SER B 1 317 ? 43.732 53.051 60.554 1.00 28.83 317 SER B C 1
ATOM 6296 O O . SER B 1 317 ? 43.419 53.808 59.636 1.00 30.56 317 SER B O 1
ATOM 6299 N N . ILE B 1 318 ? 43.203 51.837 60.708 1.00 27.62 318 ILE B N 1
ATOM 6300 C CA . ILE B 1 318 ? 42.071 51.397 59.914 1.00 28.14 318 ILE B CA 1
ATOM 6301 C C . ILE B 1 318 ? 40.975 50.932 60.861 1.00 27.68 318 ILE B C 1
ATOM 6302 O O . ILE B 1 318 ? 41.193 50.009 61.636 1.00 29.56 318 ILE B O 1
ATOM 6307 N N . PRO B 1 319 ? 39.742 51.485 60.790 1.00 27.14 319 PRO B N 1
ATOM 6308 C CA . PRO B 1 319 ? 39.424 52.624 59.930 1.00 25.46 319 PRO B CA 1
ATOM 6309 C C . PRO B 1 319 ? 40.212 53.883 60.274 1.00 26.37 319 PRO B C 1
ATOM 6310 O O . PRO B 1 319 ? 40.758 54.009 61.365 1.00 29.11 319 PRO B O 1
ATOM 6314 N N . HIS B 1 320 ? 40.276 54.817 59.325 1.00 25.19 320 HIS B N 1
ATOM 6315 C CA . HIS B 1 320 ? 40.912 56.096 59.584 1.00 25.69 320 HIS B CA 1
ATOM 6316 C C . HIS B 1 320 ? 40.361 56.681 60.888 1.00 26.29 320 HIS B C 1
ATOM 6317 O O . HIS B 1 320 ? 39.201 56.466 61.244 1.00 25.60 320 HIS B O 1
ATOM 6324 N N . VAL B 1 321 ? 41.232 57.400 61.601 1.00 28.81 321 VAL B N 1
ATOM 6325 C CA . VAL B 1 321 ? 40.943 57.969 62.913 1.00 30.36 321 VAL B CA 1
ATOM 6326 C C . VAL B 1 321 ? 39.703 58.860 62.810 1.00 31.47 321 VAL B C 1
ATOM 6327 O O . VAL B 1 321 ? 38.898 58.925 63.734 1.00 33.02 321 VAL B O 1
ATOM 6331 N N . TYR B 1 322 ? 39.529 59.515 61.659 1.00 30.92 322 TYR B N 1
ATOM 6332 C CA . TYR B 1 322 ? 38.579 60.611 61.589 1.00 31.69 322 TYR B CA 1
ATOM 6333 C C . TYR B 1 322 ? 37.236 60.197 60.986 1.00 29.06 322 TYR B C 1
ATOM 6334 O O . TYR B 1 322 ? 36.332 61.018 60.910 1.00 29.12 322 TYR B O 1
ATOM 6343 N N . THR B 1 323 ? 37.080 58.913 60.648 1.00 29.69 323 THR B N 1
ATOM 6344 C CA . THR B 1 323 ? 35.953 58.423 59.862 1.00 31.34 323 THR B CA 1
ATOM 6345 C C . THR B 1 323 ? 34.602 58.914 60.388 1.00 33.73 323 THR B C 1
ATOM 6346 O O . THR B 1 323 ? 33.720 59.255 59.609 1.00 36.12 323 THR B O 1
ATOM 6350 N N . THR B 1 324 ? 34.463 58.960 61.709 1.00 36.34 324 THR B N 1
ATOM 6351 C CA . THR B 1 324 ? 33.214 59.183 62.418 1.00 38.62 324 THR B CA 1
ATOM 6352 C C . THR B 1 324 ? 33.189 60.604 62.974 1.00 40.02 324 THR B C 1
ATOM 6353 O O . THR B 1 324 ? 32.158 61.087 63.444 1.00 40.91 324 THR B O 1
ATOM 6357 N N . HIS B 1 325 ? 34.345 61.266 62.919 1.00 40.28 325 HIS B N 1
ATOM 6358 C CA . HIS B 1 325 ? 34.523 62.529 63.613 1.00 42.20 325 HIS B CA 1
ATOM 6359 C C . HIS B 1 325 ? 34.335 63.695 62.640 1.00 37.04 325 HIS B C 1
ATOM 6360 O O . HIS B 1 325 ? 33.796 64.731 63.014 1.00 39.55 325 HIS B O 1
ATOM 6367 N N . ARG B 1 326 ? 34.784 63.524 61.392 1.00 33.02 326 ARG B N 1
ATOM 6368 C CA . ARG B 1 326 ? 34.660 64.566 60.384 1.00 32.05 326 ARG B CA 1
ATOM 6369 C C . ARG B 1 326 ? 33.350 64.412 59.616 1.00 29.52 326 ARG B C 1
ATOM 6370 O O . ARG B 1 326 ? 33.122 63.405 58.945 1.00 29.69 326 ARG B O 1
ATOM 6378 N N . TYR B 1 327 ? 32.515 65.448 59.675 1.00 26.92 327 TYR B N 1
ATOM 6379 C CA . TYR B 1 327 ? 31.304 65.508 58.872 1.00 26.45 327 TYR B CA 1
ATOM 6380 C C . TYR B 1 327 ? 31.615 65.248 57.394 1.00 25.50 327 TYR B C 1
ATOM 6381 O O . TYR B 1 327 ? 30.921 64.461 56.752 1.00 24.22 327 TYR B O 1
ATOM 6390 N N . SER B 1 328 ? 32.679 65.881 56.880 1.00 23.35 328 SER B N 1
ATOM 6391 C CA . SER B 1 328 ? 32.999 65.825 55.464 1.00 23.41 328 SER B CA 1
ATOM 6392 C C . SER B 1 328 ? 33.229 64.382 55.017 1.00 22.02 328 SER B C 1
ATOM 6393 O O . SER B 1 328 ? 32.941 64.049 53.880 1.00 22.07 328 SER B O 1
ATOM 6396 N N . ILE B 1 329 ? 33.690 63.511 55.916 1.00 21.64 329 ILE B N 1
ATOM 6397 C CA . ILE B 1 329 ? 33.877 62.117 55.537 1.00 21.45 329 ILE B CA 1
ATOM 6398 C C . ILE B 1 329 ? 32.531 61.404 55.549 1.00 20.71 329 ILE B C 1
ATOM 6399 O O . ILE B 1 329 ? 32.196 60.714 54.591 1.00 23.76 329 ILE B O 1
ATOM 6404 N N . LEU B 1 330 ? 31.765 61.552 56.630 1.00 19.58 330 LEU B N 1
ATOM 6405 C CA . LEU B 1 330 ? 30.463 60.904 56.697 1.00 19.33 330 LEU B CA 1
ATOM 6406 C C . LEU B 1 330 ? 29.605 61.309 55.489 1.00 18.33 330 LEU B C 1
ATOM 6407 O O . LEU B 1 330 ? 28.924 60.477 54.898 1.00 18.30 330 LEU B O 1
ATOM 6412 N N . LEU B 1 331 ? 29.649 62.595 55.133 1.00 17.35 331 LEU B N 1
ATOM 6413 C CA . LEU B 1 331 ? 28.927 63.175 54.011 1.00 17.45 331 LEU B CA 1
ATOM 6414 C C . LEU B 1 331 ? 29.217 62.403 52.705 1.00 17.54 331 LEU B C 1
ATOM 6415 O O . LEU B 1 331 ? 28.283 61.982 52.019 1.00 15.84 331 LEU B O 1
ATOM 6420 N N . CYS B 1 332 ? 30.509 62.181 52.390 1.00 16.92 332 CYS B N 1
ATOM 6421 C CA . CYS B 1 332 ? 30.951 61.442 51.207 1.00 15.61 332 CYS B CA 1
ATOM 6422 C C . CYS B 1 332 ? 30.581 59.961 51.277 1.00 15.47 332 CYS B C 1
ATOM 6423 O O . CYS B 1 332 ? 30.097 59.417 50.296 1.00 16.62 332 CYS B O 1
ATOM 6426 N N . LEU B 1 333 ? 30.843 59.292 52.405 1.00 15.32 333 LEU B N 1
ATOM 6427 C CA . LEU B 1 333 ? 30.533 57.873 52.553 1.00 15.53 333 LEU B CA 1
ATOM 6428 C C . LEU B 1 333 ? 29.028 57.644 52.421 1.00 16.50 333 LEU B C 1
ATOM 6429 O O . LEU B 1 333 ? 28.607 56.578 51.964 1.00 16.46 333 LEU B O 1
ATOM 6434 N N . ASN B 1 334 ? 28.220 58.635 52.841 1.00 15.78 334 ASN B N 1
ATOM 6435 C CA . ASN B 1 334 ? 26.773 58.474 52.828 1.00 16.45 334 ASN B CA 1
ATOM 6436 C C . ASN B 1 334 ? 26.263 58.367 51.388 1.00 16.28 334 ASN B C 1
ATOM 6437 O O . ASN B 1 334 ? 25.187 57.829 51.166 1.00 15.96 334 ASN B O 1
ATOM 6442 N N . ASP B 1 335 ? 27.014 58.920 50.421 1.00 16.58 335 ASP B N 1
ATOM 6443 C CA . ASP B 1 335 ? 26.631 58.869 49.015 1.00 17.20 335 ASP B CA 1
ATOM 6444 C C . ASP B 1 335 ? 26.861 57.468 48.457 1.00 18.34 335 ASP B C 1
ATOM 6445 O O . ASP B 1 335 ? 26.079 57.013 47.625 1.00 18.90 335 ASP B O 1
ATOM 6450 N N . MET B 1 336 ? 27.948 56.816 48.915 1.00 20.05 336 MET B N 1
ATOM 6451 C CA . MET B 1 336 ? 28.454 55.570 48.340 1.00 20.44 336 MET B CA 1
ATOM 6452 C C . MET B 1 336 ? 27.868 54.366 49.068 1.00 20.08 336 MET B C 1
ATOM 6453 O O . MET B 1 336 ? 27.340 53.476 48.419 1.00 19.73 336 MET B O 1
ATOM 6458 N N . ILE B 1 337 ? 27.966 54.344 50.408 1.00 20.86 337 ILE B N 1
ATOM 6459 C CA . ILE B 1 337 ? 27.750 53.113 51.158 1.00 20.86 337 ILE B CA 1
ATOM 6460 C C . ILE B 1 337 ? 26.925 53.406 52.404 1.00 21.55 337 ILE B C 1
ATOM 6461 O O . ILE B 1 337 ? 27.335 53.098 53.523 1.00 21.13 337 ILE B O 1
ATOM 6466 N N . PRO B 1 338 ? 25.705 53.959 52.237 1.00 22.67 338 PRO B N 1
ATOM 6467 C CA . PRO B 1 338 ? 24.885 54.376 53.377 1.00 22.99 338 PRO B CA 1
ATOM 6468 C C . PRO B 1 338 ? 24.557 53.236 54.344 1.00 25.00 338 PRO B C 1
ATOM 6469 O O . PRO B 1 338 ? 24.406 53.467 55.549 1.00 25.93 338 PRO B O 1
ATOM 6473 N N . GLU B 1 339 ? 24.489 52.004 53.828 1.00 25.91 339 GLU B N 1
ATOM 6474 C CA . GLU B 1 339 ? 24.039 50.888 54.648 1.00 29.36 339 GLU B CA 1
ATOM 6475 C C . GLU B 1 339 ? 25.205 50.157 55.307 1.00 27.05 339 GLU B C 1
ATOM 6476 O O . GLU B 1 339 ? 24.975 49.235 56.081 1.00 29.59 339 GLU B O 1
ATOM 6482 N N . TYR B 1 340 ? 26.445 50.570 55.016 1.00 27.72 340 TYR B N 1
ATOM 6483 C CA . TYR B 1 340 ? 27.623 49.900 55.555 1.00 27.70 340 TYR B CA 1
ATOM 6484 C C . TYR B 1 340 ? 27.690 50.077 57.074 1.00 29.48 340 TYR B C 1
ATOM 6485 O O . TYR B 1 340 ? 27.474 51.179 57.596 1.00 27.27 340 TYR B O 1
ATOM 6494 N N . LYS B 1 341 ? 27.986 48.972 57.771 1.00 31.01 341 LYS B N 1
ATOM 6495 C CA . LYS B 1 341 ? 28.349 49.006 59.181 1.00 33.12 341 LYS B CA 1
ATOM 6496 C C . LYS B 1 341 ? 29.621 48.197 59.429 1.00 32.63 341 LYS B C 1
ATOM 6497 O O . LYS B 1 341 ? 29.662 46.994 59.189 1.00 32.09 341 LYS B O 1
ATOM 6503 N N . HIS B 1 342 ? 30.644 48.888 59.930 1.00 33.49 342 HIS B N 1
ATOM 6504 C CA . HIS B 1 342 ? 31.889 48.308 60.402 1.00 36.84 342 HIS B CA 1
ATOM 6505 C C . HIS B 1 342 ? 31.737 47.950 61.885 1.00 40.34 342 HIS B C 1
ATOM 6506 O O . HIS B 1 342 ? 30.856 48.491 62.558 1.00 38.85 342 HIS B O 1
ATOM 6513 N N . ASN B 1 343 ? 32.604 47.048 62.385 1.00 42.09 343 ASN B N 1
ATOM 6514 C CA . ASN B 1 343 ? 32.565 46.536 63.752 1.00 41.96 343 ASN B CA 1
ATOM 6515 C C . ASN B 1 343 ? 32.781 47.669 64.755 1.00 40.53 343 ASN B C 1
ATOM 6516 O O . ASN B 1 343 ? 32.218 47.683 65.844 1.00 44.27 343 ASN B O 1
ATOM 6521 N N . VAL B 1 344 ? 33.629 48.616 64.371 1.00 37.69 344 VAL B N 1
ATOM 6522 C CA . VAL B 1 344 ? 34.018 49.746 65.191 1.00 39.29 344 VAL B CA 1
ATOM 6523 C C . VAL B 1 344 ? 32.897 50.784 65.266 1.00 38.79 344 VAL B C 1
ATOM 6524 O O . VAL B 1 344 ? 32.891 51.626 66.159 1.00 42.94 344 VAL B O 1
ATOM 6528 N N . LEU B 1 345 ? 31.957 50.750 64.320 1.00 39.68 345 LEU B N 1
ATOM 6529 C CA . LEU B 1 345 ? 30.969 51.816 64.239 1.00 39.72 345 LEU B CA 1
ATOM 6530 C C . LEU B 1 345 ? 29.725 51.428 65.028 1.00 37.44 345 LEU B C 1
ATOM 6531 O O . LEU B 1 345 ? 29.354 50.254 65.066 1.00 35.47 345 LEU B O 1
ATOM 6536 N N . ASN B 1 346 ? 29.097 52.435 65.647 1.00 37.43 346 ASN B N 1
ATOM 6537 C CA . ASN B 1 346 ? 27.904 52.229 66.457 1.00 43.27 346 ASN B CA 1
ATOM 6538 C C . ASN B 1 346 ? 26.697 51.918 65.573 1.00 41.57 346 ASN B C 1
ATOM 6539 O O . ASN B 1 346 ? 25.743 51.289 66.024 1.00 44.82 346 ASN B O 1
ATOM 6544 N N . ASN B 1 347 ? 26.737 52.398 64.325 1.00 35.88 347 ASN B N 1
ATOM 6545 C CA . ASN B 1 347 ? 25.608 52.272 63.429 1.00 33.51 347 ASN B CA 1
ATOM 6546 C C . ASN B 1 347 ? 26.083 52.371 61.982 1.00 29.94 347 ASN B C 1
ATOM 6547 O O . ASN B 1 347 ? 27.259 52.608 61.711 1.00 26.06 347 ASN B O 1
ATOM 6552 N N . THR B 1 348 ? 25.128 52.213 61.061 1.00 26.64 348 THR B N 1
ATOM 6553 C CA . THR B 1 348 ? 25.383 52.393 59.643 1.00 25.23 348 THR B CA 1
ATOM 6554 C C . THR B 1 348 ? 25.832 53.828 59.366 1.00 22.22 348 THR B C 1
ATOM 6555 O O . THR B 1 348 ? 25.538 54.756 60.124 1.00 21.16 348 THR B O 1
ATOM 6559 N N . ILE B 1 349 ? 26.578 53.968 58.268 1.00 19.78 349 ILE B N 1
ATOM 6560 C CA . ILE B 1 349 ? 27.003 55.245 57.731 1.00 19.22 349 ILE B CA 1
ATOM 6561 C C . ILE B 1 349 ? 25.826 56.219 57.688 1.00 19.96 349 ILE B C 1
ATOM 6562 O O . ILE B 1 349 ? 25.945 57.339 58.168 1.00 20.37 349 ILE B O 1
ATOM 6567 N N . ARG B 1 350 ? 24.692 55.795 57.116 1.00 21.48 350 ARG B N 1
ATOM 6568 C CA . ARG B 1 350 ? 23.548 56.682 56.975 1.00 23.44 350 ARG B CA 1
ATOM 6569 C C . ARG B 1 350 ? 23.083 57.171 58.350 1.00 22.75 350 ARG B C 1
ATOM 6570 O O . ARG B 1 350 ? 22.835 58.362 58.516 1.00 20.74 350 ARG B O 1
ATOM 6578 N N . CYS B 1 351 ? 22.973 56.262 59.333 1.00 23.49 351 CYS B N 1
ATOM 6579 C CA . CYS B 1 351 ? 22.470 56.649 60.643 1.00 23.85 351 CYS B CA 1
ATOM 6580 C C . CYS B 1 351 ? 23.426 57.618 61.335 1.00 21.54 351 CYS B C 1
ATOM 6581 O O . CYS B 1 351 ? 22.954 58.588 61.924 1.00 22.02 351 CYS B O 1
ATOM 6584 N N . LEU B 1 352 ? 24.747 57.381 61.219 1.00 19.32 352 LEU B N 1
ATOM 6585 C CA . LEU B 1 352 ? 25.775 58.264 61.768 1.00 18.64 352 LEU B CA 1
ATOM 6586 C C . LEU B 1 352 ? 25.716 59.616 61.065 1.00 19.23 352 LEU B C 1
ATOM 6587 O O . LEU B 1 352 ? 25.837 60.664 61.700 1.00 18.79 352 LEU B O 1
ATOM 6592 N N . TYR B 1 353 ? 25.544 59.588 59.735 1.00 17.63 353 TYR B N 1
ATOM 6593 C CA . TYR B 1 353 ? 25.416 60.840 59.015 1.00 16.66 353 TYR B CA 1
ATOM 6594 C C . TYR B 1 353 ? 24.222 61.639 59.550 1.00 17.36 353 TYR B C 1
ATOM 6595 O O . TYR B 1 353 ? 24.374 62.822 59.848 1.00 17.37 353 TYR B O 1
ATOM 6604 N N . ASN B 1 354 ? 23.035 61.010 59.638 1.00 17.88 354 ASN B N 1
ATOM 6605 C CA . ASN B 1 354 ? 21.805 61.699 60.026 1.00 19.85 354 ASN B CA 1
ATOM 6606 C C . ASN B 1 354 ? 21.930 62.248 61.449 1.00 21.94 354 ASN B C 1
ATOM 6607 O O . ASN B 1 354 ? 21.415 63.314 61.755 1.00 22.54 354 ASN B O 1
ATOM 6612 N N . LYS B 1 355 ? 22.616 61.504 62.322 1.00 25.10 355 LYS B N 1
ATOM 6613 C CA . LYS B 1 355 ? 22.717 61.881 63.720 1.00 27.76 355 LYS B CA 1
ATOM 6614 C C . LYS B 1 355 ? 23.615 63.102 63.846 1.00 26.06 355 LYS B C 1
ATOM 6615 O O . LYS B 1 355 ? 23.342 63.988 64.653 1.00 27.91 355 LYS B O 1
ATOM 6621 N N . TYR B 1 356 ? 24.660 63.155 63.017 1.00 22.12 356 TYR B N 1
ATOM 6622 C CA . TYR B 1 356 ? 25.566 64.286 63.024 1.00 21.38 356 TYR B CA 1
ATOM 6623 C C . TYR B 1 356 ? 24.812 65.558 62.624 1.00 21.58 356 TYR B C 1
ATOM 6624 O O . TYR B 1 356 ? 24.990 66.606 63.235 1.00 19.05 356 TYR B O 1
ATOM 6633 N N . VAL B 1 357 ? 23.981 65.450 61.575 1.00 20.41 357 VAL B N 1
ATOM 6634 C CA . VAL B 1 357 ? 23.237 66.585 61.061 1.00 20.61 357 VAL B CA 1
ATOM 6635 C C . VAL B 1 357 ? 22.286 67.083 62.147 1.00 20.20 357 VAL B C 1
ATOM 6636 O O . VAL B 1 357 ? 22.222 68.282 62.413 1.00 18.60 357 VAL B O 1
ATOM 6640 N N . SER B 1 358 ? 21.534 66.159 62.748 1.00 21.16 358 SER B N 1
ATOM 6641 C CA . SER B 1 358 ? 20.472 66.581 63.642 1.00 24.79 358 SER B CA 1
ATOM 6642 C C . SER B 1 358 ? 21.036 67.062 64.984 1.00 25.70 358 SER B C 1
ATOM 6643 O O . SER B 1 358 ? 20.507 67.997 65.577 1.00 26.08 358 SER B O 1
ATOM 6646 N N . ARG B 1 359 ? 22.170 66.502 65.408 1.00 25.99 359 ARG B N 1
ATOM 6647 C CA . ARG B 1 359 ? 22.825 67.004 66.603 1.00 28.06 359 ARG B CA 1
ATOM 6648 C C . ARG B 1 359 ? 23.453 68.379 66.372 1.00 28.34 359 ARG B C 1
ATOM 6649 O O . ARG B 1 359 ? 23.460 69.191 67.288 1.00 29.44 359 ARG B O 1
ATOM 6657 N N . MET B 1 360 ? 23.990 68.659 65.175 1.00 25.86 360 MET B N 1
ATOM 6658 C CA . MET B 1 360 ? 24.485 70.011 64.943 1.00 27.40 360 MET B CA 1
ATOM 6659 C C . MET B 1 360 ? 23.327 71.010 65.036 1.00 26.87 360 MET B C 1
ATOM 6660 O O . MET B 1 360 ? 23.496 72.110 65.557 1.00 24.77 360 MET B O 1
ATOM 6665 N N . LYS B 1 361 ? 22.152 70.605 64.547 1.00 27.19 361 LYS B N 1
ATOM 6666 C CA . LYS B 1 361 ? 20.952 71.415 64.650 1.00 32.24 361 LYS B CA 1
ATOM 6667 C C . LYS B 1 361 ? 20.560 71.618 66.117 1.00 33.75 361 LYS B C 1
ATOM 6668 O O . LYS B 1 361 ? 20.459 72.756 66.561 1.00 33.69 361 LYS B O 1
ATOM 6674 N N . GLU B 1 362 ? 20.342 70.519 66.849 1.00 33.96 362 GLU B N 1
ATOM 6675 C CA . GLU B 1 362 ? 19.755 70.535 68.180 1.00 37.69 362 GLU B CA 1
ATOM 6676 C C . GLU B 1 362 ? 20.703 71.172 69.193 1.00 35.30 362 GLU B C 1
ATOM 6677 O O . GLU B 1 362 ? 20.260 71.928 70.050 1.00 35.76 362 GLU B O 1
ATOM 6683 N N . GLN B 1 363 ? 22.002 70.876 69.077 1.00 33.62 363 GLN B N 1
ATOM 6684 C CA . GLN B 1 363 ? 22.961 71.186 70.125 1.00 32.19 363 GLN B CA 1
ATOM 6685 C C . GLN B 1 363 ? 23.662 72.519 69.874 1.00 34.11 363 GLN B C 1
ATOM 6686 O O . GLN B 1 363 ? 23.964 73.242 70.818 1.00 36.34 363 GLN B O 1
ATOM 6692 N N . TYR B 1 364 ? 23.937 72.851 68.610 1.00 35.96 364 TYR B N 1
ATOM 6693 C CA . TYR B 1 364 ? 24.733 74.039 68.339 1.00 35.42 364 TYR B CA 1
ATOM 6694 C C . TYR B 1 364 ? 23.957 75.033 67.488 1.00 35.53 364 TYR B C 1
ATOM 6695 O O . TYR B 1 364 ? 24.481 76.091 67.169 1.00 36.87 364 TYR B O 1
ATOM 6704 N N . ASN B 1 365 ? 22.720 74.681 67.118 1.00 35.74 365 ASN B N 1
ATOM 6705 C CA . ASN B 1 365 ? 21.898 75.520 66.260 1.00 37.85 365 ASN B CA 1
ATOM 6706 C C . ASN B 1 365 ? 22.607 75.835 64.936 1.00 36.04 365 ASN B C 1
ATOM 6707 O O . ASN B 1 365 ? 22.571 76.969 64.456 1.00 37.66 365 ASN B O 1
ATOM 6712 N N . ILE B 1 366 ? 23.247 74.824 64.340 1.00 32.75 366 ILE B N 1
ATOM 6713 C CA . ILE B 1 366 ? 23.929 75.000 63.066 1.00 32.74 366 ILE B CA 1
ATOM 6714 C C . ILE B 1 366 ? 23.241 74.130 62.013 1.00 30.00 366 ILE B C 1
ATOM 6715 O O . ILE B 1 366 ? 22.866 72.999 62.305 1.00 27.04 366 ILE B O 1
ATOM 6720 N N . ASN B 1 367 ? 23.030 74.678 60.805 1.00 31.24 367 ASN B N 1
ATOM 6721 C CA . ASN B 1 367 ? 22.694 73.837 59.662 1.00 31.11 367 ASN B CA 1
ATOM 6722 C C . ASN B 1 367 ? 23.997 73.517 58.933 1.00 28.52 367 ASN B C 1
ATOM 6723 O O . ASN B 1 367 ? 24.570 74.393 58.279 1.00 27.22 367 ASN B O 1
ATOM 6728 N N . ILE B 1 368 ? 24.478 72.280 59.129 1.00 27.22 368 ILE B N 1
ATOM 6729 C CA . ILE B 1 368 ? 25.808 71.836 58.724 1.00 28.36 368 ILE B CA 1
ATOM 6730 C C . ILE B 1 368 ? 25.875 71.723 57.197 1.00 29.00 368 ILE B C 1
ATOM 6731 O O . ILE B 1 368 ? 26.963 71.708 56.617 1.00 27.54 368 ILE B O 1
ATOM 6736 N N . LYS B 1 369 ? 24.705 71.672 56.550 1.00 31.54 369 LYS B N 1
ATOM 6737 C CA . LYS B 1 369 ? 24.616 71.587 55.099 1.00 35.59 369 LYS B CA 1
ATOM 6738 C C . LYS B 1 369 ? 25.011 72.919 54.465 1.00 37.20 369 LYS B C 1
ATOM 6739 O O . LYS B 1 369 ? 25.630 72.927 53.404 1.00 40.30 369 LYS B O 1
ATOM 6745 N N . GLU B 1 370 ? 24.699 74.025 55.152 1.00 38.49 370 GLU B N 1
ATOM 6746 C CA . GLU B 1 370 ? 24.870 75.395 54.691 1.00 40.28 370 GLU B CA 1
ATOM 6747 C C . GLU B 1 370 ? 26.252 75.607 54.079 1.00 42.79 370 GLU B C 1
ATOM 6748 O O . GLU B 1 370 ? 26.371 76.198 53.005 1.00 48.21 370 GLU B O 1
ATOM 6754 N N . ASN B 1 371 ? 27.297 75.140 54.772 1.00 41.65 371 ASN B N 1
ATOM 6755 C CA . ASN B 1 371 ? 28.664 75.398 54.342 1.00 41.36 371 ASN B CA 1
ATOM 6756 C C . ASN B 1 371 ? 29.368 74.102 53.940 1.00 36.68 371 ASN B C 1
ATOM 6757 O O . ASN B 1 371 ? 30.587 74.003 54.023 1.00 38.62 371 ASN B O 1
ATOM 6762 N N . ASN B 1 372 ? 28.602 73.095 53.532 1.00 30.47 372 ASN B N 1
ATOM 6763 C CA . ASN B 1 372 ? 29.199 71.864 53.039 1.00 30.23 372 ASN B CA 1
ATOM 6764 C C . ASN B 1 372 ? 28.487 71.512 51.736 1.00 28.09 372 ASN B C 1
ATOM 6765 O O . ASN B 1 372 ? 27.467 70.830 51.754 1.00 32.18 372 ASN B O 1
ATOM 6770 N N . LYS B 1 373 ? 29.009 72.044 50.628 1.00 23.75 373 LYS B N 1
ATOM 6771 C CA . LYS B 1 373 ? 28.262 72.157 49.383 1.00 20.25 373 LYS B CA 1
ATOM 6772 C C . LYS B 1 373 ? 28.594 70.998 48.445 1.00 17.53 373 LYS B C 1
ATOM 6773 O O . LYS B 1 373 ? 29.767 70.732 48.147 1.00 15.24 373 LYS B O 1
ATOM 6779 N N . ARG B 1 374 ? 27.528 70.342 47.968 1.00 16.22 374 ARG B N 1
ATOM 6780 C CA . ARG B 1 374 ? 27.612 69.349 46.905 1.00 14.90 374 ARG B CA 1
ATOM 6781 C C . ARG B 1 374 ? 28.024 70.017 45.586 1.00 14.52 374 ARG B C 1
ATOM 6782 O O . ARG B 1 374 ? 27.474 71.048 45.181 1.00 13.88 374 ARG B O 1
ATOM 6790 N N . ILE B 1 375 ? 28.994 69.404 44.897 1.00 15.01 375 ILE B N 1
ATOM 6791 C CA . ILE B 1 375 ? 29.499 69.929 43.637 1.00 14.61 375 ILE B CA 1
ATOM 6792 C C . ILE B 1 375 ? 29.227 68.927 42.514 1.00 14.63 375 ILE B C 1
ATOM 6793 O O . ILE B 1 375 ? 29.382 67.726 42.712 1.00 13.15 375 ILE B O 1
ATOM 6798 N N . TYR B 1 376 ? 28.900 69.438 41.311 1.00 14.58 376 TYR B N 1
ATOM 6799 C CA . TYR B 1 376 ? 28.923 68.608 40.108 1.00 14.23 376 TYR B CA 1
ATOM 6800 C C . TYR B 1 376 ? 29.876 69.236 39.087 1.00 14.23 376 TYR B C 1
ATOM 6801 O O . TYR B 1 376 ? 30.210 70.416 39.220 1.00 13.56 376 TYR B O 1
ATOM 6810 N N . VAL B 1 377 ? 30.293 68.462 38.063 1.00 13.33 377 VAL B N 1
ATOM 6811 C CA . VAL B 1 377 ? 31.243 68.998 37.086 1.00 13.58 377 VAL B CA 1
ATOM 6812 C C . VAL B 1 377 ? 30.719 68.817 35.657 1.00 13.88 377 VAL B C 1
ATOM 6813 O O . VAL B 1 377 ? 30.336 67.715 35.256 1.00 13.97 377 VAL B O 1
ATOM 6817 N N . LEU B 1 378 ? 30.666 69.915 34.901 1.00 14.29 378 LEU B N 1
ATOM 6818 C CA . LEU B 1 378 ? 30.221 69.860 33.515 1.00 15.59 378 LEU B CA 1
ATOM 6819 C C . LEU B 1 378 ? 31.404 69.616 32.587 1.00 17.15 378 LEU B C 1
ATOM 6820 O O . LEU B 1 378 ? 31.305 68.853 31.626 1.00 17.89 378 LEU B O 1
ATOM 6825 N N . LYS B 1 379 ? 32.504 70.327 32.843 1.00 18.63 379 LYS B N 1
ATOM 6826 C CA . LYS B 1 379 ? 33.665 70.229 31.975 1.00 20.02 379 LYS B CA 1
ATOM 6827 C C . LYS B 1 379 ? 34.908 69.995 32.832 1.00 20.42 379 LYS B C 1
ATOM 6828 O O . LYS B 1 379 ? 35.304 68.849 33.053 1.00 20.12 379 LYS B O 1
ATOM 6834 N N . ASP B 1 380 ? 35.476 71.084 33.358 1.00 22.21 380 ASP B N 1
ATOM 6835 C CA . ASP B 1 380 ? 36.699 71.010 34.141 1.00 25.49 380 ASP B CA 1
ATOM 6836 C C . ASP B 1 380 ? 36.634 71.970 35.331 1.00 26.09 380 ASP B C 1
ATOM 6837 O O . ASP B 1 380 ? 37.635 72.169 36.010 1.00 28.60 380 ASP B O 1
ATOM 6842 N N . ARG B 1 381 ? 35.455 72.546 35.593 1.00 26.25 381 ARG B N 1
ATOM 6843 C CA . ARG B 1 381 ? 35.281 73.496 36.681 1.00 28.02 381 ARG B CA 1
ATOM 6844 C C . ARG B 1 381 ? 34.189 73.032 37.654 1.00 26.26 381 ARG B C 1
ATOM 6845 O O . ARG B 1 381 ? 33.252 72.312 37.295 1.00 24.76 381 ARG B O 1
ATOM 6853 N N . ILE B 1 382 ? 34.323 73.485 38.903 1.00 23.37 382 ILE B N 1
ATOM 6854 C CA . ILE B 1 382 ? 33.349 73.331 39.977 1.00 21.39 382 ILE B CA 1
ATOM 6855 C C . ILE B 1 382 ? 32.040 74.058 39.642 1.00 19.36 382 ILE B C 1
ATOM 6856 O O . ILE B 1 382 ? 32.052 75.237 39.292 1.00 19.02 382 ILE B O 1
ATOM 6861 N N . SER B 1 383 ? 30.910 73.346 39.771 1.00 16.74 383 SER B N 1
ATOM 6862 C CA . SER B 1 383 ? 29.584 73.952 39.813 1.00 15.52 383 SER B CA 1
ATOM 6863 C C . SER B 1 383 ? 28.950 73.535 41.135 1.00 14.89 383 SER B C 1
ATOM 6864 O O . SER B 1 383 ? 28.997 72.362 41.495 1.00 15.11 383 SER B O 1
ATOM 6867 N N . TYR B 1 384 ? 28.375 74.489 41.860 1.00 14.31 384 TYR B N 1
ATOM 6868 C CA . TYR B 1 384 ? 27.692 74.141 43.092 1.00 14.34 384 TYR B CA 1
ATOM 6869 C C . TYR B 1 384 ? 26.285 73.673 42.749 1.00 13.60 384 TYR B C 1
ATOM 6870 O O . TYR B 1 384 ? 25.528 74.425 42.124 1.00 12.30 384 TYR B O 1
ATOM 6879 N N . LEU B 1 385 ? 25.953 72.438 43.161 1.00 12.30 385 LEU B N 1
ATOM 6880 C CA . LEU B 1 385 ? 24.640 71.897 42.871 1.00 12.07 385 LEU B CA 1
ATOM 6881 C C . LEU B 1 385 ? 23.583 72.876 43.379 1.00 12.34 385 LEU B C 1
ATOM 6882 O O . LEU B 1 385 ? 23.650 73.329 44.520 1.00 12.02 385 LEU B O 1
ATOM 6887 N N . LYS B 1 386 ? 22.617 73.198 42.516 1.00 12.23 386 LYS B N 1
ATOM 6888 C CA . LYS B 1 386 ? 21.423 73.960 42.877 1.00 13.23 386 LYS B CA 1
ATOM 6889 C C . LYS B 1 386 ? 21.701 75.465 42.978 1.00 13.90 386 LYS B C 1
ATOM 6890 O O . LYS B 1 386 ? 20.804 76.205 43.361 1.00 14.08 386 LYS B O 1
ATOM 6896 N N . GLU B 1 387 ? 22.901 75.932 42.610 1.00 14.59 387 GLU B N 1
ATOM 6897 C CA . GLU B 1 387 ? 23.206 77.353 42.746 1.00 17.25 387 GLU B CA 1
ATOM 6898 C C . GLU B 1 387 ? 23.032 78.155 41.454 1.00 17.73 387 GLU B C 1
ATOM 6899 O O . GLU B 1 387 ? 23.087 79.384 41.492 1.00 18.66 387 GLU B O 1
ATOM 6905 N N . LYS B 1 388 ? 22.774 77.478 40.327 1.00 18.07 388 LYS B N 1
ATOM 6906 C CA . LYS B 1 388 ? 22.611 78.160 39.055 1.00 18.27 388 LYS B CA 1
ATOM 6907 C C . LYS B 1 388 ? 21.783 77.311 38.093 1.00 16.41 388 LYS B C 1
ATOM 6908 O O . LYS B 1 388 ? 21.996 76.110 37.992 1.00 16.85 388 LYS B O 1
ATOM 6914 N N . THR B 1 389 ? 20.863 77.954 37.368 1.00 15.12 389 THR B N 1
ATOM 6915 C CA . THR B 1 389 ? 20.169 77.369 36.233 1.00 14.36 389 THR B CA 1
ATOM 6916 C C . THR B 1 389 ? 20.916 77.756 34.956 1.00 15.07 389 THR B C 1
ATOM 6917 O O . THR B 1 389 ? 20.879 78.914 34.539 1.00 15.57 389 THR B O 1
ATOM 6921 N N . ASN B 1 390 ? 21.610 76.778 34.358 1.00 14.73 390 ASN B N 1
ATOM 6922 C CA . ASN B 1 390 ? 22.409 76.965 33.158 1.00 14.37 390 ASN B CA 1
ATOM 6923 C C . ASN B 1 390 ? 21.542 76.770 31.908 1.00 13.78 390 ASN B C 1
ATOM 6924 O O . ASN B 1 390 ? 20.677 75.888 31.860 1.00 13.11 390 ASN B O 1
ATOM 6929 N N . ILE B 1 391 ? 21.800 77.591 30.883 1.00 12.66 391 ILE B N 1
ATOM 6930 C CA . ILE B 1 391 ? 21.092 77.469 29.625 1.00 12.59 391 ILE B CA 1
ATOM 6931 C C . ILE B 1 391 ? 21.891 76.581 28.678 1.00 12.37 391 ILE B C 1
ATOM 6932 O O . ILE B 1 391 ? 23.087 76.788 28.466 1.00 12.08 391 ILE B O 1
ATOM 6937 N N . VAL B 1 392 ? 21.222 75.552 28.153 1.00 11.55 392 VAL B N 1
ATOM 6938 C CA . VAL B 1 392 ? 21.822 74.706 27.138 1.00 10.59 392 VAL B CA 1
ATOM 6939 C C . VAL B 1 392 ? 21.117 75.043 25.833 1.00 10.33 392 VAL B C 1
ATOM 6940 O O . VAL B 1 392 ? 19.915 74.826 25.712 1.00 10.13 392 VAL B O 1
ATOM 6944 N N . GLY B 1 393 ? 21.853 75.648 24.897 1.00 10.74 393 GLY B N 1
ATOM 6945 C CA . GLY B 1 393 ? 21.272 76.042 23.614 1.00 10.57 393 GLY B CA 1
ATOM 6946 C C . GLY B 1 393 ? 21.297 74.884 22.615 1.00 10.82 393 GLY B C 1
ATOM 6947 O O . GLY B 1 393 ? 22.258 74.115 22.576 1.00 9.97 393 GLY B O 1
ATOM 6948 N N . ILE B 1 394 ? 20.209 74.741 21.853 1.00 11.55 394 ILE B N 1
ATOM 6949 C CA . ILE B 1 394 ? 19.985 73.556 21.033 1.00 12.86 394 ILE B CA 1
ATOM 6950 C C . ILE B 1 394 ? 20.444 73.844 19.602 1.00 14.32 394 ILE B C 1
ATOM 6951 O O . ILE B 1 394 ? 20.019 74.823 19.001 1.00 13.47 394 ILE B O 1
ATOM 6956 N N . LEU B 1 395 ? 21.301 72.975 19.056 1.00 16.44 395 LEU B N 1
ATOM 6957 C CA . LEU B 1 395 ? 21.598 73.003 17.632 1.00 17.75 395 LEU B CA 1
ATOM 6958 C C . LEU B 1 395 ? 21.287 71.637 17.028 1.00 17.51 395 LEU B C 1
ATOM 6959 O O . LEU B 1 395 ? 22.069 70.711 17.156 1.00 16.15 395 LEU B O 1
ATOM 6964 N N . ASN B 1 396 ? 20.129 71.527 16.389 1.00 19.23 396 ASN B N 1
ATOM 6965 C CA . ASN B 1 396 ? 19.747 70.323 15.677 1.00 22.58 396 ASN B CA 1
ATOM 6966 C C . ASN B 1 396 ? 20.065 70.537 14.198 1.00 21.87 396 ASN B C 1
ATOM 6967 O O . ASN B 1 396 ? 19.414 71.340 13.535 1.00 18.68 396 ASN B O 1
ATOM 6972 N N . VAL B 1 397 ? 21.081 69.823 13.704 1.00 21.82 397 VAL B N 1
ATOM 6973 C CA . VAL B 1 397 ? 21.593 70.080 12.368 1.00 23.61 397 VAL B CA 1
ATOM 6974 C C . VAL B 1 397 ? 20.545 69.701 11.315 1.00 25.09 397 VAL B C 1
ATOM 6975 O O . VAL B 1 397 ? 20.286 70.485 10.399 1.00 22.69 397 VAL B O 1
ATOM 6979 N N . ASN B 1 398 ? 19.894 68.548 11.503 1.00 27.21 398 ASN B N 1
ATOM 6980 C CA . ASN B 1 398 ? 18.764 68.149 10.680 1.00 32.90 398 ASN B CA 1
ATOM 6981 C C . ASN B 1 398 ? 17.779 69.304 10.517 1.00 34.94 398 ASN B C 1
ATOM 6982 O O . ASN B 1 398 ? 17.459 69.686 9.389 1.00 34.25 398 ASN B O 1
ATOM 6987 N N . TYR B 1 399 ? 17.270 69.820 11.647 1.00 33.60 399 TYR B N 1
ATOM 6988 C CA . TYR B 1 399 ? 16.283 70.885 11.607 1.00 35.13 399 TYR B CA 1
ATOM 6989 C C . TYR B 1 399 ? 16.859 72.093 10.882 1.00 33.15 399 TYR B C 1
ATOM 6990 O O . TYR B 1 399 ? 16.246 72.609 9.962 1.00 36.38 399 TYR B O 1
ATOM 6999 N N . ASP B 1 400 ? 18.044 72.515 11.312 1.00 33.08 400 ASP B N 1
ATOM 7000 C CA . ASP B 1 400 ? 18.678 73.746 10.878 1.00 34.96 400 ASP B CA 1
ATOM 7001 C C . ASP B 1 400 ? 18.867 73.764 9.357 1.00 35.57 400 ASP B C 1
ATOM 7002 O O . ASP B 1 400 ? 18.888 74.841 8.763 1.00 37.79 400 ASP B O 1
ATOM 7007 N N . SER B 1 401 ? 19.020 72.577 8.749 1.00 33.38 401 SER B N 1
ATOM 7008 C CA . SER B 1 401 ? 19.411 72.408 7.355 1.00 38.15 401 SER B CA 1
ATOM 7009 C C . SER B 1 401 ? 18.199 72.126 6.465 1.00 40.40 401 SER B C 1
ATOM 7010 O O . SER B 1 401 ? 18.093 72.692 5.384 1.00 42.79 401 SER B O 1
ATOM 7013 N N . PHE B 1 402 ? 17.288 71.255 6.925 1.00 43.78 402 PHE B N 1
ATOM 7014 C CA . PHE B 1 402 ? 16.286 70.653 6.055 1.00 46.58 402 PHE B CA 1
ATOM 7015 C C . PHE B 1 402 ? 14.867 71.133 6.375 1.00 53.21 402 PHE B C 1
ATOM 7016 O O . PHE B 1 402 ? 13.914 70.694 5.731 1.00 51.98 402 PHE B O 1
ATOM 7024 N N . SER B 1 403 ? 14.731 72.041 7.353 1.00 57.51 403 SER B N 1
ATOM 7025 C CA . SER B 1 403 ? 13.452 72.681 7.629 1.00 58.13 403 SER B CA 1
ATOM 7026 C C . SER B 1 403 ? 13.123 73.706 6.545 1.00 56.42 403 SER B C 1
ATOM 7027 O O . SER B 1 403 ? 11.953 73.957 6.279 1.00 53.96 403 SER B O 1
ATOM 7030 N N . ASP B 1 404 ? 14.186 74.315 5.994 1.00 58.27 404 ASP B N 1
ATOM 7031 C CA . ASP B 1 404 ? 14.278 75.029 4.727 1.00 54.08 404 ASP B CA 1
ATOM 7032 C C . ASP B 1 404 ? 13.313 74.463 3.678 1.00 55.80 404 ASP B C 1
ATOM 7033 O O . ASP B 1 404 ? 12.709 75.211 2.906 1.00 51.25 404 ASP B O 1
ATOM 7038 N N . GLY B 1 405 ? 13.229 73.125 3.624 1.00 49.48 405 GLY B N 1
ATOM 7039 C CA . GLY B 1 405 ? 12.896 72.399 2.410 1.00 45.46 405 GLY B CA 1
ATOM 7040 C C . GLY B 1 405 ? 14.153 72.059 1.604 1.00 43.97 405 GLY B C 1
ATOM 7041 O O . GLY B 1 405 ? 14.075 71.327 0.621 1.00 45.03 405 GLY B O 1
ATOM 7042 N N . GLY B 1 406 ? 15.309 72.585 2.045 1.00 42.57 406 GLY B N 1
ATOM 7043 C CA . GLY B 1 406 ? 16.591 72.392 1.384 1.00 39.07 406 GLY B CA 1
ATOM 7044 C C . GLY B 1 406 ? 17.089 70.953 1.503 1.00 38.49 406 GLY B C 1
ATOM 7045 O O . GLY B 1 406 ? 16.506 70.141 2.224 1.00 39.38 406 GLY B O 1
ATOM 7046 N N . ILE B 1 407 ? 18.178 70.649 0.787 1.00 40.10 407 ILE B N 1
ATOM 7047 C CA . ILE B 1 407 ? 18.700 69.290 0.724 1.00 38.52 407 ILE B CA 1
ATOM 7048 C C . ILE B 1 407 ? 20.162 69.262 1.149 1.00 34.84 407 ILE B C 1
ATOM 7049 O O . ILE B 1 407 ? 20.730 68.177 1.300 1.00 35.81 407 ILE B O 1
ATOM 7054 N N . PHE B 1 408 ? 20.763 70.444 1.331 1.00 30.73 408 PHE B N 1
ATOM 7055 C CA . PHE B 1 408 ? 22.163 70.485 1.725 1.00 32.80 408 PHE B CA 1
ATOM 7056 C C . PHE B 1 408 ? 22.327 70.934 3.174 1.00 34.35 408 PHE B C 1
ATOM 7057 O O . PHE B 1 408 ? 21.614 71.821 3.660 1.00 31.91 408 PHE B O 1
ATOM 7065 N N . VAL B 1 409 ? 23.291 70.299 3.848 1.00 32.03 409 VAL B N 1
ATOM 7066 C CA . VAL B 1 409 ? 23.789 70.788 5.121 1.00 30.98 409 VAL B CA 1
ATOM 7067 C C . VAL B 1 409 ? 24.469 72.127 4.870 1.00 32.94 409 VAL B C 1
ATOM 7068 O O . VAL B 1 409 ? 25.021 72.345 3.795 1.00 36.23 409 VAL B O 1
ATOM 7072 N N . GLU B 1 410 ? 24.445 73.004 5.880 1.00 34.85 410 GLU B N 1
ATOM 7073 C CA . GLU B 1 410 ? 25.092 74.302 5.790 1.00 34.35 410 GLU B CA 1
ATOM 7074 C C . GLU B 1 410 ? 25.977 74.526 7.014 1.00 31.90 410 GLU B C 1
ATOM 7075 O O . GLU B 1 410 ? 25.609 75.280 7.911 1.00 30.29 410 GLU B O 1
ATOM 7081 N N . PRO B 1 411 ? 27.201 73.958 7.068 1.00 30.58 411 PRO B N 1
ATOM 7082 C CA . PRO B 1 411 ? 27.993 73.981 8.295 1.00 30.93 411 PRO B CA 1
ATOM 7083 C C . PRO B 1 411 ? 28.284 75.397 8.793 1.00 31.15 411 PRO B C 1
ATOM 7084 O O . PRO B 1 411 ? 28.295 75.634 9.999 1.00 29.97 411 PRO B O 1
ATOM 7088 N N . LYS B 1 412 ? 28.470 76.338 7.860 1.00 31.18 412 LYS B N 1
ATOM 7089 C CA . LYS B 1 412 ? 28.827 77.706 8.208 1.00 32.25 412 LYS B CA 1
ATOM 7090 C C . LYS B 1 412 ? 27.660 78.376 8.924 1.00 29.73 412 LYS B C 1
ATOM 7091 O O . LYS B 1 412 ? 27.876 79.135 9.861 1.00 26.99 412 LYS B O 1
ATOM 7097 N N . ARG B 1 413 ? 26.440 78.121 8.432 1.00 30.82 413 ARG B N 1
ATOM 7098 C CA . ARG B 1 413 ? 25.212 78.607 9.044 1.00 30.00 413 ARG B CA 1
ATOM 7099 C C . ARG B 1 413 ? 25.069 77.972 10.432 1.00 27.27 413 ARG B C 1
ATOM 7100 O O . ARG B 1 413 ? 24.704 78.652 11.381 1.00 24.89 413 ARG B O 1
ATOM 7108 N N . ALA B 1 414 ? 25.422 76.683 10.549 1.00 24.03 414 ALA B N 1
ATOM 7109 C CA . ALA B 1 414 ? 25.378 75.969 11.818 1.00 24.51 414 ALA B CA 1
ATOM 7110 C C . ALA B 1 414 ? 26.284 76.660 12.834 1.00 23.91 414 ALA B C 1
ATOM 7111 O O . ALA B 1 414 ? 25.837 76.961 13.937 1.00 20.71 414 ALA B O 1
ATOM 7113 N N . VAL B 1 415 ? 27.535 76.933 12.432 1.00 22.46 415 VAL B N 1
ATOM 7114 C CA . VAL B 1 415 ? 28.523 77.475 13.349 1.00 23.97 415 VAL B CA 1
ATOM 7115 C C . VAL B 1 415 ? 28.156 78.912 13.735 1.00 26.42 415 VAL B C 1
ATOM 7116 O O . VAL B 1 415 ? 28.350 79.329 14.879 1.00 24.63 415 VAL B O 1
ATOM 7120 N N . GLN B 1 416 ? 27.594 79.656 12.778 1.00 27.68 416 GLN B N 1
ATOM 7121 C CA . GLN B 1 416 ? 27.126 81.004 13.019 1.00 31.05 416 GLN B CA 1
ATOM 7122 C C . GLN B 1 416 ? 26.117 80.977 14.170 1.00 30.22 416 GLN B C 1
ATOM 7123 O O . GLN B 1 416 ? 26.203 81.787 15.092 1.00 27.63 416 GLN B O 1
ATOM 7129 N N . ARG B 1 417 ? 25.150 80.050 14.082 1.00 29.19 417 ARG B N 1
ATOM 7130 C CA . ARG B 1 417 ? 24.108 79.854 15.079 1.00 28.23 417 ARG B CA 1
ATOM 7131 C C . ARG B 1 417 ? 24.721 79.540 16.447 1.00 26.90 417 ARG B C 1
ATOM 7132 O O . ARG B 1 417 ? 24.254 80.060 17.455 1.00 25.98 417 ARG B O 1
ATOM 7140 N N . MET B 1 418 ? 25.790 78.731 16.471 1.00 24.96 418 MET B N 1
ATOM 7141 C CA . MET B 1 418 ? 26.488 78.408 17.706 1.00 24.49 418 MET B CA 1
ATOM 7142 C C . MET B 1 418 ? 27.082 79.660 18.340 1.00 25.46 418 MET B C 1
ATOM 7143 O O . MET B 1 418 ? 27.055 79.792 19.563 1.00 24.19 418 MET B O 1
ATOM 7148 N N . PHE B 1 419 ? 27.618 80.568 17.512 1.00 25.27 419 PHE B N 1
ATOM 7149 C CA . PHE B 1 419 ? 28.200 81.803 18.020 1.00 24.25 419 PHE B CA 1
ATOM 7150 C C . PHE B 1 419 ? 27.098 82.717 18.558 1.00 21.91 419 PHE B C 1
ATOM 7151 O O . PHE B 1 419 ? 27.251 83.355 19.591 1.00 21.44 419 PHE B O 1
ATOM 7159 N N . GLU B 1 420 ? 25.982 82.771 17.851 1.00 21.28 420 GLU B N 1
ATOM 7160 C CA . GLU B 1 420 ? 24.810 83.519 18.264 1.00 25.29 420 GLU B CA 1
ATOM 7161 C C . GLU B 1 420 ? 24.340 83.075 19.664 1.00 25.39 420 GLU B C 1
ATOM 7162 O O . GLU B 1 420 ? 24.051 83.899 20.541 1.00 23.91 420 GLU B O 1
ATOM 7168 N N . MET B 1 421 ? 24.283 81.760 19.899 1.00 23.03 421 MET B N 1
ATOM 7169 C CA . MET B 1 421 ? 23.738 81.260 21.156 1.00 22.82 421 MET B CA 1
ATOM 7170 C C . MET B 1 421 ? 24.703 81.557 22.305 1.00 22.53 421 MET B C 1
ATOM 7171 O O . MET B 1 421 ? 24.274 81.848 23.421 1.00 20.64 421 MET B O 1
ATOM 7176 N N . ILE B 1 422 ? 26.005 81.517 22.015 1.00 23.13 422 ILE B N 1
ATOM 7177 C CA . ILE B 1 422 ? 27.005 81.900 23.001 1.00 26.94 422 ILE B CA 1
ATOM 7178 C C . ILE B 1 422 ? 26.787 83.368 23.395 1.00 29.04 422 ILE B C 1
ATOM 7179 O O . ILE B 1 422 ? 26.698 83.689 24.579 1.00 27.82 422 ILE B O 1
ATOM 7184 N N . ASN B 1 423 ? 26.655 84.242 22.386 1.00 29.96 423 ASN B N 1
ATOM 7185 C CA . ASN B 1 423 ? 26.441 85.664 22.604 1.00 31.83 423 ASN B CA 1
ATOM 7186 C C . ASN B 1 423 ? 25.100 85.909 23.300 1.00 28.90 423 ASN B C 1
ATOM 7187 O O . ASN B 1 423 ? 24.949 86.897 24.008 1.00 28.90 423 ASN B O 1
ATOM 7192 N N . GLU B 1 424 ? 24.136 84.999 23.119 1.00 25.20 424 GLU B N 1
ATOM 7193 C CA . GLU B 1 424 ? 22.831 85.180 23.731 1.00 22.56 424 GLU B CA 1
ATOM 7194 C C . GLU B 1 424 ? 22.832 84.724 25.194 1.00 20.27 424 GLU B C 1
ATOM 7195 O O . GLU B 1 424 ? 21.887 85.024 25.922 1.00 21.61 424 GLU B O 1
ATOM 7201 N N . GLY B 1 425 ? 23.887 84.021 25.619 1.00 18.55 425 GLY B N 1
ATOM 7202 C CA . GLY B 1 425 ? 24.113 83.688 27.021 1.00 18.02 425 GLY B CA 1
ATOM 7203 C C . GLY B 1 425 ? 24.017 82.189 27.351 1.00 18.57 425 GLY B C 1
ATOM 7204 O O . GLY B 1 425 ? 23.930 81.818 28.520 1.00 18.92 425 GLY B O 1
ATOM 7205 N N . ALA B 1 426 ? 24.030 81.312 26.343 1.00 17.82 426 ALA B N 1
ATOM 7206 C CA . ALA B 1 426 ? 24.112 79.880 26.602 1.00 18.35 426 ALA B CA 1
ATOM 7207 C C . ALA B 1 426 ? 25.468 79.513 27.209 1.00 20.27 426 ALA B C 1
ATOM 7208 O O . ALA B 1 426 ? 26.509 79.945 26.726 1.00 22.22 426 ALA B O 1
ATOM 7210 N N . SER B 1 427 ? 25.453 78.664 28.244 1.00 21.00 427 SER B N 1
ATOM 7211 C CA . SER B 1 427 ? 26.665 78.134 28.851 1.00 21.18 427 SER B CA 1
ATOM 7212 C C . SER B 1 427 ? 27.090 76.836 28.153 1.00 18.86 427 SER B C 1
ATOM 7213 O O . SER B 1 427 ? 28.256 76.421 28.216 1.00 17.79 427 SER B O 1
ATOM 7216 N N . VAL B 1 428 ? 26.099 76.141 27.595 1.00 15.31 428 VAL B N 1
ATOM 7217 C CA . VAL B 1 428 ? 26.345 74.877 26.927 1.00 14.52 428 VAL B CA 1
ATOM 7218 C C . VAL B 1 428 ? 25.656 74.945 25.581 1.00 14.00 428 VAL B C 1
ATOM 7219 O O . VAL B 1 428 ? 24.603 75.565 25.457 1.00 14.65 428 VAL B O 1
ATOM 7223 N N . ILE B 1 429 ? 26.270 74.307 24.586 1.00 15.00 429 ILE B N 1
ATOM 7224 C CA . ILE B 1 429 ? 25.596 74.043 23.327 1.00 15.39 429 ILE B CA 1
ATOM 7225 C C . ILE B 1 429 ? 25.440 72.535 23.190 1.00 15.35 429 ILE B C 1
ATOM 7226 O O . ILE B 1 429 ? 26.451 71.825 23.293 1.00 14.66 429 ILE B O 1
ATOM 7231 N N . ASP B 1 430 ? 24.190 72.101 22.910 1.00 14.71 430 ASP B N 1
ATOM 7232 C CA . ASP B 1 430 ? 23.840 70.717 22.616 1.00 15.60 430 ASP B CA 1
ATOM 7233 C C . ASP B 1 430 ? 23.670 70.555 21.106 1.00 15.02 430 ASP B C 1
ATOM 7234 O O . ASP B 1 430 ? 22.715 71.054 20.503 1.00 13.61 430 ASP B O 1
ATOM 7239 N N . ILE B 1 431 ? 24.596 69.818 20.496 1.00 15.24 431 ILE B N 1
ATOM 7240 C CA . ILE B 1 431 ? 24.509 69.619 19.061 1.00 15.52 431 ILE B CA 1
ATOM 7241 C C . ILE B 1 431 ? 24.016 68.199 18.821 1.00 15.53 431 ILE B C 1
ATOM 7242 O O . ILE B 1 431 ? 24.463 67.276 19.497 1.00 15.46 431 ILE B O 1
ATOM 7247 N N . GLY B 1 432 ? 23.117 68.038 17.850 1.00 15.36 432 GLY B N 1
ATOM 7248 C CA . GLY B 1 432 ? 22.702 66.710 17.440 1.00 18.84 432 GLY B CA 1
ATOM 7249 C C . GLY B 1 432 ? 22.423 66.615 15.940 1.00 21.98 432 GLY B C 1
ATOM 7250 O O . GLY B 1 432 ? 22.133 67.622 15.280 1.00 20.06 432 GLY B O 1
ATOM 7251 N N . GLY B 1 433 ? 22.522 65.378 15.428 1.00 24.27 433 GLY B N 1
ATOM 7252 C CA . GLY B 1 433 ? 22.217 65.047 14.049 1.00 29.17 433 GLY B CA 1
ATOM 7253 C C . GLY B 1 433 ? 21.289 63.838 13.934 1.00 37.00 433 GLY B C 1
ATOM 7254 O O . GLY B 1 433 ? 21.095 63.303 12.843 1.00 38.02 433 GLY B O 1
ATOM 7255 N N . GLU B 1 434 ? 20.734 63.391 15.066 1.00 44.40 434 GLU B N 1
ATOM 7256 C CA . GLU B 1 434 ? 19.657 62.409 15.064 1.00 52.45 434 GLU B CA 1
ATOM 7257 C C . GLU B 1 434 ? 18.459 62.979 15.821 1.00 54.81 434 GLU B C 1
ATOM 7258 O O . GLU B 1 434 ? 18.475 63.073 17.050 1.00 63.20 434 GLU B O 1
ATOM 7264 N N . SER B 1 435 ? 17.429 63.365 15.063 1.00 53.84 435 SER B N 1
ATOM 7265 C CA . SER B 1 435 ? 16.221 63.962 15.606 1.00 52.98 435 SER B CA 1
ATOM 7266 C C . SER B 1 435 ? 15.422 62.901 16.364 1.00 47.89 435 SER B C 1
ATOM 7267 O O . SER B 1 435 ? 15.361 61.751 15.937 1.00 44.56 435 SER B O 1
ATOM 7270 N N . SER B 1 436 ? 14.813 63.283 17.496 1.00 40.66 436 SER B N 1
ATOM 7271 C CA . SER B 1 436 ? 14.147 62.280 18.315 1.00 35.28 436 SER B CA 1
ATOM 7272 C C . SER B 1 436 ? 12.769 62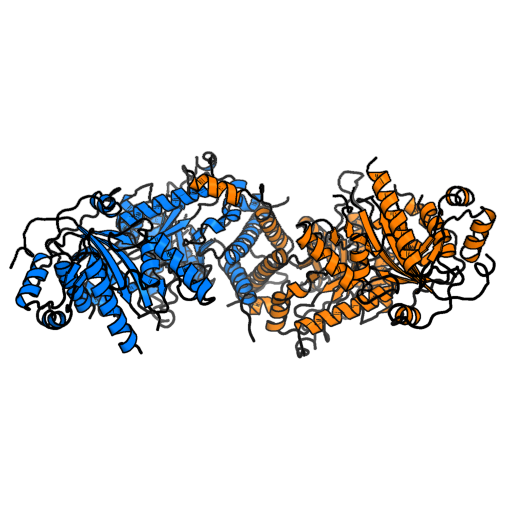.742 18.776 1.00 32.05 436 SER B C 1
ATOM 7273 O O . SER B 1 436 ? 12.124 62.056 19.564 1.00 31.39 436 SER B O 1
ATOM 7276 N N . GLY B 1 437 ? 12.317 63.888 18.255 1.00 31.98 437 GLY B N 1
ATOM 7277 C CA . GLY B 1 437 ? 10.971 64.385 18.495 1.00 31.06 437 GLY B CA 1
ATOM 7278 C C . GLY B 1 437 ? 9.911 63.514 17.817 1.00 33.19 437 GLY B C 1
ATOM 7279 O O . GLY B 1 437 ? 10.226 62.680 16.968 1.00 28.94 437 GLY B O 1
ATOM 7280 N N . PRO B 1 438 ? 8.613 63.709 18.138 1.00 32.72 438 PRO B N 1
ATOM 7281 C CA . PRO B 1 438 ? 7.567 62.797 17.682 1.00 37.07 438 PRO B CA 1
ATOM 7282 C C . PRO B 1 438 ? 7.490 62.720 16.157 1.00 42.36 438 PRO B C 1
ATOM 7283 O O . PRO B 1 438 ? 7.460 63.743 15.476 1.00 40.03 438 PRO B O 1
ATOM 7287 N N . PHE B 1 439 ? 7.530 61.474 15.663 1.00 55.57 439 PHE B N 1
ATOM 7288 C CA . PHE B 1 439 ? 7.163 61.054 14.315 1.00 65.29 439 PHE B CA 1
ATOM 7289 C C . PHE B 1 439 ? 8.146 61.560 13.254 1.00 68.94 439 PHE B C 1
ATOM 7290 O O . PHE B 1 439 ? 7.822 61.557 12.065 1.00 64.92 439 PHE B O 1
ATOM 7298 N N . VAL B 1 440 ? 9.354 61.962 13.679 1.00 77.19 440 VAL B N 1
ATOM 7299 C CA . VAL B 1 440 ? 10.359 62.443 12.740 1.00 88.83 440 VAL B CA 1
ATOM 7300 C C . VAL B 1 440 ? 11.067 61.259 12.078 1.00 100.14 440 VAL B C 1
ATOM 7301 O O . VAL B 1 440 ? 11.608 60.384 12.758 1.00 104.95 440 VAL B O 1
ATOM 7305 N N . ILE B 1 441 ? 11.035 61.244 10.739 1.00 104.76 441 ILE B N 1
ATOM 7306 C CA . ILE B 1 441 ? 11.858 60.352 9.938 1.00 106.69 441 ILE B CA 1
ATOM 7307 C C . ILE B 1 441 ? 13.167 61.076 9.624 1.00 108.97 441 ILE B C 1
ATOM 7308 O O . ILE B 1 441 ? 13.143 62.223 9.173 1.00 111.52 441 ILE B O 1
ATOM 7313 N N . PRO B 1 442 ? 14.347 60.456 9.882 1.00 111.86 442 PRO B N 1
ATOM 7314 C CA . PRO B 1 442 ? 15.634 61.095 9.593 1.00 112.64 442 PRO B CA 1
ATOM 7315 C C . PRO B 1 442 ? 15.899 61.170 8.090 1.00 109.64 442 PRO B C 1
ATOM 7316 O O . PRO B 1 442 ? 15.261 60.464 7.311 1.00 115.45 442 PRO B O 1
ATOM 7320 N N . ASN B 1 443 ? 16.825 62.051 7.695 1.00 99.47 443 ASN B N 1
ATOM 7321 C CA . ASN B 1 443 ? 17.333 62.049 6.334 1.00 88.29 443 ASN B CA 1
ATOM 7322 C C . ASN B 1 443 ? 18.190 60.797 6.175 1.00 88.20 443 ASN B C 1
ATOM 7323 O O . ASN B 1 443 ? 19.289 60.725 6.721 1.00 89.87 443 ASN B O 1
ATOM 7328 N N . PRO B 1 444 ? 17.710 59.763 5.445 1.00 90.85 444 PRO B N 1
ATOM 7329 C CA . PRO B 1 444 ? 18.383 58.463 5.422 1.00 91.08 444 PRO B CA 1
ATOM 7330 C C . PRO B 1 444 ? 19.545 58.416 4.430 1.00 85.90 444 PRO B C 1
ATOM 7331 O O . PRO B 1 444 ? 20.124 57.354 4.195 1.00 87.39 444 PRO B O 1
ATOM 7335 N N . LYS B 1 445 ? 19.894 59.587 3.882 1.00 74.79 445 LYS B N 1
ATOM 7336 C CA . LYS B 1 445 ? 20.855 59.677 2.796 1.00 67.37 445 LYS B CA 1
ATOM 7337 C C . LYS B 1 445 ? 22.159 60.303 3.292 1.00 55.96 445 LYS B C 1
ATOM 7338 O O . LYS B 1 445 ? 23.210 60.068 2.706 1.00 59.42 445 LYS B O 1
ATOM 7344 N N . ILE B 1 446 ? 22.091 61.086 4.374 1.00 45.30 446 ILE B N 1
ATOM 7345 C CA . ILE B 1 446 ? 23.289 61.616 5.012 1.00 40.93 446 ILE B CA 1
ATOM 7346 C C . ILE B 1 446 ? 23.359 61.138 6.467 1.00 34.13 446 ILE B C 1
ATOM 7347 O O . ILE B 1 446 ? 22.367 61.156 7.188 1.00 33.54 446 ILE B O 1
ATOM 7352 N N . SER B 1 447 ? 24.544 60.697 6.890 1.00 26.61 447 SER B N 1
ATOM 7353 C CA . SER B 1 447 ? 24.688 60.019 8.167 1.00 25.17 447 SER B CA 1
ATOM 7354 C C . SER B 1 447 ? 24.718 61.024 9.326 1.00 25.62 447 SER B C 1
ATOM 7355 O O . SER B 1 447 ? 24.977 62.218 9.124 1.00 23.60 447 SER B O 1
ATOM 7358 N N . GLU B 1 448 ? 24.472 60.517 10.549 1.00 24.09 448 GLU B N 1
ATOM 7359 C CA . GLU B 1 448 ? 24.598 61.299 11.775 1.00 21.66 448 GLU B CA 1
ATOM 7360 C C . GLU B 1 448 ? 25.998 61.898 11.866 1.00 18.91 448 GLU B C 1
ATOM 7361 O O . GLU B 1 448 ? 26.168 63.088 12.115 1.00 18.80 448 GLU B O 1
ATOM 7367 N N . ARG B 1 449 ? 27.000 61.060 11.641 1.00 17.89 449 ARG B N 1
ATOM 7368 C CA . ARG B 1 449 ? 28.383 61.480 11.775 1.00 19.63 449 ARG B CA 1
ATOM 7369 C C . ARG B 1 449 ? 28.670 62.660 10.854 1.00 20.40 449 ARG B C 1
ATOM 7370 O O . ARG B 1 449 ? 29.374 63.580 11.250 1.00 23.43 449 ARG B O 1
ATOM 7378 N N . ASP B 1 450 ? 28.136 62.619 9.625 1.00 21.88 450 ASP B N 1
ATOM 7379 C CA . ASP B 1 450 ? 28.390 63.660 8.632 1.00 24.39 450 ASP B CA 1
ATOM 7380 C C . ASP B 1 450 ? 27.567 64.919 8.909 1.00 24.03 450 ASP B C 1
ATOM 7381 O O . ASP B 1 450 ? 27.930 65.995 8.439 1.00 24.71 450 ASP B O 1
ATOM 7386 N N . LEU B 1 451 ? 26.465 64.781 9.662 1.00 22.73 451 LEU B N 1
ATOM 7387 C CA . LEU B 1 451 ? 25.706 65.946 10.088 1.00 21.59 451 LEU B CA 1
ATOM 7388 C C . LEU B 1 451 ? 26.482 66.723 11.138 1.00 22.57 451 LEU B C 1
ATOM 7389 O O . LEU B 1 451 ? 26.567 67.947 11.007 1.00 24.54 451 LEU B O 1
ATOM 7394 N N . VAL B 1 452 ? 27.070 66.025 12.130 1.00 20.56 452 VAL B N 1
ATOM 7395 C CA . VAL B 1 452 ? 27.595 66.728 13.298 1.00 20.55 452 VAL B CA 1
ATOM 7396 C C . VAL B 1 452 ? 29.106 66.939 13.242 1.00 20.06 452 VAL B C 1
ATOM 7397 O O . VAL B 1 452 ? 29.580 67.984 13.683 1.00 19.20 452 VAL B O 1
ATOM 7401 N N . VAL B 1 453 ? 29.883 65.933 12.817 1.00 20.89 453 VAL B N 1
ATOM 7402 C CA . VAL B 1 453 ? 31.324 66.098 12.977 1.00 21.85 453 VAL B CA 1
ATOM 7403 C C . VAL B 1 453 ? 31.830 67.315 12.190 1.00 22.68 453 VAL B C 1
ATOM 7404 O O . VAL B 1 453 ? 32.526 68.148 12.774 1.00 24.06 453 VAL B O 1
ATOM 7408 N N . PRO B 1 454 ? 31.490 67.518 10.885 1.00 21.87 454 PRO B N 1
ATOM 7409 C CA . PRO B 1 454 ? 31.988 68.689 10.149 1.00 23.17 454 PRO B CA 1
ATOM 7410 C C . PRO B 1 454 ? 31.665 69.998 10.874 1.00 23.99 454 PRO B C 1
ATOM 7411 O O . PRO B 1 454 ? 32.526 70.882 10.998 1.00 25.03 454 PRO B O 1
ATOM 7415 N N . VAL B 1 455 ? 30.425 70.106 11.374 1.00 22.30 455 VAL B N 1
ATOM 7416 C CA . VAL B 1 455 ? 30.004 71.288 12.115 1.00 20.39 455 VAL B CA 1
ATOM 7417 C C . VAL B 1 455 ? 30.925 71.504 13.311 1.00 21.12 455 VAL B C 1
ATOM 7418 O O . VAL B 1 455 ? 31.424 72.616 13.517 1.00 21.01 455 VAL B O 1
ATOM 7422 N N . LEU B 1 456 ? 31.173 70.431 14.073 1.00 20.68 456 LEU B N 1
ATOM 7423 C CA . LEU B 1 456 ? 31.956 70.571 15.292 1.00 21.40 456 LEU B CA 1
ATOM 7424 C C . LEU B 1 456 ? 33.396 70.935 14.959 1.00 22.69 456 LEU B C 1
ATOM 7425 O O . LEU B 1 456 ? 34.021 71.657 15.744 1.00 22.34 456 LEU B O 1
ATOM 7430 N N . GLN B 1 457 ? 33.904 70.385 13.837 1.00 21.92 457 GLN B N 1
ATOM 7431 C CA . GLN B 1 457 ? 35.247 70.653 13.336 1.00 23.96 457 GLN B CA 1
ATOM 7432 C C . GLN B 1 457 ? 35.391 72.129 12.948 1.00 22.75 457 GLN B C 1
ATOM 7433 O O . GLN B 1 457 ? 36.357 72.774 13.333 1.00 24.19 457 GLN B O 1
ATOM 7439 N N . LEU B 1 458 ? 34.425 72.665 12.198 1.00 21.40 458 LEU B N 1
ATOM 7440 C CA . LEU B 1 458 ? 34.425 74.067 11.808 1.00 23.15 458 LEU B CA 1
ATOM 7441 C C . LEU B 1 458 ? 34.319 74.964 13.047 1.00 25.55 458 LEU B C 1
ATOM 7442 O O . LEU B 1 458 ? 35.007 75.984 13.138 1.00 25.60 458 LEU B O 1
ATOM 7447 N N . PHE B 1 459 ? 33.486 74.569 14.027 1.00 25.06 459 PHE B N 1
ATOM 7448 C CA . PHE B 1 459 ? 33.365 75.375 15.234 1.00 24.70 459 PHE B CA 1
ATOM 7449 C C . PHE B 1 459 ? 34.707 75.471 15.958 1.00 25.56 459 PHE B C 1
ATOM 7450 O O . PHE B 1 459 ? 35.091 76.554 16.408 1.00 26.93 459 PHE B O 1
ATOM 7458 N N . GLN B 1 460 ? 35.390 74.327 16.095 1.00 25.09 460 GLN B N 1
ATOM 7459 C CA . GLN B 1 460 ? 36.674 74.251 16.777 1.00 28.94 460 GLN B CA 1
ATOM 7460 C C . GLN B 1 460 ? 37.656 75.206 16.082 1.00 31.62 460 GLN B C 1
ATOM 7461 O O . GLN B 1 460 ? 38.347 75.981 16.737 1.00 30.40 460 GLN B O 1
ATOM 7467 N N . LYS B 1 461 ? 37.661 75.180 14.741 1.00 33.58 461 LYS B N 1
ATOM 7468 C CA . LYS B 1 461 ? 38.573 75.971 13.931 1.00 37.12 461 LYS B CA 1
ATOM 7469 C C . LYS B 1 461 ? 38.301 77.463 14.127 1.00 35.31 461 LYS B C 1
ATOM 7470 O O . LYS B 1 461 ? 39.228 78.224 14.388 1.00 36.95 461 LYS B O 1
ATOM 7476 N N . GLU B 1 462 ? 37.033 77.876 14.015 1.00 36.44 462 GLU B N 1
ATOM 7477 C CA . GLU B 1 462 ? 36.656 79.269 14.212 1.00 35.90 462 GLU B CA 1
ATOM 7478 C C . GLU B 1 462 ? 36.961 79.726 15.641 1.00 38.86 462 GLU B C 1
ATOM 7479 O O . GLU B 1 462 ? 37.423 80.847 15.857 1.00 41.39 462 GLU B O 1
ATOM 7485 N N . TRP B 1 463 ? 36.696 78.870 16.633 1.00 37.22 463 TRP B N 1
ATOM 7486 C CA . TRP B 1 463 ? 36.959 79.280 18.001 1.00 36.03 463 TRP B CA 1
ATOM 7487 C C . TRP B 1 463 ? 38.438 79.605 18.151 1.00 39.54 463 TRP B C 1
ATOM 7488 O O . TRP B 1 463 ? 38.790 80.583 18.802 1.00 39.27 463 TRP B O 1
ATOM 7499 N N . ASN B 1 464 ? 39.273 78.737 17.570 1.00 46.48 464 ASN B N 1
ATOM 7500 C CA . ASN B 1 464 ? 40.719 78.794 17.700 1.00 51.46 464 ASN B CA 1
ATOM 7501 C C . ASN B 1 464 ? 41.263 80.047 17.012 1.00 55.71 464 ASN B C 1
ATOM 7502 O O . ASN B 1 464 ? 42.281 80.583 17.442 1.00 57.95 464 ASN B O 1
ATOM 7507 N N . ASP B 1 465 ? 40.572 80.514 15.961 1.00 59.11 465 ASP B N 1
ATOM 7508 C CA . ASP B 1 465 ? 40.952 81.722 15.241 1.00 67.81 465 ASP B CA 1
ATOM 7509 C C . ASP B 1 465 ? 40.600 82.941 16.093 1.00 75.98 465 ASP B C 1
ATOM 7510 O O . ASP B 1 465 ? 39.721 83.729 15.742 1.00 73.84 465 ASP B O 1
ATOM 7515 N N . ILE B 1 466 ? 41.294 83.059 17.231 1.00 91.34 466 ILE B N 1
ATOM 7516 C CA . ILE B 1 466 ? 41.110 84.139 18.186 1.00 100.83 466 ILE B CA 1
ATOM 7517 C C . ILE B 1 466 ? 42.439 84.363 18.906 1.00 111.72 466 ILE B C 1
ATOM 7518 O O . ILE B 1 466 ? 43.019 83.426 19.456 1.00 115.75 466 ILE B O 1
ATOM 7523 N N . LYS B 1 467 ? 42.934 85.607 18.858 1.00 120.00 467 LYS B N 1
ATOM 7524 C CA . LYS B 1 467 ? 44.170 85.956 19.544 1.00 120.00 467 LYS B CA 1
ATOM 7525 C C . LYS B 1 467 ? 43.845 86.504 20.936 1.00 120.00 467 LYS B C 1
ATOM 7526 O O . LYS B 1 467 ? 43.237 87.569 21.067 1.00 120.00 467 LYS B O 1
ATOM 7532 N N . ASN B 1 468 ? 44.234 85.726 21.961 1.00 120.00 468 ASN B N 1
ATOM 7533 C CA . ASN B 1 468 ? 44.045 86.043 23.370 1.00 120.00 468 ASN B CA 1
ATOM 7534 C C . ASN B 1 468 ? 45.125 85.341 24.195 1.00 120.00 468 ASN B C 1
ATOM 7535 O O . ASN B 1 468 ? 45.520 84.218 23.879 1.00 120.00 468 ASN B O 1
ATOM 7540 N N . LYS B 1 469 ? 45.589 86.016 25.259 1.00 120.00 469 LYS B N 1
ATOM 7541 C CA . LYS B 1 469 ? 46.513 85.433 26.225 1.00 120.00 469 LYS B CA 1
ATOM 7542 C C . LYS B 1 469 ? 46.060 85.752 27.655 1.00 120.00 469 LYS B C 1
ATOM 7543 O O . LYS B 1 469 ? 46.459 85.062 28.594 1.00 120.00 469 LYS B O 1
ATOM 7549 N N . ILE B 1 470 ? 45.216 86.789 27.802 1.00 120.00 470 ILE B N 1
ATOM 7550 C CA . ILE B 1 470 ? 44.619 87.168 29.080 1.00 120.00 470 ILE B CA 1
ATOM 7551 C C . ILE B 1 470 ? 43.336 87.979 28.857 1.00 120.00 470 ILE B C 1
ATOM 7552 O O . ILE B 1 470 ? 42.665 88.357 29.819 1.00 120.00 470 ILE B O 1
ATOM 7557 N N . VAL B 1 471 ? 42.982 88.215 27.584 1.00 120.00 471 VAL B N 1
ATOM 7558 C CA . VAL B 1 471 ? 41.869 89.084 27.218 1.00 120.00 471 VAL B CA 1
ATOM 7559 C C . VAL B 1 471 ? 40.544 88.324 27.334 1.00 120.00 471 VAL B C 1
ATOM 7560 O O . VAL B 1 471 ? 39.625 88.787 28.011 1.00 120.00 471 VAL B O 1
ATOM 7564 N N . LYS B 1 472 ? 40.457 87.165 26.661 1.00 120.00 472 LYS B N 1
ATOM 7565 C CA . LYS B 1 472 ? 39.243 86.365 26.575 1.00 120.00 472 LYS B CA 1
ATOM 7566 C C . LYS B 1 472 ? 39.630 84.911 26.308 1.00 120.00 472 LYS B C 1
ATOM 7567 O O . LYS B 1 472 ? 39.728 84.492 25.153 1.00 120.00 472 LYS B O 1
ATOM 7573 N N . CYS B 1 473 ? 39.834 84.148 27.392 1.00 120.00 473 CYS B N 1
ATOM 7574 C CA . CYS B 1 473 ? 40.478 82.844 27.317 1.00 120.00 473 CYS B CA 1
ATOM 7575 C C . CYS B 1 473 ? 39.559 81.728 27.813 1.00 120.00 473 CYS B C 1
ATOM 7576 O O . CYS B 1 473 ? 39.677 80.589 27.362 1.00 120.00 473 CYS B O 1
ATOM 7579 N N . ASP B 1 474 ? 38.660 82.059 28.751 1.00 120.00 474 ASP B N 1
ATOM 7580 C CA . ASP B 1 474 ? 37.833 81.054 29.403 1.00 120.00 474 ASP B CA 1
ATOM 7581 C C . ASP B 1 474 ? 36.346 81.316 29.154 1.00 118.60 474 ASP B C 1
ATOM 7582 O O . ASP B 1 474 ? 35.501 80.875 29.933 1.00 120.00 474 ASP B O 1
ATOM 7587 N N . ALA B 1 475 ? 36.030 82.015 28.054 1.00 99.39 475 ALA B N 1
ATOM 7588 C CA . ALA B 1 475 ? 34.646 82.267 27.674 1.00 77.54 475 ALA B CA 1
ATOM 7589 C C . ALA B 1 475 ? 34.116 81.137 26.782 1.00 65.55 475 ALA B C 1
ATOM 7590 O O . ALA B 1 475 ? 33.047 81.265 26.180 1.00 58.67 475 ALA B O 1
ATOM 7592 N N . LYS B 1 476 ? 34.862 80.022 26.718 1.00 51.53 476 LYS B N 1
ATOM 7593 C CA . LYS B 1 476 ? 34.528 78.946 25.798 1.00 45.10 476 LYS B CA 1
ATOM 7594 C C . LYS B 1 476 ? 33.302 78.195 26.309 1.00 39.70 476 LYS B C 1
ATOM 7595 O O . LYS B 1 476 ? 33.264 77.788 27.467 1.00 37.93 476 LYS B O 1
ATOM 7601 N N . PRO B 1 477 ? 32.260 78.019 25.463 1.00 35.83 477 PRO B N 1
ATOM 7602 C CA . PRO B 1 477 ? 31.086 77.247 25.847 1.00 32.89 477 PRO B CA 1
ATOM 7603 C C . PRO B 1 477 ? 31.464 75.774 25.913 1.00 28.20 477 PRO B C 1
ATOM 7604 O O . PRO B 1 477 ? 32.363 75.316 25.218 1.00 31.65 477 PRO B O 1
ATOM 7608 N N . ILE B 1 478 ? 30.814 75.080 26.841 1.00 23.85 478 ILE B N 1
ATOM 7609 C CA . ILE B 1 478 ? 30.886 73.641 26.967 1.00 19.39 478 ILE B CA 1
ATOM 7610 C C . ILE B 1 478 ? 30.074 73.081 25.808 1.00 18.00 478 ILE B C 1
ATOM 7611 O O . ILE B 1 478 ? 29.044 73.652 25.440 1.00 16.88 478 ILE B O 1
ATOM 7616 N N . ILE B 1 479 ? 30.573 71.998 25.203 1.00 17.34 479 ILE B N 1
ATOM 7617 C CA . ILE B 1 479 ? 29.892 71.392 24.068 1.00 15.86 479 ILE B CA 1
ATOM 7618 C C . ILE B 1 479 ? 29.332 70.034 24.481 1.00 15.50 479 ILE B C 1
ATOM 7619 O O . ILE B 1 479 ? 30.070 69.144 24.916 1.00 15.36 479 ILE B O 1
ATOM 7624 N N . SER B 1 480 ? 28.034 69.862 24.231 1.00 14.17 480 SER B N 1
ATOM 7625 C CA . SER B 1 480 ? 27.357 68.605 24.471 1.00 14.70 480 SER B CA 1
ATOM 7626 C C . SER B 1 480 ? 26.914 67.985 23.140 1.00 14.20 480 SER B C 1
ATOM 7627 O O . SER B 1 480 ? 26.389 68.673 22.258 1.00 13.73 480 SER B O 1
ATOM 7630 N N . ILE B 1 481 ? 27.090 66.667 23.002 1.00 14.16 481 ILE B N 1
ATOM 7631 C CA . ILE B 1 481 ? 26.613 65.999 21.792 1.00 14.18 481 ILE B CA 1
ATOM 7632 C C . ILE B 1 481 ? 25.451 65.069 22.134 1.00 14.11 481 ILE B C 1
ATOM 7633 O O . ILE B 1 481 ? 25.589 64.174 22.958 1.00 13.94 481 ILE B O 1
ATOM 7638 N N . ASP B 1 482 ? 24.315 65.301 21.476 1.00 14.16 482 ASP B N 1
ATOM 7639 C CA . ASP B 1 482 ? 23.123 64.493 21.615 1.00 13.71 482 ASP B CA 1
ATOM 7640 C C . ASP B 1 482 ? 23.274 63.283 20.696 1.00 13.54 482 ASP B C 1
ATOM 7641 O O . ASP B 1 482 ? 22.858 63.328 19.529 1.00 13.81 482 ASP B O 1
ATOM 7646 N N . THR B 1 483 ? 23.870 62.215 21.231 1.00 11.99 483 THR B N 1
ATOM 7647 C CA . THR B 1 483 ? 24.039 60.983 20.474 1.00 11.95 483 THR B CA 1
ATOM 7648 C C . THR B 1 483 ? 23.859 59.760 21.383 1.00 11.99 483 THR B C 1
ATOM 7649 O O . THR B 1 483 ? 24.080 59.836 22.597 1.00 12.09 483 THR B O 1
ATOM 7653 N N . ILE B 1 484 ? 23.517 58.617 20.777 1.00 12.04 484 ILE B N 1
ATOM 7654 C CA . ILE B 1 484 ? 23.536 57.331 21.462 1.00 12.67 484 ILE B CA 1
ATOM 7655 C C . ILE B 1 484 ? 24.591 56.451 20.794 1.00 14.04 484 ILE B C 1
ATOM 7656 O O . ILE B 1 484 ? 24.722 55.253 21.115 1.00 14.72 484 ILE B O 1
ATOM 7661 N N . ASN B 1 485 ? 25.347 57.059 19.873 1.00 13.65 485 ASN B N 1
ATOM 7662 C CA . ASN B 1 485 ? 26.147 56.268 18.955 1.00 15.22 485 ASN B CA 1
ATOM 7663 C C . ASN B 1 485 ? 27.619 56.286 19.350 1.00 14.57 485 ASN B C 1
ATOM 7664 O O . ASN B 1 485 ? 28.284 57.316 19.319 1.00 14.15 485 ASN B O 1
ATOM 7669 N N . TYR B 1 486 ? 28.114 55.105 19.712 1.00 15.32 486 TYR B N 1
ATOM 7670 C CA . TYR B 1 486 ? 29.506 54.892 20.057 1.00 16.24 486 TYR B CA 1
ATOM 7671 C C . TYR B 1 486 ? 30.470 55.516 19.039 1.00 17.32 486 TYR B C 1
ATOM 7672 O O . TYR B 1 486 ? 31.360 56.277 19.426 1.00 17.89 486 TYR B O 1
ATOM 7681 N N . ASN B 1 487 ? 30.314 55.187 17.746 1.00 17.33 487 ASN B N 1
ATOM 7682 C CA . ASN B 1 487 ? 31.278 55.619 16.738 1.00 18.02 487 ASN B CA 1
ATOM 7683 C C . ASN B 1 487 ? 31.317 57.141 16.631 1.00 17.18 487 ASN B C 1
ATOM 7684 O O . ASN B 1 487 ? 32.394 57.727 16.534 1.00 17.51 487 ASN B O 1
ATOM 7689 N N . VAL B 1 488 ? 30.143 57.776 16.682 1.00 15.86 488 VAL B N 1
ATOM 7690 C CA . VAL B 1 488 ? 30.061 59.225 16.612 1.00 15.88 488 VAL B CA 1
ATOM 7691 C C . VAL B 1 488 ? 30.761 59.815 17.833 1.00 16.01 488 VAL B C 1
ATOM 7692 O O . VAL B 1 488 ? 31.669 60.636 17.693 1.00 15.71 488 VAL B O 1
ATOM 7696 N N . PHE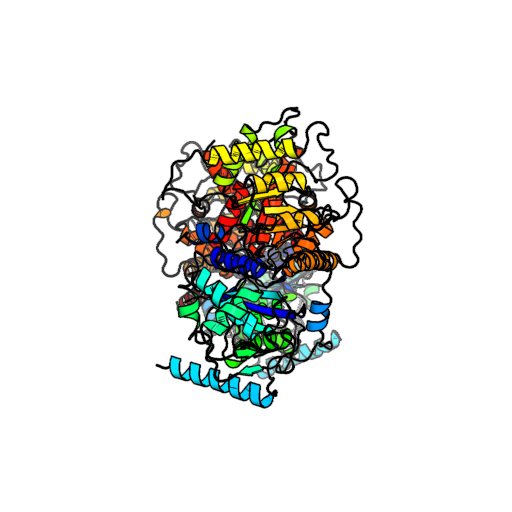 B 1 489 ? 30.386 59.345 19.032 1.00 15.18 489 PHE B N 1
ATOM 7697 C CA . PHE B 1 489 ? 30.986 59.890 20.235 1.00 14.96 489 PHE B CA 1
ATOM 7698 C C . PHE B 1 489 ? 32.502 59.703 20.226 1.00 16.29 489 PHE B C 1
ATOM 7699 O O . PHE B 1 489 ? 33.215 60.614 20.638 1.00 16.45 489 PHE B O 1
ATOM 7707 N N . LYS B 1 490 ? 32.982 58.523 19.791 1.00 18.44 490 LYS B N 1
ATOM 7708 C CA . LYS B 1 490 ? 34.413 58.234 19.764 1.00 22.09 490 LYS B CA 1
ATOM 7709 C C . LYS B 1 490 ? 35.179 59.235 18.887 1.00 21.11 490 LYS B C 1
ATOM 7710 O O . LYS B 1 490 ? 36.194 59.780 19.297 1.00 21.72 490 LYS B O 1
ATOM 7716 N N . GLU B 1 491 ? 34.678 59.510 17.689 1.00 22.01 491 GLU B N 1
ATOM 7717 C CA . GLU B 1 491 ? 35.382 60.418 16.793 1.00 23.82 491 GLU B CA 1
ATOM 7718 C C . GLU B 1 491 ? 35.399 61.822 17.400 1.00 23.62 491 GLU B C 1
ATOM 7719 O O . GLU B 1 491 ? 36.359 62.559 17.208 1.00 26.77 491 GLU B O 1
ATOM 7725 N N . CYS B 1 492 ? 34.351 62.176 18.155 1.00 21.50 492 CYS B N 1
ATOM 7726 C CA . CYS B 1 492 ? 34.279 63.500 18.755 1.00 19.96 492 CYS B CA 1
ATOM 7727 C C . CYS B 1 492 ? 35.291 63.637 19.883 1.00 19.99 492 CYS B C 1
ATOM 7728 O O . CYS B 1 492 ? 35.994 64.637 19.935 1.00 20.84 492 CYS B O 1
ATOM 7731 N N . VAL B 1 493 ? 35.392 62.630 20.764 1.00 20.93 493 VAL B N 1
ATOM 7732 C CA . VAL B 1 493 ? 36.337 62.781 21.865 1.00 21.94 493 VAL B CA 1
ATOM 7733 C C . VAL B 1 493 ? 37.780 62.653 21.369 1.00 23.66 493 VAL B C 1
ATOM 7734 O O . VAL B 1 493 ? 38.655 63.358 21.866 1.00 25.20 493 VAL B O 1
ATOM 7738 N N . ASP B 1 494 ? 38.026 61.774 20.383 1.00 25.88 494 ASP B N 1
ATOM 7739 C CA . ASP B 1 494 ? 39.369 61.593 19.838 1.00 26.30 494 ASP B CA 1
ATOM 7740 C C . ASP B 1 494 ? 39.910 62.923 19.316 1.00 24.50 494 ASP B C 1
ATOM 7741 O O . ASP B 1 494 ? 41.087 63.200 19.464 1.00 26.02 494 ASP B O 1
ATOM 7746 N N . ASN B 1 495 ? 39.028 63.754 18.756 1.00 23.99 495 ASN B N 1
ATOM 7747 C CA . ASN B 1 495 ? 39.402 64.994 18.099 1.00 23.15 495 ASN B CA 1
ATOM 7748 C C . ASN B 1 495 ? 39.123 66.204 18.993 1.00 23.65 495 ASN B C 1
ATOM 7749 O O . ASN B 1 495 ? 39.233 67.334 18.534 1.00 22.32 495 ASN B O 1
ATOM 7754 N N . ASP B 1 496 ? 38.714 65.962 20.254 1.00 26.08 496 ASP B N 1
ATOM 7755 C CA . ASP B 1 496 ? 38.447 67.001 21.246 1.00 26.20 496 ASP B CA 1
ATOM 7756 C C . ASP B 1 496 ? 37.368 67.964 20.757 1.00 22.85 496 ASP B C 1
ATOM 7757 O O . ASP B 1 496 ? 37.503 69.178 20.867 1.00 20.96 496 ASP B O 1
ATOM 7762 N N . LEU B 1 497 ? 36.272 67.408 20.240 1.00 20.56 497 LEU B N 1
ATOM 7763 C CA . LEU B 1 497 ? 35.230 68.250 19.676 1.00 19.71 497 LEU B CA 1
ATOM 7764 C C . LEU B 1 497 ? 34.129 68.514 20.703 1.00 17.82 497 LEU B C 1
ATOM 7765 O O . LEU B 1 497 ? 33.311 69.396 20.467 1.00 17.85 497 LEU B O 1
ATOM 7770 N N . VAL B 1 498 ? 34.108 67.752 21.811 1.00 16.19 498 VAL B N 1
ATOM 7771 C CA . VAL B 1 498 ? 32.979 67.763 22.730 1.00 16.64 498 VAL B CA 1
ATOM 7772 C C . VAL B 1 498 ? 33.459 67.588 24.169 1.00 17.16 498 VAL B C 1
ATOM 7773 O O . VAL B 1 498 ? 34.526 67.018 24.401 1.00 18.38 498 VAL B O 1
ATOM 7777 N N . ASP B 1 499 ? 32.621 68.041 25.117 1.00 16.61 499 ASP B N 1
ATOM 7778 C CA . ASP B 1 499 ? 32.818 67.849 26.543 1.00 16.62 499 ASP B CA 1
ATOM 7779 C C . ASP B 1 499 ? 31.834 66.849 27.159 1.00 15.61 499 ASP B C 1
ATOM 7780 O O . ASP B 1 499 ? 32.183 66.185 28.122 1.00 15.78 499 ASP B O 1
ATOM 7785 N N . ILE B 1 500 ? 30.592 66.786 26.669 1.00 14.49 500 ILE B N 1
ATOM 7786 C CA . ILE B 1 500 ? 29.529 66.102 27.396 1.00 13.23 500 ILE B CA 1
ATOM 7787 C C . ILE B 1 500 ? 28.820 65.137 26.448 1.00 11.95 500 ILE B C 1
ATOM 7788 O O . ILE B 1 500 ? 28.476 65.527 25.338 1.00 11.94 500 ILE B O 1
ATOM 7793 N N . LEU B 1 501 ? 28.627 63.885 26.887 1.00 11.36 501 LEU B N 1
ATOM 7794 C CA . LEU B 1 501 ? 27.703 62.986 26.213 1.00 11.06 501 LEU B CA 1
ATOM 7795 C C . LEU B 1 501 ? 26.276 63.243 26.720 1.00 11.59 501 LEU B C 1
ATOM 7796 O O . LEU B 1 501 ? 25.993 63.177 27.916 1.00 11.47 501 LEU B O 1
ATOM 7801 N N . ASN B 1 502 ? 25.370 63.520 25.784 1.00 11.49 502 ASN B N 1
ATOM 7802 C CA . ASN B 1 502 ? 23.950 63.590 26.063 1.00 11.76 502 ASN B CA 1
ATOM 7803 C C . ASN B 1 502 ? 23.279 62.361 25.447 1.00 11.60 502 ASN B C 1
ATOM 7804 O O . ASN B 1 502 ? 22.999 62.343 24.252 1.00 11.27 502 ASN B O 1
ATOM 7809 N N . ASP B 1 503 ? 23.019 61.332 26.272 1.00 11.43 503 ASP B N 1
ATOM 7810 C CA . ASP B 1 503 ? 22.577 60.034 25.775 1.00 10.69 503 ASP B CA 1
ATOM 7811 C C . ASP B 1 503 ? 21.114 59.797 26.175 1.00 10.49 503 ASP B C 1
ATOM 7812 O O . ASP B 1 503 ? 20.814 59.439 27.314 1.00 9.68 503 ASP B O 1
ATOM 7817 N N . ILE B 1 504 ? 20.198 59.991 25.216 1.00 10.11 504 ILE B N 1
ATOM 7818 C CA . ILE B 1 504 ? 18.775 59.892 25.503 1.00 9.62 504 ILE B CA 1
ATOM 7819 C C . ILE B 1 504 ? 18.349 58.446 25.786 1.00 9.03 504 ILE B C 1
ATOM 7820 O O . ILE B 1 504 ? 17.220 58.225 26.205 1.00 9.17 504 ILE B O 1
ATOM 7825 N N . SER B 1 505 ? 19.237 57.465 25.600 1.00 8.50 505 SER B N 1
ATOM 7826 C CA . SER B 1 505 ? 18.932 56.089 25.986 1.00 8.67 505 SER B CA 1
ATOM 7827 C C . SER B 1 505 ? 19.471 55.758 27.384 1.00 8.88 505 SER B C 1
ATOM 7828 O O . SER B 1 505 ? 19.399 54.615 27.830 1.00 9.64 505 SER B O 1
ATOM 7831 N N . ALA B 1 506 ? 20.049 56.750 28.064 1.00 9.23 506 ALA B N 1
ATOM 7832 C CA . ALA B 1 506 ? 20.783 56.559 29.310 1.00 10.08 506 ALA B CA 1
ATOM 7833 C C . ALA B 1 506 ? 21.854 55.473 29.141 1.00 10.47 506 ALA B C 1
ATOM 7834 O O . ALA B 1 506 ? 22.120 54.696 30.058 1.00 10.25 506 ALA B O 1
ATOM 7836 N N . CYS B 1 507 ? 22.467 55.445 27.947 1.00 11.16 507 CYS B N 1
ATOM 7837 C CA . CYS B 1 507 ? 23.587 54.571 27.634 1.00 11.49 507 CYS B CA 1
ATOM 7838 C C . CYS B 1 507 ? 23.135 53.109 27.634 1.00 11.99 507 CYS B C 1
ATOM 7839 O O . CYS B 1 507 ? 23.924 52.224 27.936 1.00 13.06 507 CYS B O 1
ATOM 7842 N N . THR B 1 508 ? 21.854 52.850 27.343 1.00 12.16 508 THR B N 1
ATOM 7843 C CA . THR B 1 508 ? 21.407 51.480 27.178 1.00 12.23 508 THR B CA 1
ATOM 7844 C C . THR B 1 508 ? 21.490 51.040 25.717 1.00 13.23 508 THR B C 1
ATOM 7845 O O . THR B 1 508 ? 21.446 49.837 25.478 1.00 14.44 508 THR B O 1
ATOM 7849 N N . ASN B 1 509 ? 21.518 51.976 24.746 1.00 13.51 509 ASN B N 1
ATOM 7850 C CA . ASN B 1 509 ? 21.649 51.595 23.341 1.00 14.49 509 ASN B CA 1
ATOM 7851 C C . ASN B 1 509 ? 22.981 50.870 23.140 1.00 14.90 509 ASN B C 1
ATOM 7852 O O . ASN B 1 509 ? 23.042 49.872 22.437 1.00 15.39 509 ASN B O 1
ATOM 7857 N N . ASN B 1 510 ? 24.044 51.399 23.746 1.00 14.83 510 ASN B N 1
ATOM 7858 C CA . ASN B 1 510 ? 25.358 50.803 23.611 1.00 15.28 510 ASN B CA 1
ATOM 7859 C C . ASN B 1 510 ? 26.165 51.113 24.867 1.00 15.19 510 ASN B C 1
ATOM 7860 O O . ASN B 1 510 ? 26.866 52.126 24.904 1.00 15.35 510 ASN B O 1
ATOM 7865 N N . PRO B 1 511 ? 26.079 50.273 25.928 1.00 16.00 511 PRO B N 1
ATOM 7866 C CA . PRO B 1 511 ? 26.759 50.547 27.198 1.00 15.75 511 PRO B CA 1
ATOM 7867 C C . PRO B 1 511 ? 28.264 50.774 27.071 1.00 17.15 511 PRO B C 1
ATOM 7868 O O . PRO B 1 511 ? 28.835 51.457 27.920 1.00 16.79 511 PRO B O 1
ATOM 7872 N N . GLU B 1 512 ? 28.868 50.321 25.953 1.00 16.82 512 GLU B N 1
ATOM 7873 C CA . GLU B 1 512 ? 30.300 50.492 25.733 1.00 17.60 512 GLU B CA 1
ATOM 7874 C C . GLU B 1 512 ? 30.668 51.973 25.605 1.00 17.22 512 GLU B C 1
ATOM 7875 O O . GLU B 1 512 ? 31.816 52.345 25.841 1.00 16.27 512 GLU B O 1
ATOM 7881 N N . ILE B 1 513 ? 29.695 52.824 25.242 1.00 16.39 513 ILE B N 1
ATOM 7882 C CA . ILE B 1 513 ? 29.948 54.255 25.094 1.00 14.99 513 ILE B CA 1
ATOM 7883 C C . ILE B 1 513 ? 30.503 54.824 26.398 1.00 14.96 513 ILE B C 1
ATOM 7884 O O . ILE B 1 513 ? 31.155 55.867 26.381 1.00 15.34 513 ILE B O 1
ATOM 7889 N N . ILE B 1 514 ? 30.245 54.122 27.506 1.00 15.28 514 ILE B N 1
ATOM 7890 C CA . ILE B 1 514 ? 30.621 54.522 28.857 1.00 16.88 514 ILE B CA 1
ATOM 7891 C C . ILE B 1 514 ? 32.143 54.512 29.006 1.00 18.25 514 ILE B C 1
ATOM 7892 O O . ILE B 1 514 ? 32.721 55.408 29.624 1.00 18.31 514 ILE B O 1
ATOM 7897 N N . LYS B 1 515 ? 32.797 53.544 28.362 1.00 19.59 515 LYS B N 1
ATOM 7898 C CA . LYS B 1 515 ? 34.250 53.463 28.362 1.00 21.24 515 LYS B CA 1
ATOM 7899 C C . LYS B 1 515 ? 34.858 54.685 27.687 1.00 20.64 515 LYS B C 1
ATOM 7900 O O . LYS B 1 515 ? 36.002 55.036 27.959 1.00 23.15 515 LYS B O 1
ATOM 7906 N N . LEU B 1 516 ? 34.097 55.340 26.814 1.00 19.03 516 LEU B N 1
ATOM 7907 C CA . LEU B 1 516 ? 34.600 56.523 26.147 1.00 17.85 516 LEU B CA 1
ATOM 7908 C C . LEU B 1 516 ? 34.577 57.739 27.078 1.00 19.29 516 LEU B C 1
ATOM 7909 O O . LEU B 1 516 ? 35.172 58.750 26.721 1.00 19.54 516 LEU B O 1
ATOM 7914 N N . LEU B 1 517 ? 33.895 57.672 28.244 1.00 19.10 517 LEU B N 1
ATOM 7915 C CA . LEU B 1 517 ? 33.787 58.839 29.127 1.00 20.31 517 LEU B CA 1
ATOM 7916 C C . LEU B 1 517 ? 35.034 58.967 30.000 1.00 23.15 517 LEU B C 1
ATOM 7917 O O . LEU B 1 517 ? 35.122 59.869 30.839 1.00 23.48 517 LEU B O 1
ATOM 7922 N N . LYS B 1 518 ? 35.982 58.050 29.792 1.00 26.66 518 LYS B N 1
ATOM 7923 C CA . LYS B 1 518 ? 37.206 57.954 30.570 1.00 31.07 518 LYS B CA 1
ATOM 7924 C C . LYS B 1 518 ? 38.394 57.809 29.621 1.00 35.54 518 LYS B C 1
ATOM 7925 O O . LYS B 1 518 ? 38.369 57.005 28.693 1.00 38.66 518 LYS B O 1
ATOM 7931 N N . LYS B 1 519 ? 39.415 58.637 29.834 1.00 42.03 519 LYS B N 1
ATOM 7932 C CA . LYS B 1 519 ? 40.706 58.454 29.193 1.00 47.20 519 LYS B CA 1
ATOM 7933 C C . LYS B 1 519 ? 41.783 58.405 30.275 1.00 50.18 519 LYS B C 1
ATOM 7934 O O . LYS B 1 519 ? 41.470 58.430 31.462 1.00 54.56 519 LYS B O 1
ATOM 7940 N N . LYS B 1 520 ? 43.048 58.347 29.851 1.00 55.32 520 LYS B N 1
ATOM 7941 C CA . LYS B 1 520 ? 44.191 58.270 30.751 1.00 60.74 520 LYS B CA 1
ATOM 7942 C C . LYS B 1 520 ? 44.205 59.457 31.717 1.00 59.22 520 LYS B C 1
ATOM 7943 O O . LYS B 1 520 ? 44.545 59.291 32.886 1.00 59.20 520 LYS B O 1
ATOM 7949 N N . ASN B 1 521 ? 43.821 60.645 31.229 1.00 59.16 521 ASN B N 1
ATOM 7950 C CA . ASN B 1 521 ? 43.890 61.868 32.019 1.00 57.21 521 ASN B CA 1
ATOM 7951 C C . ASN B 1 521 ? 42.534 62.589 32.051 1.00 53.09 521 ASN B C 1
ATOM 7952 O O . ASN B 1 521 ? 42.274 63.389 32.954 1.00 60.88 521 ASN B O 1
ATOM 7957 N N . LYS B 1 522 ? 41.645 62.265 31.104 1.00 40.72 522 LYS B N 1
ATOM 7958 C CA . LYS B 1 522 ? 40.390 62.987 30.951 1.00 34.23 522 LYS B CA 1
ATOM 7959 C C . LYS B 1 522 ? 39.227 62.155 31.483 1.00 27.19 522 LYS B C 1
ATOM 7960 O O . LYS B 1 522 ? 39.188 60.941 31.300 1.00 23.70 522 LYS B O 1
ATOM 7966 N N . PHE B 1 523 ? 38.267 62.846 32.104 1.00 23.16 523 PHE B N 1
ATOM 7967 C CA . PHE B 1 523 ? 36.927 62.319 32.303 1.00 21.20 523 PHE B CA 1
ATOM 7968 C C . PHE B 1 523 ? 35.955 63.191 31.517 1.00 20.21 523 PHE B C 1
ATOM 7969 O O . PHE B 1 523 ? 36.208 64.380 31.324 1.00 19.10 523 PHE B O 1
ATOM 7977 N N . TYR B 1 524 ? 34.856 62.581 31.051 1.00 19.22 524 TYR B N 1
ATOM 7978 C CA . TYR B 1 524 ? 33.785 63.349 30.436 1.00 19.19 524 TYR B CA 1
ATOM 7979 C C . TYR B 1 524 ? 32.478 63.164 31.201 1.00 17.93 524 TYR B C 1
ATOM 7980 O O . TYR B 1 524 ? 32.203 62.091 31.739 1.00 17.43 524 TYR B O 1
ATOM 7989 N N . SER B 1 525 ? 31.663 64.227 31.185 1.00 15.25 525 SER B N 1
ATOM 7990 C CA . SER B 1 525 ? 30.376 64.214 31.853 1.00 12.66 525 SER B CA 1
ATOM 7991 C C . SER B 1 525 ? 29.315 63.656 30.922 1.00 11.56 525 SER B C 1
ATOM 7992 O O . SER B 1 525 ? 29.503 63.599 29.708 1.00 11.16 525 SER B O 1
ATOM 7995 N N . VAL B 1 526 ? 28.168 63.301 31.503 1.00 10.66 526 VAL B N 1
ATOM 7996 C CA . VAL B 1 526 ? 27.172 62.563 30.755 1.00 9.59 526 VAL B CA 1
ATOM 7997 C C . VAL B 1 526 ? 25.790 62.898 31.298 1.00 9.88 526 VAL B C 1
ATOM 7998 O O . VAL B 1 526 ? 25.602 62.944 32.519 1.00 9.81 526 VAL B O 1
ATOM 8002 N N . VAL B 1 527 ? 24.844 63.109 30.367 1.00 9.07 527 VAL B N 1
ATOM 8003 C CA . VAL B 1 527 ? 23.444 63.240 30.703 1.00 8.73 527 VAL B CA 1
ATOM 8004 C C . VAL B 1 527 ? 22.770 61.884 30.451 1.00 8.95 527 VAL B C 1
ATOM 8005 O O . VAL B 1 527 ? 22.894 61.317 29.370 1.00 8.66 527 VAL B O 1
ATOM 8009 N N . LEU B 1 528 ? 22.062 61.360 31.465 1.00 8.46 528 LEU B N 1
ATOM 8010 C CA . LEU B 1 528 ? 21.253 60.169 31.294 1.00 8.49 528 LEU B CA 1
ATOM 8011 C C . LEU B 1 528 ? 19.782 60.565 31.277 1.00 8.46 528 LEU B C 1
ATOM 8012 O O . LEU B 1 528 ? 19.278 61.193 32.222 1.00 8.75 528 LEU B O 1
ATOM 8017 N N . MET B 1 529 ? 19.087 60.153 30.219 1.00 7.87 529 MET B N 1
ATOM 8018 C CA . MET B 1 529 ? 17.685 60.512 30.097 1.00 7.89 529 MET B CA 1
ATOM 8019 C C . MET B 1 529 ? 16.816 59.250 30.104 1.00 7.47 529 MET B C 1
ATOM 8020 O O . MET B 1 529 ? 17.228 58.221 29.575 1.00 7.46 529 MET B O 1
ATOM 8025 N N . HIS B 1 530 ? 15.610 59.354 30.671 1.00 6.99 530 HIS B N 1
ATOM 8026 C CA . HIS B 1 530 ? 14.588 58.318 30.587 1.00 7.24 530 HIS B CA 1
ATOM 8027 C C . HIS B 1 530 ? 13.707 58.492 29.347 1.00 7.89 530 HIS B C 1
ATOM 8028 O O . HIS B 1 530 ? 13.136 59.557 29.114 1.00 7.55 530 HIS B O 1
ATOM 8035 N N . LYS B 1 531 ? 13.566 57.410 28.573 1.00 9.23 531 LYS B N 1
ATOM 8036 C CA . LYS B 1 531 ? 12.543 57.289 27.540 1.00 9.93 531 LYS B CA 1
ATOM 8037 C C . LYS B 1 531 ? 12.105 55.822 27.467 1.00 10.41 531 LYS B C 1
ATOM 8038 O O . LYS B 1 531 ? 12.688 54.959 28.128 1.00 9.79 531 LYS B O 1
ATOM 8044 N N . ARG B 1 532 ? 11.024 55.571 26.720 1.00 10.34 532 ARG B N 1
ATOM 8045 C CA . ARG B 1 532 ? 10.675 54.249 26.231 1.00 10.60 532 ARG B CA 1
ATOM 8046 C C . ARG B 1 532 ? 10.414 54.399 24.732 1.00 11.59 532 ARG B C 1
ATOM 8047 O O . ARG B 1 532 ? 9.873 55.414 24.299 1.00 12.31 532 ARG B O 1
ATOM 8055 N N . GLY B 1 533 ? 10.811 53.415 23.925 1.00 12.76 533 GLY B N 1
ATOM 8056 C CA . GLY B 1 533 ? 10.387 53.394 22.528 1.00 14.31 533 GLY B CA 1
ATOM 8057 C C . GLY B 1 533 ? 11.216 54.319 21.630 1.00 16.22 533 GLY B C 1
ATOM 8058 O O . GLY B 1 533 ? 12.330 54.719 21.962 1.00 17.81 533 GLY B O 1
ATOM 8059 N N . ASN B 1 534 ? 10.664 54.648 20.463 1.00 17.31 534 ASN B N 1
ATOM 8060 C CA . ASN B 1 534 ? 11.323 55.542 19.531 1.00 16.71 534 ASN B CA 1
ATOM 8061 C C . ASN B 1 534 ? 10.335 56.638 19.154 1.00 16.80 534 ASN B C 1
ATOM 8062 O O . ASN B 1 534 ? 9.214 56.644 19.665 1.00 16.15 534 ASN B O 1
ATOM 8067 N N . PRO B 1 535 ? 10.706 57.590 18.262 1.00 17.79 535 PRO B N 1
ATOM 8068 C CA . PRO B 1 535 ? 9.775 58.645 17.845 1.00 20.42 535 PRO B CA 1
ATOM 8069 C C . PRO B 1 535 ? 8.403 58.137 17.392 1.00 22.22 535 PRO B C 1
ATOM 8070 O O . PRO B 1 535 ? 7.391 58.794 17.627 1.00 25.46 535 PRO B O 1
ATOM 8074 N N . HIS B 1 536 ? 8.348 56.950 16.785 1.00 23.17 536 HIS B N 1
ATOM 8075 C CA . HIS B 1 536 ? 7.070 56.479 16.269 1.00 25.53 536 HIS B CA 1
ATOM 8076 C C . HIS B 1 536 ? 6.231 55.754 17.327 1.00 22.62 536 HIS B C 1
ATOM 8077 O O . HIS B 1 536 ? 5.012 55.711 17.186 1.00 23.20 536 HIS B O 1
ATOM 8084 N N . THR B 1 537 ? 6.864 55.176 18.356 1.00 17.98 537 THR B N 1
ATOM 8085 C CA . THR B 1 537 ? 6.130 54.325 19.282 1.00 17.40 537 THR B CA 1
ATOM 8086 C C . THR B 1 537 ? 5.899 54.997 20.634 1.00 15.70 537 THR B C 1
ATOM 8087 O O . THR B 1 537 ? 4.981 54.612 21.341 1.00 14.91 537 THR B O 1
ATOM 8091 N N . MET B 1 538 ? 6.731 55.973 20.999 1.00 15.33 538 MET B N 1
ATOM 8092 C CA . MET B 1 538 ? 6.834 56.387 22.393 1.00 14.81 538 MET B CA 1
ATOM 8093 C C . MET B 1 538 ? 5.515 56.933 22.942 1.00 15.33 538 MET B C 1
ATOM 8094 O O . MET B 1 538 ? 5.241 56.764 24.134 1.00 15.07 538 MET B O 1
ATOM 8099 N N . ASP B 1 539 ? 4.691 57.552 22.088 1.00 15.40 539 ASP B N 1
ATOM 8100 C CA . ASP B 1 539 ? 3.469 58.200 22.552 1.00 17.58 539 ASP B CA 1
ATOM 8101 C C . ASP B 1 539 ? 2.460 57.178 23.061 1.00 18.70 539 ASP B C 1
ATOM 8102 O O . ASP B 1 539 ? 1.480 57.540 23.716 1.00 20.70 539 ASP B O 1
ATOM 8107 N N . 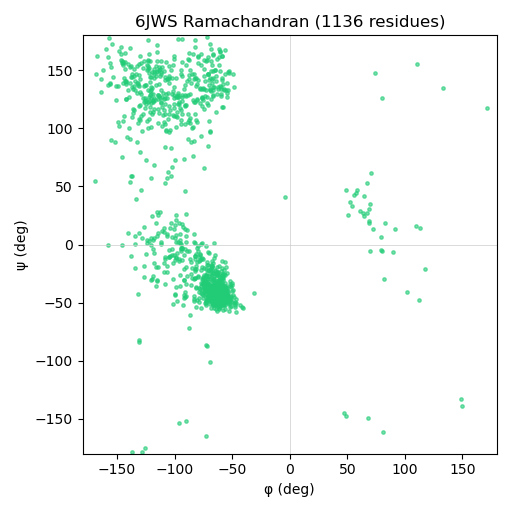LYS B 1 540 ? 2.670 55.897 22.770 1.00 20.22 540 LYS B N 1
ATOM 8108 C CA . LYS B 1 540 ? 1.719 54.919 23.285 1.00 23.12 540 LYS B CA 1
ATOM 8109 C C . LYS B 1 540 ? 2.319 54.113 24.431 1.00 20.74 540 LYS B C 1
ATOM 8110 O O . LYS B 1 540 ? 1.693 53.173 24.892 1.00 24.65 540 LYS B O 1
ATOM 8116 N N . LEU B 1 541 ? 3.513 54.482 24.905 1.00 17.32 541 LEU B N 1
ATOM 8117 C CA . LEU B 1 541 ? 4.189 53.666 25.902 1.00 14.64 541 LEU B CA 1
ATOM 8118 C C . LEU B 1 541 ? 4.109 54.347 27.260 1.00 14.20 541 LEU B C 1
ATOM 8119 O O . LEU B 1 541 ? 5.124 54.607 27.905 1.00 14.96 541 LEU B O 1
ATOM 8124 N N . THR B 1 542 ? 2.877 54.502 27.729 1.00 14.69 542 THR B N 1
ATOM 8125 C CA . THR B 1 542 ? 2.502 55.554 28.654 1.00 17.28 542 THR B CA 1
ATOM 8126 C C . THR B 1 542 ? 1.986 55.008 29.990 1.00 17.66 542 THR B C 1
ATOM 8127 O O . THR B 1 542 ? 1.630 55.788 30.894 1.00 17.99 542 THR B O 1
ATOM 8131 N N . ASN B 1 543 ? 2.019 53.682 30.148 1.00 16.39 543 ASN B N 1
ATOM 8132 C CA . ASN B 1 543 ? 1.549 53.079 31.390 1.00 17.33 543 ASN B CA 1
ATOM 8133 C C . ASN B 1 543 ? 2.688 52.943 32.402 1.00 14.67 543 ASN B C 1
ATOM 8134 O O . ASN B 1 543 ? 3.664 52.242 32.176 1.00 14.26 543 ASN B O 1
ATOM 8139 N N . TYR B 1 544 ? 2.524 53.581 33.555 1.00 12.99 544 TYR B N 1
ATOM 8140 C CA . TYR B 1 544 ? 3.535 53.529 34.585 1.00 13.21 544 TYR B CA 1
ATOM 8141 C C . TYR B 1 544 ? 2.874 53.061 35.875 1.00 14.63 544 TYR B C 1
ATOM 8142 O O . TYR B 1 544 ? 1.811 53.547 36.243 1.00 17.57 544 TYR B O 1
ATOM 8151 N N . ASP B 1 545 ? 3.529 52.152 36.578 1.00 15.39 545 ASP B N 1
ATOM 8152 C CA . ASP B 1 545 ? 3.078 51.795 37.907 1.00 18.47 545 ASP B CA 1
ATOM 8153 C C . ASP B 1 545 ? 3.128 53.013 38.851 1.00 17.43 545 ASP B C 1
ATOM 8154 O O . ASP B 1 545 ? 2.156 53.337 39.509 1.00 16.14 545 ASP B O 1
ATOM 8159 N N . ASN B 1 546 ? 4.266 53.702 38.912 1.00 16.78 546 ASN B N 1
ATOM 8160 C CA . ASN B 1 546 ? 4.385 54.917 39.699 1.00 16.40 546 ASN B CA 1
ATOM 8161 C C . ASN B 1 546 ? 5.243 55.907 38.917 1.00 14.34 546 ASN B C 1
ATOM 8162 O O . ASN B 1 546 ? 6.460 55.861 39.005 1.00 15.61 546 ASN B O 1
ATOM 8167 N N . LEU B 1 547 ? 4.617 56.774 38.124 1.00 11.74 547 LEU B N 1
ATOM 8168 C CA . LEU B 1 547 ? 5.334 57.565 37.135 1.00 10.42 547 LEU B CA 1
ATOM 8169 C C . LEU B 1 547 ? 6.578 58.222 37.739 1.00 10.15 547 LEU B C 1
ATOM 8170 O O . LEU B 1 547 ? 7.689 58.078 37.228 1.00 10.21 547 LEU B O 1
ATOM 8175 N N . VAL B 1 548 ? 6.403 58.926 38.859 1.00 9.66 548 VAL B N 1
ATOM 8176 C CA . VAL B 1 548 ? 7.463 59.766 39.362 1.00 9.48 548 VAL B CA 1
ATOM 8177 C C . VAL B 1 548 ? 8.653 58.930 39.826 1.00 9.91 548 VAL B C 1
ATOM 8178 O O . VAL B 1 548 ? 9.808 59.249 39.516 1.00 9.22 548 VAL B O 1
ATOM 8182 N N . TYR B 1 549 ? 8.354 57.863 40.571 1.00 11.01 549 TYR B N 1
ATOM 8183 C CA . TYR B 1 549 ? 9.374 57.046 41.212 1.00 12.07 549 TYR B CA 1
ATOM 8184 C C . TYR B 1 549 ? 9.965 55.998 40.265 1.00 11.52 549 TYR B C 1
ATOM 8185 O O . TYR B 1 549 ? 11.147 55.654 40.407 1.00 11.17 549 TYR B O 1
ATOM 8194 N N . ASP B 1 550 ? 9.174 55.528 39.290 1.00 10.79 550 ASP B N 1
ATOM 8195 C CA . ASP B 1 550 ? 9.700 54.603 38.290 1.00 12.17 550 ASP B CA 1
ATOM 8196 C C . ASP B 1 550 ? 10.865 55.245 37.521 1.00 11.33 550 ASP B C 1
ATOM 8197 O O . ASP B 1 550 ? 11.917 54.625 37.365 1.00 10.47 550 ASP B O 1
ATOM 8202 N N . ILE B 1 551 ? 10.680 56.506 37.090 1.00 10.28 551 ILE B N 1
ATOM 8203 C CA . ILE B 1 551 ? 11.673 57.238 36.314 1.00 9.92 551 ILE B CA 1
ATOM 8204 C C . ILE B 1 551 ? 12.895 57.557 37.180 1.00 10.00 551 ILE B C 1
ATOM 8205 O O . ILE B 1 551 ? 14.016 57.255 36.790 1.00 9.89 551 ILE B O 1
ATOM 8210 N N . LYS B 1 552 ? 12.677 58.082 38.396 1.00 10.01 552 LYS B N 1
ATOM 8211 C CA . LYS B 1 552 ? 13.736 58.291 39.374 1.00 9.72 552 LYS B CA 1
ATOM 8212 C C . LYS B 1 552 ? 14.539 57.012 39.624 1.00 8.91 552 LYS B C 1
ATOM 8213 O O . LYS B 1 552 ? 15.784 57.030 39.592 1.00 8.39 552 LYS B O 1
ATOM 8219 N N . ASN B 1 553 ? 13.838 55.908 39.923 1.00 8.76 553 ASN B N 1
ATOM 8220 C CA . ASN B 1 553 ? 14.525 54.644 40.211 1.00 8.46 553 ASN B CA 1
ATOM 8221 C C . ASN B 1 553 ? 15.318 54.172 38.992 1.00 7.40 553 ASN B C 1
ATOM 8222 O O . ASN B 1 553 ? 16.434 53.709 39.131 1.00 7.05 553 ASN B O 1
ATOM 8227 N N . TYR B 1 554 ? 14.763 54.321 37.788 1.00 7.02 554 TYR B N 1
ATOM 8228 C CA . TYR B 1 554 ? 15.472 53.973 36.565 1.00 7.13 554 TYR B CA 1
ATOM 8229 C C . TYR B 1 554 ? 16.806 54.721 36.429 1.00 7.16 554 TYR B C 1
ATOM 8230 O O . TYR B 1 554 ? 17.842 54.102 36.212 1.00 7.52 554 TYR B O 1
ATOM 8239 N N . LEU B 1 555 ? 16.785 56.048 36.569 1.00 7.12 555 LEU B N 1
ATOM 8240 C CA . LEU B 1 555 ? 17.958 56.908 36.473 1.00 7.46 555 LEU B CA 1
ATOM 8241 C C . LEU B 1 555 ? 19.001 56.568 37.538 1.00 7.98 555 LEU B C 1
ATOM 8242 O O . LEU B 1 555 ? 20.196 56.548 37.240 1.00 7.78 555 LEU B O 1
ATOM 8247 N N . GLU B 1 556 ? 18.545 56.284 38.768 1.00 8.75 556 GLU B N 1
ATOM 8248 C CA . GLU B 1 556 ? 19.433 55.902 39.858 1.00 9.86 556 GLU B CA 1
ATOM 8249 C C . GLU B 1 556 ? 20.102 54.561 39.557 1.00 10.37 556 GLU B C 1
ATOM 8250 O O . GLU B 1 556 ? 21.304 54.399 39.805 1.00 9.94 556 GLU B O 1
ATOM 8256 N N . GLN B 1 557 ? 19.342 53.609 38.994 1.00 11.02 557 GLN B N 1
ATOM 8257 C CA . GLN B 1 557 ? 19.954 52.351 38.580 1.00 12.50 557 GLN B CA 1
ATOM 8258 C C . GLN B 1 557 ? 21.035 52.610 37.522 1.00 11.13 557 GLN B C 1
ATOM 8259 O O . GLN B 1 557 ? 22.127 52.054 37.606 1.00 10.17 557 GLN B O 1
ATOM 8265 N N . ARG B 1 558 ? 20.775 53.512 36.560 1.00 10.80 558 ARG B N 1
ATOM 8266 C CA . ARG B 1 558 ? 21.774 53.800 35.532 1.00 11.24 558 ARG B CA 1
ATOM 8267 C C . ARG B 1 558 ? 23.029 54.439 36.131 1.00 10.94 558 ARG B C 1
ATOM 8268 O O . ARG B 1 558 ? 24.158 54.092 35.755 1.00 10.50 558 ARG B O 1
ATOM 8276 N N . LEU B 1 559 ? 22.823 55.410 37.022 1.00 10.72 559 LEU B N 1
ATOM 8277 C CA . LEU B 1 559 ? 23.949 56.041 37.697 1.00 11.33 559 LEU B CA 1
ATOM 8278 C C . LEU B 1 559 ? 24.746 54.975 38.451 1.00 11.51 559 LEU B C 1
ATOM 8279 O O . LEU B 1 559 ? 25.964 54.963 38.388 1.00 11.65 559 LEU B O 1
ATOM 8284 N N . ASN B 1 560 ? 24.064 54.075 39.162 1.00 11.68 560 ASN B N 1
ATOM 8285 C CA . ASN B 1 560 ? 24.764 53.041 39.915 1.00 12.62 560 ASN B CA 1
ATOM 8286 C C . ASN B 1 560 ? 25.655 52.221 38.984 1.00 12.56 560 ASN B C 1
ATOM 8287 O O . ASN B 1 560 ? 26.766 51.860 39.363 1.00 12.58 560 ASN B O 1
ATOM 8292 N N . PHE B 1 561 ? 25.141 51.910 37.786 1.00 12.60 561 PHE B N 1
ATOM 8293 C CA . PHE B 1 561 ? 25.894 51.150 36.798 1.00 12.21 561 PHE B CA 1
ATOM 8294 C C . PHE B 1 561 ? 27.105 51.946 36.322 1.00 11.93 561 PHE B C 1
ATOM 8295 O O . PHE B 1 561 ? 28.212 51.427 36.323 1.00 12.70 561 PHE B O 1
ATOM 8303 N N . LEU B 1 562 ? 26.912 53.211 35.952 1.00 11.38 562 LEU B N 1
ATOM 8304 C CA . LEU B 1 562 ? 28.040 54.014 35.510 1.00 11.56 562 LEU B CA 1
ATOM 8305 C C . LEU B 1 562 ? 29.076 54.120 36.626 1.00 12.32 562 LEU B C 1
ATOM 8306 O O . LEU B 1 562 ? 30.277 54.012 36.378 1.00 12.65 562 LEU B O 1
ATOM 8311 N N . VAL B 1 563 ? 28.605 54.352 37.851 1.00 12.40 563 VAL B N 1
ATOM 8312 C CA . VAL B 1 563 ? 29.503 54.560 38.975 1.00 14.34 563 VAL B CA 1
ATOM 8313 C C . VAL B 1 563 ? 30.275 53.268 39.287 1.00 14.89 563 VAL B C 1
ATOM 8314 O O . VAL B 1 563 ? 31.468 53.320 39.591 1.00 14.47 563 VAL B O 1
ATOM 8318 N N . LEU B 1 564 ? 29.611 52.107 39.173 1.00 14.97 564 LEU B N 1
ATOM 8319 C CA . LEU B 1 564 ? 30.293 50.830 39.340 1.00 16.01 564 LEU B CA 1
ATOM 8320 C C . LEU B 1 564 ? 31.442 50.729 38.337 1.00 16.60 564 LEU B C 1
ATOM 8321 O O . LEU B 1 564 ? 32.430 50.049 38.574 1.00 17.56 564 LEU B O 1
ATOM 8326 N N . ASN B 1 565 ? 31.313 51.430 37.209 1.00 14.90 565 ASN B N 1
ATOM 8327 C CA . ASN B 1 565 ? 32.270 51.259 36.133 1.00 15.35 565 ASN B CA 1
ATOM 8328 C C . ASN B 1 565 ? 33.270 52.409 36.166 1.00 14.67 565 ASN B C 1
ATOM 8329 O O . ASN B 1 565 ? 33.963 52.651 35.185 1.00 14.71 565 ASN B O 1
ATOM 8334 N N . GLY B 1 566 ? 33.268 53.149 37.283 1.00 13.84 566 GLY B N 1
ATOM 8335 C CA . GLY B 1 566 ? 34.271 54.162 37.554 1.00 13.61 566 GLY B CA 1
ATOM 8336 C C . GLY B 1 566 ? 33.995 55.507 36.899 1.00 13.80 566 GLY B C 1
ATOM 8337 O O . GLY B 1 566 ? 34.903 56.321 36.766 1.00 14.52 566 GLY B O 1
ATOM 8338 N N . ILE B 1 567 ? 32.747 55.757 36.481 1.00 14.58 567 ILE B N 1
ATOM 8339 C CA . ILE B 1 567 ? 32.391 57.112 36.081 1.00 13.77 567 ILE B CA 1
ATOM 8340 C C . ILE B 1 567 ? 32.174 57.921 37.360 1.00 13.28 567 ILE B C 1
ATOM 8341 O O . ILE B 1 567 ? 31.418 57.509 38.230 1.00 12.44 567 ILE B O 1
ATOM 8346 N N . PRO B 1 568 ? 32.918 59.028 37.574 1.00 13.52 568 PRO B N 1
ATOM 8347 C CA . PRO B 1 568 ? 32.778 59.806 38.808 1.00 12.71 568 PRO B CA 1
ATOM 8348 C C . PRO B 1 568 ? 31.324 60.265 38.973 1.00 12.37 568 PRO B C 1
ATOM 8349 O O . PRO B 1 568 ? 30.730 60.772 38.023 1.00 11.39 568 PRO B O 1
ATOM 8353 N N . ARG B 1 569 ? 30.776 60.079 40.188 1.00 11.49 569 ARG B N 1
ATOM 8354 C CA . ARG B 1 569 ? 29.393 60.382 40.535 1.00 11.39 569 ARG B CA 1
ATOM 8355 C C . ARG B 1 569 ? 29.008 61.822 40.184 1.00 11.16 569 ARG B C 1
ATOM 8356 O O . ARG B 1 569 ? 27.893 62.059 39.716 1.00 11.52 569 ARG B O 1
ATOM 8364 N N . TYR B 1 570 ? 29.920 62.772 40.419 1.00 10.62 570 TYR B N 1
ATOM 8365 C CA . TYR B 1 570 ? 29.645 64.193 40.267 1.00 10.76 570 TYR B CA 1
ATOM 8366 C C . TYR B 1 570 ? 29.625 64.596 38.786 1.00 11.73 570 TYR B C 1
ATOM 8367 O O . TYR B 1 570 ? 29.402 65.761 38.466 1.00 12.32 570 TYR B O 1
ATOM 8376 N N . ARG B 1 571 ? 29.818 63.633 37.869 1.00 11.75 571 ARG B N 1
ATOM 8377 C CA . ARG B 1 571 ? 29.834 63.955 36.444 1.00 11.73 571 ARG B CA 1
ATOM 8378 C C . ARG B 1 571 ? 28.593 63.411 35.728 1.00 10.97 571 ARG B C 1
ATOM 8379 O O . ARG B 1 571 ? 28.530 63.448 34.503 1.00 10.96 571 ARG B O 1
ATOM 8387 N N . ILE B 1 572 ? 27.602 62.935 36.481 1.00 10.25 572 ILE B N 1
ATOM 8388 C CA . ILE B 1 572 ? 26.436 62.289 35.890 1.00 9.75 572 ILE B CA 1
ATOM 8389 C C . ILE B 1 572 ? 25.213 63.151 36.177 1.00 9.74 572 ILE B C 1
ATOM 8390 O O . ILE B 1 572 ? 24.933 63.439 37.333 1.00 9.48 572 ILE B O 1
ATOM 8395 N N . LEU B 1 573 ? 24.480 63.536 35.128 1.00 10.25 573 LEU B N 1
ATOM 8396 C CA . LEU B 1 573 ? 23.301 64.372 35.276 1.00 10.44 573 LEU B CA 1
ATOM 8397 C C . LEU B 1 573 ? 22.070 63.568 34.882 1.00 11.15 573 LEU B C 1
ATOM 8398 O O . LEU B 1 573 ? 22.180 62.640 34.074 1.00 10.79 573 LEU B O 1
ATOM 8403 N N . PHE B 1 574 ? 20.930 63.899 35.508 1.00 11.52 574 PHE B N 1
ATOM 8404 C CA . PHE B 1 574 ? 19.674 63.194 35.313 1.00 11.91 574 PHE B CA 1
ATOM 8405 C C . PHE B 1 574 ? 18.751 64.033 34.449 1.00 10.52 574 PHE B C 1
ATOM 8406 O O . PHE B 1 574 ? 18.712 65.259 34.589 1.00 9.40 574 PHE B O 1
ATOM 8414 N N . ASP B 1 575 ? 17.969 63.336 33.610 1.00 9.34 575 ASP B N 1
ATOM 8415 C CA . ASP B 1 575 ? 16.970 63.977 32.771 1.00 8.92 575 ASP B CA 1
ATOM 8416 C C . ASP B 1 575 ? 15.741 63.068 32.721 1.00 9.12 575 ASP B C 1
ATOM 8417 O O . ASP B 1 575 ? 15.842 61.905 32.340 1.00 9.45 575 ASP B O 1
ATOM 8422 N N . ILE B 1 576 ? 14.575 63.613 33.076 1.00 9.04 576 ILE B N 1
ATOM 8423 C CA . ILE B 1 576 ? 13.335 62.855 33.225 1.00 9.17 576 ILE B CA 1
ATOM 8424 C C . ILE B 1 576 ? 12.712 62.564 31.857 1.00 8.64 576 ILE B C 1
ATOM 8425 O O . ILE B 1 576 ? 11.771 61.779 31.767 1.00 8.27 576 ILE B O 1
ATOM 8430 N N . GLY B 1 577 ? 13.188 63.263 30.818 1.00 8.19 577 GLY B N 1
ATOM 8431 C CA . GLY B 1 577 ? 12.767 63.056 29.439 1.00 7.53 577 GLY B CA 1
ATOM 8432 C C . GLY B 1 577 ? 11.335 63.515 29.160 1.00 7.47 577 GLY B C 1
ATOM 8433 O O . GLY B 1 577 ? 10.489 62.711 28.756 1.00 7.25 577 GLY B O 1
ATOM 8434 N N . LEU B 1 578 ? 11.068 64.816 29.331 1.00 7.35 578 LEU B N 1
ATOM 8435 C CA . LEU B 1 578 ? 9.723 65.320 29.093 1.00 7.73 578 LEU B CA 1
ATOM 8436 C C . LEU B 1 578 ? 9.301 65.005 27.658 1.00 8.35 578 LEU B C 1
ATOM 8437 O O . LEU B 1 578 ? 10.096 65.158 26.719 1.00 8.22 578 LEU B O 1
ATOM 8442 N N . GLY B 1 579 ? 8.039 64.574 27.494 1.00 8.80 579 GLY B N 1
ATOM 8443 C CA . GLY B 1 579 ? 7.527 64.300 26.153 1.00 9.06 579 GLY B CA 1
ATOM 8444 C C . GLY B 1 579 ? 7.977 62.938 25.587 1.00 9.37 579 GLY B C 1
ATOM 8445 O O . GLY B 1 579 ? 7.548 62.548 24.501 1.00 9.82 579 GLY B O 1
ATOM 8446 N N . PHE B 1 580 ? 8.838 62.196 26.296 1.00 8.97 580 PHE B N 1
ATOM 8447 C CA . PHE B 1 580 ? 9.320 60.929 25.756 1.00 9.01 580 PHE B CA 1
ATOM 8448 C C . PHE B 1 580 ? 8.610 59.768 26.449 1.00 9.15 580 PHE B C 1
ATOM 8449 O O . PHE B 1 580 ? 8.989 59.361 27.558 1.00 8.99 580 PHE B O 1
ATOM 8457 N N . ALA B 1 581 ? 7.580 59.234 25.779 1.00 9.21 581 ALA B N 1
ATOM 8458 C CA . ALA B 1 581 ? 6.673 58.270 26.383 1.00 9.81 581 ALA B CA 1
ATOM 8459 C C . ALA B 1 581 ? 6.026 58.849 27.640 1.00 10.20 581 ALA B C 1
ATOM 8460 O O . ALA B 1 581 ? 5.918 58.159 28.665 1.00 10.10 581 ALA B O 1
ATOM 8462 N N . LYS B 1 582 ? 5.576 60.106 27.550 1.00 10.52 582 LYS B N 1
ATOM 8463 C CA . LYS B 1 582 ? 4.720 60.664 28.594 1.00 11.17 582 LYS B CA 1
ATOM 8464 C C . LYS B 1 582 ? 3.553 61.396 27.929 1.00 12.09 582 LYS B C 1
ATOM 8465 O O . LYS B 1 582 ? 3.764 62.161 26.999 1.00 11.90 582 LYS B O 1
ATOM 8471 N N . LYS B 1 583 ? 2.322 61.155 28.406 1.00 13.92 583 LYS B N 1
ATOM 8472 C CA . LYS B 1 583 ? 1.194 62.021 28.078 1.00 15.36 583 LYS B CA 1
ATOM 8473 C C . LYS B 1 583 ? 1.482 63.416 28.640 1.00 14.95 583 LYS B C 1
ATOM 8474 O O . LYS B 1 583 ? 2.314 63.575 29.543 1.00 13.44 583 LYS B O 1
ATOM 8480 N N . HIS B 1 584 ? 0.787 64.417 28.086 1.00 14.10 584 HIS B N 1
ATOM 8481 C CA . HIS B 1 584 ? 0.956 65.811 28.466 1.00 14.30 584 HIS B CA 1
ATOM 8482 C C . HIS B 1 584 ? 0.783 66.000 29.969 1.00 14.46 584 HIS B C 1
ATOM 8483 O O . HIS B 1 584 ? 1.629 66.630 30.594 1.00 13.89 584 HIS B O 1
ATOM 8490 N N . ASP B 1 585 ? -0.263 65.389 30.550 1.00 16.12 585 ASP B N 1
ATOM 8491 C CA . ASP B 1 585 ? -0.495 65.424 31.993 1.00 16.57 585 ASP B CA 1
ATOM 8492 C C . ASP B 1 585 ? 0.652 64.779 32.777 1.00 14.28 585 ASP B C 1
ATOM 8493 O O . ASP B 1 585 ? 0.892 65.166 33.920 1.00 13.54 585 ASP B O 1
ATOM 8498 N N . GLN B 1 586 ? 1.356 63.813 32.163 1.00 11.98 586 GLN B N 1
ATOM 8499 C CA . GLN B 1 586 ? 2.452 63.118 32.827 1.00 10.76 586 GLN B CA 1
ATOM 8500 C C . GLN B 1 586 ? 3.695 63.990 32.801 1.00 9.94 586 GLN B C 1
ATOM 8501 O O . GLN B 1 586 ? 4.420 64.048 33.785 1.00 9.53 586 GLN B O 1
ATOM 8507 N N . SER B 1 587 ? 3.926 64.656 31.665 1.00 10.23 587 SER B N 1
ATOM 8508 C CA . SER B 1 587 ? 4.999 65.632 31.562 1.00 10.84 587 SER B CA 1
ATOM 8509 C C . SER B 1 587 ? 4.828 66.689 32.655 1.00 10.85 587 SER B C 1
ATOM 8510 O O . SER B 1 587 ? 5.772 66.979 33.386 1.00 11.29 587 SER B O 1
ATOM 8513 N N . ILE B 1 588 ? 3.597 67.183 32.833 1.00 11.16 588 ILE B N 1
ATOM 8514 C CA . ILE B 1 588 ? 3.317 68.184 33.858 1.00 12.21 588 ILE B CA 1
ATOM 8515 C C . ILE B 1 588 ? 3.582 67.602 35.242 1.00 11.25 588 ILE B C 1
ATOM 8516 O O . ILE B 1 588 ? 4.176 68.251 36.109 1.00 10.07 588 ILE B O 1
ATOM 8521 N N . LYS B 1 589 ? 3.151 66.351 35.432 1.00 11.27 589 LYS B N 1
ATOM 8522 C CA . LYS B 1 589 ? 3.284 65.737 36.737 1.00 11.74 589 LYS B CA 1
ATOM 8523 C C . LYS B 1 589 ? 4.753 65.579 37.105 1.00 10.90 589 LYS B C 1
ATOM 8524 O O . LYS B 1 589 ? 5.115 65.795 38.256 1.00 10.53 589 LYS B O 1
ATOM 8530 N N . LEU B 1 590 ? 5.590 65.212 36.126 1.00 9.96 590 LEU B N 1
ATOM 8531 C CA . LEU B 1 590 ? 7.011 65.108 36.398 1.00 10.16 590 LEU B CA 1
ATOM 8532 C C . LEU B 1 590 ? 7.563 66.458 36.868 1.00 10.18 590 LEU B C 1
ATOM 8533 O O . LEU B 1 590 ? 8.376 66.481 37.781 1.00 10.01 590 LEU B O 1
ATOM 8538 N N . LEU B 1 591 ? 7.147 67.559 36.218 1.00 10.71 591 LEU B N 1
ATOM 8539 C CA . LEU B 1 591 ? 7.528 68.920 36.611 1.00 11.80 591 LEU B CA 1
ATOM 8540 C C . LEU B 1 591 ? 7.011 69.242 38.015 1.00 11.43 591 LEU B C 1
ATOM 8541 O O . LEU B 1 591 ? 7.755 69.779 38.830 1.00 10.44 591 LEU B O 1
ATOM 8546 N N . GLN B 1 592 ? 5.758 68.863 38.308 1.00 11.94 592 GLN B N 1
ATOM 8547 C CA . GLN B 1 592 ? 5.195 69.169 39.621 1.00 13.07 592 GLN B CA 1
ATOM 8548 C C . GLN B 1 592 ? 6.018 68.494 40.717 1.00 12.87 592 GLN B C 1
ATOM 8549 O O . GLN B 1 592 ? 6.095 69.012 41.831 1.00 12.28 592 GLN B O 1
ATOM 8555 N N . ASN B 1 593 ? 6.674 67.375 40.364 1.00 12.23 593 ASN B N 1
ATOM 8556 C CA . ASN B 1 593 ? 7.347 66.527 41.333 1.00 12.20 593 ASN B CA 1
ATOM 8557 C C . ASN B 1 593 ? 8.858 66.552 41.146 1.00 12.48 593 ASN B C 1
ATOM 8558 O O . ASN B 1 593 ? 9.550 65.589 41.496 1.00 13.10 593 ASN B O 1
ATOM 8563 N N . ILE B 1 594 ? 9.365 67.664 40.611 1.00 12.41 594 ILE B N 1
ATOM 8564 C CA . ILE B 1 594 ? 10.775 67.796 40.293 1.00 13.41 594 ILE B CA 1
ATOM 8565 C C . ILE B 1 594 ? 11.631 67.810 41.565 1.00 13.30 594 ILE B C 1
ATOM 8566 O O . ILE B 1 594 ? 12.832 67.551 41.515 1.00 14.22 594 ILE B O 1
ATOM 8571 N N . HIS B 1 595 ? 11.015 68.084 42.721 1.00 12.69 595 HIS B N 1
ATOM 8572 C CA . HIS B 1 595 ? 11.731 68.164 43.980 1.00 12.06 595 HIS B CA 1
ATOM 8573 C C . HIS B 1 595 ? 12.429 66.842 44.295 1.00 11.38 595 HIS B C 1
ATOM 8574 O O . HIS B 1 595 ? 13.418 66.821 45.043 1.00 10.29 595 HIS B O 1
ATOM 8581 N N . VAL B 1 596 ? 11.937 65.730 43.710 1.00 10.26 596 VAL B N 1
ATOM 8582 C CA . VAL B 1 596 ? 12.547 64.441 44.021 1.00 9.20 596 VAL B CA 1
ATOM 8583 C C . VAL B 1 596 ? 13.995 64.376 43.518 1.00 9.38 596 VAL B C 1
ATOM 8584 O O . VAL B 1 596 ? 14.701 63.438 43.899 1.00 9.10 596 VAL B O 1
ATOM 8588 N N . TYR B 1 597 ? 14.437 65.375 42.719 1.00 9.07 597 TYR B N 1
ATOM 8589 C CA . TYR B 1 597 ? 15.804 65.463 42.186 1.00 9.96 597 TYR B CA 1
ATOM 8590 C C . TYR B 1 597 ? 16.670 66.486 42.933 1.00 10.67 597 TYR B C 1
ATOM 8591 O O . TYR B 1 597 ? 17.720 66.880 42.424 1.00 10.74 597 TYR B O 1
ATOM 8600 N N . ASP B 1 598 ? 16.256 66.879 44.146 1.00 11.54 598 ASP B N 1
ATOM 8601 C CA . ASP B 1 598 ? 16.889 67.962 44.887 1.00 13.22 598 ASP B CA 1
ATOM 8602 C C . ASP B 1 598 ? 18.330 67.606 45.259 1.00 13.42 598 ASP B C 1
ATOM 8603 O O . ASP B 1 598 ? 19.124 68.499 45.510 1.00 13.16 598 ASP B O 1
ATOM 8608 N N . GLU B 1 599 ? 18.661 66.312 45.287 1.00 13.80 599 GLU B N 1
ATOM 8609 C CA . GLU B 1 599 ? 20.004 65.860 45.606 1.00 15.45 599 GLU B CA 1
ATOM 8610 C C . GLU B 1 599 ? 20.854 65.637 44.361 1.00 14.42 599 GLU B C 1
ATOM 8611 O O . GLU B 1 599 ? 22.023 65.272 44.498 1.00 14.76 599 GLU B O 1
ATOM 8617 N N . TYR B 1 600 ? 20.276 65.800 43.161 1.00 12.79 600 TYR B N 1
ATOM 8618 C CA . TYR B 1 600 ? 20.948 65.341 41.954 1.00 12.25 600 TYR B CA 1
ATOM 8619 C C . TYR B 1 600 ? 21.141 66.481 40.966 1.00 11.12 600 TYR B C 1
ATOM 8620 O O . TYR B 1 600 ? 20.300 67.367 40.883 1.00 10.68 600 TYR B O 1
ATOM 8629 N N . PRO B 1 601 ? 22.195 66.445 40.119 1.00 10.50 601 PRO B N 1
ATOM 8630 C CA . PRO B 1 601 ? 22.322 67.419 39.038 1.00 9.94 601 PRO B CA 1
ATOM 8631 C C . PRO B 1 601 ? 21.208 67.093 38.048 1.00 9.70 601 PRO B C 1
ATOM 8632 O O . PRO B 1 601 ? 21.053 65.942 37.643 1.00 9.37 601 PRO B O 1
ATOM 8636 N N . LEU B 1 602 ? 20.387 68.097 37.743 1.00 9.05 602 LEU B N 1
ATOM 8637 C CA . LEU B 1 602 ? 19.185 67.890 36.963 1.00 9.30 602 LEU B CA 1
ATOM 8638 C C . LEU B 1 602 ? 19.256 68.739 35.689 1.00 9.79 602 LEU B C 1
ATOM 8639 O O . LEU B 1 602 ? 19.485 69.952 35.740 1.00 10.05 602 LEU B O 1
ATOM 8644 N N . PHE B 1 603 ? 19.006 68.070 34.559 1.00 9.36 603 PHE B N 1
ATOM 8645 C CA . PHE B 1 603 ? 19.027 68.594 33.206 1.00 9.04 603 PHE B CA 1
ATOM 8646 C C . PHE B 1 603 ? 17.643 68.302 32.612 1.00 9.02 603 PHE B C 1
ATOM 8647 O O . PHE B 1 603 ? 17.222 67.153 32.616 1.00 8.65 603 PHE B O 1
ATOM 8655 N N . ILE B 1 604 ? 16.895 69.315 32.140 1.00 8.93 604 ILE B N 1
ATOM 8656 C CA . ILE B 1 604 ? 15.590 69.037 31.540 1.00 8.88 604 ILE B CA 1
ATOM 8657 C C . ILE B 1 604 ? 15.455 69.744 30.198 1.00 8.78 604 ILE B C 1
ATOM 8658 O O . ILE B 1 604 ? 16.082 70.780 29.989 1.00 8.51 604 ILE B O 1
ATOM 8663 N N . GLY B 1 605 ? 14.583 69.193 29.332 1.00 8.50 605 GLY B N 1
ATOM 8664 C CA . GLY B 1 605 ? 14.245 69.787 28.056 1.00 8.76 605 GLY B CA 1
ATOM 8665 C C . GLY B 1 605 ? 12.732 69.838 27.823 1.00 9.54 605 GLY B C 1
ATOM 8666 O O . GLY B 1 605 ? 12.098 68.822 27.520 1.00 10.40 605 GLY B O 1
ATOM 8667 N N . TYR B 1 606 ? 12.150 71.035 27.958 1.00 9.16 606 TYR B N 1
ATOM 8668 C CA . TYR B 1 606 ? 10.727 71.245 27.746 1.00 9.20 606 TYR B CA 1
ATOM 8669 C C . TYR B 1 606 ? 10.497 72.030 26.456 1.00 9.36 606 TYR B C 1
ATOM 8670 O O . TYR B 1 606 ? 9.364 72.162 26.002 1.00 9.54 606 TYR B O 1
ATOM 8679 N N . SER B 1 607 ? 11.578 72.570 25.895 1.00 9.61 607 SER B N 1
ATOM 8680 C CA . SER B 1 607 ? 11.500 73.618 24.891 1.00 10.75 607 SER B CA 1
ATOM 8681 C C . SER B 1 607 ? 10.679 73.191 23.675 1.00 11.66 607 SER B C 1
ATOM 8682 O O . SER B 1 607 ? 11.035 72.250 22.960 1.00 12.60 607 SER B O 1
ATOM 8685 N N . ARG B 1 608 ? 9.591 73.931 23.446 1.00 11.76 608 ARG B N 1
ATOM 8686 C CA . ARG B 1 608 ? 8.747 73.849 22.269 1.00 12.21 608 ARG B CA 1
ATOM 8687 C C . ARG B 1 608 ? 8.046 72.499 22.170 1.00 12.58 608 ARG B C 1
ATOM 8688 O O . ARG B 1 608 ? 7.635 72.126 21.087 1.00 14.00 608 ARG B O 1
ATOM 8696 N N . LYS B 1 609 ? 7.851 71.803 23.291 1.00 12.01 609 LYS B N 1
ATOM 8697 C CA . LYS B 1 609 ? 7.235 70.484 23.252 1.00 11.79 609 LYS B CA 1
ATOM 8698 C C . LYS B 1 609 ? 5.718 70.624 23.323 1.00 12.38 609 LYS B C 1
ATOM 8699 O O . LYS B 1 609 ? 5.198 71.614 23.839 1.00 12.18 609 LYS B O 1
ATOM 8705 N N . ARG B 1 610 ? 5.027 69.578 22.861 1.00 12.90 610 ARG B N 1
ATOM 8706 C CA . ARG B 1 610 ? 3.580 69.570 22.736 1.00 13.02 610 ARG B CA 1
ATOM 8707 C C . ARG B 1 610 ? 2.892 69.805 24.079 1.00 13.09 610 ARG B C 1
ATOM 8708 O O . ARG B 1 610 ? 1.835 70.422 24.112 1.00 14.20 610 ARG B O 1
ATOM 8716 N N . PHE B 1 611 ? 3.452 69.313 25.191 1.00 12.52 611 PHE B N 1
ATOM 8717 C CA . PHE B 1 611 ? 2.752 69.455 26.459 1.00 12.31 611 PHE B CA 1
ATOM 8718 C C . PHE B 1 611 ? 2.575 70.928 26.847 1.00 12.87 611 PHE B C 1
ATOM 8719 O O . PHE B 1 611 ? 1.672 71.234 27.621 1.00 12.30 611 PHE B O 1
ATOM 8727 N N . ILE B 1 612 ? 3.428 71.832 26.338 1.00 13.38 612 ILE B N 1
ATOM 8728 C CA . ILE B 1 612 ? 3.248 73.248 26.646 1.00 15.18 612 ILE B CA 1
ATOM 8729 C C . ILE B 1 612 ? 1.915 73.760 26.080 1.00 16.33 612 ILE B C 1
ATOM 8730 O O . ILE B 1 612 ? 1.148 74.393 26.801 1.00 17.10 612 ILE B O 1
ATOM 8735 N N . ALA B 1 613 ? 1.637 73.471 24.796 1.00 17.87 613 ALA B N 1
ATOM 8736 C CA . ALA B 1 613 ? 0.401 73.874 24.131 1.00 19.07 613 ALA B CA 1
ATOM 8737 C C . ALA B 1 613 ? -0.820 73.335 24.864 1.00 19.49 613 ALA B C 1
ATOM 8738 O O . ALA B 1 613 ? -1.854 73.983 24.883 1.00 22.22 613 ALA B O 1
ATOM 8740 N N . HIS B 1 614 ? -0.676 72.180 25.513 1.00 18.79 614 HIS B N 1
ATOM 8741 C CA . HIS B 1 614 ? -1.781 71.532 26.190 1.00 18.94 614 HIS B CA 1
ATOM 8742 C C . HIS B 1 614 ? -2.151 72.310 27.448 1.00 19.46 614 HIS B C 1
ATOM 8743 O O . HIS B 1 614 ? -3.188 72.049 28.063 1.00 18.66 614 HIS B O 1
ATOM 8750 N N . CYS B 1 615 ? -1.256 73.209 27.875 1.00 20.53 615 CYS B N 1
ATOM 8751 C CA . CYS B 1 615 ? -1.487 74.029 29.057 1.00 22.55 615 CYS B CA 1
ATOM 8752 C C . CYS B 1 615 ? -2.376 75.238 28.734 1.00 22.53 615 CYS B C 1
ATOM 8753 O O . CYS B 1 615 ? -2.942 75.817 29.647 1.00 24.02 615 CYS B O 1
ATOM 8756 N N . MET B 1 616 ? -2.458 75.639 27.456 1.00 25.71 616 MET B N 1
ATOM 8757 C CA . MET B 1 616 ? -3.116 76.875 27.047 1.00 30.77 616 MET B CA 1
ATOM 8758 C C . MET B 1 616 ? -4.629 76.686 26.982 1.00 38.83 616 MET B C 1
ATOM 8759 O O . MET B 1 616 ? -5.109 75.690 26.444 1.00 39.26 616 MET B O 1
ATOM 8764 N N . ASN B 1 617 ? -5.365 77.693 27.478 1.00 49.07 617 ASN B N 1
ATOM 8765 C CA . ASN B 1 617 ? -6.783 77.862 27.191 1.00 56.55 617 ASN B CA 1
ATOM 8766 C C . ASN B 1 617 ? -6.938 78.634 25.874 1.00 58.43 617 ASN B C 1
ATOM 8767 O O . ASN B 1 617 ? -7.310 77.987 24.879 1.00 60.42 617 ASN B O 1
ATOM 8772 N N . HIS B 1 645 ? 2.860 92.076 18.349 1.00 42.49 645 HIS B N 1
ATOM 8773 C CA . HIS B 1 645 ? 3.663 90.864 18.682 1.00 47.82 645 HIS B CA 1
ATOM 8774 C C . HIS B 1 645 ? 5.073 90.973 18.110 1.00 45.57 645 HIS B C 1
ATOM 8775 O O . HIS B 1 645 ? 5.255 91.045 16.896 1.00 51.60 645 HIS B O 1
ATOM 8782 N N . ASN B 1 646 ? 6.058 90.979 19.012 1.00 42.99 646 ASN B N 1
ATOM 8783 C CA . ASN B 1 646 ? 7.454 90.747 18.677 1.00 43.93 646 ASN B CA 1
ATOM 8784 C C . ASN B 1 646 ? 7.685 89.233 18.645 1.00 40.16 646 ASN B C 1
ATOM 8785 O O . ASN B 1 646 ? 7.799 88.609 19.699 1.00 35.52 646 ASN B O 1
ATOM 8790 N N . TRP B 1 647 ? 7.728 88.654 17.430 1.00 38.97 647 TRP B N 1
ATOM 8791 C CA . TRP B 1 647 ? 7.727 87.208 17.238 1.00 41.43 647 TRP B CA 1
ATOM 8792 C C . TRP B 1 647 ? 9.028 86.588 17.741 1.00 41.64 647 TRP B C 1
ATOM 8793 O O . TRP B 1 647 ? 10.125 87.035 17.400 1.00 44.63 647 TRP B O 1
ATOM 8804 N N . MET B 1 648 ? 8.880 85.516 18.521 1.00 37.98 648 MET B N 1
ATOM 8805 C CA . MET B 1 648 ? 10.026 84.834 19.093 1.00 36.90 648 MET B CA 1
ATOM 8806 C C . MET B 1 648 ? 10.365 83.581 18.278 1.00 35.49 648 MET B C 1
ATOM 8807 O O . MET B 1 648 ? 11.447 83.017 18.437 1.00 32.38 648 MET B O 1
ATOM 8812 N N . PHE B 1 649 ? 9.450 83.157 17.397 1.00 36.37 649 PHE B N 1
ATOM 8813 C CA . PHE B 1 649 ? 9.742 82.090 16.451 1.00 42.02 649 PHE B CA 1
ATOM 8814 C C . PHE B 1 649 ? 10.208 82.698 15.127 1.00 47.26 649 PHE B C 1
ATOM 8815 O O . PHE B 1 649 ? 9.448 83.406 14.463 1.00 50.08 649 PHE B O 1
ATOM 8823 N N . GLN B 1 650 ? 11.473 82.431 14.765 1.00 53.01 650 GLN B N 1
ATOM 8824 C CA . GLN B 1 650 ? 12.011 82.778 13.454 1.00 54.38 650 GLN B CA 1
ATOM 8825 C C . GLN B 1 650 ? 11.567 81.728 12.439 1.00 46.20 650 GLN B C 1
ATOM 8826 O O . GLN B 1 650 ? 12.093 80.619 12.438 1.00 42.53 650 GLN B O 1
ATOM 8832 N N . MET B 1 651 ? 10.601 82.099 11.589 1.00 44.97 651 MET B N 1
ATOM 8833 C CA . MET B 1 651 ? 10.014 81.201 10.604 1.00 51.28 651 MET B CA 1
ATOM 8834 C C . MET B 1 651 ? 11.083 80.675 9.641 1.00 52.48 651 MET B C 1
ATOM 8835 O O . MET B 1 651 ? 11.947 81.428 9.188 1.00 50.31 651 MET B O 1
ATOM 8840 N N . ASN B 1 652 ? 11.022 79.366 9.369 1.00 58.51 652 ASN B N 1
ATOM 8841 C CA . ASN B 1 652 ? 11.877 78.715 8.385 1.00 68.12 652 ASN B CA 1
ATOM 8842 C C . ASN B 1 652 ? 11.187 78.719 7.021 1.00 64.59 652 ASN B C 1
ATOM 8843 O O . ASN B 1 652 ? 11.838 78.918 5.994 1.00 59.50 652 ASN B O 1
ATOM 8848 N N . TYR B 1 653 ? 9.870 78.466 7.042 1.00 60.13 653 TYR B N 1
ATOM 8849 C CA . TYR B 1 653 ? 8.964 78.728 5.936 1.00 57.77 653 TYR B CA 1
ATOM 8850 C C . TYR B 1 653 ? 7.763 79.520 6.449 1.00 55.21 653 TYR B C 1
ATOM 8851 O O . TYR B 1 653 ? 7.441 79.446 7.635 1.00 53.59 653 TYR B O 1
ATOM 8860 N N . MET B 1 654 ? 7.108 80.257 5.541 1.00 51.90 654 MET B N 1
ATOM 8861 C CA . MET B 1 654 ? 5.978 81.111 5.881 1.00 52.83 654 MET B CA 1
ATOM 8862 C C . MET B 1 654 ? 4.896 80.306 6.606 1.00 52.41 654 MET B C 1
ATOM 8863 O O . MET B 1 654 ? 4.442 79.264 6.126 1.00 51.03 654 MET B O 1
ATOM 8868 N N . ARG B 1 655 ? 4.498 80.806 7.781 1.00 47.46 655 ARG B N 1
ATOM 8869 C CA . ARG B 1 655 ? 3.424 80.175 8.527 1.00 49.38 655 ARG B CA 1
ATOM 8870 C C . ARG B 1 655 ? 2.184 81.060 8.450 1.00 46.94 655 ARG B C 1
ATOM 8871 O O . ARG B 1 655 ? 2.288 82.260 8.216 1.00 45.51 655 ARG B O 1
ATOM 8879 N N . LYS B 1 656 ? 1.015 80.446 8.647 1.00 51.98 656 LYS B N 1
ATOM 8880 C CA . LYS B 1 656 ? -0.230 81.184 8.797 1.00 58.39 656 LYS B CA 1
ATOM 8881 C C . LYS B 1 656 ? -0.213 81.964 10.113 1.00 55.77 656 LYS B C 1
ATOM 8882 O O . LYS B 1 656 ? 0.530 81.618 11.032 1.00 50.26 656 LYS B O 1
ATOM 8888 N N . ASP B 1 657 ? -1.043 83.016 10.178 1.00 57.57 657 ASP B N 1
ATOM 8889 C CA . ASP B 1 657 ? -1.241 83.833 11.368 1.00 57.80 657 ASP B CA 1
ATOM 8890 C C . ASP B 1 657 ? -1.600 82.973 12.578 1.00 49.33 657 ASP B C 1
ATOM 8891 O O . ASP B 1 657 ? -1.003 83.145 13.633 1.00 45.28 657 ASP B O 1
ATOM 8896 N N . LYS B 1 658 ? -2.556 82.050 12.410 1.00 49.10 658 LYS B N 1
ATOM 8897 C CA . LYS B 1 658 ? -3.004 81.185 13.490 1.00 52.91 658 LYS B CA 1
ATOM 8898 C C . LYS B 1 658 ? -1.804 80.468 14.108 1.00 50.03 658 LYS B C 1
ATOM 8899 O O . LYS B 1 658 ? -1.711 80.345 15.333 1.00 45.88 658 LYS B O 1
ATOM 8905 N N . ASP B 1 659 ? -0.887 80.014 13.243 1.00 47.20 659 ASP B N 1
ATOM 8906 C CA . ASP B 1 659 ? 0.219 79.159 13.647 1.00 44.74 659 ASP B CA 1
ATOM 8907 C C . ASP B 1 659 ? 1.309 79.985 14.327 1.00 38.56 659 ASP B C 1
ATOM 8908 O O . ASP B 1 659 ? 1.847 79.571 15.350 1.00 43.45 659 ASP B O 1
ATOM 8913 N N . GLN B 1 660 ? 1.601 81.165 13.778 1.00 33.55 660 GLN B N 1
ATOM 8914 C CA . GLN B 1 660 ? 2.515 82.097 14.421 1.00 33.88 660 GLN B CA 1
ATOM 8915 C C . GLN B 1 660 ? 2.092 82.392 15.863 1.00 31.25 660 GLN B C 1
ATOM 8916 O O . GLN B 1 660 ? 2.938 82.368 16.755 1.00 28.29 660 GLN B O 1
ATOM 8922 N N . LEU B 1 661 ? 0.790 82.639 16.087 1.00 30.24 661 LEU B N 1
ATOM 8923 C CA . LEU B 1 661 ? 0.264 82.889 17.425 1.00 33.46 661 LEU B CA 1
ATOM 8924 C C . LEU B 1 661 ? 0.542 81.680 18.322 1.00 29.97 661 LEU B C 1
ATOM 8925 O O . LEU B 1 661 ? 1.023 81.844 19.432 1.00 28.52 661 LEU B O 1
ATOM 8930 N N . LEU B 1 662 ? 0.298 80.474 17.804 1.00 29.76 662 LEU B N 1
ATOM 8931 C CA . LEU B 1 662 ? 0.478 79.241 18.555 1.00 31.45 662 LEU B CA 1
ATOM 8932 C C . LEU B 1 662 ? 1.952 79.051 18.916 1.00 32.37 662 LEU B C 1
ATOM 8933 O O . LEU B 1 662 ? 2.264 78.630 20.032 1.00 30.41 662 LEU B O 1
ATOM 8938 N N . TYR B 1 663 ? 2.849 79.357 17.966 1.00 32.13 663 TYR B N 1
ATOM 8939 C CA . TYR B 1 663 ? 4.282 79.262 18.210 1.00 34.85 663 TYR B CA 1
ATOM 8940 C C . TYR B 1 663 ? 4.701 80.250 19.304 1.00 31.86 663 TYR B C 1
ATOM 8941 O O . TYR B 1 663 ? 5.476 79.901 20.197 1.00 29.49 663 TYR B O 1
ATOM 8950 N N . GLN B 1 664 ? 4.183 81.483 19.210 1.00 26.56 664 GLN B N 1
ATOM 8951 C CA . GLN B 1 664 ? 4.423 82.519 20.197 1.00 24.25 664 GLN B CA 1
ATOM 8952 C C . GLN B 1 664 ? 4.012 82.007 21.576 1.00 21.51 664 GLN B C 1
ATOM 8953 O O . GLN B 1 664 ? 4.793 82.093 22.518 1.00 21.13 664 GLN B O 1
ATOM 8959 N N . LYS B 1 665 ? 2.808 81.437 21.682 1.00 20.01 665 LYS B N 1
ATOM 8960 C CA . LYS B 1 665 ? 2.314 80.954 22.960 1.00 21.58 665 LYS B CA 1
ATOM 8961 C C . LYS B 1 665 ? 3.228 79.848 23.486 1.00 20.62 665 LYS B C 1
ATOM 8962 O O . LYS B 1 665 ? 3.520 79.782 24.684 1.00 20.57 665 LYS B O 1
ATOM 8968 N N . ASN B 1 666 ? 3.672 78.979 22.579 1.00 18.92 666 ASN B N 1
ATOM 8969 C CA . ASN B 1 666 ? 4.501 77.848 22.958 1.00 19.64 666 ASN B CA 1
ATOM 8970 C C . ASN B 1 666 ? 5.837 78.328 23.523 1.00 18.07 666 ASN B C 1
ATOM 8971 O O . ASN B 1 666 ? 6.281 77.816 24.550 1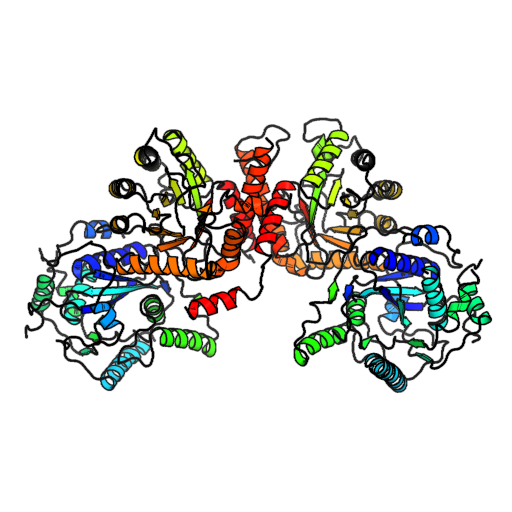.00 18.18 666 ASN B O 1
ATOM 8976 N N . ILE B 1 667 ? 6.485 79.286 22.851 1.00 16.07 667 ILE B N 1
ATOM 8977 C CA . ILE B 1 667 ? 7.762 79.789 23.346 1.00 16.45 667 ILE B CA 1
ATOM 8978 C C . ILE B 1 667 ? 7.593 80.561 24.665 1.00 15.79 667 ILE B C 1
ATOM 8979 O O . ILE B 1 667 ? 8.410 80.395 25.569 1.00 14.48 667 ILE B O 1
ATOM 8984 N N . CYS B 1 668 ? 6.515 81.359 24.788 1.00 14.17 668 CYS B N 1
ATOM 8985 C CA . CYS B 1 668 ? 6.220 82.046 26.039 1.00 14.17 668 CYS B CA 1
ATOM 8986 C C . CYS B 1 668 ? 5.831 81.054 27.135 1.00 13.47 668 CYS B C 1
ATOM 8987 O O . CYS B 1 668 ? 6.264 81.201 28.272 1.00 13.44 668 CYS B O 1
ATOM 8990 N N . GLY B 1 669 ? 5.062 80.015 26.781 1.00 12.56 669 GLY B N 1
ATOM 8991 C CA . GLY B 1 669 ? 4.768 78.959 27.739 1.00 11.84 669 GLY B CA 1
ATOM 8992 C C . GLY B 1 669 ? 6.052 78.351 28.306 1.00 11.54 669 GLY B C 1
ATOM 8993 O O . GLY B 1 669 ? 6.152 78.090 29.504 1.00 13.14 669 GLY B O 1
ATOM 8994 N N . GLY B 1 670 ? 7.067 78.157 27.463 1.00 10.91 670 GLY B N 1
ATOM 8995 C CA . GLY B 1 670 ? 8.309 77.594 27.968 1.00 9.79 670 GLY B CA 1
ATOM 8996 C C . GLY B 1 670 ? 9.085 78.565 28.857 1.00 9.98 670 GLY B C 1
ATOM 8997 O O . GLY B 1 670 ? 9.785 78.130 29.770 1.00 10.01 670 GLY B O 1
ATOM 8998 N N . LEU B 1 671 ? 8.955 79.888 28.622 1.00 10.07 671 LEU B N 1
ATOM 8999 C CA . LEU B 1 671 ? 9.614 80.849 29.507 1.00 10.41 671 LEU B CA 1
ATOM 9000 C C . LEU B 1 671 ? 8.999 80.785 30.908 1.00 10.53 671 LEU B C 1
ATOM 9001 O O . LEU B 1 671 ? 9.676 81.041 31.907 1.00 11.16 671 LEU B O 1
ATOM 9006 N N . ALA B 1 672 ? 7.714 80.429 30.974 1.00 10.50 672 ALA B N 1
ATOM 9007 C CA . ALA B 1 672 ? 7.065 80.109 32.239 1.00 11.13 672 ALA B CA 1
ATOM 9008 C C . ALA B 1 672 ? 7.781 78.929 32.919 1.00 11.58 672 ALA B C 1
ATOM 9009 O O . ALA B 1 672 ? 8.002 78.945 34.132 1.00 12.02 672 ALA B O 1
ATOM 9011 N N . ILE B 1 673 ? 8.160 77.901 32.136 1.00 11.21 673 ILE B N 1
ATOM 9012 C CA . ILE B 1 673 ? 8.838 76.741 32.708 1.00 10.04 673 ILE B CA 1
ATOM 9013 C C . ILE B 1 673 ? 10.280 77.098 33.069 1.00 9.54 673 ILE B C 1
ATOM 9014 O O . ILE B 1 673 ? 10.833 76.574 34.037 1.00 9.19 673 ILE B O 1
ATOM 9019 N N . ALA B 1 674 ? 10.876 78.034 32.321 1.00 9.07 674 ALA B N 1
ATOM 9020 C CA . ALA B 1 674 ? 12.178 78.569 32.715 1.00 9.13 674 ALA B CA 1
ATOM 9021 C C . ALA B 1 674 ? 12.110 79.179 34.118 1.00 9.23 674 ALA B C 1
ATOM 9022 O O . ALA B 1 674 ? 13.025 78.976 34.919 1.00 9.27 674 ALA B O 1
ATOM 9024 N N . SER B 1 675 ? 11.017 79.908 34.406 1.00 9.06 675 SER B N 1
ATOM 9025 C CA . SER B 1 675 ? 10.834 80.578 35.696 1.00 9.33 675 SER B CA 1
ATOM 9026 C C . SER B 1 675 ? 10.689 79.553 36.811 1.00 9.03 675 SER B C 1
ATOM 9027 O O . SER B 1 675 ? 11.342 79.670 37.846 1.00 8.74 675 SER B O 1
ATOM 9030 N N . TYR B 1 676 ? 9.763 78.615 36.580 1.00 8.94 676 TYR B N 1
ATOM 9031 C CA . TYR B 1 676 ? 9.521 77.489 37.463 1.00 9.40 676 TYR B CA 1
ATOM 9032 C C . TYR B 1 676 ? 10.844 76.773 37.749 1.00 9.21 676 TYR B C 1
ATOM 9033 O O . TYR B 1 676 ? 11.168 76.512 38.903 1.00 9.48 676 TYR B O 1
ATOM 9042 N N . SER B 1 677 ? 11.630 76.528 36.696 1.00 9.18 677 SER B N 1
ATOM 9043 C CA . SER B 1 677 ? 12.899 75.806 36.784 1.00 9.36 677 SER B CA 1
ATOM 9044 C C . SER B 1 677 ? 13.900 76.570 37.635 1.00 9.38 677 SER B C 1
ATOM 9045 O O . SER B 1 677 ? 14.630 75.969 38.424 1.00 8.94 677 SER B O 1
ATOM 9048 N N . TYR B 1 678 ? 13.938 77.895 37.416 1.00 9.61 678 TYR B N 1
ATOM 9049 C CA . TYR B 1 678 ? 14.769 78.792 38.194 1.00 9.72 678 TYR B CA 1
ATOM 9050 C C . TYR B 1 678 ? 14.433 78.667 39.683 1.00 9.87 678 TYR B C 1
ATOM 9051 O O . TYR B 1 678 ? 15.332 78.546 40.533 1.00 9.59 678 TYR B O 1
ATOM 9060 N N . TYR B 1 679 ? 13.133 78.693 40.010 1.00 9.96 679 TYR B N 1
ATOM 9061 C CA . TYR B 1 679 ? 12.752 78.618 41.419 1.00 10.64 679 TYR B CA 1
ATOM 9062 C C . TYR B 1 679 ? 12.948 77.226 42.008 1.00 10.63 679 TYR B C 1
ATOM 9063 O O . TYR B 1 679 ? 13.137 77.102 43.214 1.00 11.33 679 TYR B O 1
ATOM 9072 N N . LYS B 1 680 ? 12.880 76.197 41.162 1.00 10.81 680 LYS B N 1
ATOM 9073 C CA . LYS B 1 680 ? 13.076 74.823 41.610 1.00 11.53 680 LYS B CA 1
ATOM 9074 C C . LYS B 1 680 ? 14.559 74.460 41.585 1.00 11.09 680 LYS B C 1
ATOM 9075 O O . LYS B 1 680 ? 14.915 73.353 41.970 1.00 11.47 680 LYS B O 1
ATOM 9081 N N . LYS B 1 681 ? 15.394 75.373 41.073 1.00 10.96 681 LYS B N 1
ATOM 9082 C CA . LYS B 1 681 ? 16.848 75.254 41.087 1.00 11.50 681 LYS B CA 1
ATOM 9083 C C . LYS B 1 681 ? 17.339 74.145 40.157 1.00 11.12 681 LYS B C 1
ATOM 9084 O O . LYS B 1 681 ? 18.394 73.566 40.404 1.00 11.30 681 LYS B O 1
ATOM 9090 N N . VAL B 1 682 ? 16.590 73.895 39.074 1.00 9.53 682 VAL B N 1
ATOM 9091 C CA . VAL B 1 682 ? 17.024 73.014 38.007 1.00 9.17 682 VAL B CA 1
ATOM 9092 C C . VAL B 1 682 ? 18.404 73.481 37.529 1.00 9.00 682 VAL B C 1
ATOM 9093 O O . VAL B 1 682 ? 18.623 74.663 37.305 1.00 9.20 682 VAL B O 1
ATOM 9097 N N . ASP B 1 683 ? 19.335 72.544 37.380 1.00 8.86 683 ASP B N 1
ATOM 9098 C CA . ASP B 1 683 ? 20.720 72.867 37.072 1.00 8.84 683 ASP B CA 1
ATOM 9099 C C . ASP B 1 683 ? 20.931 73.253 35.606 1.00 8.78 683 ASP B C 1
ATOM 9100 O O . ASP B 1 683 ? 21.744 74.129 35.321 1.00 9.28 683 ASP B O 1
ATOM 9105 N N . LEU B 1 684 ? 20.256 72.588 34.664 1.00 8.73 684 LEU B N 1
ATOM 9106 C CA . LEU B 1 684 ? 20.416 72.940 33.254 1.00 8.98 684 LEU B CA 1
ATOM 9107 C C . LEU B 1 684 ? 19.068 72.822 32.561 1.00 9.13 684 LEU B C 1
ATOM 9108 O O . LEU B 1 684 ? 18.313 71.882 32.843 1.00 9.07 684 LEU B O 1
ATOM 9113 N N . ILE B 1 685 ? 18.802 73.773 31.654 1.00 8.62 685 ILE B N 1
ATOM 9114 C CA . ILE B 1 685 ? 17.611 73.716 30.829 1.00 8.93 685 ILE B CA 1
ATOM 9115 C C . ILE B 1 685 ? 18.043 73.821 29.363 1.00 9.50 685 ILE B C 1
ATOM 9116 O O . ILE B 1 685 ? 18.926 74.622 28.996 1.00 9.75 685 ILE B O 1
ATOM 9121 N N . ARG B 1 686 ? 17.418 72.979 28.534 1.00 9.29 686 ARG B N 1
ATOM 9122 C CA . ARG B 1 686 ? 17.810 72.780 27.151 1.00 9.70 686 ARG B CA 1
ATOM 9123 C C . ARG B 1 686 ? 16.784 73.514 26.302 1.00 9.81 686 ARG B C 1
ATOM 9124 O O . ARG B 1 686 ? 15.617 73.122 26.299 1.00 9.85 686 ARG B O 1
ATOM 9132 N N . VAL B 1 687 ? 17.205 74.589 25.630 1.00 9.69 687 VAL B N 1
ATOM 9133 C CA . VAL B 1 687 ? 16.219 75.486 25.046 1.00 10.22 687 VAL B CA 1
ATOM 9134 C C . VAL B 1 687 ? 16.610 75.875 23.618 1.00 10.78 687 VAL B C 1
ATOM 9135 O O . VAL B 1 687 ? 17.803 75.926 23.273 1.00 10.82 687 VAL B O 1
ATOM 9139 N N . HIS B 1 688 ? 15.596 76.152 22.785 1.00 11.43 688 HIS B N 1
ATOM 9140 C CA . HIS B 1 688 ? 15.841 76.738 21.471 1.00 13.36 688 HIS B CA 1
ATOM 9141 C C . HIS B 1 688 ? 16.013 78.259 21.559 1.00 14.47 688 HIS B C 1
ATOM 9142 O O . HIS B 1 688 ? 16.671 78.858 20.715 1.00 16.04 688 HIS B O 1
ATOM 9149 N N . ASP B 1 689 ? 15.376 78.892 22.549 1.00 14.57 689 ASP B N 1
ATOM 9150 C CA . ASP B 1 689 ? 15.225 80.341 22.581 1.00 14.45 689 ASP B CA 1
ATOM 9151 C C . ASP B 1 689 ? 16.131 80.898 23.682 1.00 14.45 689 ASP B C 1
ATOM 9152 O O . ASP B 1 689 ? 15.694 81.117 24.805 1.00 13.93 689 ASP B O 1
ATOM 9157 N N . VAL B 1 690 ? 17.410 81.107 23.342 1.00 14.45 690 VAL B N 1
ATOM 9158 C CA . VAL B 1 690 ? 18.446 81.373 24.323 1.00 15.20 690 VAL B CA 1
ATOM 9159 C C . VAL B 1 690 ? 18.308 82.812 24.840 1.00 17.29 690 VAL B C 1
ATOM 9160 O O . VAL B 1 690 ? 18.367 83.030 26.052 1.00 17.19 690 VAL B O 1
ATOM 9164 N N . LEU B 1 691 ? 18.111 83.782 23.923 1.00 16.68 691 LEU B N 1
ATOM 9165 C CA . LEU B 1 691 ? 18.039 85.184 24.305 1.00 15.83 691 LEU B CA 1
ATOM 9166 C C . LEU B 1 691 ? 16.838 85.384 25.222 1.00 14.05 691 LEU B C 1
ATOM 9167 O O . LEU B 1 691 ? 16.925 86.090 26.219 1.00 13.42 691 LEU B O 1
ATOM 9172 N N . GLU B 1 692 ? 15.711 84.772 24.857 1.00 13.25 692 GLU B N 1
ATOM 9173 C CA . GLU B 1 692 ? 14.489 84.921 25.626 1.00 13.33 692 GLU B CA 1
ATOM 9174 C C . GLU B 1 692 ? 14.687 84.356 27.039 1.00 13.51 692 GLU B C 1
ATOM 9175 O O . GLU B 1 692 ? 14.346 84.994 28.028 1.00 13.19 692 GLU B O 1
ATOM 9181 N N . THR B 1 693 ? 15.263 83.149 27.131 1.00 13.44 693 THR B N 1
ATOM 9182 C CA . THR B 1 693 ? 15.427 82.439 28.391 1.00 13.36 693 THR B CA 1
ATOM 9183 C C . THR B 1 693 ? 16.392 83.203 29.302 1.00 13.68 693 THR B C 1
ATOM 9184 O O . THR B 1 693 ? 16.139 83.364 30.498 1.00 13.24 693 THR B O 1
ATOM 9188 N N . LYS B 1 694 ? 17.514 83.659 28.729 1.00 14.75 694 LYS B N 1
ATOM 9189 C CA . LYS B 1 694 ? 18.501 84.422 29.480 1.00 16.00 694 LYS B CA 1
ATOM 9190 C C . LYS B 1 694 ? 17.892 85.711 30.043 1.00 16.00 694 LYS B C 1
ATOM 9191 O O . LYS B 1 694 ? 18.276 86.144 31.131 1.00 17.03 694 LYS B O 1
ATOM 9197 N N . SER B 1 695 ? 16.978 86.337 29.291 1.00 14.48 695 SER B N 1
ATOM 9198 C CA . SER B 1 695 ? 16.383 87.587 29.731 1.00 14.92 695 SER B CA 1
ATOM 9199 C C . SER B 1 695 ? 15.561 87.319 30.985 1.00 14.81 695 SER B C 1
ATOM 9200 O O . SER B 1 695 ? 15.610 88.108 31.934 1.00 15.32 695 SER B O 1
ATOM 9203 N N . VAL B 1 696 ? 14.852 86.176 30.980 1.00 13.21 696 VAL B N 1
ATOM 9204 C CA . VAL B 1 696 ? 14.034 85.759 32.099 1.00 12.39 696 VAL B CA 1
ATOM 9205 C C . VAL B 1 696 ? 14.919 85.462 33.303 1.00 12.48 696 VAL B C 1
ATOM 9206 O O . VAL B 1 696 ? 14.666 85.945 34.390 1.00 13.21 696 VAL B O 1
ATOM 9210 N N . LEU B 1 697 ? 15.954 84.643 33.128 1.00 12.80 697 LEU B N 1
ATOM 9211 C CA . LEU B 1 697 ? 16.779 84.267 34.264 1.00 12.46 697 LEU B CA 1
ATOM 9212 C C . LEU B 1 697 ? 17.492 85.499 34.840 1.00 12.70 697 LEU B C 1
ATOM 9213 O O . LEU B 1 697 ? 17.727 85.569 36.045 1.00 12.45 697 LEU B O 1
ATOM 9218 N N . ASP B 1 698 ? 17.852 86.465 33.983 1.00 12.96 698 ASP B N 1
ATOM 9219 C CA . ASP B 1 698 ? 18.566 87.652 34.447 1.00 13.61 698 ASP B CA 1
ATOM 9220 C C . ASP B 1 698 ? 17.704 88.463 35.412 1.00 13.09 698 ASP B C 1
ATOM 9221 O O . ASP B 1 698 ? 18.210 88.935 36.418 1.00 12.92 698 ASP B O 1
ATOM 9226 N N . VAL B 1 699 ? 16.412 88.613 35.096 1.00 12.27 699 VAL B N 1
ATOM 9227 C CA . VAL B 1 699 ? 15.485 89.389 35.897 1.00 11.64 699 VAL B CA 1
ATOM 9228 C C . VAL B 1 699 ? 15.160 88.631 37.183 1.00 11.95 699 VAL B C 1
ATOM 9229 O O . VAL B 1 699 ? 15.074 89.250 38.239 1.00 11.51 699 VAL B O 1
ATOM 9233 N N . LEU B 1 700 ? 14.956 87.302 37.100 1.00 11.69 700 LEU B N 1
ATOM 9234 C CA . LEU B 1 700 ? 14.664 86.549 38.317 1.00 11.73 700 LEU B CA 1
ATOM 9235 C C . LEU B 1 700 ? 15.863 86.595 39.272 1.00 12.15 700 LEU B C 1
ATOM 9236 O O . LEU B 1 700 ? 15.683 86.758 40.478 1.00 11.61 700 LEU B O 1
ATOM 9241 N N . THR B 1 701 ? 17.079 86.504 38.717 1.00 13.02 701 THR B N 1
ATOM 9242 C CA . THR B 1 701 ? 18.306 86.585 39.497 1.00 14.68 701 THR B CA 1
ATOM 9243 C C . THR B 1 701 ? 18.418 87.944 40.198 1.00 15.89 701 THR B C 1
ATOM 9244 O O . THR B 1 701 ? 18.835 88.009 41.362 1.00 15.91 701 THR B O 1
ATOM 9248 N N . LYS B 1 702 ? 18.051 89.027 39.489 1.00 16.81 702 LYS B N 1
ATOM 9249 C CA . LYS B 1 702 ? 18.148 90.369 40.038 1.00 17.97 702 LYS B CA 1
ATOM 9250 C C . LYS B 1 702 ? 17.157 90.544 41.184 1.00 16.97 702 LYS B C 1
ATOM 9251 O O . LYS B 1 702 ? 17.506 91.124 42.206 1.00 15.68 702 LYS B O 1
ATOM 9257 N N . ILE B 1 703 ? 15.922 90.070 40.991 1.00 15.88 703 ILE B N 1
ATOM 9258 C CA . ILE B 1 703 ? 14.934 90.185 42.043 1.00 17.42 703 ILE B CA 1
ATOM 9259 C C . ILE B 1 703 ? 15.405 89.423 43.286 1.00 20.10 703 ILE B C 1
ATOM 9260 O O . ILE B 1 703 ? 15.150 89.870 44.407 1.00 19.86 703 ILE B O 1
ATOM 9265 N N . ASP B 1 704 ? 16.145 88.318 43.084 1.00 22.61 704 ASP B N 1
ATOM 9266 C CA . ASP B 1 704 ? 16.567 87.458 44.182 1.00 27.02 704 ASP B CA 1
ATOM 9267 C C . ASP B 1 704 ? 17.796 87.986 44.915 1.00 28.98 704 ASP B C 1
ATOM 9268 O O . ASP B 1 704 ? 18.082 87.516 46.011 1.00 32.05 704 ASP B O 1
ATOM 9273 N N . GLN B 1 705 ? 18.560 88.900 44.307 1.00 32.54 705 GLN B N 1
ATOM 9274 C CA . GLN B 1 705 ? 19.758 89.384 44.979 1.00 38.32 705 GLN B CA 1
ATOM 9275 C C . GLN B 1 705 ? 19.401 90.547 45.905 1.00 36.91 705 GLN B C 1
ATOM 9276 O O . GLN B 1 705 ? 19.410 91.706 45.504 1.00 33.69 705 GLN B O 1
ATOM 9282 N N . VAL B 1 706 ? 19.037 90.207 47.145 1.00 43.38 706 VAL B N 1
ATOM 9283 C CA . VAL B 1 706 ? 18.704 91.195 48.159 1.00 51.53 706 VAL B CA 1
ATOM 9284 C C . VAL B 1 706 ? 20.001 91.815 48.679 1.00 55.87 706 VAL B C 1
ATOM 9285 O O . VAL B 1 706 ? 20.976 91.109 48.935 1.00 50.57 706 VAL B O 1
ATOM 9289 N N . LYS B 1 707 ? 20.021 93.148 48.791 1.00 64.57 707 LYS B N 1
ATOM 9290 C CA . LYS B 1 707 ? 21.193 93.823 49.325 1.00 75.40 707 LYS B CA 1
ATOM 9291 C C . LYS B 1 707 ? 21.412 93.433 50.794 1.00 79.43 707 LYS B C 1
ATOM 9292 O O . LYS B 1 707 ? 22.508 93.000 51.152 1.00 79.84 707 LYS B O 1
ATOM 9298 N N . ASP B 1 708 ? 20.358 93.537 51.627 1.00 76.88 708 ASP B N 1
ATOM 9299 C CA . ASP B 1 708 ? 20.422 93.170 53.040 1.00 72.00 708 ASP B CA 1
ATOM 9300 C C . ASP B 1 708 ? 19.316 92.168 53.389 1.00 70.18 708 ASP B C 1
ATOM 9301 O O . ASP B 1 708 ? 18.133 92.495 53.296 1.00 72.06 708 ASP B O 1
ATOM 9306 N N . PRO B 1 709 ? 19.658 90.928 53.827 1.00 67.01 709 PRO B N 1
ATOM 9307 C CA . PRO B 1 709 ? 18.656 89.892 54.102 1.00 67.37 709 PRO B CA 1
ATOM 9308 C C . PRO B 1 709 ? 17.779 90.045 55.347 1.00 65.45 709 PRO B C 1
ATOM 9309 O O . PRO B 1 709 ? 16.921 89.200 55.602 1.00 70.38 709 PRO B O 1
ATOM 9313 N N . ASN B 1 710 ? 17.991 91.106 56.132 1.00 60.33 710 ASN B N 1
ATOM 9314 C CA . ASN B 1 710 ? 17.113 91.329 57.273 1.00 58.61 710 ASN B CA 1
ATOM 9315 C C . ASN B 1 710 ? 16.441 92.700 57.182 1.00 54.06 710 ASN B C 1
ATOM 9316 O O . ASN B 1 710 ? 15.647 93.056 58.052 1.00 48.96 710 ASN B O 1
ATOM 9321 N N . SER B 1 711 ? 16.704 93.414 56.073 1.00 50.25 711 SER B N 1
ATOM 9322 C CA . SER B 1 711 ? 16.197 94.759 55.836 1.00 45.88 711 SER B CA 1
ATOM 9323 C C . SER B 1 711 ? 14.671 94.815 55.912 1.00 40.62 711 SER B C 1
ATOM 9324 O O . SER B 1 711 ? 14.130 95.784 56.425 1.00 37.93 711 SER B O 1
ATOM 9327 N N . SER B 1 712 ? 13.978 93.778 55.434 1.00 40.10 712 SER B N 1
ATOM 9328 C CA . SER B 1 712 ? 12.525 93.834 55.401 1.00 41.55 712 SER B CA 1
ATOM 9329 C C . SER B 1 712 ? 11.905 93.881 56.801 1.00 39.99 712 SER B C 1
ATOM 9330 O O . SER B 1 712 ? 10.905 94.562 57.004 1.00 41.93 712 SER B O 1
ATOM 9333 N N . SER B 1 713 ? 12.496 93.192 57.782 1.00 38.41 713 SER B N 1
ATOM 9334 C CA . SER B 1 713 ? 11.950 93.251 59.134 1.00 38.94 713 SER B CA 1
ATOM 9335 C C . SER B 1 713 ? 12.365 94.550 59.832 1.00 35.79 713 SER B C 1
ATOM 9336 O O . SER B 1 713 ? 11.560 95.164 60.540 1.00 34.37 713 SER B O 1
ATOM 9339 N N . VAL B 1 714 ? 13.608 94.975 59.567 1.00 31.27 714 VAL B N 1
ATOM 9340 C CA . VAL B 1 714 ? 14.213 96.196 60.083 1.00 29.78 714 VAL B CA 1
ATOM 9341 C C . VAL B 1 714 ? 13.454 97.424 59.572 1.00 29.19 714 VAL B C 1
ATOM 9342 O O . VAL B 1 714 ? 13.130 98.315 60.354 1.00 28.72 714 VAL B O 1
ATOM 9346 N N . ASP B 1 715 ? 13.155 97.460 58.265 1.00 28.03 715 ASP B N 1
ATOM 9347 C CA . ASP B 1 715 ? 12.448 98.577 57.651 1.00 27.82 715 ASP B CA 1
ATOM 9348 C C . ASP B 1 715 ? 11.012 98.650 58.169 1.00 27.00 715 ASP B C 1
ATOM 9349 O O . ASP B 1 715 ? 10.490 99.742 58.392 1.00 24.48 715 ASP B O 1
ATOM 9354 N N . LYS B 1 716 ? 10.410 97.473 58.379 1.00 26.72 716 LYS B N 1
ATOM 9355 C CA . LYS B 1 716 ? 9.059 97.346 58.895 1.00 31.07 716 LYS B CA 1
ATOM 9356 C C . LYS B 1 716 ? 8.973 97.958 60.295 1.00 31.67 716 LYS B C 1
ATOM 9357 O O . LYS B 1 716 ? 8.134 98.834 60.542 1.00 30.65 716 LYS B O 1
ATOM 9363 N N . LEU B 1 717 ? 9.852 97.486 61.200 1.00 32.01 717 LEU B N 1
ATOM 9364 C CA . LEU B 1 717 ? 9.940 98.001 62.563 1.00 29.31 717 LEU B CA 1
ATOM 9365 C C . LEU B 1 717 ? 10.172 99.515 62.543 1.00 27.24 717 LEU B C 1
ATOM 9366 O O . LEU B 1 717 ? 9.525 100.239 63.294 1.00 27.58 717 LEU B O 1
ATOM 9371 N N . ALA B 1 718 ? 11.064 99.991 61.663 1.00 25.38 718 ALA B N 1
ATOM 9372 C CA . ALA B 1 718 ? 11.343 101.419 61.563 1.00 27.73 718 ALA B CA 1
ATOM 9373 C C . ALA B 1 718 ? 10.065 102.200 61.242 1.00 30.28 718 ALA B C 1
ATOM 9374 O O . ALA B 1 718 ? 9.853 103.276 61.802 1.00 33.44 718 ALA B O 1
ATOM 9376 N N . ALA B 1 719 ? 9.226 101.659 60.339 1.00 29.06 719 ALA B N 1
ATOM 9377 C CA . ALA B 1 719 ? 8.020 102.344 59.895 1.00 29.34 719 ALA B CA 1
ATOM 9378 C C . ALA B 1 719 ? 6.984 102.339 61.011 1.00 30.00 719 ALA B C 1
ATOM 9379 O O . ALA B 1 719 ? 6.284 103.325 61.203 1.00 30.49 719 ALA B O 1
ATOM 9381 N N . ALA B 1 720 ? 6.881 101.215 61.728 1.00 29.03 720 ALA B N 1
ATOM 9382 C CA . ALA B 1 720 ? 5.970 101.162 62.857 1.00 31.56 720 ALA B CA 1
ATOM 9383 C C . ALA B 1 720 ? 6.389 102.160 63.937 1.00 32.84 720 ALA B C 1
ATOM 9384 O O . ALA B 1 720 ? 5.533 102.692 64.631 1.00 35.00 720 ALA B O 1
ATOM 9386 N N . LEU B 1 721 ? 7.695 102.422 64.067 1.00 35.46 721 LEU B N 1
ATOM 9387 C CA . LEU B 1 721 ? 8.178 103.342 65.092 1.00 40.37 721 LEU B CA 1
ATOM 9388 C C . LEU B 1 721 ? 7.977 104.794 64.658 1.00 45.02 721 LEU B C 1
ATOM 9389 O O . LEU B 1 721 ? 8.157 105.703 65.467 1.00 44.98 721 LEU B O 1
ATOM 9394 N N . GLU B 1 722 ? 7.618 104.981 63.378 1.00 51.28 722 GLU B N 1
ATOM 9395 C CA . GLU B 1 722 ? 7.248 106.253 62.767 1.00 61.16 722 GLU B CA 1
ATOM 9396 C C . GLU B 1 722 ? 8.391 107.264 62.919 1.00 64.47 722 GLU B C 1
ATOM 9397 O O . GLU B 1 722 ? 9.461 106.999 62.335 1.00 68.43 722 GLU B O 1
#

Foldseek 3Di:
DPPQLPPPFDWWKWKKKKKFQDQFQLQLLRVLLLLLCVFFWAAWQFKFFKKWADLHCCSVVLLVDDFGWPDDHDQDFDDDDPNVVCQLPLHDDDDAPADADDLVVLLVVLVVVVVVVVVVVCHIMIMMMTMGGGSRRHPVLVVLSSLLSVVSSVRMDMGTQAIRLTFHKFAADADDLVRSVSSSVSTTPCPVPSVSSVVCRPPPGIDGHNDSCCLPRLRNLNNCCRTRQQGDHPNDPHGSVVSNVVVQVCCCVPPVDRSPVRMFGWFDQFRHTDTALPDAAEEAEQALCDDLVGSLVVVVVLLVLRHQEYEYWDADQAAPDDDDPPDDRLRRPVSNLVVNVVVVVVVVVPVVCVVSDHAYEYADLDLVNLQVCVVVVSHQEYEYQQLCPVPVVSLSVQDDSSHGGAYEGEDADDGNHCLCPQADDPDLQVVLVVVLVSSLSSSSSSPHHSSRYEYEHHQNHSHDLVSSVVNLVVVLVCVPGQYEYEPELHPSLLVVDDDVVCCVSVVSRRVSVLVSLLSCSVSSHHYYYYNPNNSSVVSNVVVVVVVDDDD/DPVQLDPPQDKWKWKKKKKFQDAFQLLLLRLLLLLLCLFFWAAWQFKFFKKKADWDPPDPVSVVLLVDDFHWPDDRDLDADQDDVNVVCLLPVHDDDDQPDDADDLVVLLVVLVVVVVVVVVVVVCGIMIMMMTMGTGRRRHVVLVVLSSLVSVVSSVRIDMATQAMRLGFDKFQADFDDLVRSCSSSVSITVQPPSVRSVVSRVVDGIDGVNDSCCLPTLLNLNNCCRTRQQGDHPNDPHGSVVSNVCVQVCCCPPVVDRNDVRIFGWFDAFRHTDTALPDAAEEAEQAQQCQACVLVHDDGDLVSSLVVVVVLLVLHHQEYEYWDDDFAAPDDHPPPDDRLRSPVVSLVVNVVVVVPDDDDPPDDPSDHAYEYEDLDLVSLQVCVVVVSHAEYEYQQLNPVPVCSLSVQDDSSHGGAYEGEDADDTNHCLQPQADDPDLQVVLVVVLVSSLSSSSSSPRHSSRYEYEHAQNHSHDLVSSVVNLVVVLVCSVGQYEYEPELHPSLLVPDPPPQQDDDSDDDDPVVSVSSRSRRVSVLVVLLSCSVSSRHYYYYNRSNSSVVSNVVVVVVPDDPDPCVVVVVVVVVVVD

B-factor: mean 36.69, std 27.08, range [5.88, 120.0]

Radius of gyration: 38.53 Å; Cα contacts (8 Å, |Δi|>4): 2039; chains: 2; bounding box: 114×84×83 Å

Sequence (1140 aa):
QELILSEENKTNIAVLNLGTNDRRNAVLILETALHLVEKYLGKIINTSYLYETVPVNYINELMQNLEESKYEENKELIDKCEEYETFLKNGKVDNSILKEVNVENYLLECNNIIVKNDEIMKSYFYNLTVVVKTFVNDPLSMLVVIKYIEELMKIIDIDILFFNDFTIFMKNIKLEKNMIYKILSKYIHLEDPQEIINNMVDNIEFLSIPHVYTTHRYSILLCLNDMIPEYKHNVLNNTIRCLYNKYVSRMKEQYNINIKENNKRIYVLKDRISYLKEKTNIVGILNVNVEPKRAVQRMFEMINEGASVIDIGGESSGPFVIPNPKISERDLVVPVLQLFQKEWNDIKNKIVKCDAKPIISIDTINYNVFKECVDNDLVDILNDISACTNNPEIIKLLKKKNKFYSVVLMHKRGNPHTMDKLTNYDNLVYDIKNYLEQRLNFLVLNGIPRYRILFDIGLGFAKKHDQSIKLLQNIHVYDEYPLFIGYSRKRFIAHCMNDDKDQLLYQKNICGGLAIASYSYYKKVDLIRVHDVLETKSVLDVLTKIDQVKDQELILSEENKTNIAVLNLGTNDRRNAVLILETALHLVEKYLGKIINTSYLYETVPEYIVNYINELMQNLEESKYEENKELIDKCEEYETFLKNGKVDNSILKEVNVENYLLECNNIIVKNDEIMKNSYFYNLTVVVKTFVNDPLSMLVVIKYIEELMKIIDIDILFFNDFTIFMKNIKLEKNMIYKILSKYIHLEPQEIINNMVDNIEFLSIPHVYTTHRYSILLCLNDMIPEYKHNVLNNTIRCLYNKYVSRMKEQYNINIKENNKRIYVLKDRISYLKEKTNIVGILNVNYDSFSDGGIFVEPKRAVQRMFEMINEGASVIDIGGESSGPFVIPNPKISERDLVVPVLQLFQKEWNDIKNKIVKCDAKPIISIDTINYNVFKECVDNDLVDILNDISACTNNPEIIKLLKKKNKFYSVVLMHKRGNPHTMDKLTNYDNLVYDIKNYLEQRLNFLVLNGIPRYRILFDIGLGFAKKHDQSIKLLQNIHVYDEYPLFIGYSRKRFIAHCMNHNWMFQMNYMRKDKDQLLYQKNICGGLAIASYSYYKKVDLIRVHDVLETKSVLDVLTKIDQVKDPNSSSVDKLAAALE